Protein AF-0000000085050342 (afdb_homodimer)

Nearest PDB structures (foldseek):
  6kqt-assembly1_A  TM=5.085E-01  e=1.537E-10  Eubacterium ramulus ATCC 29099
  6kqs-assembly1_A  TM=4.515E-01  e=3.766E-11  Eubacterium ramulus ATCC 29099
  6kfn-assembly1_A  TM=6.107E-01  e=2.098E-07  Paenibacillus sp. FPU-7
  5zla-assembly2_F  TM=4.495E-01  e=7.626E-03  Pseudarthrobacter chlorophenolicus A6
  5jse-assembly1_C  TM=4.782E-01  e=7.903E-01  Bacteriophage sp.

Organism: Asticcacaulis excentricus (strain ATCC 15261 / DSM 4724 / KCTC 12464 / NCIMB 9791 / VKM B-1370 / CB 48) (NCBI:txid573065)

Sequence (818 aa):
MWKWIGVLWCLVGPAMAADYYVNGTTGNDAQSGSQAQPWRSLSRVNAQTLEPGDRVLLARGTAFVGHLKITQSGTEAKPIIISAYGEGPAPKLMNPRFGLEFGRVVSVYGSYVTVENLYLYDGATPPPDEPPLPWKESHQHKLVTEMAGIYTDATTHHLTLQNNEFKNMPVGVRVRGPNSLVKSNYFHDASRITEYWGAMAIVIVGPHNEVAHNRIENYGFYGGAYVNDGAAVELDGEDRFFDAHHTFVHHNLSRNTKGGFLEIAGNTHDVTIAHNISDDVDKFVGTNGIRNLKIDGNIIIRTRIPDITDKDFWSLRAIFWSICWNGCAGDRDAGVSITNNIFYLTAPHRIYLGPDNPHGFMSATHSGNLYWSPDGDAAAMLAQPLGAGEAITDPGFKNLLNGDYGRSRMWKWIGVLWCLVGPAMAADYYVNGTTGNDAQSGSQAQPWRSLSRVNAQTLEPGDRVLLARGTAFVGHLKITQSGTEAKPIIISAYGEGPAPKLMNPRFGLEFGRVVSVYGSYVTVENLYLYDGATPPPDEPPLPWKESHQHKLVTEMAGIYTDATTHHLTLQNNEFKNMPVGVRVRGPNSLVKSNYFHDASRITEYWGAMAIVIVGPHNEVAHNRIENYGFYGGAYVNDGAAVELDGEDRFFDAHHTFVHHNLSRNTKGGFLEIAGNTHDVTIAHNISDDVDKFVGTNGIRNLKIDGNIIIRTRIPDITDKDFWSLRAIFWSICWNGCAGDRDAGVSITNNIFYLTAPHRIYLGPDNPHGFMSATHSGNLYWSPDGDAAAMLAQPLGAGEAITDPGFKNLLNGDYGRSR

pLDDT: mean 88.72, std 14.43, range [29.7, 99.0]

Solvent-accessible surface area (backbone atoms only — not comparable to full-atom values): 38018 Å² total; per-residue (Å²): 136,85,80,79,76,79,75,78,75,76,75,74,63,78,78,72,58,48,70,36,23,32,22,49,77,82,30,37,69,88,43,87,16,37,84,93,34,16,18,31,50,48,64,56,55,49,72,52,86,65,50,47,35,18,32,41,29,31,30,28,69,27,53,45,78,44,54,34,56,42,67,52,43,29,34,93,91,26,38,24,34,39,36,53,38,85,66,76,53,54,22,35,35,25,11,52,42,26,88,51,70,47,10,21,26,34,37,34,54,24,26,19,35,35,44,32,42,37,28,39,35,52,34,24,27,61,44,66,47,83,74,51,52,57,69,94,73,23,61,34,57,57,50,58,67,62,39,11,37,39,31,37,36,62,84,16,37,46,34,39,43,30,48,28,36,33,36,31,28,35,32,28,34,27,38,30,19,34,46,25,39,42,32,46,28,39,35,35,58,14,39,61,53,53,64,85,36,30,5,30,40,33,34,36,19,16,26,43,27,36,39,34,44,30,38,33,34,41,24,14,34,33,14,27,71,66,46,36,25,23,18,40,31,29,38,40,43,83,32,93,68,46,49,40,26,52,30,42,41,31,46,28,39,35,33,50,13,36,35,6,41,33,37,30,45,41,78,37,38,42,36,39,42,31,44,27,39,36,46,20,36,27,19,50,39,35,30,33,29,41,29,38,35,39,39,34,42,27,40,41,34,31,79,66,64,69,91,65,59,77,85,69,51,73,64,59,31,24,34,28,33,30,47,53,85,88,67,39,63,94,59,53,27,36,62,25,37,42,31,43,27,38,39,42,35,33,66,80,39,28,48,34,49,29,72,91,25,77,50,13,40,46,55,53,46,55,29,40,28,35,32,29,27,91,76,40,57,43,62,66,24,45,60,59,82,79,38,65,76,35,46,80,49,80,79,44,60,67,36,66,89,77,69,33,76,53,58,61,127,134,84,79,79,77,78,76,79,77,76,73,73,63,80,79,73,59,47,70,34,24,32,22,48,76,82,31,37,68,86,44,87,16,36,84,93,35,17,18,30,51,48,65,55,53,50,72,51,86,66,48,45,37,18,32,42,29,32,28,28,68,26,52,47,78,43,56,35,56,42,68,55,43,29,35,93,90,28,36,23,35,39,35,52,38,85,64,75,54,53,22,33,36,25,11,53,42,27,87,51,70,47,9,21,26,34,40,35,54,25,25,20,35,34,44,33,43,37,29,39,36,52,34,24,29,62,43,66,48,84,75,52,52,56,69,96,72,24,63,35,57,58,50,59,65,60,39,13,37,40,33,37,34,61,84,17,37,46,34,39,42,30,48,29,37,31,36,30,28,34,32,29,35,28,37,30,19,34,45,27,38,42,32,46,28,39,35,34,58,14,39,60,52,53,65,84,36,30,5,32,40,35,35,36,18,17,27,44,27,35,41,34,46,29,41,35,34,40,24,14,35,33,14,27,70,67,47,36,25,24,17,41,30,31,39,41,42,83,32,94,67,46,50,38,25,51,31,40,40,29,44,28,38,34,32,51,13,35,33,5,42,34,37,32,46,41,78,35,38,42,36,38,42,31,43,28,38,36,46,20,37,28,20,50,39,35,30,33,28,40,28,38,34,38,38,35,44,27,40,41,35,31,78,65,63,69,90,64,60,78,83,72,52,75,66,57,33,25,34,28,34,31,47,53,85,86,67,39,63,95,58,53,28,37,61,25,37,42,32,44,27,38,40,41,36,33,67,80,39,29,47,34,49,29,71,91,24,79,50,14,39,44,55,53,46,55,29,40,28,36,32,28,26,90,76,43,56,43,62,68,23,46,61,58,83,78,37,65,76,35,48,79,48,79,77,43,60,68,36,66,90,79,71,33,77,53,57,61,128

Radius of gyration: 29.32 Å; Cα contacts (8 Å, |Δi|>4): 2564; chains: 2; bounding box: 109×113×61 Å

Foldseek 3Di:
DPPPPPPPPPPPPPPDAEEFEEEQPPEDLVFPRDPVHHHHALVSVQPDDGEFQYEYAYEAPEEYEAAHEAAEAHDPVGAYEYYYDDDHAAYEWWYQDCVRQRREHYEYNYERYEYARHEYENGYADDADVVHDPLVPTPSNLSVLRFENYEYDQNYEAYEYEHYEYYQGLHHYEDNHAHYEYEHYEYEHHEQRDLVAWREDYEYFYEHYEYEQYEYEQTWYADGPQRIHYEPYEQDPSRPSHAYELYEYEHYEYAAHGQEYYEYEDEYEHYEYEHYETHYFFANYEYQFYEQYHAYHYEHAHDPYDPDPPPRHPRRQENFFHHNPPDYPPCGLHNAEHEQYEAEHEPPHAPQEDCVRNGGRHDYHYEQYEFEYPHDDRCVRDVDDHDHNYDHDDQQQDPVPVPRRDHDD/DPPPPPPPPPPPPPPDAEEFEEEQPPEDLVFPRDPVHHHHALVSVQPDDHEFQYEYAYEAPGEYEAAHEAAEAHDPVGAYEYYYDDDHAAYEYWYQDCVRQNREHYEYNYERYEYARHEYENGYADDADVVHDDLVPTPSNLSVLRDENYEYDQNYEAYEYEHYEYYQGLHHYEDNHAHYEYEHYEYEHHEQRDLVAWREDYEYFYEHYEYEQYEYEHTWYADGPQRIHYEPYEQDPSRPSHDYELYEYEHYEYAAHGQEYYEYEDEYEHYEYEHYETHYFFANYEYQFYEQYHAYHYEHAHDPYDPDPPPRHPRRQENFFHHNPPDYPPCGLHNAEHEQYEAEHEPPHAPQEDCVRNGGRHDYHYEQYEFEYPHDDRCVRDVDDHDHNYDHDDQQADPVPVPRRDHDD

Structure (mmCIF, N/CA/C/O backbone):
data_AF-0000000085050342-model_v1
#
loop_
_entity.id
_entity.type
_entity.pdbx_description
1 polymer 'Right handed beta helix domain-containing protein'
#
loop_
_atom_site.group_PDB
_atom_site.id
_atom_site.type_symbol
_atom_site.label_atom_id
_atom_site.label_alt_id
_atom_site.label_comp_id
_atom_site.label_asym_id
_atom_site.label_entity_id
_atom_site.label_seq_id
_atom_site.pdbx_PDB_ins_code
_atom_site.Cartn_x
_atom_site.Cartn_y
_atom_site.Cartn_z
_atom_site.occupancy
_atom_site.B_iso_or_equiv
_atom_site.auth_seq_id
_atom_site.auth_comp_id
_atom_site.auth_asym_id
_atom_site.auth_atom_id
_atom_site.pdbx_PDB_model_num
ATOM 1 N N . MET A 1 1 ? 55 57.906 23.688 1 32.56 1 MET A N 1
ATOM 2 C CA . MET A 1 1 ? 54.719 57.281 22.391 1 32.56 1 MET A CA 1
ATOM 3 C C . MET A 1 1 ? 53.5 56.375 22.453 1 32.56 1 MET A C 1
ATOM 5 O O . MET A 1 1 ? 53.469 55.406 23.203 1 32.56 1 MET A O 1
ATOM 9 N N . TRP A 1 2 ? 52.312 56.906 22.188 1 30.45 2 TRP A N 1
ATOM 10 C CA . TRP A 1 2 ? 50.969 56.312 22.266 1 30.45 2 TRP A CA 1
ATOM 11 C C . TRP A 1 2 ? 50.844 55.219 21.219 1 30.45 2 TRP A C 1
ATOM 13 O O . TRP A 1 2 ? 51 55.438 20.016 1 30.45 2 TRP A O 1
ATOM 23 N N . LYS A 1 3 ? 51.125 53.938 21.547 1 44.03 3 LYS A N 1
ATOM 24 C CA . LYS A 1 3 ? 50.906 52.75 20.734 1 44.03 3 LYS A CA 1
ATOM 25 C C . LYS A 1 3 ? 49.469 52.656 20.234 1 44.03 3 LYS A C 1
ATOM 27 O O . LYS A 1 3 ? 48.531 52.594 21.047 1 44.03 3 LYS A O 1
ATOM 32 N N . TRP A 1 4 ? 49.219 53.25 19.047 1 40.03 4 TRP A N 1
ATOM 33 C CA . TRP A 1 4 ? 47.938 53.125 18.375 1 40.03 4 TRP A CA 1
ATOM 34 C C . TRP A 1 4 ? 47.562 51.656 18.172 1 40.03 4 TRP A C 1
ATOM 36 O O . TRP A 1 4 ? 48.312 50.906 17.547 1 40.03 4 TRP A O 1
ATOM 46 N N . ILE A 1 5 ? 46.781 51.094 19.031 1 48.34 5 ILE A N 1
ATOM 47 C CA . ILE A 1 5 ? 46.219 49.75 18.844 1 48.34 5 ILE A CA 1
ATOM 48 C C . ILE A 1 5 ? 45.156 49.781 17.734 1 48.34 5 ILE A C 1
ATOM 50 O O . ILE A 1 5 ? 44.125 50.438 17.891 1 48.34 5 ILE A O 1
ATOM 54 N N . GLY A 1 6 ? 45.5 49.688 16.469 1 45 6 GLY A N 1
ATOM 55 C CA . GLY A 1 6 ? 44.594 49.531 15.367 1 45 6 GLY A CA 1
ATOM 56 C C . GLY A 1 6 ? 43.656 48.312 15.555 1 45 6 GLY A C 1
ATOM 57 O O . GLY A 1 6 ? 44.125 47.188 15.68 1 45 6 GLY A O 1
ATOM 58 N N . VAL A 1 7 ? 42.469 48.531 16.047 1 46.75 7 VAL A N 1
ATOM 59 C CA . VAL A 1 7 ? 41.438 47.531 16.078 1 46.75 7 VAL A CA 1
ATOM 60 C C . VAL A 1 7 ? 41.031 47.156 14.648 1 46.75 7 VAL A C 1
ATOM 62 O O . VAL A 1 7 ? 40.594 48 13.867 1 46.75 7 VAL A O 1
ATOM 65 N N . LEU A 1 8 ? 41.656 46.219 14.07 1 46.59 8 LEU A N 1
ATOM 66 C CA . LEU A 1 8 ? 41.156 45.625 12.828 1 46.59 8 LEU A CA 1
ATOM 67 C C . LEU A 1 8 ? 39.719 45.156 12.977 1 46.59 8 LEU A C 1
ATOM 69 O O . LEU A 1 8 ? 39.438 44.219 13.727 1 46.59 8 LEU A O 1
ATOM 73 N N . TRP A 1 9 ? 38.75 46.062 12.664 1 44.94 9 TRP A N 1
ATOM 74 C CA . TRP A 1 9 ? 37.375 45.625 12.492 1 44.94 9 TRP A CA 1
ATOM 75 C C . TRP A 1 9 ? 37.281 44.562 11.398 1 44.94 9 TRP A C 1
ATOM 77 O O . TRP A 1 9 ? 37.531 44.844 10.227 1 44.94 9 TRP A O 1
ATOM 87 N N . CYS A 1 10 ? 37.406 43.344 11.664 1 43.81 10 CYS A N 1
ATOM 88 C CA . CYS A 1 10 ? 37 42.312 10.727 1 43.81 10 CYS A CA 1
ATOM 89 C C . CYS A 1 10 ? 35.562 42.531 10.281 1 43.81 10 CYS A C 1
ATOM 91 O O . CYS A 1 10 ? 34.625 42.312 11.07 1 43.81 10 CYS A O 1
ATOM 93 N N . LEU A 1 11 ? 35.312 43.406 9.359 1 43.88 11 LEU A N 1
ATOM 94 C CA . LEU A 1 11 ? 34 43.406 8.719 1 43.88 11 LEU A CA 1
ATOM 95 C C . LEU A 1 11 ? 33.562 42 8.305 1 43.88 11 LEU A C 1
ATOM 97 O O . LEU A 1 11 ? 34.125 41.438 7.367 1 43.88 11 LEU A O 1
ATOM 101 N N . VAL A 1 12 ? 33.188 41.188 9.172 1 47 12 VAL A N 1
ATOM 102 C CA . VAL A 1 12 ? 32.438 40 8.727 1 47 12 VAL A CA 1
ATOM 103 C C . VAL A 1 12 ? 31.359 40.406 7.742 1 47 12 VAL A C 1
ATOM 105 O O . VAL A 1 12 ? 30.375 41.062 8.125 1 47 12 VAL A O 1
ATOM 108 N N . GLY A 1 13 ? 31.672 40.719 6.5 1 45.91 13 GLY A N 1
ATOM 109 C CA . GLY A 1 13 ? 30.609 40.906 5.523 1 45.91 13 GLY A CA 1
ATOM 110 C C . GLY A 1 13 ? 29.469 39.906 5.668 1 45.91 13 GLY A C 1
ATOM 111 O O . GLY A 1 13 ? 29.656 38.812 6.211 1 45.91 13 GLY A O 1
ATOM 112 N N . PRO A 1 14 ? 28.25 40.344 5.656 1 50.56 14 PRO A N 1
ATOM 113 C CA . PRO A 1 14 ? 27.109 39.406 5.746 1 50.56 14 PRO A CA 1
ATOM 114 C C . PRO A 1 14 ? 27.312 38.156 4.922 1 50.56 14 PRO A C 1
ATOM 116 O O . PRO A 1 14 ? 27.719 38.219 3.762 1 50.56 14 PRO A O 1
ATOM 119 N N . ALA A 1 15 ? 27.781 37.156 5.449 1 57.38 15 ALA A N 1
ATOM 120 C CA . ALA A 1 15 ? 27.891 35.875 4.789 1 57.38 15 ALA A CA 1
ATOM 121 C C . ALA A 1 15 ? 26.734 35.625 3.822 1 57.38 15 ALA A C 1
ATOM 123 O O . ALA A 1 15 ? 25.578 35.625 4.227 1 57.38 15 ALA A O 1
ATOM 124 N N . MET A 1 16 ? 26.766 35.969 2.432 1 75.5 16 MET A N 1
ATOM 125 C CA . MET A 1 16 ? 25.812 35.844 1.338 1 75.5 16 MET A CA 1
ATOM 126 C C . MET A 1 16 ? 25.25 34.438 1.268 1 75.5 16 MET A C 1
ATOM 128 O O . MET A 1 16 ? 25.984 33.469 1.489 1 75.5 16 MET A O 1
ATOM 132 N N . ALA A 1 17 ? 23.953 34.344 1.284 1 88.19 17 ALA A N 1
ATOM 133 C CA . ALA A 1 17 ? 23.234 33.062 1.086 1 88.19 17 ALA A CA 1
ATOM 134 C C . ALA A 1 17 ? 23.859 32.25 -0.047 1 88.19 17 ALA A C 1
ATOM 136 O O . ALA A 1 17 ? 24.312 32.812 -1.05 1 88.19 17 ALA A O 1
ATOM 137 N N . ALA A 1 18 ? 24.141 30.938 0.216 1 95.56 18 ALA A N 1
ATOM 138 C CA . ALA A 1 18 ? 24.75 30.047 -0.762 1 95.56 18 ALA A CA 1
ATOM 139 C C . ALA A 1 18 ? 23.766 28.984 -1.237 1 95.56 18 ALA A C 1
ATOM 141 O O . ALA A 1 18 ? 22.828 28.641 -0.521 1 95.56 18 ALA A O 1
ATOM 142 N N . ASP A 1 19 ? 23.953 28.656 -2.523 1 98.31 19 ASP A N 1
ATOM 143 C CA . ASP A 1 19 ? 23.266 27.5 -3.072 1 98.31 19 ASP A CA 1
ATOM 144 C C . ASP A 1 19 ? 24.188 26.266 -3.074 1 98.31 19 ASP A C 1
ATOM 146 O O . ASP A 1 19 ? 25.297 26.328 -3.588 1 98.31 19 ASP A O 1
ATOM 150 N N . TYR A 1 20 ? 23.734 25.219 -2.49 1 98.75 20 TYR A N 1
ATOM 151 C CA . TYR A 1 20 ? 24.422 23.938 -2.539 1 98.75 20 TYR A CA 1
ATOM 152 C C . TYR A 1 20 ? 23.688 22.938 -3.418 1 98.75 20 TYR A C 1
ATOM 154 O O . TYR A 1 20 ? 22.5 22.672 -3.199 1 98.75 20 TYR A O 1
ATOM 162 N N . TYR A 1 21 ? 24.422 22.406 -4.383 1 98.81 21 TYR A N 1
ATOM 163 C CA . TYR A 1 21 ? 23.828 21.484 -5.34 1 98.81 21 TYR A CA 1
ATOM 164 C C . TYR A 1 21 ? 24.219 20.047 -5.027 1 98.81 21 TYR A C 1
ATOM 166 O O . TYR A 1 21 ? 25.375 19.781 -4.668 1 98.81 21 TYR A O 1
ATOM 174 N N . VAL A 1 22 ? 23.234 19.141 -5.129 1 98.5 22 VAL A N 1
ATOM 175 C CA . VAL A 1 22 ? 23.438 17.734 -4.848 1 98.5 22 VAL A CA 1
ATOM 176 C C . VAL A 1 22 ? 22.891 16.891 -6 1 98.5 22 VAL A C 1
ATOM 178 O O . VAL A 1 22 ? 21.734 17.062 -6.406 1 98.5 22 VAL A O 1
ATOM 181 N N . ASN A 1 23 ? 23.688 16.031 -6.543 1 96.12 23 ASN A N 1
ATOM 182 C CA . ASN A 1 23 ? 23.328 15.133 -7.629 1 96.12 23 ASN A CA 1
ATOM 183 C C . ASN A 1 23 ? 23.656 13.68 -7.285 1 96.12 23 ASN A C 1
ATOM 185 O O . ASN A 1 23 ? 24.812 13.305 -7.219 1 96.12 23 ASN A O 1
ATOM 189 N N . GLY A 1 24 ? 22.562 12.859 -7.203 1 91.5 24 GLY A N 1
ATOM 190 C CA . GLY A 1 24 ? 22.719 11.492 -6.746 1 91.5 24 GLY A CA 1
ATOM 191 C C . GLY A 1 24 ? 23.391 10.594 -7.77 1 91.5 24 GLY A C 1
ATOM 192 O O . GLY A 1 24 ? 23.797 9.469 -7.453 1 91.5 24 GLY A O 1
ATOM 193 N N . THR A 1 25 ? 23.594 11.086 -8.945 1 86.44 25 THR A N 1
ATOM 194 C CA . THR A 1 25 ? 24.141 10.25 -10.016 1 86.44 25 THR A CA 1
ATOM 195 C C . THR A 1 25 ? 25.547 10.688 -10.375 1 86.44 25 THR A C 1
ATOM 197 O O . THR A 1 25 ? 26.469 9.875 -10.375 1 86.44 25 THR A O 1
ATOM 200 N N . THR A 1 26 ? 25.781 11.969 -10.547 1 89.88 26 THR A N 1
ATOM 201 C CA . THR A 1 26 ? 27.047 12.445 -11.07 1 89.88 26 THR A CA 1
ATOM 202 C C . THR A 1 26 ? 27.844 13.18 -9.992 1 89.88 26 THR A C 1
ATOM 204 O O . THR A 1 26 ? 29 13.555 -10.203 1 89.88 26 THR A O 1
ATOM 207 N N . GLY A 1 27 ? 27.234 13.359 -8.875 1 95.25 27 GLY A N 1
ATOM 208 C CA . GLY A 1 27 ? 27.891 14.133 -7.832 1 95.25 27 GLY A CA 1
ATOM 209 C C . GLY A 1 27 ? 29.078 13.406 -7.207 1 95.25 27 GLY A C 1
ATOM 210 O O . GLY A 1 27 ? 29.266 12.211 -7.449 1 95.25 27 GLY A O 1
ATOM 211 N N . ASN A 1 28 ? 29.828 14.25 -6.492 1 95.38 28 ASN A N 1
ATOM 212 C CA . ASN A 1 28 ? 30.984 13.797 -5.707 1 95.38 28 ASN A CA 1
ATOM 213 C C . ASN A 1 28 ? 31.141 14.609 -4.426 1 95.38 28 ASN A C 1
ATOM 215 O O . ASN A 1 28 ? 31.297 15.828 -4.477 1 95.38 28 ASN A O 1
ATOM 219 N N . ASP A 1 29 ? 31.188 13.898 -3.338 1 97.19 29 ASP A N 1
ATOM 220 C CA . ASP A 1 29 ? 31.109 14.578 -2.049 1 97.19 29 ASP A CA 1
ATOM 221 C C . ASP A 1 29 ? 32.406 15.344 -1.75 1 97.19 29 ASP A C 1
ATOM 223 O O . ASP A 1 29 ? 32.438 16.156 -0.826 1 97.19 29 ASP A O 1
ATOM 227 N N . ALA A 1 30 ? 33.375 15.133 -2.482 1 97.56 30 ALA A N 1
ATOM 228 C CA . ALA A 1 30 ? 34.625 15.875 -2.332 1 97.56 30 ALA A CA 1
ATOM 229 C C . ALA A 1 30 ? 34.562 17.203 -3.074 1 97.56 30 ALA A C 1
ATOM 231 O O . ALA A 1 30 ? 35.438 18.062 -2.9 1 97.56 30 ALA A O 1
ATOM 232 N N . GLN A 1 31 ? 33.531 17.406 -3.791 1 97 31 GLN A N 1
ATOM 233 C CA . GLN A 1 31 ? 33.406 18.594 -4.617 1 97 31 GLN A CA 1
ATOM 234 C C . GLN A 1 31 ? 32.906 19.781 -3.799 1 97 31 GLN A C 1
ATOM 236 O O . GLN A 1 31 ? 32.594 19.641 -2.613 1 97 31 GLN A O 1
ATOM 241 N N . SER A 1 32 ? 32.75 20.984 -4.34 1 97.25 32 SER A N 1
ATOM 242 C CA . SER A 1 32 ? 32.5 22.234 -3.645 1 97.25 32 SER A CA 1
ATOM 243 C C . SER A 1 32 ? 31 22.375 -3.318 1 97.25 32 SER A C 1
ATOM 245 O O . SER A 1 32 ? 30.625 23.188 -2.473 1 97.25 32 SER A O 1
ATOM 247 N N . GLY A 1 33 ? 30.141 21.641 -4.07 1 98 33 GLY A N 1
ATOM 248 C CA . GLY A 1 33 ? 28.703 21.797 -3.916 1 98 33 GLY A CA 1
ATOM 249 C C . GLY A 1 33 ? 28.109 22.812 -4.863 1 98 33 GLY A C 1
ATOM 250 O O . GLY A 1 33 ? 26.922 23.125 -4.785 1 98 33 GLY A O 1
ATOM 251 N N . SER A 1 34 ? 28.969 23.359 -5.766 1 98.19 34 SER A N 1
ATOM 252 C CA . SER A 1 34 ? 28.453 24.234 -6.809 1 98.19 34 SER A CA 1
ATOM 253 C C . SER A 1 34 ? 27.625 23.469 -7.836 1 98.19 34 SER A C 1
ATOM 255 O O . SER A 1 34 ? 27.625 22.234 -7.824 1 98.19 34 SER A O 1
ATOM 257 N N . GLN A 1 35 ? 26.953 24.219 -8.68 1 97.5 35 GLN A N 1
ATOM 258 C CA . GLN A 1 35 ? 26.125 23.531 -9.664 1 97.5 35 GLN A CA 1
ATOM 259 C C . GLN A 1 35 ? 26.969 22.672 -10.602 1 97.5 35 GLN A C 1
ATOM 261 O O . GLN A 1 35 ? 26.547 21.594 -11 1 97.5 35 GLN A O 1
ATOM 266 N N . ALA A 1 36 ? 28.141 23.141 -10.93 1 97.5 36 ALA A N 1
ATOM 267 C CA . ALA A 1 36 ? 29.047 22.422 -11.82 1 97.5 36 ALA A CA 1
ATOM 268 C C . ALA A 1 36 ? 29.734 21.266 -11.094 1 97.5 36 ALA A C 1
ATOM 270 O O . ALA A 1 36 ? 30.188 20.312 -11.727 1 97.5 36 ALA A O 1
ATOM 271 N N . GLN A 1 37 ? 29.812 21.344 -9.773 1 98.12 37 GLN A N 1
ATOM 272 C CA . GLN A 1 37 ? 30.484 20.344 -8.938 1 98.12 37 GLN A CA 1
ATOM 273 C C . GLN A 1 37 ? 29.625 19.953 -7.746 1 98.12 37 GLN A C 1
ATOM 275 O O . GLN A 1 37 ? 30.016 20.156 -6.594 1 98.12 37 GLN A O 1
ATOM 280 N N . PRO A 1 38 ? 28.547 19.297 -8.078 1 98.5 38 PRO A N 1
ATOM 281 C CA . PRO A 1 38 ? 27.578 19.016 -7.02 1 98.5 38 PRO A CA 1
ATOM 282 C C . PRO A 1 38 ? 28.047 17.906 -6.074 1 98.5 38 PRO A C 1
ATOM 284 O O . PRO A 1 38 ? 28.891 17.094 -6.445 1 98.5 38 PRO A O 1
ATOM 287 N N . TRP A 1 39 ? 27.562 17.984 -4.824 1 98.44 39 TRP A N 1
ATOM 288 C CA . TRP A 1 39 ? 27.688 16.875 -3.9 1 98.44 39 TRP A CA 1
ATOM 289 C C . TRP A 1 39 ? 26.875 15.672 -4.375 1 98.44 39 TRP A C 1
ATOM 291 O O . TRP A 1 39 ? 26.094 15.781 -5.316 1 98.44 39 TRP A O 1
ATOM 301 N N . ARG A 1 40 ? 27.078 14.523 -3.727 1 95.25 40 ARG A N 1
ATOM 302 C CA . ARG A 1 40 ? 26.406 13.305 -4.156 1 95.25 40 ARG A CA 1
ATOM 303 C C . ARG A 1 40 ? 25.359 12.875 -3.137 1 95.25 40 ARG A C 1
ATOM 305 O O . ARG A 1 40 ? 24.281 12.406 -3.512 1 95.25 40 ARG A O 1
ATOM 312 N N . SER A 1 41 ? 25.641 13.039 -1.897 1 93.75 41 SER A N 1
ATOM 313 C CA . SER A 1 41 ? 24.891 12.289 -0.9 1 93.75 41 SER A CA 1
ATOM 314 C C . SER A 1 41 ? 24.188 13.227 0.077 1 93.75 41 SER A C 1
ATOM 316 O O . SER A 1 41 ? 24.594 14.383 0.243 1 93.75 41 SER A O 1
ATOM 318 N N . LEU A 1 42 ? 23.109 12.656 0.74 1 96.25 42 LEU A N 1
ATOM 319 C CA . LEU A 1 42 ? 22.438 13.375 1.818 1 96.25 42 LEU A CA 1
ATOM 320 C C . LEU A 1 42 ? 23.375 13.555 3.014 1 96.25 42 LEU A C 1
ATOM 322 O O . LEU A 1 42 ? 23.312 14.578 3.701 1 96.25 42 LEU A O 1
ATOM 326 N N . SER A 1 43 ? 24.234 12.586 3.211 1 95 43 SER A N 1
ATOM 327 C CA . SER A 1 43 ? 25.188 12.656 4.316 1 95 43 SER A CA 1
ATOM 328 C C . SER A 1 43 ? 26.094 13.875 4.184 1 95 43 SER A C 1
ATOM 330 O O . SER A 1 43 ? 26.469 14.484 5.188 1 95 43 SER A O 1
ATOM 332 N N . ARG A 1 44 ? 26.453 14.141 2.963 1 97 44 ARG A N 1
ATOM 333 C CA . ARG A 1 44 ? 27.297 15.312 2.756 1 97 44 ARG A CA 1
ATOM 334 C C . ARG A 1 44 ? 26.562 16.594 3.123 1 97 44 ARG A C 1
ATOM 336 O O . ARG A 1 44 ? 27.156 17.531 3.658 1 97 44 ARG A O 1
ATOM 343 N N . VAL A 1 45 ? 25.328 16.672 2.809 1 98.44 45 VAL A N 1
ATOM 344 C CA . VAL A 1 45 ? 24.5 17.812 3.191 1 98.44 45 VAL A CA 1
ATOM 345 C C . VAL A 1 45 ? 24.438 17.922 4.715 1 98.44 45 VAL A C 1
ATOM 347 O O . VAL A 1 45 ? 24.578 19.016 5.273 1 98.44 45 VAL A O 1
ATOM 350 N N . ASN A 1 46 ? 24.281 16.797 5.336 1 98.44 46 ASN A N 1
ATOM 351 C CA . ASN A 1 46 ? 24.172 16.766 6.793 1 98.44 46 ASN A CA 1
ATOM 352 C C . ASN A 1 46 ? 25.406 17.344 7.461 1 98.44 46 ASN A C 1
ATOM 354 O O . ASN A 1 46 ? 25.344 17.859 8.578 1 98.44 46 ASN A O 1
ATOM 358 N N . ALA A 1 47 ? 26.516 17.25 6.797 1 98 47 ALA A N 1
ATOM 359 C CA . ALA A 1 47 ? 27.781 17.719 7.355 1 98 47 ALA A CA 1
ATOM 360 C C . ALA A 1 47 ? 27.984 19.219 7.121 1 98 47 ALA A C 1
ATOM 362 O O . ALA A 1 47 ? 28.906 19.812 7.656 1 98 47 ALA A O 1
ATOM 363 N N . GLN A 1 48 ? 27.141 19.766 6.383 1 97.75 48 GLN A N 1
ATOM 364 C CA . GLN A 1 48 ? 27.25 21.188 6.051 1 97.75 48 GLN A CA 1
ATOM 365 C C . GLN A 1 48 ? 26.531 22.062 7.078 1 97.75 48 GLN A C 1
ATOM 367 O O . GLN A 1 48 ? 25.406 21.75 7.473 1 97.75 48 GLN A O 1
ATOM 372 N N . THR A 1 49 ? 27.188 23.078 7.52 1 97.88 49 THR A N 1
ATOM 373 C CA . THR A 1 49 ? 26.516 24.094 8.328 1 97.88 49 THR A CA 1
ATOM 374 C C . THR A 1 49 ? 25.828 25.125 7.434 1 97.88 49 THR A C 1
ATOM 376 O O . THR A 1 49 ? 26.5 25.875 6.723 1 97.88 49 THR A O 1
ATOM 379 N N . LEU A 1 50 ? 24.547 25.172 7.527 1 98.38 50 LEU A N 1
ATOM 380 C CA . LEU A 1 50 ? 23.766 26.094 6.688 1 98.38 50 LEU A CA 1
ATOM 381 C C . LEU A 1 50 ? 23.562 27.422 7.387 1 98.38 50 LEU A C 1
ATOM 383 O O . LEU A 1 50 ? 23.375 27.469 8.609 1 98.38 50 LEU A O 1
ATOM 387 N N . GLU A 1 51 ? 23.5 28.438 6.617 1 98.06 51 GLU A N 1
ATOM 388 C CA . GLU A 1 51 ? 23.188 29.781 7.094 1 98.06 51 GLU A CA 1
ATOM 389 C C . GLU A 1 51 ? 21.828 30.266 6.586 1 98.06 51 GLU A C 1
ATOM 391 O O . GLU A 1 51 ? 21.312 29.734 5.594 1 98.06 51 GLU A O 1
ATOM 396 N N . PRO A 1 52 ? 21.266 31.25 7.363 1 98.44 52 PRO A N 1
ATOM 397 C CA . PRO A 1 52 ? 20 31.797 6.859 1 98.44 52 PRO A CA 1
ATOM 398 C C . PRO A 1 52 ? 20.094 32.219 5.391 1 98.44 52 PRO A C 1
ATOM 400 O O . PRO A 1 52 ? 21.062 32.875 4.988 1 98.44 52 PRO A O 1
ATOM 403 N N . GLY A 1 53 ? 19.109 31.75 4.652 1 98.44 53 GLY A N 1
ATOM 404 C CA . GLY A 1 53 ? 19.062 32.094 3.24 1 98.44 53 GLY A CA 1
ATOM 405 C C . GLY A 1 53 ? 19.672 31.047 2.342 1 98.44 53 GLY A C 1
ATOM 406 O O . GLY A 1 53 ? 19.469 31.062 1.126 1 98.44 53 GLY A O 1
ATOM 407 N N . ASP A 1 54 ? 20.422 30.047 2.85 1 98.75 54 ASP A N 1
ATOM 408 C CA . ASP A 1 54 ? 21.047 28.984 2.059 1 98.75 54 ASP A CA 1
ATOM 409 C C . ASP A 1 54 ? 19.984 28.078 1.438 1 98.75 54 ASP A C 1
ATOM 411 O O . ASP A 1 54 ? 18.906 27.906 1.996 1 98.75 54 ASP A O 1
ATOM 415 N N . ARG A 1 55 ? 20.375 27.594 0.3 1 98.69 55 ARG A N 1
ATOM 416 C CA . ARG A 1 55 ? 19.516 26.609 -0.364 1 98.69 55 ARG A CA 1
ATOM 417 C C . ARG A 1 55 ? 20.266 25.312 -0.628 1 98.69 55 ARG A C 1
ATOM 419 O O . ARG A 1 55 ? 21.453 25.344 -0.998 1 98.69 55 ARG A O 1
ATOM 426 N N . VAL A 1 56 ? 19.641 24.234 -0.379 1 98.94 56 VAL A N 1
ATOM 427 C CA . VAL A 1 56 ? 20.078 22.922 -0.82 1 98.94 56 VAL A CA 1
ATOM 428 C C . VAL A 1 56 ? 19.219 22.438 -1.983 1 98.94 56 VAL A C 1
ATOM 430 O O . VAL A 1 56 ? 18 22.266 -1.829 1 98.94 56 VAL A O 1
ATOM 433 N N . LEU A 1 57 ? 19.828 22.266 -3.125 1 98.94 57 LEU A N 1
ATOM 434 C CA . LEU A 1 57 ? 19.109 21.953 -4.355 1 98.94 57 LEU A CA 1
ATOM 435 C C . LEU A 1 57 ? 19.453 20.562 -4.859 1 98.94 57 LEU A C 1
ATOM 437 O O . LEU A 1 57 ? 20.578 20.344 -5.336 1 98.94 57 LEU A O 1
ATOM 441 N N . LEU A 1 58 ? 18.484 19.641 -4.793 1 98.75 58 LEU A N 1
ATOM 442 C CA . LEU A 1 58 ? 18.656 18.266 -5.223 1 98.75 58 LEU A CA 1
ATOM 443 C C . LEU A 1 58 ? 18.312 18.094 -6.695 1 98.75 58 LEU A C 1
ATOM 445 O O . LEU A 1 58 ? 17.281 18.609 -7.152 1 98.75 58 LEU A O 1
ATOM 449 N N . ALA A 1 59 ? 19.031 17.328 -7.363 1 97.62 59 ALA A N 1
ATOM 450 C CA . ALA A 1 59 ? 18.875 17.25 -8.812 1 97.62 59 ALA A CA 1
ATOM 451 C C . ALA A 1 59 ? 17.672 16.406 -9.188 1 97.62 59 ALA A C 1
ATOM 453 O O . ALA A 1 59 ? 17.531 15.258 -8.758 1 97.62 59 ALA A O 1
ATOM 454 N N . ARG A 1 60 ? 16.844 16.984 -10.039 1 97.31 60 ARG A N 1
ATOM 455 C CA . ARG A 1 60 ? 15.75 16.234 -10.633 1 97.31 60 ARG A CA 1
ATOM 456 C C . ARG A 1 60 ? 16.266 15.062 -11.453 1 97.31 60 ARG A C 1
ATOM 458 O O . ARG A 1 60 ? 17.359 15.133 -12.031 1 97.31 60 ARG A O 1
ATOM 465 N N . GLY A 1 61 ? 15.469 14.031 -11.414 1 92.06 61 GLY A N 1
ATOM 466 C CA . GLY A 1 61 ? 15.836 12.859 -12.195 1 92.06 61 GLY A CA 1
ATOM 467 C C . GLY A 1 61 ? 16.828 11.953 -11.477 1 92.06 61 GLY A C 1
ATOM 468 O O . GLY A 1 61 ? 17.188 10.898 -12 1 92.06 61 GLY A O 1
ATOM 469 N N . THR A 1 62 ? 17.266 12.289 -10.25 1 91.06 62 THR A N 1
ATOM 470 C CA . THR A 1 62 ? 18.172 11.453 -9.492 1 91.06 62 THR A CA 1
ATOM 471 C C . THR A 1 62 ? 17.531 10.977 -8.195 1 91.06 62 THR A C 1
ATOM 473 O O . THR A 1 62 ? 16.422 11.383 -7.867 1 91.06 62 THR A O 1
ATOM 476 N N . ALA A 1 63 ? 18.25 10.055 -7.57 1 89.44 63 ALA A N 1
ATOM 477 C CA . ALA A 1 63 ? 17.688 9.438 -6.371 1 89.44 63 ALA A CA 1
ATOM 478 C C . ALA A 1 63 ? 18.656 9.539 -5.199 1 89.44 63 ALA A C 1
ATOM 480 O O . ALA A 1 63 ? 19.875 9.602 -5.395 1 89.44 63 ALA A O 1
ATOM 481 N N . PHE A 1 64 ? 18.047 9.586 -4.02 1 89.94 64 PHE A N 1
ATOM 482 C CA . PHE A 1 64 ? 18.781 9.648 -2.77 1 89.94 64 PHE A CA 1
ATOM 483 C C . PHE A 1 64 ? 18.219 8.672 -1.747 1 89.94 64 PHE A C 1
ATOM 485 O O . PHE A 1 64 ? 17 8.617 -1.535 1 89.94 64 PHE A O 1
ATOM 492 N N . VAL A 1 65 ? 19.094 7.906 -1.187 1 86.81 65 VAL A N 1
ATOM 493 C CA . VAL A 1 65 ? 18.703 6.969 -0.138 1 86.81 65 VAL A CA 1
ATOM 494 C C . VAL A 1 65 ? 19.344 7.383 1.188 1 86.81 65 VAL A C 1
ATOM 496 O O . VAL A 1 65 ? 20.547 7.648 1.249 1 86.81 65 VAL A O 1
ATOM 499 N N . GLY A 1 66 ? 18.531 7.441 2.193 1 89.88 66 GLY A N 1
ATOM 500 C CA . GLY A 1 66 ? 19.047 7.801 3.51 1 89.88 66 GLY A CA 1
ATOM 501 C C . GLY A 1 66 ? 18.203 8.859 4.203 1 89.88 66 GLY A C 1
ATOM 502 O O . GLY A 1 66 ? 16.984 8.906 4.023 1 89.88 66 GLY A O 1
ATOM 503 N N . HIS A 1 67 ? 18.922 9.555 5.082 1 95.38 67 HIS A N 1
ATOM 504 C CA . HIS A 1 67 ? 18.266 10.523 5.953 1 95.38 67 HIS A CA 1
ATOM 505 C C . HIS A 1 67 ? 18.891 11.914 5.797 1 95.38 67 HIS A C 1
ATOM 507 O O . HIS A 1 67 ? 20.109 12.062 5.875 1 95.38 67 HIS A O 1
ATOM 513 N N . LEU A 1 68 ? 18.062 12.875 5.473 1 98.31 68 LEU A N 1
ATOM 514 C CA . LEU A 1 68 ? 18.469 14.273 5.422 1 98.31 68 LEU A CA 1
ATOM 515 C C . LEU A 1 68 ? 18.078 15 6.707 1 98.31 68 LEU A C 1
ATOM 517 O O . LEU A 1 68 ? 16.922 14.969 7.117 1 98.31 68 LEU A O 1
ATOM 521 N N . LYS A 1 69 ? 19.016 15.688 7.273 1 98.56 69 LYS A N 1
ATOM 522 C CA . LYS A 1 69 ? 18.797 16.359 8.555 1 98.56 69 LYS A CA 1
ATOM 523 C C . LYS A 1 69 ? 19.141 17.844 8.453 1 98.56 69 LYS A C 1
ATOM 525 O O . LYS A 1 69 ? 20.266 18.203 8.117 1 98.56 69 LYS A O 1
ATOM 530 N N . ILE A 1 70 ? 18.203 18.703 8.742 1 98.81 70 ILE A N 1
ATOM 531 C CA . ILE A 1 70 ? 18.422 20.141 8.789 1 98.81 70 ILE A CA 1
ATOM 532 C C . ILE A 1 70 ? 18.375 20.625 10.234 1 98.81 70 ILE A C 1
ATOM 534 O O . ILE A 1 70 ? 17.312 20.641 10.859 1 98.81 70 ILE A O 1
ATOM 538 N N . THR A 1 71 ? 19.453 21.125 10.711 1 98.44 71 THR A N 1
ATOM 539 C CA . THR A 1 71 ? 19.531 21.484 12.125 1 98.44 71 THR A CA 1
ATOM 540 C C . THR A 1 71 ? 19.562 23 12.297 1 98.44 71 THR A C 1
ATOM 542 O O . THR A 1 71 ? 19.312 23.5 13.391 1 98.44 71 THR A O 1
ATOM 545 N N . GLN A 1 72 ? 19.875 23.688 11.227 1 98.44 72 GLN A N 1
ATOM 546 C CA . GLN A 1 72 ? 20.031 25.125 11.312 1 98.44 72 GLN A CA 1
ATOM 547 C C . GLN A 1 72 ? 18.734 25.844 11 1 98.44 72 GLN A C 1
ATOM 549 O O . GLN A 1 72 ? 17.844 25.297 10.344 1 98.44 72 GLN A O 1
ATOM 554 N N . SER A 1 73 ? 18.688 27.078 11.5 1 98.75 73 SER A N 1
ATOM 555 C CA . SER A 1 73 ? 17.516 27.906 11.273 1 98.75 73 SER A CA 1
ATOM 556 C C . SER A 1 73 ? 17.797 29 10.25 1 98.75 73 SER A C 1
ATOM 558 O O . SER A 1 73 ? 18.906 29.516 10.188 1 98.75 73 SER A O 1
ATOM 560 N N . GLY A 1 74 ? 16.75 29.266 9.508 1 98.69 74 GLY A N 1
ATOM 561 C CA . GLY A 1 74 ? 16.734 30.531 8.789 1 98.69 74 GLY A CA 1
ATOM 562 C C . GLY A 1 74 ? 16.125 31.672 9.594 1 98.69 74 GLY A C 1
ATOM 563 O O . GLY A 1 74 ? 16.219 31.672 10.82 1 98.69 74 GLY A O 1
ATOM 564 N N . THR A 1 75 ? 15.766 32.656 8.836 1 98.38 75 THR A N 1
ATOM 565 C CA . THR A 1 75 ? 14.953 33.75 9.352 1 98.38 75 THR A CA 1
ATOM 566 C C . THR A 1 75 ? 13.711 33.969 8.492 1 98.38 75 THR A C 1
ATOM 568 O O . THR A 1 75 ? 13.578 33.375 7.426 1 98.38 75 THR A O 1
ATOM 571 N N . GLU A 1 76 ? 12.836 34.75 9.07 1 98.06 76 GLU A N 1
ATOM 572 C CA . GLU A 1 76 ? 11.633 35.031 8.305 1 98.06 76 GLU A CA 1
ATOM 573 C C . GLU A 1 76 ? 11.984 35.625 6.934 1 98.06 76 GLU A C 1
ATOM 575 O O . GLU A 1 76 ? 11.367 35.25 5.926 1 98.06 76 GLU A O 1
ATOM 580 N N . ALA A 1 77 ? 13.008 36.469 6.863 1 97.69 77 ALA A N 1
ATOM 581 C CA . ALA A 1 77 ? 13.414 37.125 5.637 1 97.69 77 ALA A CA 1
ATOM 582 C C . ALA A 1 77 ? 14.289 36.219 4.777 1 97.69 77 ALA A C 1
ATOM 584 O O . ALA A 1 77 ? 14.328 36.375 3.551 1 97.69 77 ALA A O 1
ATOM 585 N N . LYS A 1 78 ? 14.953 35.312 5.457 1 98.31 78 LYS A N 1
ATOM 586 C CA . LYS A 1 78 ? 15.93 34.469 4.777 1 98.31 78 LYS A CA 1
ATOM 587 C C . LYS A 1 78 ? 15.789 33.031 5.211 1 98.31 78 LYS A C 1
ATOM 589 O O . LYS A 1 78 ? 16.703 32.438 5.809 1 98.31 78 LYS A O 1
ATOM 594 N N . PRO A 1 79 ? 14.758 32.438 4.754 1 98.75 79 PRO A N 1
ATOM 595 C CA . PRO A 1 79 ? 14.594 31.031 5.137 1 98.75 79 PRO A CA 1
ATOM 596 C C . PRO A 1 79 ? 15.625 30.125 4.48 1 98.75 79 PRO A C 1
ATOM 598 O O . PRO A 1 79 ? 16.156 30.453 3.416 1 98.75 79 PRO A O 1
ATOM 601 N N . ILE A 1 80 ? 15.961 29.016 5.141 1 98.88 80 ILE A N 1
ATOM 602 C CA . ILE A 1 80 ? 16.688 27.938 4.504 1 98.88 80 ILE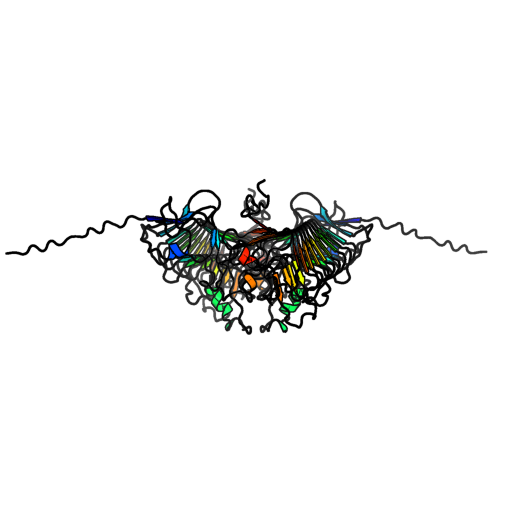 A CA 1
ATOM 603 C C . ILE A 1 80 ? 15.75 27.125 3.613 1 98.88 80 ILE A C 1
ATOM 605 O O . ILE A 1 80 ? 14.617 26.828 4.004 1 98.88 80 ILE A O 1
ATOM 609 N N . ILE A 1 81 ? 16.188 26.828 2.393 1 98.94 81 ILE A N 1
ATOM 610 C CA . ILE A 1 81 ? 15.305 26.156 1.445 1 98.94 81 ILE A CA 1
ATOM 611 C C . ILE A 1 81 ? 15.93 24.844 1 1 98.94 81 ILE A C 1
ATOM 613 O O . ILE A 1 81 ? 17.078 24.812 0.565 1 98.94 81 ILE A O 1
ATOM 617 N N . ILE A 1 82 ? 15.227 23.75 1.178 1 98.94 82 ILE A N 1
ATOM 618 C CA . ILE A 1 82 ? 15.516 22.453 0.558 1 98.94 82 ILE A CA 1
ATOM 619 C C . ILE A 1 82 ? 14.594 22.25 -0.644 1 98.94 82 ILE A C 1
ATOM 621 O O . ILE A 1 82 ? 13.375 22.188 -0.496 1 98.94 82 ILE A O 1
ATOM 625 N N . SER A 1 83 ? 15.172 22.172 -1.803 1 98.88 83 SER A N 1
ATOM 626 C CA . SER A 1 83 ? 14.375 22.125 -3.027 1 98.88 83 SER A CA 1
ATOM 627 C C . SER A 1 83 ? 15.094 21.344 -4.121 1 98.88 83 SER A C 1
ATOM 629 O O . SER A 1 83 ? 15.922 20.484 -3.832 1 98.88 83 SER A O 1
ATOM 631 N N . ALA A 1 84 ? 14.562 21.484 -5.316 1 98.88 84 ALA A N 1
ATOM 632 C CA . ALA A 1 84 ? 15.086 20.75 -6.469 1 98.88 84 ALA A CA 1
ATOM 633 C C . ALA A 1 84 ? 15.609 21.719 -7.535 1 98.88 84 ALA A C 1
ATOM 635 O O . ALA A 1 84 ? 15.305 22.906 -7.516 1 98.88 84 ALA A O 1
ATOM 636 N N . TYR A 1 85 ? 16.453 21.141 -8.352 1 98.69 85 TYR A N 1
ATOM 637 C CA . TYR A 1 85 ? 16.906 21.906 -9.516 1 98.69 85 TYR A CA 1
ATOM 638 C C . TYR A 1 85 ? 16.969 21.016 -10.758 1 98.69 85 TYR A C 1
ATOM 640 O O . TYR A 1 85 ? 16.984 19.781 -10.648 1 98.69 85 TYR A O 1
ATOM 648 N N . GLY A 1 86 ? 16.906 21.656 -11.867 1 98.19 86 GLY A N 1
ATOM 649 C CA . GLY A 1 86 ? 17.016 20.938 -13.133 1 98.19 86 GLY A CA 1
ATOM 650 C C . GLY A 1 86 ? 15.664 20.516 -13.695 1 98.19 86 GLY A C 1
ATOM 651 O O . GLY A 1 86 ? 14.625 21.031 -13.281 1 98.19 86 GLY A O 1
ATOM 652 N N . GLU A 1 87 ? 15.727 19.672 -14.734 1 96.88 87 GLU A N 1
ATOM 653 C CA . GLU A 1 87 ? 14.523 19.234 -15.438 1 96.88 87 GLU A CA 1
ATOM 654 C C . GLU A 1 87 ? 14.227 17.766 -15.156 1 96.88 87 GLU A C 1
ATOM 656 O O . GLU A 1 87 ? 15.109 17.016 -14.734 1 96.88 87 GLU A O 1
ATOM 661 N N . GLY A 1 88 ? 12.93 17.438 -15.383 1 96.19 88 GLY A N 1
ATOM 662 C CA . GLY A 1 88 ? 12.531 16.047 -15.188 1 96.19 88 GLY A CA 1
ATOM 663 C C . GLY A 1 88 ? 11.758 15.828 -13.906 1 96.19 88 GLY A C 1
ATOM 664 O O . GLY A 1 88 ? 11.289 16.781 -13.281 1 96.19 88 GLY A O 1
ATOM 665 N N . PRO A 1 89 ? 11.609 14.516 -13.633 1 95.25 89 PRO A N 1
ATOM 666 C CA . PRO A 1 89 ? 10.859 14.211 -12.414 1 95.25 89 PRO A CA 1
ATOM 667 C C . PRO A 1 89 ? 11.539 14.727 -11.156 1 95.25 89 PRO A C 1
ATOM 669 O O . PRO A 1 89 ? 12.766 14.867 -11.125 1 95.25 89 PRO A O 1
ATOM 672 N N . ALA A 1 90 ? 10.812 14.906 -10.117 1 98.12 90 ALA A N 1
ATOM 673 C CA . ALA A 1 90 ? 11.352 15.367 -8.844 1 98.12 90 ALA A CA 1
ATOM 674 C C . ALA A 1 90 ? 12.406 14.398 -8.312 1 98.12 90 ALA A C 1
ATOM 676 O O . ALA A 1 90 ? 12.344 13.195 -8.578 1 98.12 90 ALA A O 1
ATOM 677 N N . PRO A 1 91 ? 13.438 15 -7.609 1 97.19 91 PRO A N 1
ATOM 678 C CA . PRO A 1 91 ? 14.367 14.086 -6.945 1 97.19 91 PRO A CA 1
ATOM 679 C C . PRO A 1 91 ? 13.656 13.109 -6.008 1 97.19 91 PRO A C 1
ATOM 681 O O . PRO A 1 91 ? 12.781 13.508 -5.242 1 97.19 91 PRO A O 1
ATOM 684 N N . LYS A 1 92 ? 14.031 11.844 -6.121 1 95 92 LYS A N 1
ATOM 685 C CA . LYS A 1 92 ? 13.414 10.789 -5.316 1 95 92 LYS A CA 1
ATOM 686 C C . LYS A 1 92 ? 14.219 10.523 -4.051 1 95 92 LYS A C 1
ATOM 688 O O . LYS A 1 92 ? 15.43 10.312 -4.113 1 95 92 LYS A O 1
ATOM 693 N N . LEU A 1 93 ? 13.531 10.523 -2.926 1 95 93 LEU A N 1
ATOM 694 C CA . LEU A 1 93 ? 14.188 10.266 -1.646 1 95 93 LEU A CA 1
ATOM 695 C C . LEU A 1 93 ? 13.469 9.148 -0.89 1 95 93 LEU A C 1
ATOM 697 O O . LEU A 1 93 ? 12.242 9.094 -0.87 1 95 93 LEU A O 1
ATOM 701 N N . MET A 1 94 ? 14.234 8.25 -0.303 1 91.75 94 MET A N 1
ATOM 702 C CA . MET A 1 94 ? 13.641 7.234 0.56 1 91.75 94 MET A CA 1
ATOM 703 C C . MET A 1 94 ? 14.586 6.863 1.698 1 91.75 94 MET A C 1
ATOM 705 O O . MET A 1 94 ? 15.789 7.105 1.614 1 91.75 94 MET A O 1
ATOM 709 N N . ASN A 1 95 ? 14.016 6.348 2.766 1 91.12 95 ASN A N 1
ATOM 710 C CA . ASN A 1 95 ? 14.727 5.723 3.879 1 91.12 95 ASN A CA 1
ATOM 711 C C . ASN A 1 95 ? 14.078 4.398 4.277 1 91.12 95 ASN A C 1
ATOM 713 O O . ASN A 1 95 ? 13.211 4.359 5.152 1 91.12 95 ASN A O 1
ATOM 717 N N . PRO A 1 96 ? 14.539 3.352 3.648 1 83.94 96 PRO A N 1
ATOM 718 C CA . PRO A 1 96 ? 13.914 2.047 3.877 1 83.94 96 PRO A CA 1
ATOM 719 C C . PRO A 1 96 ? 14.32 1.421 5.207 1 83.94 96 PRO A C 1
ATOM 721 O O . PRO A 1 96 ? 13.836 0.344 5.562 1 83.94 96 PRO A O 1
ATOM 724 N N . ARG A 1 97 ? 15.211 2.1 5.961 1 82.88 97 ARG A N 1
ATOM 725 C CA . ARG A 1 97 ? 15.695 1.575 7.23 1 82.88 97 ARG A CA 1
ATOM 726 C C . ARG A 1 97 ? 15.023 2.271 8.406 1 82.88 97 ARG A C 1
ATOM 728 O O . ARG A 1 97 ? 15.375 3.402 8.75 1 82.88 97 ARG A O 1
ATOM 735 N N . PHE A 1 98 ? 14.242 1.481 9.047 1 90.44 98 PHE A N 1
ATOM 736 C CA . PHE A 1 98 ? 13.594 2.08 10.211 1 90.44 98 PHE A CA 1
ATOM 737 C C . PHE A 1 98 ? 14.625 2.477 11.258 1 90.44 98 PHE A C 1
ATOM 739 O O . PHE A 1 98 ? 14.461 3.484 11.953 1 90.44 98 PHE A O 1
ATOM 746 N N . GLY A 1 99 ? 15.695 1.689 11.367 1 86.94 99 GLY A N 1
ATOM 747 C CA . GLY A 1 99 ? 16.734 1.923 12.359 1 86.94 99 GLY A CA 1
ATOM 748 C C . GLY A 1 99 ? 17.5 3.217 12.133 1 86.94 99 GLY A C 1
ATOM 749 O O . GLY A 1 99 ? 18.188 3.701 13.031 1 86.94 99 GLY A O 1
ATOM 750 N N . LEU A 1 100 ? 17.422 3.662 10.938 1 89.69 100 LEU A N 1
ATOM 751 C CA . LEU A 1 100 ? 18.016 4.961 10.648 1 89.69 100 LEU A CA 1
ATOM 752 C C . LEU A 1 100 ? 17.016 6.086 10.875 1 89.69 100 LEU A C 1
ATOM 754 O O . LEU A 1 100 ? 16.219 6.398 9.984 1 89.69 100 LEU A O 1
ATOM 758 N N . GLU A 1 101 ? 17.047 6.66 11.984 1 94.69 101 GLU A N 1
ATOM 759 C CA . GLU A 1 101 ? 16.219 7.789 12.398 1 94.69 101 GLU A CA 1
ATOM 760 C C . GLU A 1 101 ? 14.742 7.477 12.219 1 94.69 101 GLU A C 1
ATOM 762 O O . GLU A 1 101 ? 13.992 8.281 11.656 1 94.69 101 GLU A O 1
ATOM 767 N N . PHE A 1 102 ? 14.359 6.297 12.578 1 94.94 102 PHE A N 1
ATOM 768 C CA . PHE A 1 102 ? 12.969 5.875 12.594 1 94.94 102 PHE A CA 1
ATOM 769 C C . PHE A 1 102 ? 12.383 5.883 11.188 1 94.94 102 PHE A C 1
ATOM 771 O O . PHE A 1 102 ? 11.188 6.129 11.008 1 94.94 102 PHE A O 1
ATOM 778 N N . GLY A 1 103 ? 13.227 5.73 10.148 1 92.88 103 GLY A N 1
ATOM 779 C CA . GLY A 1 103 ? 12.766 5.684 8.766 1 92.88 103 GLY A CA 1
ATOM 780 C C . GLY A 1 103 ? 12.438 7.051 8.203 1 92.88 103 GLY A C 1
ATOM 781 O O . GLY A 1 103 ? 11.93 7.16 7.082 1 92.88 103 GLY A O 1
ATOM 782 N N . ARG A 1 104 ? 12.766 8.094 8.93 1 97.88 104 ARG A N 1
ATOM 783 C CA . ARG A 1 104 ? 12.531 9.453 8.453 1 97.88 104 ARG A CA 1
ATOM 784 C C . ARG A 1 104 ? 13.391 9.766 7.23 1 97.88 104 ARG A C 1
ATOM 786 O O . ARG A 1 104 ? 14.562 9.391 7.176 1 97.88 104 ARG A O 1
ATOM 793 N N . VAL A 1 105 ? 12.773 10.469 6.266 1 97.44 105 VAL A N 1
ATOM 794 C CA . VAL A 1 105 ? 13.539 10.844 5.086 1 97.44 105 VAL A CA 1
ATOM 795 C C . VAL A 1 105 ? 14.172 12.219 5.301 1 97.44 105 VAL A C 1
ATOM 797 O O . VAL A 1 105 ? 15.383 12.383 5.113 1 97.44 105 VAL A O 1
ATOM 800 N N . VAL A 1 106 ? 13.375 13.195 5.676 1 98.88 106 VAL A N 1
ATOM 801 C CA . VAL A 1 106 ? 13.852 14.531 6.016 1 98.88 106 VAL A CA 1
ATOM 802 C C . VAL A 1 106 ? 13.438 14.883 7.445 1 98.88 106 VAL A C 1
ATOM 804 O O . VAL A 1 106 ? 12.266 14.758 7.805 1 98.88 106 VAL A O 1
ATOM 807 N N . SER A 1 107 ? 14.375 15.258 8.219 1 98.88 107 SER A N 1
ATOM 808 C CA . SER A 1 107 ? 14.102 15.773 9.555 1 98.88 107 SER A CA 1
ATOM 809 C C . SER A 1 107 ? 14.523 17.234 9.68 1 98.88 107 SER A C 1
ATOM 811 O O . SER A 1 107 ? 15.633 17.609 9.297 1 98.88 107 SER A O 1
ATOM 813 N N . VAL A 1 108 ? 13.641 18.016 10.227 1 98.94 108 VAL A N 1
ATOM 814 C CA . VAL A 1 108 ? 13.922 19.422 10.43 1 98.94 108 VAL A CA 1
ATOM 815 C C . VAL A 1 108 ? 13.953 19.734 11.922 1 98.94 108 VAL A C 1
ATOM 817 O O . VAL A 1 108 ? 12.977 19.484 12.633 1 98.94 108 VAL A O 1
ATOM 820 N N . TYR A 1 109 ? 15.039 20.344 12.312 1 98.81 109 TYR A N 1
ATOM 821 C CA . TYR A 1 109 ? 15.227 20.688 13.719 1 98.81 109 TYR A CA 1
ATOM 822 C C . TYR A 1 109 ? 15.406 22.203 13.883 1 98.81 109 TYR A C 1
ATOM 824 O O . TYR A 1 109 ? 15.438 22.703 15.008 1 98.81 109 TYR A O 1
ATOM 832 N N . GLY A 1 110 ? 15.547 22.922 12.773 1 98.75 110 GLY A N 1
ATOM 833 C CA . GLY A 1 110 ? 15.617 24.375 12.797 1 98.75 110 GLY A CA 1
ATOM 834 C C . GLY A 1 110 ? 14.328 25.031 12.344 1 98.75 110 GLY A C 1
ATOM 835 O O . GLY A 1 110 ? 13.438 24.375 11.805 1 98.75 110 GLY A O 1
ATOM 836 N N . SER A 1 111 ? 14.258 26.359 12.555 1 98.88 111 SER A N 1
ATOM 837 C CA . SER A 1 111 ? 13.07 27.141 12.211 1 98.88 111 SER A CA 1
ATOM 838 C C . SER A 1 111 ? 13.281 27.938 10.93 1 98.88 111 SER A C 1
ATOM 840 O O . SER A 1 111 ? 14.422 28.094 10.477 1 98.88 111 SER A O 1
ATOM 842 N N . TYR A 1 112 ? 12.188 28.391 10.391 1 98.88 112 TYR A N 1
ATOM 843 C CA . TYR A 1 112 ? 12.227 29.125 9.125 1 98.88 112 TYR A CA 1
ATOM 844 C C . TYR A 1 112 ? 12.945 28.312 8.055 1 98.88 112 TYR A C 1
ATOM 846 O O . TYR A 1 112 ? 13.906 28.797 7.449 1 98.88 112 TYR A O 1
ATOM 854 N N . VAL A 1 113 ? 12.422 27.125 7.789 1 98.94 113 VAL A N 1
ATOM 855 C CA . VAL A 1 113 ? 12.906 26.203 6.762 1 98.94 113 VAL A CA 1
ATOM 856 C C . VAL A 1 113 ? 11.766 25.844 5.809 1 98.94 113 VAL A C 1
ATOM 858 O O . VAL A 1 113 ? 10.633 25.641 6.238 1 98.94 113 VAL A O 1
ATOM 861 N N . THR A 1 114 ? 12.016 25.875 4.562 1 98.94 114 THR A N 1
ATOM 862 C CA . THR A 1 114 ? 11.094 25.406 3.529 1 98.94 114 THR A CA 1
ATOM 863 C C . THR A 1 114 ? 11.594 24.109 2.904 1 98.94 114 THR A C 1
ATOM 865 O O . THR A 1 114 ? 12.766 24 2.549 1 98.94 114 THR A O 1
ATOM 868 N N . VAL A 1 115 ? 10.758 23.094 2.83 1 99 115 VAL A N 1
ATOM 869 C CA . VAL A 1 115 ? 11.023 21.844 2.121 1 99 115 VAL A CA 1
ATOM 870 C C . VAL A 1 115 ? 10.016 21.672 0.99 1 99 115 VAL A C 1
ATOM 872 O O . VAL A 1 115 ? 8.805 21.562 1.233 1 99 115 VAL A O 1
ATOM 875 N N . GLU A 1 116 ? 10.586 21.594 -0.27 1 98.94 116 GLU A N 1
ATOM 876 C CA . GLU A 1 116 ? 9.633 21.641 -1.372 1 98.94 116 GLU A CA 1
ATOM 877 C C . GLU A 1 116 ? 10.164 20.875 -2.588 1 98.94 116 GLU A C 1
ATOM 879 O O . GLU A 1 116 ? 11.375 20.688 -2.721 1 98.94 116 GLU A O 1
ATOM 884 N N . ASN A 1 117 ? 9.266 20.406 -3.396 1 98.88 117 ASN A N 1
ATOM 885 C CA . ASN A 1 117 ? 9.523 19.875 -4.73 1 98.88 117 ASN A CA 1
ATOM 886 C C . ASN A 1 117 ? 10.289 18.547 -4.672 1 98.88 117 ASN A C 1
ATOM 888 O O . ASN A 1 117 ? 11.156 18.297 -5.504 1 98.88 117 ASN A O 1
ATOM 892 N N . LEU A 1 118 ? 9.961 17.75 -3.711 1 98.88 118 LEU A N 1
ATOM 893 C CA . LEU A 1 118 ? 10.594 16.453 -3.537 1 98.88 118 LEU A CA 1
ATOM 894 C C . LEU A 1 118 ? 9.586 15.32 -3.709 1 98.88 118 LEU A C 1
ATOM 896 O O . LEU A 1 118 ? 8.375 15.531 -3.559 1 98.88 118 LEU A O 1
ATOM 900 N N . TYR A 1 119 ? 10.094 14.195 -4.145 1 98.5 119 TYR A N 1
ATOM 901 C CA . TYR A 1 119 ? 9.328 12.961 -4.18 1 98.5 119 TYR A CA 1
ATOM 902 C C . TYR A 1 119 ? 9.836 11.969 -3.143 1 98.5 119 TYR A C 1
ATOM 904 O O . TYR A 1 119 ? 10.93 11.414 -3.291 1 98.5 119 TYR A O 1
ATOM 912 N N . LEU A 1 120 ? 9.094 11.75 -2.062 1 98 120 LEU A N 1
ATOM 913 C CA . LEU A 1 120 ? 9.438 10.805 -1.005 1 98 120 LEU A CA 1
ATOM 914 C C . LEU A 1 120 ? 8.609 9.531 -1.129 1 98 120 LEU A C 1
ATOM 916 O O . LEU A 1 120 ? 7.402 9.594 -1.376 1 98 120 LEU A O 1
ATOM 920 N N . TYR A 1 121 ? 9.305 8.406 -1.029 1 93.56 121 TYR A N 1
ATOM 921 C CA . TYR A 1 121 ? 8.539 7.195 -1.301 1 93.56 121 TYR A CA 1
ATOM 922 C C . TYR A 1 121 ? 9.062 6.02 -0.485 1 93.56 121 TYR A C 1
ATOM 924 O O . TYR A 1 121 ? 10.195 6.047 -0 1 93.56 121 TYR A O 1
ATOM 932 N N . ASP A 1 122 ? 8.281 4.996 -0.269 1 91.06 122 ASP A N 1
ATOM 933 C CA . ASP A 1 122 ? 8.609 3.693 0.305 1 91.06 122 ASP A CA 1
ATOM 934 C C . ASP A 1 122 ? 9.195 3.844 1.706 1 91.06 122 ASP A C 1
ATOM 936 O O . ASP A 1 122 ? 10.32 3.4 1.966 1 91.06 122 ASP A O 1
ATOM 940 N N . GLY A 1 123 ? 8.352 4.32 2.641 1 92.44 123 GLY A N 1
ATOM 941 C CA . GLY A 1 123 ? 8.758 4.465 4.031 1 92.44 123 GLY A CA 1
ATOM 942 C C . GLY A 1 123 ? 8.719 3.162 4.801 1 92.44 123 GLY A C 1
ATOM 943 O O . GLY A 1 123 ? 7.895 2.291 4.523 1 92.44 123 GLY A O 1
ATOM 944 N N . ALA A 1 124 ? 9.555 3.084 5.828 1 91.06 124 ALA A N 1
ATOM 945 C CA . ALA A 1 124 ? 9.656 1.871 6.641 1 91.06 124 ALA A CA 1
ATOM 946 C C . ALA A 1 124 ? 8.688 1.918 7.816 1 91.06 124 ALA A C 1
ATOM 948 O O . ALA A 1 124 ? 8.383 2.994 8.344 1 91.06 124 ALA A O 1
ATOM 949 N N . THR A 1 125 ? 8.234 0.782 8.227 1 93.12 125 THR A N 1
ATOM 950 C CA . THR A 1 125 ? 7.414 0.656 9.422 1 93.12 125 THR A CA 1
ATOM 951 C C . THR A 1 125 ? 8.242 0.124 10.594 1 93.12 125 THR A C 1
ATOM 953 O O . THR A 1 125 ? 9.289 -0.485 10.391 1 93.12 125 THR A O 1
ATOM 956 N N . PRO A 1 126 ? 7.773 0.308 11.828 1 93.31 126 PRO A N 1
ATOM 957 C CA . PRO A 1 126 ? 8.562 -0.132 12.977 1 93.31 126 PRO A CA 1
ATOM 958 C C . PRO A 1 126 ? 8.516 -1.645 13.18 1 93.31 126 PRO A C 1
ATOM 960 O O . PRO A 1 126 ? 7.527 -2.291 12.82 1 93.31 126 PRO A O 1
ATOM 963 N N . PRO A 1 127 ? 9.602 -2.184 13.797 1 90 127 PRO A N 1
ATOM 964 C CA . PRO A 1 127 ? 9.578 -3.611 14.117 1 90 127 PRO A CA 1
ATOM 965 C C . PRO A 1 127 ? 8.57 -3.957 15.211 1 90 127 PRO A C 1
ATOM 967 O O . PRO A 1 127 ? 8.297 -3.137 16.094 1 90 127 PRO A O 1
ATOM 970 N N . PRO A 1 128 ? 8.047 -5.184 15.172 1 90.62 128 PRO A N 1
ATOM 971 C CA . PRO A 1 128 ? 7.113 -5.605 16.219 1 90.62 128 PRO A CA 1
ATOM 972 C C . PRO A 1 128 ? 7.801 -5.852 17.562 1 90.62 128 PRO A C 1
ATOM 974 O O . PRO A 1 128 ? 9.023 -6.012 17.609 1 90.62 128 PRO A O 1
ATOM 977 N N . ASP A 1 129 ? 6.887 -5.812 18.609 1 92.06 129 ASP A N 1
ATOM 978 C CA . ASP A 1 129 ? 7.367 -6.27 19.906 1 92.06 129 ASP A CA 1
ATOM 979 C C . ASP A 1 129 ? 7.598 -7.781 19.906 1 92.06 129 ASP A C 1
ATOM 981 O O . ASP A 1 129 ? 6.785 -8.539 19.375 1 92.06 129 ASP A O 1
ATOM 985 N N . GLU A 1 130 ? 8.711 -8.219 20.406 1 87 130 GLU A N 1
ATOM 986 C CA . GLU A 1 130 ? 9 -9.641 20.578 1 87 130 GLU A CA 1
ATOM 987 C C . GLU A 1 130 ? 9.375 -9.953 22.031 1 87 130 GLU A C 1
ATOM 989 O O . GLU A 1 130 ? 10.438 -9.562 22.5 1 87 130 GLU A O 1
ATOM 994 N N . PRO A 1 131 ? 8.625 -10.711 22.75 1 88.12 131 PRO A N 1
ATOM 995 C CA . PRO A 1 131 ? 7.312 -11.203 22.344 1 88.12 131 PRO A CA 1
ATOM 996 C C . PRO A 1 131 ? 6.297 -10.078 22.141 1 88.12 131 PRO A C 1
ATOM 998 O O . PRO A 1 131 ? 6.52 -8.953 22.609 1 88.12 131 PRO A O 1
ATOM 1001 N N . PRO A 1 132 ? 5.199 -10.398 21.453 1 88.56 132 PRO A N 1
ATOM 1002 C CA . PRO A 1 132 ? 4.199 -9.352 21.234 1 88.56 132 PRO A CA 1
ATOM 1003 C C . PRO A 1 132 ? 3.572 -8.844 22.531 1 88.56 132 PRO A C 1
ATOM 1005 O O . PRO A 1 132 ? 3.361 -9.609 23.469 1 88.56 132 PRO A O 1
ATOM 1008 N N . LEU A 1 133 ? 3.262 -7.52 22.547 1 90.38 133 LEU A N 1
ATOM 1009 C CA . LEU A 1 133 ? 2.668 -6.852 23.703 1 90.38 133 LEU A CA 1
ATOM 1010 C C . LEU A 1 133 ? 1.354 -6.176 23.328 1 90.38 133 LEU A C 1
ATOM 1012 O O . LEU A 1 133 ? 1.164 -5.785 22.172 1 90.38 133 LEU A O 1
ATOM 1016 N N . PRO A 1 134 ? 0.463 -6.082 24.359 1 87.31 134 PRO A N 1
ATOM 1017 C CA . PRO A 1 134 ? -0.693 -5.215 24.109 1 87.31 134 PRO A CA 1
ATOM 1018 C C . PRO A 1 134 ? -0.294 -3.785 23.766 1 87.31 134 PRO A C 1
ATOM 1020 O O . PRO A 1 134 ? 0.742 -3.297 24.219 1 87.31 134 PRO A O 1
ATOM 1023 N N . TRP A 1 135 ? -1.148 -3.178 22.969 1 81.25 135 TRP A N 1
ATOM 1024 C CA . TRP A 1 135 ? -0.785 -1.906 22.344 1 81.25 135 TRP A CA 1
ATOM 1025 C C . TRP A 1 135 ? -0.411 -0.874 23.406 1 81.25 135 TRP A C 1
ATOM 1027 O O . TRP A 1 135 ? 0.472 -0.041 23.188 1 81.25 135 TRP A O 1
ATOM 1037 N N . LYS A 1 136 ? -1.01 -0.895 24.594 1 80.88 136 LYS A N 1
ATOM 1038 C CA . LYS A 1 136 ? -0.759 0.092 25.641 1 80.88 136 LYS A CA 1
ATOM 1039 C C . LYS A 1 136 ? 0.664 -0.027 26.188 1 80.88 136 LYS A C 1
ATOM 1041 O O . LYS A 1 136 ? 1.228 0.948 26.688 1 80.88 136 LYS A O 1
ATOM 1046 N N . GLU A 1 137 ? 1.206 -1.226 26 1 90.19 137 GLU A N 1
ATOM 1047 C CA . GLU A 1 137 ? 2.549 -1.485 26.516 1 90.19 137 GLU A CA 1
ATOM 1048 C C . GLU A 1 137 ? 3.557 -1.615 25.375 1 90.19 137 GLU A C 1
ATOM 1050 O O . GLU A 1 137 ? 4.754 -1.772 25.625 1 90.19 137 GLU A O 1
ATOM 1055 N N . SER A 1 138 ? 3.076 -1.432 24.266 1 90.69 138 SER A N 1
ATOM 1056 C CA . SER A 1 138 ? 3.848 -1.753 23.062 1 90.69 138 SER A CA 1
ATOM 1057 C C . SER A 1 138 ? 4.887 -0.674 22.766 1 90.69 138 SER A C 1
ATOM 1059 O O . SER A 1 138 ? 4.547 0.503 22.641 1 90.69 138 SER A O 1
ATOM 1061 N N . HIS A 1 139 ? 6.148 -1.161 22.625 1 93.19 139 HIS A N 1
ATOM 1062 C CA . HIS A 1 139 ? 7.191 -0.264 22.141 1 93.19 139 HIS A CA 1
ATOM 1063 C C . HIS A 1 139 ? 6.957 0.123 20.688 1 93.19 139 HIS A C 1
ATOM 1065 O O . HIS A 1 139 ? 7.172 1.274 20.297 1 93.19 139 HIS A O 1
ATOM 1071 N N . GLN A 1 140 ? 6.512 -0.813 19.922 1 92.81 140 GLN A N 1
ATOM 1072 C CA . GLN A 1 140 ? 6.188 -0.558 18.516 1 92.81 140 GLN A CA 1
ATOM 1073 C C . GLN A 1 140 ? 5.188 0.588 18.391 1 92.81 140 GLN A C 1
ATOM 1075 O O . GLN A 1 140 ? 5.352 1.467 17.531 1 92.81 140 GLN A O 1
ATOM 1080 N N . HIS A 1 141 ? 4.219 0.527 19.25 1 91.81 141 HIS A N 1
ATOM 1081 C CA . HIS A 1 141 ? 3.184 1.554 19.234 1 91.81 141 HIS A CA 1
ATOM 1082 C C . HIS A 1 141 ? 3.775 2.938 19.484 1 91.81 141 HIS A C 1
ATOM 1084 O O . HIS A 1 141 ? 3.404 3.904 18.812 1 91.81 141 HIS A O 1
ATOM 1090 N N . LYS A 1 142 ? 4.641 3.004 20.359 1 93.62 142 LYS A N 1
ATOM 1091 C CA . LYS A 1 142 ? 5.293 4.273 20.656 1 93.62 142 LYS A CA 1
ATOM 1092 C C . LYS A 1 142 ? 6.156 4.746 19.5 1 93.62 142 LYS A C 1
ATOM 1094 O O . LYS A 1 142 ? 6.254 5.949 19.234 1 93.62 142 LYS A O 1
ATOM 1099 N N . LEU A 1 143 ? 6.754 3.836 18.812 1 95.81 143 LEU A N 1
ATOM 1100 C CA . LEU A 1 143 ? 7.648 4.16 17.703 1 95.81 143 LEU A CA 1
ATOM 1101 C C . LEU A 1 143 ? 6.875 4.797 16.562 1 95.81 143 LEU A C 1
ATOM 1103 O O . LEU A 1 143 ? 7.441 5.559 15.766 1 95.81 143 LEU A O 1
ATOM 1107 N N . VAL A 1 144 ? 5.582 4.527 16.469 1 96.19 144 VAL A N 1
ATOM 1108 C CA . VAL A 1 144 ? 4.754 5.105 15.414 1 96.19 144 VAL A CA 1
ATOM 1109 C C . VAL A 1 144 ? 4.754 6.625 15.531 1 96.19 144 VAL A C 1
ATOM 1111 O O . VAL A 1 144 ? 4.73 7.336 14.523 1 96.19 144 VAL A O 1
ATOM 1114 N N . THR A 1 145 ? 4.898 7.172 16.719 1 96.81 145 THR A N 1
ATOM 1115 C CA . THR A 1 145 ? 4.828 8.609 16.953 1 96.81 145 THR A CA 1
ATOM 1116 C C . THR A 1 145 ? 6.121 9.289 16.516 1 96.81 145 THR A C 1
ATOM 1118 O O . THR A 1 145 ? 6.211 10.523 16.516 1 96.81 145 THR A O 1
ATOM 1121 N N . GLU A 1 146 ? 7.066 8.477 16.094 1 97.44 146 GLU A N 1
ATOM 1122 C CA . GLU A 1 146 ? 8.352 9.031 15.695 1 97.44 146 GLU A CA 1
ATOM 1123 C C . GLU A 1 146 ? 8.484 9.07 14.172 1 97.44 146 GLU A C 1
ATOM 1125 O O . GLU A 1 146 ? 9.414 9.68 13.641 1 97.44 146 GLU A O 1
ATOM 1130 N N . MET A 1 147 ? 7.59 8.555 13.523 1 96.31 147 MET A N 1
ATOM 1131 C CA . MET A 1 147 ? 7.723 8.305 12.094 1 96.31 147 MET A CA 1
ATOM 1132 C C . MET A 1 147 ? 7.234 9.5 11.281 1 96.31 147 MET A C 1
ATOM 1134 O O . MET A 1 147 ? 6.293 10.188 11.68 1 96.31 147 MET A O 1
ATOM 1138 N N . ALA A 1 148 ? 7.879 9.641 10.117 1 98.5 148 ALA A N 1
ATOM 1139 C CA . ALA A 1 148 ? 7.363 10.531 9.086 1 98.5 148 ALA A CA 1
ATOM 1140 C C . ALA A 1 148 ? 8.289 10.555 7.871 1 98.5 148 ALA A C 1
ATOM 1142 O O . ALA A 1 148 ? 9.484 10.273 7.988 1 98.5 148 ALA A O 1
ATOM 1143 N N . GLY A 1 149 ? 7.738 10.836 6.633 1 98.69 149 GLY A N 1
ATOM 1144 C CA . GLY A 1 149 ? 8.602 11.242 5.535 1 98.69 149 GLY A CA 1
ATOM 1145 C C . GLY A 1 149 ? 9.352 12.531 5.812 1 98.69 149 GLY A C 1
ATOM 1146 O O . GLY A 1 149 ? 10.586 12.547 5.828 1 98.69 149 GLY A O 1
ATOM 1147 N N . ILE A 1 150 ? 8.562 13.57 6.078 1 98.94 150 ILE A N 1
ATOM 1148 C CA . ILE A 1 150 ? 9.125 14.82 6.59 1 98.94 150 ILE A CA 1
ATOM 1149 C C . ILE A 1 150 ? 8.727 15.008 8.055 1 98.94 150 ILE A C 1
ATOM 1151 O O . ILE A 1 150 ? 7.539 15.156 8.359 1 98.94 150 ILE A O 1
ATOM 1155 N N . TYR A 1 151 ? 9.711 14.992 8.852 1 98.88 151 TYR A N 1
ATOM 1156 C CA . TYR A 1 151 ? 9.555 15.148 10.297 1 98.88 151 TYR A CA 1
ATOM 1157 C C . TYR A 1 151 ? 10.031 16.531 10.742 1 98.88 151 TYR A C 1
ATOM 1159 O O . TYR A 1 151 ? 11.086 17 10.32 1 98.88 151 TYR A O 1
ATOM 1167 N N . THR A 1 152 ? 9.227 17.188 11.633 1 98.88 152 THR A N 1
ATOM 1168 C CA . THR A 1 152 ? 9.688 18.422 12.242 1 98.88 152 THR A CA 1
ATOM 1169 C C . THR A 1 152 ? 9.633 18.344 13.766 1 98.88 152 THR A C 1
ATOM 1171 O O . THR A 1 152 ? 8.656 17.828 14.328 1 98.88 152 THR A O 1
ATOM 1174 N N . ASP A 1 153 ? 10.625 18.844 14.375 1 98.62 153 ASP A N 1
ATOM 1175 C CA . ASP A 1 153 ? 10.781 18.734 15.828 1 98.62 153 ASP A CA 1
ATOM 1176 C C . ASP A 1 153 ? 9.883 19.719 16.562 1 98.62 153 ASP A C 1
ATOM 1178 O O . ASP A 1 153 ? 9.422 20.703 15.977 1 98.62 153 ASP A O 1
ATOM 1182 N N . ALA A 1 154 ? 9.625 19.469 17.844 1 98.25 154 ALA A N 1
ATOM 1183 C CA . ALA A 1 154 ? 8.727 20.281 18.656 1 98.25 154 ALA A CA 1
ATOM 1184 C C . ALA A 1 154 ? 9.305 21.688 18.875 1 98.25 154 ALA A C 1
ATOM 1186 O O . ALA A 1 154 ? 8.57 22.625 19.172 1 98.25 154 ALA A O 1
ATOM 1187 N N . THR A 1 155 ? 10.57 21.766 18.719 1 97.94 155 THR A N 1
ATOM 1188 C CA . THR A 1 155 ? 11.227 23.031 19 1 97.94 155 THR A CA 1
ATOM 1189 C C . THR A 1 155 ? 11.203 23.938 17.766 1 97.94 155 THR A C 1
ATOM 1191 O O . THR A 1 155 ? 11.609 25.094 17.828 1 97.94 155 THR A O 1
ATOM 1194 N N . THR A 1 156 ? 10.75 23.453 16.703 1 98.62 156 THR A N 1
ATOM 1195 C CA . THR A 1 156 ? 10.75 24.203 15.461 1 98.62 156 THR A CA 1
ATOM 1196 C C . THR A 1 156 ? 9.5 25.078 15.344 1 98.62 156 THR A C 1
ATOM 1198 O O . THR A 1 156 ? 8.508 24.828 16.047 1 98.62 156 THR A O 1
ATOM 1201 N N . HIS A 1 157 ? 9.617 26.125 14.523 1 98.75 157 HIS A N 1
ATOM 1202 C CA . HIS A 1 157 ? 8.438 26.906 14.172 1 98.75 157 HIS A CA 1
ATOM 1203 C C . HIS A 1 157 ? 8.609 27.562 12.805 1 98.75 157 HIS A C 1
ATOM 1205 O O . HIS A 1 157 ? 9.727 27.719 12.312 1 98.75 157 HIS A O 1
ATOM 1211 N N . HIS A 1 158 ? 7.504 27.969 12.148 1 98.88 158 HIS A N 1
ATOM 1212 C CA . HIS A 1 158 ? 7.43 28.703 10.898 1 98.88 158 HIS A CA 1
ATOM 1213 C C . HIS A 1 158 ? 8.109 27.953 9.766 1 98.88 158 HIS A C 1
ATOM 1215 O O . HIS A 1 158 ? 8.938 28.516 9.047 1 98.88 158 HIS A O 1
ATOM 1221 N N . LEU A 1 159 ? 7.734 26.688 9.648 1 98.94 159 LEU A N 1
ATOM 1222 C CA . LEU A 1 159 ? 8.164 25.859 8.523 1 98.94 159 LEU A CA 1
ATOM 1223 C C . LEU A 1 159 ? 7.129 25.891 7.402 1 98.94 159 LEU A C 1
ATOM 1225 O O . LEU A 1 159 ? 5.941 26.109 7.652 1 98.94 159 LEU A O 1
ATOM 1229 N N . THR A 1 160 ? 7.586 25.797 6.203 1 98.94 160 THR A N 1
ATOM 1230 C CA . THR A 1 160 ? 6.746 25.625 5.027 1 98.94 160 THR A CA 1
ATOM 1231 C C . THR A 1 160 ? 7.082 24.312 4.316 1 98.94 160 THR A C 1
ATOM 1233 O O . THR A 1 160 ? 8.18 24.156 3.783 1 98.94 160 THR A O 1
ATOM 1236 N N . LEU A 1 161 ? 6.238 23.375 4.312 1 98.94 161 LEU A N 1
ATOM 1237 C CA . LEU A 1 161 ? 6.371 22.078 3.664 1 98.94 161 LEU A CA 1
ATOM 1238 C C . LEU A 1 161 ? 5.395 21.938 2.5 1 98.94 161 LEU A C 1
ATOM 1240 O O . LEU A 1 161 ? 4.207 21.688 2.703 1 98.94 161 LEU A O 1
ATOM 1244 N N . GLN A 1 162 ? 5.949 22.141 1.229 1 98.94 162 GLN A N 1
ATOM 1245 C CA . GLN A 1 162 ? 4.973 22.344 0.163 1 98.94 162 GLN A CA 1
ATOM 1246 C C . GLN A 1 162 ? 5.434 21.688 -1.136 1 98.94 162 GLN A C 1
ATOM 1248 O O . GLN A 1 162 ? 6.629 21.469 -1.339 1 98.94 162 GLN A O 1
ATOM 1253 N N . ASN A 1 163 ? 4.477 21.344 -1.954 1 98.88 163 ASN A N 1
ATOM 1254 C CA . ASN A 1 163 ? 4.695 20.891 -3.324 1 98.88 163 ASN A CA 1
ATOM 1255 C C . ASN A 1 163 ? 5.516 19.609 -3.365 1 98.88 163 ASN A C 1
ATOM 1257 O O . ASN A 1 163 ? 6.332 19.406 -4.27 1 98.88 163 ASN A O 1
ATOM 1261 N N . ASN A 1 164 ? 5.395 18.781 -2.393 1 98.94 164 ASN A N 1
ATOM 1262 C CA . ASN A 1 164 ? 6.027 17.469 -2.385 1 98.94 164 ASN A CA 1
ATOM 1263 C C . ASN A 1 164 ? 5.039 16.375 -2.752 1 98.94 164 ASN A C 1
ATOM 1265 O O . ASN A 1 164 ? 3.824 16.578 -2.691 1 98.94 164 ASN A O 1
ATOM 1269 N N . GLU A 1 165 ? 5.594 15.305 -3.209 1 98.88 165 GLU A N 1
ATOM 1270 C CA . GLU A 1 165 ? 4.812 14.094 -3.434 1 98.88 165 GLU A CA 1
ATOM 1271 C C . GLU A 1 165 ? 5.277 12.953 -2.525 1 98.88 165 GLU A C 1
ATOM 1273 O O . GLU A 1 165 ? 6.48 12.75 -2.344 1 98.88 165 GLU A O 1
ATOM 1278 N N . PHE A 1 166 ? 4.32 12.305 -1.924 1 98.75 166 PHE A N 1
ATOM 1279 C CA . PHE A 1 166 ? 4.562 11.164 -1.05 1 98.75 166 PHE A CA 1
ATOM 1280 C C . PHE A 1 166 ? 3.844 9.922 -1.568 1 98.75 166 PHE A C 1
ATOM 1282 O O . PHE A 1 166 ? 2.627 9.938 -1.763 1 98.75 166 PHE A O 1
ATOM 1289 N N . LYS A 1 167 ? 4.59 8.867 -1.853 1 96.75 167 LYS A N 1
ATOM 1290 C CA . LYS A 1 167 ? 3.994 7.59 -2.24 1 96.75 167 LYS A CA 1
ATOM 1291 C C . LYS A 1 167 ? 4.422 6.473 -1.29 1 96.75 167 LYS A C 1
ATOM 1293 O O . LYS A 1 167 ? 5.613 6.285 -1.042 1 96.75 167 LYS A O 1
ATOM 1298 N N . ASN A 1 168 ? 3.443 5.719 -0.807 1 95 168 ASN A N 1
ATOM 1299 C CA . ASN A 1 168 ? 3.729 4.609 0.095 1 95 168 ASN A CA 1
ATOM 1300 C C . ASN A 1 168 ? 4.574 5.055 1.285 1 95 168 ASN A C 1
ATOM 1302 O O . ASN A 1 168 ? 5.59 4.43 1.599 1 95 168 ASN A O 1
ATOM 1306 N N . MET A 1 169 ? 4.207 6.184 1.786 1 96.5 169 MET A N 1
ATOM 1307 C CA . MET A 1 169 ? 4.758 6.73 3.023 1 96.5 169 MET A CA 1
ATOM 1308 C C . MET A 1 169 ? 3.758 6.598 4.168 1 96.5 169 MET A C 1
ATOM 1310 O O . MET A 1 169 ? 2.764 7.324 4.219 1 96.5 169 MET A O 1
ATOM 1314 N N . PRO A 1 170 ? 4.051 5.68 5.141 1 96 170 PRO A N 1
ATOM 1315 C CA . PRO A 1 170 ? 3.045 5.398 6.168 1 96 170 PRO A CA 1
ATOM 1316 C C . PRO A 1 170 ? 2.633 6.645 6.949 1 96 170 PRO A C 1
ATOM 1318 O O . PRO A 1 170 ? 1.46 6.797 7.301 1 96 170 PRO A O 1
ATOM 1321 N N . VAL A 1 171 ? 3.562 7.43 7.266 1 98.31 171 VAL A N 1
ATOM 1322 C CA . VAL A 1 171 ? 3.326 8.781 7.758 1 98.31 171 VAL A CA 1
ATOM 1323 C C . VAL A 1 171 ? 4 9.797 6.84 1 98.31 171 VAL A C 1
ATOM 1325 O O . VAL A 1 171 ? 5.23 9.82 6.723 1 98.31 171 VAL A O 1
ATOM 1328 N N . GLY A 1 172 ? 3.205 10.633 6.168 1 98.75 172 GLY A N 1
ATOM 1329 C CA . GLY A 1 172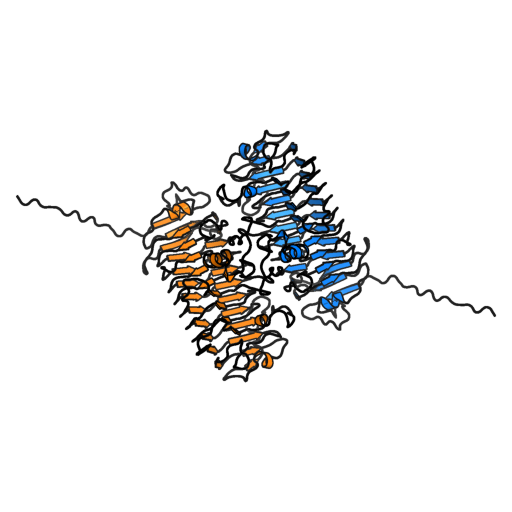 ? 3.777 11.57 5.215 1 98.75 172 GLY A CA 1
ATOM 1330 C C . GLY A 1 172 ? 4.547 12.695 5.875 1 98.75 172 GLY A C 1
ATOM 1331 O O . GLY A 1 172 ? 5.77 12.766 5.77 1 98.75 172 GLY A O 1
ATOM 1332 N N . VAL A 1 173 ? 3.779 13.523 6.586 1 98.94 173 VAL A N 1
ATOM 1333 C CA . VAL A 1 173 ? 4.348 14.68 7.273 1 98.94 173 VAL A CA 1
ATOM 1334 C C . VAL A 1 173 ? 3.932 14.664 8.742 1 98.94 173 VAL A C 1
ATOM 1336 O O . VAL A 1 173 ? 2.779 14.367 9.062 1 98.94 173 VAL A O 1
ATOM 1339 N N . ARG A 1 174 ? 4.836 14.969 9.578 1 98.81 174 ARG A N 1
ATOM 1340 C CA . ARG A 1 174 ? 4.562 15.164 10.992 1 98.81 174 ARG A CA 1
ATOM 1341 C C . ARG A 1 174 ? 5.109 16.5 11.477 1 98.81 174 ARG A C 1
ATOM 1343 O O . ARG A 1 174 ? 6.312 16.766 11.383 1 98.81 174 ARG A O 1
ATOM 1350 N N . VAL A 1 175 ? 4.234 17.328 12.016 1 98.88 175 VAL A N 1
ATOM 1351 C CA . VAL A 1 175 ? 4.602 18.656 12.5 1 98.88 175 VAL A CA 1
ATOM 1352 C C . VAL A 1 175 ? 4.402 18.734 14.008 1 98.88 175 VAL A C 1
ATOM 1354 O O . VAL A 1 175 ? 3.268 18.812 14.484 1 98.88 175 VAL A O 1
ATOM 1357 N N . ARG A 1 176 ? 5.52 18.844 14.703 1 98.69 176 ARG A N 1
ATOM 1358 C CA . ARG A 1 176 ? 5.426 18.844 16.156 1 98.69 176 ARG A CA 1
ATOM 1359 C C . ARG A 1 176 ? 5.449 20.281 16.703 1 98.69 176 ARG A C 1
ATOM 1361 O O . ARG A 1 176 ? 4.934 20.547 17.781 1 98.69 176 ARG A O 1
ATOM 1368 N N . GLY A 1 177 ? 6.039 21.203 15.953 1 98.5 177 GLY A N 1
ATOM 1369 C CA . GLY A 1 177 ? 6.137 22.578 16.391 1 98.5 177 GLY A CA 1
ATOM 1370 C C . GLY A 1 177 ? 4.988 23.453 15.906 1 98.5 177 GLY A C 1
ATOM 1371 O O . GLY A 1 177 ? 4.141 22.984 15.141 1 98.5 177 GLY A O 1
ATOM 1372 N N . PRO A 1 178 ? 4.957 24.719 16.359 1 98.69 178 PRO A N 1
ATOM 1373 C CA . PRO A 1 178 ? 3.846 25.609 16.016 1 98.69 178 PRO A CA 1
ATOM 1374 C C . PRO A 1 178 ? 4.09 26.391 14.734 1 98.69 178 PRO A C 1
ATOM 1376 O O . PRO A 1 178 ? 5.234 26.5 14.289 1 98.69 178 PRO A O 1
ATOM 1379 N N . ASN A 1 179 ? 3.037 26.922 14.156 1 98.88 179 ASN A N 1
ATOM 1380 C CA . ASN A 1 179 ? 3.047 27.984 13.148 1 98.88 179 ASN A CA 1
ATOM 1381 C C . ASN A 1 179 ? 3.691 27.516 11.852 1 98.88 179 ASN A C 1
ATOM 1383 O O . ASN A 1 179 ? 4.504 28.234 11.266 1 98.88 179 ASN A O 1
ATOM 1387 N N . SER A 1 180 ? 3.367 26.297 11.445 1 98.88 180 SER A N 1
ATOM 1388 C CA . SER A 1 180 ? 3.891 25.766 10.188 1 98.88 180 SER A CA 1
ATOM 1389 C C . SER A 1 180 ? 2.777 25.562 9.172 1 98.88 180 SER A C 1
ATOM 1391 O O . SER A 1 180 ? 1.595 25.594 9.523 1 98.88 180 SER A O 1
ATOM 1393 N N . LEU A 1 181 ? 3.189 25.516 7.969 1 98.94 181 LEU A N 1
ATOM 1394 C CA . LEU A 1 181 ? 2.283 25.375 6.836 1 98.94 181 LEU A CA 1
ATOM 1395 C C . LEU A 1 181 ? 2.605 24.125 6.035 1 98.94 181 LEU A C 1
ATOM 1397 O O . LEU A 1 181 ? 3.74 23.938 5.586 1 98.94 181 LEU A O 1
ATOM 1401 N N . VAL A 1 182 ? 1.644 23.172 5.922 1 98.94 182 VAL A N 1
ATOM 1402 C CA . VAL A 1 182 ? 1.693 22.016 5.016 1 98.94 182 VAL A CA 1
ATOM 1403 C C . VAL A 1 182 ? 0.762 22.266 3.828 1 98.94 182 VAL A C 1
ATOM 1405 O O . VAL A 1 182 ? -0.462 22.203 3.971 1 98.94 182 VAL A O 1
ATOM 1408 N N . LYS A 1 183 ? 1.368 22.469 2.625 1 98.88 183 LYS A N 1
ATOM 1409 C CA . LYS A 1 183 ? 0.534 23.031 1.566 1 98.88 183 LYS A CA 1
ATOM 1410 C C . LYS A 1 183 ? 0.851 22.391 0.219 1 98.88 183 LYS A C 1
ATOM 1412 O O . LYS A 1 183 ? 2.02 22.203 -0.13 1 98.88 183 LYS A O 1
ATOM 1417 N N . SER A 1 184 ? -0.197 22.031 -0.518 1 98.88 184 SER A N 1
ATOM 1418 C CA . SER A 1 184 ? -0.111 21.656 -1.929 1 98.88 184 SER A CA 1
ATOM 1419 C C . SER A 1 184 ? 0.759 20.422 -2.129 1 98.88 184 SER A C 1
ATOM 1421 O O . SER A 1 184 ? 1.521 20.344 -3.094 1 98.88 184 SER A O 1
ATOM 1423 N N . ASN A 1 185 ? 0.75 19.547 -1.214 1 98.94 185 ASN A N 1
ATOM 1424 C CA . ASN A 1 185 ? 1.406 18.25 -1.375 1 98.94 185 ASN A CA 1
ATOM 1425 C C . ASN A 1 185 ? 0.453 17.203 -1.945 1 98.94 185 ASN A C 1
ATOM 1427 O O . ASN A 1 185 ? -0.766 17.375 -1.908 1 98.94 185 ASN A O 1
ATOM 1431 N N . TYR A 1 186 ? 1.046 16.188 -2.537 1 98.88 186 TYR A N 1
ATOM 1432 C CA . TYR A 1 186 ? 0.294 15.031 -3.018 1 98.88 186 TYR A CA 1
ATOM 1433 C C . TYR A 1 186 ? 0.722 13.766 -2.291 1 98.88 186 TYR A C 1
ATOM 1435 O O . TYR A 1 186 ? 1.873 13.336 -2.402 1 98.88 186 TYR A O 1
ATOM 1443 N N . PHE A 1 187 ? -0.221 13.172 -1.485 1 98.81 187 PHE A N 1
ATOM 1444 C CA . PHE A 1 187 ? -0.018 11.938 -0.745 1 98.81 187 PHE A CA 1
ATOM 1445 C C . PHE A 1 187 ? -0.846 10.805 -1.346 1 98.81 187 PHE A C 1
ATOM 1447 O O . PHE A 1 187 ? -2.047 10.961 -1.572 1 98.81 187 PHE A O 1
ATOM 1454 N N . HIS A 1 188 ? -0.12 9.578 -1.601 1 97.25 188 HIS A N 1
ATOM 1455 C CA . HIS A 1 188 ? -1.01 8.562 -2.156 1 97.25 188 HIS A CA 1
ATOM 1456 C C . HIS A 1 188 ? -0.444 7.16 -1.953 1 97.25 188 HIS A C 1
ATOM 1458 O O . HIS A 1 188 ? 0.771 6.988 -1.829 1 97.25 188 HIS A O 1
ATOM 1464 N N . ASP A 1 189 ? -1.337 6.172 -1.823 1 94.56 189 ASP A N 1
ATOM 1465 C CA . ASP A 1 189 ? -1.087 4.734 -1.888 1 94.56 189 ASP A CA 1
ATOM 1466 C C . ASP A 1 189 ? -0.232 4.273 -0.709 1 94.56 189 ASP A C 1
ATOM 1468 O O . ASP A 1 189 ? 0.792 3.615 -0.9 1 94.56 189 ASP A O 1
ATOM 1472 N N . ALA A 1 190 ? -0.717 4.547 0.486 1 95.62 190 ALA A N 1
ATOM 1473 C CA . ALA A 1 190 ? -0.11 4.031 1.71 1 95.62 190 ALA A CA 1
ATOM 1474 C C . ALA A 1 190 ? -1.129 3.258 2.543 1 95.62 190 ALA A C 1
ATOM 1476 O O . ALA A 1 190 ? -2.268 3.703 2.713 1 95.62 190 ALA A O 1
ATOM 1477 N N . SER A 1 191 ? -0.763 2.139 3.018 1 90.62 191 SER A N 1
ATOM 1478 C CA . SER A 1 191 ? -1.742 1.217 3.582 1 90.62 191 SER A CA 1
ATOM 1479 C C . SER A 1 191 ? -1.713 1.243 5.105 1 90.62 191 SER A C 1
ATOM 1481 O O . SER A 1 191 ? -2.244 2.166 5.727 1 90.62 191 SER A O 1
ATOM 1483 N N . ARG A 1 192 ? -0.896 0.398 5.746 1 90.62 192 ARG A N 1
ATOM 1484 C CA . ARG A 1 192 ? -0.958 0.257 7.195 1 90.62 192 ARG A CA 1
ATOM 1485 C C . ARG A 1 192 ? 0.418 0.444 7.824 1 90.62 192 ARG A C 1
ATOM 1487 O O . ARG A 1 192 ? 1.439 0.225 7.172 1 90.62 192 ARG A O 1
ATOM 1494 N N . ILE A 1 193 ? 0.408 0.868 9.086 1 93.44 193 ILE A N 1
ATOM 1495 C CA . ILE A 1 193 ? 1.632 0.972 9.875 1 93.44 193 ILE A CA 1
ATOM 1496 C C . ILE A 1 193 ? 1.788 -0.268 10.75 1 93.44 193 ILE A C 1
ATOM 1498 O O . ILE A 1 193 ? 2.795 -0.976 10.656 1 93.44 193 ILE A O 1
ATOM 1502 N N . THR A 1 194 ? 0.833 -0.468 11.57 1 91.25 194 THR A N 1
ATOM 1503 C CA . THR A 1 194 ? 0.726 -1.637 12.438 1 91.25 194 THR A CA 1
ATOM 1504 C C . THR A 1 194 ? -0.671 -2.246 12.352 1 91.25 194 THR A C 1
ATOM 1506 O O . THR A 1 194 ? -1.496 -1.812 11.547 1 91.25 194 THR A O 1
ATOM 1509 N N . GLU A 1 195 ? -0.904 -3.184 13.219 1 85.38 195 GLU A N 1
ATOM 1510 C CA . GLU A 1 195 ? -2.227 -3.799 13.281 1 85.38 195 GLU A CA 1
ATOM 1511 C C . GLU A 1 195 ? -3.271 -2.812 13.797 1 85.38 195 GLU A C 1
ATOM 1513 O O . GLU A 1 195 ? -4.469 -2.988 13.562 1 85.38 195 GLU A O 1
ATOM 1518 N N . TYR A 1 196 ? -2.807 -1.773 14.391 1 87.44 196 TYR A N 1
ATOM 1519 C CA . TYR A 1 196 ? -3.709 -0.886 15.117 1 87.44 196 TYR A CA 1
ATOM 1520 C C . TYR A 1 196 ? -3.646 0.53 14.555 1 87.44 196 TYR A C 1
ATOM 1522 O O . TYR A 1 196 ? -4.312 1.436 15.062 1 87.44 196 TYR A O 1
ATOM 1530 N N . TRP A 1 197 ? -2.852 0.663 13.555 1 93 197 TRP A N 1
ATOM 1531 C CA . TRP A 1 197 ? -2.621 2.021 13.078 1 93 197 TRP A CA 1
ATOM 1532 C C . TRP A 1 197 ? -2.461 2.043 11.562 1 93 197 TRP A C 1
ATOM 1534 O O . TRP A 1 197 ? -1.494 1.497 11.023 1 93 197 TRP A O 1
ATOM 1544 N N . GLY A 1 198 ? -3.461 2.645 10.914 1 94.25 198 GLY A N 1
ATOM 1545 C CA . GLY A 1 198 ? -3.355 2.83 9.477 1 94.25 198 GLY A CA 1
ATOM 1546 C C . GLY A 1 198 ? -2.479 4.008 9.086 1 94.25 198 GLY A C 1
ATOM 1547 O O . GLY A 1 198 ? -2.1 4.812 9.938 1 94.25 198 GLY A O 1
ATOM 1548 N N . ALA A 1 199 ? -2.1 4.09 7.871 1 96.75 199 ALA A N 1
ATOM 1549 C CA . ALA A 1 199 ? -1.263 5.172 7.352 1 96.75 199 ALA A CA 1
ATOM 1550 C C . ALA A 1 199 ? -1.941 6.523 7.535 1 96.75 199 ALA A C 1
ATOM 1552 O O . ALA A 1 199 ? -3.168 6.629 7.453 1 96.75 199 ALA A O 1
ATOM 1553 N N . MET A 1 200 ? -1.18 7.516 7.793 1 98.06 200 MET A N 1
ATOM 1554 C CA . MET A 1 200 ? -1.622 8.891 7.977 1 98.06 200 MET A CA 1
ATOM 1555 C C . MET A 1 200 ? -0.828 9.844 7.086 1 98.06 200 MET A C 1
ATOM 1557 O O . MET A 1 200 ? 0.399 9.906 7.176 1 98.06 200 MET A O 1
ATOM 1561 N N . ALA A 1 201 ? -1.556 10.641 6.277 1 98.81 201 ALA A N 1
ATOM 1562 C CA . ALA A 1 201 ? -0.836 11.508 5.348 1 98.81 201 ALA A CA 1
ATOM 1563 C C . ALA A 1 201 ? -0.18 12.672 6.082 1 98.81 201 ALA A C 1
ATOM 1565 O O . ALA A 1 201 ? 1.018 12.922 5.922 1 98.81 201 ALA A O 1
ATOM 1566 N N . ILE A 1 202 ? -0.969 13.375 6.953 1 98.94 202 ILE A N 1
ATOM 1567 C CA . ILE A 1 202 ? -0.479 14.555 7.656 1 98.94 202 ILE A CA 1
ATOM 1568 C C . ILE A 1 202 ? -0.812 14.445 9.141 1 98.94 202 ILE A C 1
ATOM 1570 O O . ILE A 1 202 ? -1.977 14.281 9.516 1 98.94 202 ILE A O 1
ATOM 1574 N N . VAL A 1 203 ? 0.185 14.57 9.938 1 98.81 203 VAL A N 1
ATOM 1575 C CA . VAL A 1 203 ? 0.012 14.523 11.383 1 98.81 203 VAL A CA 1
ATOM 1576 C C . VAL A 1 203 ? 0.413 15.867 11.992 1 98.81 203 VAL A C 1
ATOM 1578 O O . VAL A 1 203 ? 1.532 16.344 11.781 1 98.81 203 VAL A O 1
ATOM 1581 N N . ILE A 1 204 ? -0.487 16.438 12.695 1 98.69 204 ILE A N 1
ATOM 1582 C CA . ILE A 1 204 ? -0.233 17.688 13.414 1 98.69 204 ILE A CA 1
ATOM 1583 C C . ILE A 1 204 ? -0.222 17.422 14.914 1 98.69 204 ILE A C 1
ATOM 1585 O O . ILE A 1 204 ? -1.174 16.859 15.461 1 98.69 204 ILE A O 1
ATOM 1589 N N . VAL A 1 205 ? 0.816 17.859 15.5 1 98.25 205 VAL A N 1
ATOM 1590 C CA . VAL A 1 205 ? 1.01 17.625 16.938 1 98.25 205 VAL A CA 1
ATOM 1591 C C . VAL A 1 205 ? 1.023 18.969 17.672 1 98.25 205 VAL A C 1
ATOM 1593 O O . VAL A 1 205 ? 0.439 19.094 18.75 1 98.25 205 VAL A O 1
ATOM 1596 N N . GLY A 1 206 ? 1.674 19.953 17.078 1 98.06 206 GLY A N 1
ATOM 1597 C CA . GLY A 1 206 ? 1.808 21.266 17.703 1 98.06 206 GLY A CA 1
ATOM 1598 C C . GLY A 1 206 ? 0.677 22.203 17.344 1 98.06 206 GLY A C 1
ATOM 1599 O O . GLY A 1 206 ? -0.161 21.891 16.5 1 98.06 206 GLY A O 1
ATOM 1600 N N . PRO A 1 207 ? 0.649 23.359 18.016 1 98.12 207 PRO A N 1
ATOM 1601 C CA . PRO A 1 207 ? -0.453 24.297 17.828 1 98.12 207 PRO A CA 1
ATOM 1602 C C . PRO A 1 207 ? -0.221 25.266 16.672 1 98.12 207 PRO A C 1
ATOM 1604 O O . PRO A 1 207 ? 0.91 25.406 16.203 1 98.12 207 PRO A O 1
ATOM 1607 N N . HIS A 1 208 ? -1.269 25.953 16.156 1 98.69 208 HIS A N 1
ATOM 1608 C CA . HIS A 1 208 ? -1.222 27.078 15.234 1 98.69 208 HIS A CA 1
ATOM 1609 C C . HIS A 1 208 ? -0.668 26.672 13.875 1 98.69 208 HIS A C 1
ATOM 1611 O O . HIS A 1 208 ? 0.098 27.406 13.258 1 98.69 208 HIS A O 1
ATOM 1617 N N . ASN A 1 209 ? -0.958 25.438 13.477 1 98.88 209 ASN A N 1
ATOM 1618 C CA . ASN A 1 209 ? -0.506 24.953 12.172 1 98.88 209 ASN A CA 1
ATOM 1619 C C . ASN A 1 209 ? -1.623 25.016 11.133 1 98.88 209 ASN A C 1
ATOM 1621 O O . ASN A 1 209 ? -2.801 25.109 11.484 1 98.88 209 ASN A O 1
ATOM 1625 N N . GLU A 1 210 ? -1.232 25.109 9.906 1 98.94 210 GLU A N 1
ATOM 1626 C CA . GLU A 1 210 ? -2.146 25.203 8.773 1 98.94 210 GLU A CA 1
ATOM 1627 C C . GLU A 1 210 ? -1.893 24.078 7.773 1 98.94 210 GLU A C 1
ATOM 1629 O O . GLU A 1 210 ? -0.744 23.797 7.43 1 98.94 210 GLU A O 1
ATOM 1634 N N . VAL A 1 211 ? -2.945 23.328 7.387 1 98.94 211 VAL A N 1
ATOM 1635 C CA . VAL A 1 211 ? -2.943 22.281 6.375 1 98.94 211 VAL A CA 1
ATOM 1636 C C . VAL A 1 211 ? -3.834 22.688 5.203 1 98.94 211 VAL A C 1
ATOM 1638 O O . VAL A 1 211 ? -5.059 22.719 5.332 1 98.94 211 VAL A O 1
ATOM 1641 N N . ALA A 1 212 ? -3.197 22.922 4.004 1 98.88 212 ALA A N 1
ATOM 1642 C CA . ALA A 1 212 ? -3.996 23.594 2.979 1 98.88 212 ALA A CA 1
ATOM 1643 C C . ALA A 1 212 ? -3.66 23.062 1.588 1 98.88 212 ALA A C 1
ATOM 1645 O O . ALA A 1 212 ? -2.492 22.828 1.273 1 98.88 212 ALA A O 1
ATOM 1646 N N . HIS A 1 213 ? -4.703 22.812 0.789 1 98.88 213 HIS A N 1
ATOM 1647 C CA . HIS A 1 213 ? -4.594 22.547 -0.642 1 98.88 213 HIS A CA 1
ATOM 1648 C C . HIS A 1 213 ? -3.799 21.266 -0.906 1 98.88 213 HIS A C 1
ATOM 1650 O O . HIS A 1 213 ? -3.064 21.188 -1.893 1 98.88 213 HIS A O 1
ATOM 1656 N N . ASN A 1 214 ? -3.824 20.312 -0.012 1 98.94 214 ASN A N 1
ATOM 1657 C CA . ASN A 1 214 ? -3.201 19.016 -0.253 1 98.94 214 ASN A CA 1
ATOM 1658 C C . ASN A 1 214 ? -4.172 18.047 -0.915 1 98.94 214 ASN A C 1
ATOM 1660 O O . ASN A 1 214 ? -5.387 18.203 -0.791 1 98.94 214 ASN A O 1
ATOM 1664 N N . ARG A 1 215 ? -3.619 17.156 -1.659 1 98.75 215 ARG A N 1
ATOM 1665 C CA . ARG A 1 215 ? -4.355 16.031 -2.223 1 98.75 215 ARG A CA 1
ATOM 1666 C C . ARG A 1 215 ? -3.922 14.711 -1.582 1 98.75 215 ARG A C 1
ATOM 1668 O O . ARG A 1 215 ? -2.732 14.391 -1.559 1 98.75 215 ARG A O 1
ATOM 1675 N N . ILE A 1 216 ? -4.863 13.969 -0.988 1 98.62 216 ILE A N 1
ATOM 1676 C CA . ILE A 1 216 ? -4.598 12.711 -0.295 1 98.62 216 ILE A CA 1
ATOM 1677 C C . ILE A 1 216 ? -5.473 11.609 -0.876 1 98.62 216 ILE A C 1
ATOM 1679 O O . ILE A 1 216 ? -6.699 11.703 -0.857 1 98.62 216 ILE A O 1
ATOM 1683 N N . GLU A 1 217 ? -4.828 10.531 -1.412 1 96.44 217 GLU A N 1
ATOM 1684 C CA . GLU A 1 217 ? -5.594 9.469 -2.059 1 96.44 217 GLU A CA 1
ATOM 1685 C C . GLU A 1 217 ? -5.133 8.094 -1.595 1 96.44 217 GLU A C 1
ATOM 1687 O O . GLU A 1 217 ? -3.93 7.836 -1.492 1 96.44 217 GLU A O 1
ATOM 1692 N N . ASN A 1 218 ? -6.082 7.211 -1.289 1 94.12 218 ASN A N 1
ATOM 1693 C CA . ASN A 1 218 ? -5.828 5.793 -1.048 1 94.12 218 ASN A CA 1
ATOM 1694 C C . ASN A 1 218 ? -4.938 5.586 0.173 1 94.12 218 ASN A C 1
ATOM 1696 O O . ASN A 1 218 ? -3.967 4.828 0.116 1 94.12 218 ASN A O 1
ATOM 1700 N N . TYR A 1 219 ? -5.262 6.277 1.254 1 96.06 219 TYR A N 1
ATOM 1701 C CA . TYR A 1 219 ? -4.59 6.074 2.533 1 96.06 219 TYR A CA 1
ATOM 1702 C C . TYR A 1 219 ? -5.402 5.16 3.438 1 96.06 219 TYR A C 1
ATOM 1704 O O . TYR A 1 219 ? -6.633 5.246 3.477 1 96.06 219 TYR A O 1
ATOM 1712 N N . GLY A 1 220 ? -4.645 4.316 4.113 1 94.12 220 GLY A N 1
ATOM 1713 C CA . GLY A 1 220 ? -5.27 3.414 5.066 1 94.12 220 GLY A CA 1
ATOM 1714 C C . GLY A 1 220 ? -5.488 2.02 4.512 1 94.12 220 GLY A C 1
ATOM 1715 O O . GLY A 1 220 ? -5 1.693 3.428 1 94.12 220 GLY A O 1
ATOM 1716 N N . PHE A 1 221 ? -6.152 1.221 5.328 1 91.12 221 PHE A N 1
ATOM 1717 C CA . PHE A 1 221 ? -6.336 -0.173 4.941 1 91.12 221 PHE A CA 1
ATOM 1718 C C . PHE A 1 221 ? -7.648 -0.72 5.484 1 91.12 221 PHE A C 1
ATOM 1720 O O . PHE A 1 221 ? -8.266 -0.111 6.363 1 91.12 221 PHE A O 1
ATOM 1727 N N . TYR A 1 222 ? -8.102 -1.774 4.883 1 88.62 222 TYR A N 1
ATOM 1728 C CA . TYR A 1 222 ? -9.234 -2.537 5.383 1 88.62 222 TYR A CA 1
ATOM 1729 C C . TYR A 1 222 ? -8.773 -3.723 6.223 1 88.62 222 TYR A C 1
ATOM 1731 O O . TYR A 1 222 ? -7.75 -4.344 5.918 1 88.62 222 TYR A O 1
ATOM 1739 N N . GLY A 1 223 ? -9.539 -3.994 7.246 1 83.75 223 GLY A N 1
ATOM 1740 C CA . GLY A 1 223 ? -9.227 -5.078 8.164 1 83.75 223 GLY A CA 1
ATOM 1741 C C . GLY A 1 223 ? -8.523 -4.605 9.422 1 83.75 223 GLY A C 1
ATOM 1742 O O . GLY A 1 223 ? -8.781 -3.508 9.914 1 83.75 223 GLY A O 1
ATOM 1743 N N . GLY A 1 224 ? -7.699 -5.508 10 1 79.69 224 GLY A N 1
ATOM 1744 C CA . GLY A 1 224 ? -7.023 -5.164 11.242 1 79.69 224 GLY A CA 1
ATOM 1745 C C . GLY A 1 224 ? -7.957 -5.129 12.438 1 79.69 224 GLY A C 1
ATOM 1746 O O . GLY A 1 224 ? -9 -5.781 12.438 1 79.69 224 GLY A O 1
ATOM 1747 N N . ALA A 1 225 ? -7.555 -4.379 13.453 1 78 225 ALA A N 1
ATOM 1748 C CA . ALA A 1 225 ? -8.25 -4.367 14.734 1 78 225 ALA A CA 1
ATOM 1749 C C . ALA A 1 225 ? -9.562 -3.588 14.641 1 78 225 ALA A C 1
ATOM 1751 O O . ALA A 1 225 ? -10.516 -3.885 15.359 1 78 225 ALA A O 1
ATOM 1752 N N . TYR A 1 226 ? -9.617 -2.639 13.68 1 78.94 226 TYR A N 1
ATOM 1753 C CA . TYR A 1 226 ? -10.742 -1.715 13.656 1 78.94 226 TYR A CA 1
ATOM 1754 C C . TYR A 1 226 ? -11.531 -1.844 12.359 1 78.94 226 TYR A C 1
ATOM 1756 O O . TYR A 1 226 ? -12.273 -0.934 11.984 1 78.94 226 TYR A O 1
ATOM 1764 N N . VAL A 1 227 ? -11.344 -2.877 11.609 1 77.81 227 VAL A N 1
ATOM 1765 C CA . VAL A 1 227 ? -11.992 -3.18 10.344 1 77.81 227 VAL A CA 1
ATOM 1766 C C . VAL A 1 227 ? -11.414 -2.299 9.234 1 77.81 227 VAL A C 1
ATOM 1768 O O . VAL A 1 227 ? -11.258 -2.744 8.094 1 77.81 227 VAL A O 1
ATOM 1771 N N . ASN A 1 228 ? -11.18 -1.086 9.562 1 85.62 228 ASN A N 1
ATOM 1772 C CA . ASN A 1 228 ? -10.414 -0.161 8.734 1 85.62 228 ASN A CA 1
ATOM 1773 C C . ASN A 1 228 ? -9.742 0.917 9.578 1 85.62 228 ASN A C 1
ATOM 1775 O O . ASN A 1 228 ? -10.156 1.181 10.703 1 85.62 228 ASN A O 1
ATOM 1779 N N . ASP A 1 229 ? -8.695 1.398 9.008 1 89.56 229 ASP A N 1
ATOM 1780 C CA . ASP A 1 229 ? -7.984 2.441 9.75 1 89.56 229 ASP A CA 1
ATOM 1781 C C . ASP A 1 229 ? -7.129 3.289 8.812 1 89.56 229 ASP A C 1
ATOM 1783 O O . ASP A 1 229 ? -6.879 2.902 7.664 1 89.56 229 ASP A O 1
ATOM 1787 N N . GLY A 1 230 ? -6.656 4.504 9.406 1 92.88 230 GLY A N 1
ATOM 1788 C CA . GLY A 1 230 ? -5.902 5.508 8.672 1 92.88 230 GLY A CA 1
ATOM 1789 C C . GLY A 1 230 ? -6.633 6.832 8.555 1 92.88 230 GLY A C 1
ATOM 1790 O O . GLY A 1 230 ? -7.801 6.938 8.93 1 92.88 230 GLY A O 1
ATOM 1791 N N . ALA A 1 231 ? -5.93 7.844 8.031 1 96.19 231 ALA A N 1
ATOM 1792 C CA . ALA A 1 231 ? -6.555 9.156 7.938 1 96.19 231 ALA A CA 1
ATOM 1793 C C . ALA A 1 231 ? -5.793 10.062 6.973 1 96.19 231 ALA A C 1
ATOM 1795 O O . ALA A 1 231 ? -4.586 9.891 6.777 1 96.19 231 ALA A O 1
ATOM 1796 N N . ALA A 1 232 ? -6.574 11.039 6.395 1 98.5 232 ALA A N 1
ATOM 1797 C CA . ALA A 1 232 ? -5.898 12.102 5.652 1 98.5 232 ALA A CA 1
ATOM 1798 C C . ALA A 1 232 ? -5.105 13.008 6.594 1 98.5 232 ALA A C 1
ATOM 1800 O O . ALA A 1 232 ? -3.908 13.219 6.395 1 98.5 232 ALA A O 1
ATOM 1801 N N . VAL A 1 233 ? -5.797 13.453 7.645 1 98.75 233 VAL A N 1
ATOM 1802 C CA . VAL A 1 233 ? -5.16 14.297 8.648 1 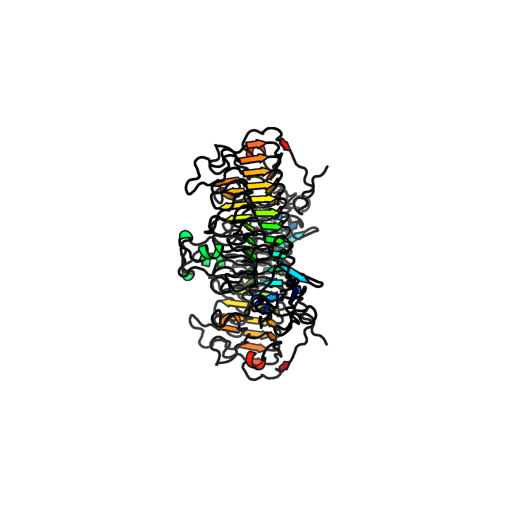98.75 233 VAL A CA 1
ATOM 1803 C C . VAL A 1 233 ? -5.426 13.742 10.039 1 98.75 233 VAL A C 1
ATOM 1805 O O . VAL A 1 233 ? -6.547 13.328 10.352 1 98.75 233 VAL A O 1
ATOM 1808 N N . GLU A 1 234 ? -4.422 13.75 10.859 1 97.38 234 GLU A N 1
ATOM 1809 C CA . GLU A 1 234 ? -4.59 13.375 12.266 1 97.38 234 GLU A CA 1
ATOM 1810 C C . GLU A 1 234 ? -3.984 14.422 13.195 1 97.38 234 GLU A C 1
ATOM 1812 O O . GLU A 1 234 ? -2.865 14.891 12.969 1 97.38 234 GLU A O 1
ATOM 1817 N N . LEU A 1 235 ? -4.789 14.898 14.102 1 96.75 235 LEU A N 1
ATOM 1818 C CA . LEU A 1 235 ? -4.227 15.555 15.281 1 96.75 235 LEU A CA 1
ATOM 1819 C C . LEU A 1 235 ? -3.912 14.531 16.375 1 96.75 235 LEU A C 1
ATOM 1821 O O . LEU A 1 235 ? -4.816 14.062 17.062 1 96.75 235 LEU A O 1
ATOM 1825 N N . ASP A 1 236 ? -2.693 14.203 16.516 1 88.94 236 ASP A N 1
ATOM 1826 C CA . ASP A 1 236 ? -2.26 12.961 17.156 1 88.94 236 ASP A CA 1
ATOM 1827 C C . ASP A 1 236 ? -1.958 13.18 18.641 1 88.94 236 ASP A C 1
ATOM 1829 O O . ASP A 1 236 ? -0.828 13.508 19 1 88.94 236 ASP A O 1
ATOM 1833 N N . GLY A 1 237 ? -2.836 12.719 19.469 1 87.62 237 GLY A N 1
ATOM 1834 C CA . GLY A 1 237 ? -2.686 12.875 20.906 1 87.62 237 GLY A CA 1
ATOM 1835 C C . GLY A 1 237 ? -1.857 11.773 21.547 1 87.62 237 GLY A C 1
ATOM 1836 O O . GLY A 1 237 ? -1.529 11.852 22.719 1 87.62 237 GLY A O 1
ATOM 1837 N N . GLU A 1 238 ? -1.434 10.828 20.75 1 89.69 238 GLU A N 1
ATOM 1838 C CA . GLU A 1 238 ? -0.542 9.789 21.266 1 89.69 238 GLU A CA 1
ATOM 1839 C C . GLU A 1 238 ? 0.897 10.297 21.344 1 89.69 238 GLU A C 1
ATOM 1841 O O . GLU A 1 238 ? 1.735 9.688 22.016 1 89.69 238 GLU A O 1
ATOM 1846 N N . ASP A 1 239 ? 1.14 11.359 20.547 1 94.12 239 ASP A N 1
ATOM 1847 C CA . ASP A 1 239 ? 2.465 11.969 20.609 1 94.12 239 ASP A CA 1
ATOM 1848 C C . ASP A 1 239 ? 2.678 12.695 21.938 1 94.12 239 ASP A C 1
ATOM 1850 O O . ASP A 1 239 ? 1.83 13.484 22.359 1 94.12 239 ASP A O 1
ATOM 1854 N N . ARG A 1 240 ? 3.799 12.492 22.562 1 92.31 240 ARG A N 1
ATOM 1855 C CA . ARG A 1 240 ? 4.059 13.023 23.906 1 92.31 240 ARG A CA 1
ATOM 1856 C C . ARG A 1 240 ? 4.109 14.547 23.875 1 92.31 240 ARG A C 1
ATOM 1858 O O . ARG A 1 240 ? 4.035 15.195 24.922 1 92.31 240 ARG A O 1
ATOM 1865 N N . PHE A 1 241 ? 4.184 15.148 22.734 1 93.5 241 PHE A N 1
ATOM 1866 C CA . PHE A 1 241 ? 4.27 16.594 22.625 1 93.5 241 PHE A CA 1
ATOM 1867 C C . PHE A 1 241 ? 2.93 17.188 22.203 1 93.5 241 PHE A C 1
ATOM 1869 O O . PHE A 1 241 ? 2.852 18.359 21.828 1 93.5 241 PHE A O 1
ATOM 1876 N N . PHE A 1 242 ? 1.94 16.438 22.344 1 93.88 242 PHE A N 1
ATOM 1877 C CA . PHE A 1 242 ? 0.651 16.812 21.781 1 93.88 242 PHE A CA 1
ATOM 1878 C C . PHE A 1 242 ? 0.17 18.125 22.391 1 93.88 242 PHE A C 1
ATOM 1880 O O . PHE A 1 242 ? 0.047 18.25 23.609 1 93.88 242 PHE A O 1
ATOM 1887 N N . ASP A 1 243 ? -0.116 19.016 21.484 1 94.69 243 ASP A N 1
ATOM 1888 C CA . ASP A 1 243 ? -0.683 20.312 21.828 1 94.69 243 ASP A CA 1
ATOM 1889 C C . ASP A 1 243 ? -1.396 20.938 20.625 1 94.69 243 ASP A C 1
ATOM 1891 O O . ASP A 1 243 ? -1.319 22.141 20.422 1 94.69 243 ASP A O 1
ATOM 1895 N N . ALA A 1 244 ? -1.96 20.156 19.859 1 96.19 244 ALA A N 1
ATOM 1896 C CA . ALA A 1 244 ? -2.592 20.656 18.656 1 96.19 244 ALA A CA 1
ATOM 1897 C C . ALA A 1 244 ? -3.848 21.453 18.984 1 96.19 244 ALA A C 1
ATOM 1899 O O . ALA A 1 244 ? -4.805 20.922 19.547 1 96.19 244 ALA A O 1
ATOM 1900 N N . HIS A 1 245 ? -3.832 22.672 18.75 1 96.25 245 HIS A N 1
ATOM 1901 C CA . HIS A 1 245 ? -4.961 23.594 18.797 1 96.25 245 HIS A CA 1
ATOM 1902 C C . HIS A 1 245 ? -4.734 24.797 17.891 1 96.25 245 HIS A C 1
ATOM 1904 O O . HIS A 1 245 ? -3.639 24.984 17.359 1 96.25 245 HIS A O 1
ATOM 1910 N N . HIS A 1 246 ? -5.762 25.625 17.625 1 98.12 246 HIS A N 1
ATOM 1911 C CA . HIS A 1 246 ? -5.711 26.719 16.656 1 98.12 246 HIS A CA 1
ATOM 1912 C C . HIS A 1 246 ? -5.176 26.25 15.312 1 98.12 246 HIS A C 1
ATOM 1914 O O . HIS A 1 246 ? -4.309 26.891 14.719 1 98.12 246 HIS A O 1
ATOM 1920 N N . THR A 1 247 ? -5.66 25.031 14.938 1 98.25 247 THR A N 1
ATOM 1921 C CA . THR A 1 247 ? -5.281 24.422 13.672 1 98.25 247 THR A CA 1
ATOM 1922 C C . THR A 1 247 ? -6.301 24.75 12.586 1 98.25 247 THR A C 1
ATOM 1924 O O . THR A 1 247 ? -7.508 24.734 12.828 1 98.25 247 THR A O 1
ATOM 1927 N N . PHE A 1 248 ? -5.816 25.109 11.414 1 98.88 248 PHE A N 1
ATOM 1928 C CA . PHE A 1 248 ? -6.672 25.422 10.266 1 98.88 248 PHE A CA 1
ATOM 1929 C C . PHE A 1 248 ? -6.449 24.422 9.148 1 98.88 248 PHE A C 1
ATOM 1931 O O . PHE A 1 248 ? -5.367 24.375 8.555 1 98.88 248 PHE A O 1
ATOM 1938 N N . VAL A 1 249 ? -7.422 23.547 8.852 1 98.94 249 VAL A N 1
ATOM 1939 C CA . VAL A 1 249 ? -7.383 22.547 7.805 1 98.94 249 VAL A CA 1
ATOM 1940 C C . VAL A 1 249 ? -8.359 22.922 6.691 1 98.94 249 VAL A C 1
ATOM 1942 O O . VAL A 1 249 ? -9.578 22.828 6.867 1 98.94 249 VAL A O 1
ATOM 1945 N N . HIS A 1 250 ? -7.766 23.328 5.488 1 98.88 250 HIS A N 1
ATOM 1946 C CA . HIS A 1 250 ? -8.711 23.891 4.535 1 98.88 250 HIS A CA 1
ATOM 1947 C C . HIS A 1 250 ? -8.273 23.625 3.098 1 98.88 250 HIS A C 1
ATOM 1949 O O . HIS A 1 250 ? -7.074 23.5 2.828 1 98.88 250 HIS A O 1
ATOM 1955 N N . HIS A 1 251 ? -9.234 23.5 2.236 1 98.81 251 HIS A N 1
ATOM 1956 C CA . HIS A 1 251 ? -9.07 23.375 0.793 1 98.81 251 HIS A CA 1
ATOM 1957 C C . HIS A 1 251 ? -8.25 22.141 0.437 1 98.81 251 HIS A C 1
ATOM 1959 O O . HIS A 1 251 ? -7.438 22.172 -0.492 1 98.81 251 HIS A O 1
ATOM 1965 N N . ASN A 1 252 ? -8.359 21.094 1.207 1 98.81 252 ASN A N 1
ATOM 1966 C CA . ASN A 1 252 ? -7.762 19.812 0.854 1 98.81 252 ASN A CA 1
ATOM 1967 C C . ASN A 1 252 ? -8.758 18.906 0.126 1 98.81 252 ASN A C 1
ATOM 1969 O O . ASN A 1 252 ? -9.969 19.094 0.239 1 98.81 252 ASN A O 1
ATOM 1973 N N . LEU A 1 253 ? -8.211 18.016 -0.64 1 98.19 253 LEU A N 1
ATOM 1974 C CA . LEU A 1 253 ? -8.977 16.938 -1.258 1 98.19 253 LEU A CA 1
ATOM 1975 C C . LEU A 1 253 ? -8.5 15.578 -0.754 1 98.19 253 LEU A C 1
ATOM 1977 O O . LEU A 1 253 ? -7.316 15.25 -0.873 1 98.19 253 LEU A O 1
ATOM 1981 N N . SER A 1 254 ? -9.367 14.836 -0.133 1 97.81 254 SER A N 1
ATOM 1982 C CA . SER A 1 254 ? -9.094 13.445 0.207 1 97.81 254 SER A CA 1
ATOM 1983 C C . SER A 1 254 ? -10.039 12.5 -0.519 1 97.81 254 SER A C 1
ATOM 1985 O O . SER A 1 254 ? -11.227 12.805 -0.667 1 97.81 254 SER A O 1
ATOM 1987 N N . ARG A 1 255 ? -9.461 11.469 -1.023 1 94.88 255 ARG A N 1
ATOM 1988 C CA . ARG A 1 255 ? -10.242 10.477 -1.749 1 94.88 255 ARG A CA 1
ATOM 1989 C C . ARG A 1 255 ? -9.82 9.062 -1.373 1 94.88 255 ARG A C 1
ATOM 1991 O O . ARG A 1 255 ? -8.633 8.734 -1.403 1 94.88 255 ARG A O 1
ATOM 1998 N N . ASN A 1 256 ? -10.797 8.242 -0.992 1 92.12 256 ASN A N 1
ATOM 1999 C CA . ASN A 1 256 ? -10.609 6.828 -0.687 1 92.12 256 ASN A CA 1
ATOM 2000 C C . ASN A 1 256 ? -9.648 6.625 0.481 1 92.12 256 ASN A C 1
ATOM 2002 O O . ASN A 1 256 ? -8.812 5.719 0.455 1 92.12 256 ASN A O 1
ATOM 2006 N N . THR A 1 257 ? -9.695 7.543 1.404 1 94.44 257 THR A N 1
ATOM 2007 C CA . THR A 1 257 ? -9.055 7.312 2.695 1 94.44 257 THR A CA 1
ATOM 2008 C C . THR A 1 257 ? -9.914 6.398 3.568 1 94.44 257 THR A C 1
ATOM 2010 O O . THR A 1 257 ? -11.078 6.707 3.84 1 94.44 257 THR A O 1
ATOM 2013 N N . LYS A 1 258 ? -9.289 5.297 3.998 1 92.12 258 LYS A N 1
ATOM 2014 C CA . LYS A 1 258 ? -10.094 4.227 4.586 1 92.12 258 LYS A CA 1
ATOM 2015 C C . LYS A 1 258 ? -10.609 4.617 5.969 1 92.12 258 LYS A C 1
ATOM 2017 O O . LYS A 1 258 ? -11.758 4.336 6.312 1 92.12 258 LYS A O 1
ATOM 2022 N N . GLY A 1 259 ? -9.742 5.273 6.801 1 91.12 259 GLY A N 1
ATOM 2023 C CA . GLY A 1 259 ? -10.156 5.68 8.133 1 91.12 259 GLY A CA 1
ATOM 2024 C C . GLY A 1 259 ? -10.844 7.031 8.156 1 91.12 259 GLY A C 1
ATOM 2025 O O . GLY A 1 259 ? -11.289 7.488 9.211 1 91.12 259 GLY A O 1
ATOM 2026 N N . GLY A 1 260 ? -10.898 7.727 7.023 1 94.12 260 GLY A N 1
ATOM 2027 C CA . GLY A 1 260 ? -11.617 8.984 6.918 1 94.12 260 GLY A CA 1
ATOM 2028 C C . GLY A 1 260 ? -10.703 10.188 6.805 1 94.12 260 GLY A C 1
ATOM 2029 O O . GLY A 1 260 ? -9.539 10.055 6.43 1 94.12 260 GLY A O 1
ATOM 2030 N N . PHE A 1 261 ? -11.375 11.438 7.008 1 97.56 261 PHE A N 1
ATOM 2031 C CA . PHE A 1 261 ? -10.672 12.672 6.676 1 97.56 261 PHE A CA 1
ATOM 2032 C C . PHE A 1 261 ? -9.812 13.141 7.84 1 97.56 261 PHE A C 1
ATOM 2034 O O . PHE A 1 261 ? -8.594 13.273 7.703 1 97.56 261 PHE A O 1
ATOM 2041 N N . LEU A 1 262 ? -10.398 13.305 9 1 97.5 262 LEU A N 1
ATOM 2042 C CA . LEU A 1 262 ? -9.656 13.906 10.109 1 97.5 262 LEU A CA 1
ATOM 2043 C C . LEU A 1 262 ? -9.984 13.211 11.422 1 97.5 262 LEU A C 1
ATOM 2045 O O . LEU A 1 262 ? -11.148 13.117 11.812 1 97.5 262 LEU A O 1
ATOM 2049 N N . GLU A 1 263 ? -8.984 12.734 12.086 1 93.88 263 GLU A N 1
ATOM 2050 C CA . GLU A 1 263 ? -9.117 12.148 13.414 1 93.88 263 GLU A CA 1
ATOM 2051 C C . GLU A 1 263 ? -8.359 12.969 14.453 1 93.88 263 GLU A C 1
ATOM 2053 O O . GLU A 1 263 ? -7.238 13.422 14.195 1 93.88 263 GLU A O 1
ATOM 2058 N N . ILE A 1 264 ? -8.969 13.25 15.492 1 89.56 264 ILE A N 1
ATOM 2059 C CA . ILE A 1 264 ? -8.359 13.93 16.625 1 89.56 264 ILE A CA 1
ATOM 2060 C C . ILE A 1 264 ? -8.242 12.961 17.812 1 89.56 264 ILE A C 1
ATOM 2062 O O . ILE A 1 264 ? -9.242 12.648 18.453 1 89.56 264 ILE A O 1
ATOM 2066 N N . ALA A 1 265 ? -7.031 12.492 18.047 1 82.88 265 ALA A N 1
ATOM 2067 C CA . ALA A 1 265 ? -6.758 11.602 19.172 1 82.88 265 ALA A CA 1
ATOM 2068 C C . ALA A 1 265 ? -6.242 12.383 20.375 1 82.88 265 ALA A C 1
ATOM 2070 O O . ALA A 1 265 ? -5.043 12.383 20.672 1 82.88 265 ALA A O 1
ATOM 2071 N N . GLY A 1 266 ? -7.023 12.93 21.125 1 81.5 266 GLY A N 1
ATOM 2072 C CA . GLY A 1 266 ? -6.703 13.766 22.266 1 81.5 266 GLY A CA 1
ATOM 2073 C C . GLY A 1 266 ? -7.625 14.969 22.406 1 81.5 266 GLY A C 1
ATOM 2074 O O . GLY A 1 266 ? -8.383 15.281 21.484 1 81.5 266 GLY A O 1
ATOM 2075 N N . ASN A 1 267 ? -7.555 15.539 23.547 1 80.25 267 ASN A N 1
ATOM 2076 C CA . ASN A 1 267 ? -8.344 16.734 23.781 1 80.25 267 ASN A CA 1
ATOM 2077 C C . ASN A 1 267 ? -7.715 17.953 23.109 1 80.25 267 ASN A C 1
ATOM 2079 O O . ASN A 1 267 ? -6.5 18.156 23.172 1 80.25 267 ASN A O 1
ATOM 2083 N N . THR A 1 268 ? -8.539 18.609 22.328 1 89.44 268 THR A N 1
ATOM 2084 C CA . THR A 1 268 ? -8.055 19.797 21.641 1 89.44 268 THR A CA 1
ATOM 2085 C C . THR A 1 268 ? -9.148 20.859 21.547 1 89.44 268 THR A C 1
ATOM 2087 O O . THR A 1 268 ? -10.211 20.703 22.156 1 89.44 268 THR A O 1
ATOM 2090 N N . HIS A 1 269 ? -8.766 22.047 21.094 1 92.44 269 HIS A N 1
ATOM 2091 C CA . HIS A 1 269 ? -9.711 23.141 20.938 1 92.44 269 HIS A CA 1
ATOM 2092 C C . HIS A 1 269 ? -9.32 24.062 19.797 1 92.44 269 HIS A C 1
ATOM 2094 O O . HIS A 1 269 ? -8.172 24.047 19.344 1 92.44 269 HIS A O 1
ATOM 2100 N N . ASP A 1 270 ? -10.258 24.828 19.312 1 96.56 270 ASP A N 1
ATOM 2101 C CA . ASP A 1 270 ? -10.062 25.875 18.312 1 96.56 270 ASP A CA 1
ATOM 2102 C C . ASP A 1 270 ? -9.492 25.297 17.016 1 96.56 270 ASP A C 1
ATOM 2104 O O . ASP A 1 270 ? -8.43 25.719 16.547 1 96.56 270 ASP A O 1
ATOM 2108 N N . VAL A 1 271 ? -10.227 24.406 16.438 1 97.44 271 VAL A N 1
ATOM 2109 C CA . VAL A 1 271 ? -9.906 23.812 15.141 1 97.44 271 VAL A CA 1
ATOM 2110 C C . VAL A 1 271 ? -10.945 24.234 14.102 1 97.44 271 VAL A C 1
ATOM 2112 O O . VAL A 1 271 ? -12.141 24.281 14.398 1 97.44 271 VAL A O 1
ATOM 2115 N N . THR A 1 272 ? -10.492 24.656 12.961 1 98.69 272 THR A N 1
ATOM 2116 C CA . THR A 1 272 ? -11.359 24.984 11.836 1 98.69 272 THR A CA 1
ATOM 2117 C C . THR A 1 272 ? -11.102 24.047 10.656 1 98.69 272 THR A C 1
ATOM 2119 O O . THR A 1 272 ? -9.961 23.922 10.203 1 98.69 272 THR A O 1
ATOM 2122 N N . ILE A 1 273 ? -12.117 23.375 10.188 1 98.75 273 ILE A N 1
ATOM 2123 C CA . ILE A 1 273 ? -12.117 22.5 9.016 1 98.75 273 ILE A CA 1
ATOM 2124 C C . ILE A 1 273 ? -13.023 23.078 7.941 1 98.75 273 ILE A C 1
ATOM 2126 O O . ILE A 1 273 ? -14.25 23.047 8.062 1 98.75 273 ILE A O 1
ATOM 2130 N N . ALA A 1 274 ? -12.383 23.656 6.844 1 98.81 274 ALA A N 1
ATOM 2131 C CA . ALA A 1 274 ? -13.227 24.453 5.953 1 98.81 274 ALA A CA 1
ATOM 2132 C C . ALA A 1 274 ? -12.859 24.219 4.492 1 98.81 274 ALA A C 1
ATOM 2134 O O . ALA A 1 274 ? -11.68 24.062 4.16 1 98.81 274 ALA A O 1
ATOM 2135 N N . HIS A 1 275 ? -13.844 24.078 3.666 1 98.5 275 HIS A N 1
ATOM 2136 C CA . HIS A 1 275 ? -13.711 24.078 2.213 1 98.5 275 HIS A CA 1
ATOM 2137 C C . HIS A 1 275 ? -12.883 22.891 1.742 1 98.5 275 HIS A C 1
ATOM 2139 O O . HIS A 1 275 ? -12.094 23 0.8 1 98.5 275 HIS A O 1
ATOM 2145 N N . ASN A 1 276 ? -12.953 21.797 2.43 1 98.62 276 ASN A N 1
ATOM 2146 C CA . ASN A 1 276 ? -12.352 20.547 1.971 1 98.62 276 ASN A CA 1
ATOM 2147 C C . ASN A 1 276 ? -13.344 19.719 1.159 1 98.62 276 ASN A C 1
ATOM 2149 O O . ASN A 1 276 ? -14.555 19.906 1.268 1 98.62 276 ASN A O 1
ATOM 2153 N N . ILE A 1 277 ? -12.82 18.938 0.282 1 97.38 277 ILE A N 1
ATOM 2154 C CA . ILE A 1 277 ? -13.578 17.859 -0.351 1 97.38 277 ILE A CA 1
ATOM 2155 C C . ILE A 1 277 ? -13.109 16.5 0.19 1 97.38 277 ILE A C 1
ATOM 2157 O O . ILE A 1 277 ? -11.938 16.156 0.053 1 97.38 277 ILE A O 1
ATOM 2161 N N . SER A 1 278 ? -13.969 15.844 0.829 1 97.12 278 SER A N 1
ATOM 2162 C CA . SER A 1 278 ? -13.695 14.523 1.386 1 97.12 278 SER A CA 1
ATOM 2163 C C . SER A 1 278 ? -14.586 13.461 0.745 1 97.12 278 SER A C 1
ATOM 2165 O O . SER A 1 278 ? -15.734 13.273 1.151 1 97.12 278 SER A O 1
ATOM 2167 N N . ASP A 1 279 ? -14.07 12.781 -0.244 1 94.12 279 ASP A N 1
ATOM 2168 C CA . ASP A 1 279 ? -14.68 11.625 -0.894 1 94.12 279 ASP A CA 1
ATOM 2169 C C . ASP A 1 279 ? -14.039 10.32 -0.413 1 94.12 279 ASP A C 1
ATOM 2171 O O . ASP A 1 279 ? -13.25 9.711 -1.135 1 94.12 279 ASP A O 1
ATOM 2175 N N . ASP A 1 280 ? -14.414 10.008 0.864 1 92.81 280 ASP A N 1
ATOM 2176 C CA . ASP A 1 280 ? -13.688 8.969 1.588 1 92.81 280 ASP A CA 1
ATOM 2177 C C . ASP A 1 280 ? -14.633 7.863 2.062 1 92.81 280 ASP A C 1
ATOM 2179 O O . ASP A 1 280 ? -15.766 7.766 1.588 1 92.81 280 ASP A O 1
ATOM 2183 N N . VAL A 1 281 ? -14.047 6.969 2.92 1 88.75 281 VAL A N 1
ATOM 2184 C CA . VAL A 1 281 ? -14.805 5.785 3.322 1 88.75 281 VAL A CA 1
ATOM 2185 C C . VAL A 1 281 ? -15.461 6.031 4.676 1 88.75 281 VAL A C 1
ATOM 2187 O O . VAL A 1 281 ? -16.688 6.047 4.785 1 88.75 281 VAL A O 1
ATOM 2190 N N . ASP A 1 282 ? -14.625 6.301 5.68 1 88.81 282 ASP A N 1
ATOM 2191 C CA . ASP A 1 282 ? -15.055 6.395 7.07 1 88.81 282 ASP A CA 1
ATOM 2192 C C . ASP A 1 282 ? -15.352 7.84 7.457 1 88.81 282 ASP A C 1
ATOM 2194 O O . ASP A 1 282 ? -15.812 8.625 6.629 1 88.81 282 ASP A O 1
ATOM 2198 N N . LYS A 1 283 ? -15.273 8.188 8.68 1 90.62 283 LYS A N 1
ATOM 2199 C CA . LYS A 1 283 ? -15.688 9.445 9.289 1 90.62 283 LYS A CA 1
ATOM 2200 C C . LYS A 1 283 ? -15.086 10.633 8.547 1 90.62 283 LYS A C 1
ATOM 2202 O O . LYS A 1 283 ? -14.047 10.508 7.895 1 90.62 283 LYS A O 1
ATOM 2207 N N . PHE A 1 284 ? -15.906 11.727 8.641 1 95.88 284 PHE A N 1
ATOM 2208 C CA . PHE A 1 284 ? -15.297 12.992 8.242 1 95.88 284 PHE A CA 1
ATOM 2209 C C . PHE A 1 284 ? -14.438 13.555 9.367 1 95.88 284 PHE A C 1
ATOM 2211 O O . PHE A 1 284 ? -13.273 13.891 9.156 1 95.88 284 PHE A O 1
ATOM 2218 N N . VAL A 1 285 ? -15.031 13.531 10.539 1 95 285 VAL A N 1
ATOM 2219 C CA . VAL A 1 285 ? -14.281 13.961 11.711 1 95 285 VAL A CA 1
ATOM 2220 C C . VAL A 1 285 ? -14.578 13.039 12.891 1 95 285 VAL A C 1
ATOM 2222 O O . VAL A 1 285 ? -15.742 12.812 13.234 1 95 285 VAL A O 1
ATOM 2225 N N . GLY A 1 286 ? -13.578 12.477 13.461 1 90.38 286 GLY A N 1
ATOM 2226 C CA . GLY A 1 286 ? -13.648 11.742 14.719 1 90.38 286 GLY A CA 1
ATOM 2227 C C . GLY A 1 286 ? -12.789 12.344 15.812 1 90.38 286 GLY A C 1
ATOM 2228 O O . GLY A 1 286 ? -11.672 12.789 15.555 1 90.38 286 GLY A O 1
ATOM 2229 N N . THR A 1 287 ? -13.336 12.398 17.078 1 88.81 287 THR A N 1
ATOM 2230 C CA . THR A 1 287 ? -12.562 13.023 18.141 1 88.81 287 THR A CA 1
ATOM 2231 C C . THR A 1 287 ? -12.828 12.344 19.484 1 88.81 287 THR A C 1
ATOM 2233 O O . THR A 1 287 ? -13.867 11.703 19.672 1 88.81 287 THR A O 1
ATOM 2236 N N . ASN A 1 288 ? -11.805 12.539 20.344 1 82.19 288 ASN A N 1
ATOM 2237 C CA . ASN A 1 288 ? -11.969 12.117 21.734 1 82.19 288 ASN A CA 1
ATOM 2238 C C . ASN A 1 288 ? -12.391 13.289 22.625 1 82.19 288 ASN A C 1
ATOM 2240 O O . ASN A 1 288 ? -12.391 13.164 23.859 1 82.19 288 ASN A O 1
ATOM 2244 N N . GLY A 1 289 ? -12.758 14.375 22.094 1 78.06 289 GLY A N 1
ATOM 2245 C CA . GLY A 1 289 ? -13.148 15.578 22.812 1 78.06 289 GLY A CA 1
ATOM 2246 C C . GLY A 1 289 ? -12.609 16.844 22.188 1 78.06 289 GLY A C 1
ATOM 2247 O O . GLY A 1 289 ? -11.414 16.969 21.938 1 78.06 289 GLY A O 1
ATOM 2248 N N . ILE A 1 290 ? -13.508 17.719 21.906 1 86.94 290 ILE A N 1
ATOM 2249 C CA . ILE A 1 290 ? -13.078 18.938 21.234 1 86.94 290 ILE A CA 1
ATOM 2250 C C . ILE A 1 290 ? -13.984 20.109 21.641 1 86.94 290 ILE A C 1
ATOM 2252 O O . ILE A 1 290 ? -15.188 19.906 21.859 1 86.94 290 ILE A O 1
ATOM 2256 N N . ARG A 1 291 ? -13.391 21.234 21.828 1 90.12 291 ARG A N 1
ATOM 2257 C CA . ARG A 1 291 ? -14.117 22.5 22 1 90.12 291 ARG A CA 1
ATOM 2258 C C . ARG A 1 291 ? -13.797 23.469 20.875 1 90.12 291 ARG A C 1
ATOM 2260 O O . ARG A 1 291 ? -12.664 23.516 20.375 1 90.12 291 ARG A O 1
ATOM 2267 N N . ASN A 1 292 ? -14.812 24.234 20.484 1 94.19 292 ASN A N 1
ATOM 2268 C CA . ASN A 1 292 ? -14.664 25.281 19.484 1 94.19 292 ASN A CA 1
ATOM 2269 C C . ASN A 1 292 ? -14.172 24.703 18.156 1 94.19 292 ASN A C 1
ATOM 2271 O O . ASN A 1 292 ? -13.156 25.141 17.625 1 94.19 292 ASN A O 1
ATOM 2275 N N . LEU A 1 293 ? -14.945 23.797 17.672 1 95.44 293 LEU A N 1
ATOM 2276 C CA . LEU A 1 293 ? -14.727 23.188 16.359 1 95.44 293 LEU A CA 1
ATOM 2277 C C . LEU A 1 293 ? -15.648 23.812 15.312 1 95.44 293 LEU A C 1
ATOM 2279 O O . LEU A 1 293 ? -16.875 23.828 15.484 1 95.44 293 LEU A O 1
ATOM 2283 N N . LYS A 1 294 ? -15.055 24.359 14.289 1 97.69 294 LYS A N 1
ATOM 2284 C CA . LYS A 1 294 ? -15.828 24.891 13.164 1 97.69 294 LYS A CA 1
ATOM 2285 C C . LYS A 1 294 ? -15.688 24 11.938 1 97.69 294 LYS A C 1
ATOM 2287 O O . LYS A 1 294 ? -14.578 23.781 11.445 1 97.69 294 LYS A O 1
ATOM 2292 N N . ILE A 1 295 ? -16.766 23.438 11.438 1 97.88 295 ILE A N 1
ATOM 2293 C CA . ILE A 1 295 ? -16.844 22.672 10.203 1 97.88 295 ILE A CA 1
ATOM 2294 C C . ILE A 1 295 ? -17.672 23.438 9.172 1 97.88 295 ILE A C 1
ATOM 2296 O O . ILE A 1 295 ? -18.906 23.5 9.273 1 97.88 295 ILE A O 1
ATOM 2300 N N . ASP A 1 296 ? -16.984 24.016 8.258 1 98.62 296 ASP A N 1
ATOM 2301 C CA . ASP A 1 296 ? -17.672 25.016 7.449 1 98.62 296 ASP A CA 1
ATOM 2302 C C . ASP A 1 296 ? -17.328 24.859 5.969 1 98.62 296 ASP A C 1
ATOM 2304 O O . ASP A 1 296 ? -16.156 24.875 5.586 1 98.62 296 ASP A O 1
ATOM 2308 N N . GLY A 1 297 ? -18.344 24.688 5.18 1 98.31 297 GLY A N 1
ATOM 2309 C CA . GLY A 1 297 ? -18.156 24.781 3.738 1 98.31 297 GLY A CA 1
ATOM 2310 C C . GLY A 1 297 ? -17.469 23.562 3.146 1 98.31 297 GLY A C 1
ATOM 2311 O O . GLY A 1 297 ? -16.734 23.672 2.162 1 98.31 297 GLY A O 1
ATOM 2312 N N . ASN A 1 298 ? -17.578 22.438 3.67 1 98.31 298 ASN A N 1
ATOM 2313 C CA . ASN A 1 298 ? -16.953 21.219 3.139 1 98.31 298 ASN A CA 1
ATOM 2314 C C . ASN A 1 298 ? -17.938 20.438 2.26 1 98.31 298 ASN A C 1
ATOM 2316 O O . ASN A 1 298 ? -19.156 20.578 2.395 1 98.31 298 ASN A O 1
ATOM 2320 N N . ILE A 1 299 ? -17.406 19.719 1.305 1 96.94 299 ILE A N 1
ATOM 2321 C CA . ILE A 1 299 ? -18.141 18.703 0.575 1 96.94 299 ILE A CA 1
ATOM 2322 C C . ILE A 1 299 ? -17.766 17.312 1.104 1 96.94 299 ILE A C 1
ATOM 2324 O O . ILE A 1 299 ? -16.609 16.891 1.012 1 96.94 299 ILE A O 1
ATOM 2328 N N . ILE A 1 300 ? -18.734 16.641 1.688 1 96.06 300 ILE A N 1
ATOM 2329 C CA . ILE A 1 300 ? -18.531 15.344 2.338 1 96.06 300 ILE A CA 1
ATOM 2330 C C . ILE A 1 300 ? -19.297 14.258 1.587 1 96.06 300 ILE A C 1
ATOM 2332 O O . ILE A 1 300 ? -20.531 14.242 1.584 1 96.06 300 ILE A O 1
ATOM 2336 N N . ILE A 1 301 ? -18.516 13.391 0.969 1 92.75 301 ILE A N 1
ATOM 2337 C CA . ILE A 1 301 ? -19.094 12.344 0.139 1 92.75 301 ILE A CA 1
ATOM 2338 C C . ILE A 1 301 ? -18.75 10.977 0.721 1 92.75 301 ILE A C 1
ATOM 2340 O O . ILE A 1 301 ? -17.578 10.695 1.006 1 92.75 301 ILE A O 1
ATOM 2344 N N . ARG A 1 302 ? -19.75 10.117 0.964 1 89.62 302 ARG A N 1
ATOM 2345 C CA . ARG A 1 302 ? -19.578 8.719 1.358 1 89.62 302 ARG A CA 1
ATOM 2346 C C . ARG A 1 302 ? -20.406 7.797 0.481 1 89.62 302 ARG A C 1
ATOM 2348 O O . ARG A 1 302 ? -21.625 7.652 0.698 1 89.62 302 ARG A O 1
ATOM 2355 N N . THR A 1 303 ? -19.703 7.25 -0.494 1 79.5 303 THR A N 1
ATOM 2356 C CA . THR A 1 303 ? -20.375 6.359 -1.427 1 79.5 303 THR A CA 1
ATOM 2357 C C . THR A 1 303 ? -19.625 5.039 -1.561 1 79.5 303 THR A C 1
ATOM 2359 O O . THR A 1 303 ? -19.984 4.191 -2.379 1 79.5 303 THR A O 1
ATOM 2362 N N . ARG A 1 304 ? -18.562 4.879 -0.847 1 69.19 304 ARG A N 1
ATOM 2363 C CA . ARG A 1 304 ? -17.641 3.756 -1.028 1 69.19 304 ARG A CA 1
ATOM 2364 C C . ARG A 1 304 ? -17.891 2.676 0.022 1 69.19 304 ARG A C 1
ATOM 2366 O O . ARG A 1 304 ? -17.25 1.617 -0.012 1 69.19 304 ARG A O 1
ATOM 2373 N N . ILE A 1 305 ? -18.766 2.861 1.015 1 60.97 305 ILE A N 1
ATOM 2374 C CA . ILE A 1 305 ? -18.859 1.94 2.143 1 60.97 305 ILE A CA 1
ATOM 2375 C C . ILE A 1 305 ? -19.453 0.614 1.677 1 60.97 305 ILE A C 1
ATOM 2377 O O . ILE A 1 305 ? -20.469 0.595 0.975 1 60.97 305 ILE A O 1
ATOM 2381 N N . PRO A 1 306 ? -18.594 -0.449 2.137 1 51.47 306 PRO A N 1
ATOM 2382 C CA . PRO A 1 306 ? -19.125 -1.789 1.889 1 51.47 306 PRO A CA 1
ATOM 2383 C C . PRO A 1 306 ? -20.375 -2.09 2.721 1 51.47 306 PRO A C 1
ATOM 2385 O O . PRO A 1 306 ? -20.594 -1.463 3.762 1 51.47 306 PRO A O 1
ATOM 2388 N N . ASP A 1 307 ? -21.344 -2.648 2.105 1 49.38 307 ASP A N 1
ATOM 2389 C CA . ASP A 1 307 ? -22.453 -3.168 2.895 1 49.38 307 ASP A CA 1
ATOM 2390 C C . ASP A 1 307 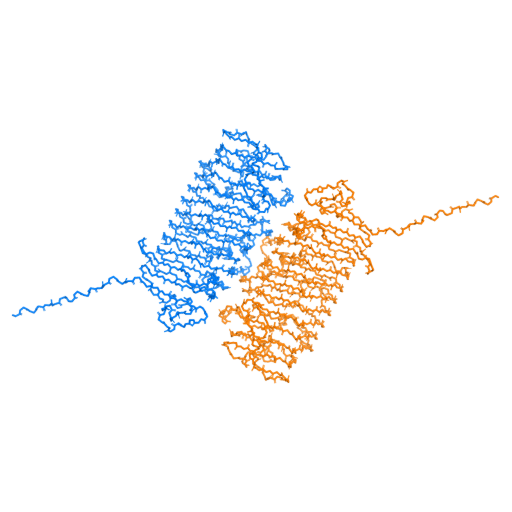? -21.953 -3.9 4.137 1 49.38 307 ASP A C 1
ATOM 2392 O O . ASP A 1 307 ? -21.344 -4.969 4.031 1 49.38 307 ASP A O 1
ATOM 2396 N N . ILE A 1 308 ? -21.5 -3.252 5.141 1 51.16 308 ILE A N 1
ATOM 2397 C CA . ILE A 1 308 ? -21.016 -3.902 6.352 1 51.16 308 ILE A CA 1
ATOM 2398 C C . ILE A 1 308 ? -22.203 -4.285 7.238 1 51.16 308 ILE A C 1
ATOM 2400 O O . ILE A 1 308 ? -23.234 -3.619 7.219 1 51.16 308 ILE A O 1
ATOM 2404 N N . THR A 1 309 ? -22.172 -5.562 7.609 1 51.56 309 THR A N 1
ATOM 2405 C CA . THR A 1 309 ? -23.219 -5.938 8.539 1 51.56 309 THR A CA 1
ATOM 2406 C C . THR A 1 309 ? -23.141 -5.098 9.812 1 51.56 309 THR A C 1
ATOM 2408 O O . THR A 1 309 ? -22.094 -4.551 10.141 1 51.56 309 THR A O 1
ATOM 2411 N N . ASP A 1 310 ? -24.312 -4.812 10.383 1 51.97 310 ASP A N 1
ATOM 2412 C CA . ASP A 1 310 ? -24.531 -4.016 11.586 1 51.97 310 ASP A CA 1
ATOM 2413 C C . ASP A 1 310 ? -23.5 -4.336 12.656 1 51.97 310 ASP A C 1
ATOM 2415 O O . ASP A 1 310 ? -23.078 -3.455 13.414 1 51.97 310 ASP A O 1
ATOM 2419 N N . LYS A 1 311 ? -23.297 -5.652 12.82 1 48.31 311 LYS A N 1
ATOM 2420 C CA . LYS A 1 311 ? -22.438 -6.027 13.938 1 48.31 311 LYS A CA 1
ATOM 2421 C C . LYS A 1 311 ? -21.031 -5.48 13.75 1 48.31 311 LYS A C 1
ATOM 2423 O O . LYS A 1 311 ? -20.281 -5.344 14.719 1 48.31 311 LYS A O 1
ATOM 2428 N N . ASP A 1 312 ? -20.688 -5.512 12.672 1 49.91 312 ASP A N 1
ATOM 2429 C CA . ASP A 1 312 ? -19.266 -5.262 12.5 1 49.91 312 ASP A CA 1
ATOM 2430 C C . ASP A 1 312 ? -18.906 -3.842 12.922 1 49.91 312 ASP A C 1
ATOM 2432 O O . ASP A 1 312 ? -17.812 -3.605 13.445 1 49.91 312 ASP A O 1
ATOM 2436 N N . PHE A 1 313 ? -19.109 -2.643 12.297 1 51.25 313 PHE A N 1
ATOM 2437 C CA . PHE A 1 313 ? -18.453 -1.454 12.836 1 51.25 313 PHE A CA 1
ATOM 2438 C C . PHE A 1 313 ? -19.438 -0.294 12.93 1 51.25 313 PHE A C 1
ATOM 2440 O O . PHE A 1 313 ? -19.922 0.2 11.914 1 51.25 313 PHE A O 1
ATOM 2447 N N . TRP A 1 314 ? -20.047 -0.179 14.117 1 49.44 314 TRP A N 1
ATOM 2448 C CA . TRP A 1 314 ? -20.797 1.036 14.43 1 49.44 314 TRP A CA 1
ATOM 2449 C C . TRP A 1 314 ? -20.094 2.268 13.867 1 49.44 314 TRP A C 1
ATOM 2451 O O . TRP A 1 314 ? -20.75 3.174 13.344 1 49.44 314 TRP A O 1
ATOM 2461 N N . SER A 1 315 ? -18.719 2.293 13.953 1 55.78 315 SER A N 1
ATOM 2462 C CA . SER A 1 315 ? -18 3.533 13.656 1 55.78 315 SER A CA 1
ATOM 2463 C C . SER A 1 315 ? -17.906 3.766 12.156 1 55.78 315 SER A C 1
ATOM 2465 O O . SER A 1 315 ? -17.719 4.898 11.711 1 55.78 315 SER A O 1
ATOM 2467 N N . LEU A 1 316 ? -18.25 2.746 11.336 1 61.44 316 LEU A N 1
ATOM 2468 C CA . LEU A 1 316 ? -18.016 2.9 9.906 1 61.44 316 LEU A CA 1
ATOM 2469 C C . LEU A 1 316 ? -19.172 3.631 9.234 1 61.44 316 LEU A C 1
ATOM 2471 O O . LEU A 1 316 ? -19.047 4.086 8.094 1 61.44 316 LEU A O 1
ATOM 2475 N N . ARG A 1 317 ? -20.109 4.023 10.039 1 73 317 ARG A N 1
ATOM 2476 C CA . ARG A 1 317 ? -21.25 4.684 9.414 1 73 317 ARG A CA 1
ATOM 2477 C C . ARG A 1 317 ? -21.438 6.094 9.953 1 73 317 ARG A C 1
ATOM 2479 O O . ARG A 1 317 ? -22.328 6.816 9.523 1 73 317 ARG A O 1
ATOM 2486 N N . ALA A 1 318 ? -20.516 6.414 10.797 1 82.62 318 ALA A N 1
ATOM 2487 C CA . ALA A 1 318 ? -20.672 7.719 11.438 1 82.62 318 ALA A CA 1
ATOM 2488 C C . ALA A 1 318 ? -19.781 8.766 10.766 1 82.62 318 ALA A C 1
ATOM 2490 O O . ALA A 1 318 ? -18.562 8.609 10.703 1 82.62 318 ALA A O 1
ATOM 2491 N N . ILE A 1 319 ? -20.469 9.828 10.312 1 91.12 319 ILE A N 1
ATOM 2492 C CA . ILE A 1 319 ? -19.719 10.922 9.703 1 91.12 319 ILE A CA 1
ATOM 2493 C C . ILE A 1 319 ? -18.953 11.695 10.773 1 91.12 319 ILE A C 1
ATOM 2495 O O . ILE A 1 319 ? -17.844 12.188 10.531 1 91.12 319 ILE A O 1
ATOM 2499 N N . PHE A 1 320 ? -19.672 11.844 11.961 1 90.81 320 PHE A N 1
ATOM 2500 C CA . PHE A 1 320 ? -19.031 12.438 13.133 1 90.81 320 PHE A CA 1
ATOM 2501 C C . PHE A 1 320 ? -19.094 11.484 14.32 1 90.81 320 PHE A C 1
ATOM 2503 O O . PHE A 1 320 ? -20.141 10.883 14.586 1 90.81 320 PHE A O 1
ATOM 2510 N N . TRP A 1 321 ? -17.953 11.328 14.938 1 84.88 321 TRP A N 1
ATOM 2511 C CA . TRP A 1 321 ? -18.031 10.672 16.234 1 84.88 321 TRP A CA 1
ATOM 2512 C C . TRP A 1 321 ? -17.172 11.391 17.266 1 84.88 321 TRP A C 1
ATOM 2514 O O . TRP A 1 321 ? -16.172 12.031 16.906 1 84.88 321 TRP A O 1
ATOM 2524 N N . SER A 1 322 ? -17.609 11.438 18.484 1 83.44 322 SER A N 1
ATOM 2525 C CA . SER A 1 322 ? -16.922 11.984 19.641 1 83.44 322 SER A CA 1
ATOM 2526 C C . SER A 1 322 ? -16.984 11.023 20.828 1 83.44 322 SER A C 1
ATOM 2528 O O . SER A 1 322 ? -18 10.938 21.516 1 83.44 322 SER A O 1
ATOM 2530 N N . ILE A 1 323 ? -15.875 10.281 20.969 1 75.06 323 ILE A N 1
ATOM 2531 C CA . ILE A 1 323 ? -15.859 9.266 22.016 1 75.06 323 ILE A CA 1
ATOM 2532 C C . ILE A 1 323 ? -15 9.75 23.188 1 75.06 323 ILE A C 1
ATOM 2534 O O . ILE A 1 323 ? -13.883 10.234 22.984 1 75.06 323 ILE A O 1
ATOM 2538 N N . CYS A 1 324 ? -15.609 9.805 24.344 1 68.56 324 CYS A N 1
ATOM 2539 C CA . CYS A 1 324 ? -14.93 10.266 25.547 1 68.56 324 CYS A CA 1
ATOM 2540 C C . CYS A 1 324 ? -14.453 9.086 26.391 1 68.56 324 CYS A C 1
ATOM 2542 O O . CYS A 1 324 ? -15.125 8.68 27.328 1 68.56 324 CYS A O 1
ATOM 2544 N N . TRP A 1 325 ? -13.461 8.391 26 1 55.38 325 TRP A N 1
ATOM 2545 C CA . TRP A 1 325 ? -13.031 7.215 26.75 1 55.38 325 TRP A CA 1
ATOM 2546 C C . TRP A 1 325 ? -12.484 7.609 28.125 1 55.38 325 TRP A C 1
ATOM 2548 O O . TRP A 1 325 ? -12.719 6.914 29.109 1 55.38 325 TRP A O 1
ATOM 2558 N N . ASN A 1 326 ? -11.5 8.617 28.188 1 53.84 326 ASN A N 1
ATOM 2559 C CA . ASN A 1 326 ? -10.836 8.922 29.453 1 53.84 326 ASN A CA 1
ATOM 2560 C C . ASN A 1 326 ? -11.398 10.18 30.094 1 53.84 326 ASN A C 1
ATOM 2562 O O . ASN A 1 326 ? -10.672 10.922 30.766 1 53.84 326 ASN A O 1
ATOM 2566 N N . GLY A 1 327 ? -12.727 10.445 29.953 1 53.41 327 GLY A N 1
ATOM 2567 C CA . GLY A 1 327 ? -13.297 11.625 30.594 1 53.41 327 GLY A CA 1
ATOM 2568 C C . GLY A 1 327 ? -13.18 12.875 29.75 1 53.41 327 GLY A C 1
ATOM 2569 O O . GLY A 1 327 ? -12.078 13.281 29.375 1 53.41 327 GLY A O 1
ATOM 2570 N N . CYS A 1 328 ? -14.07 13.008 28.906 1 58.41 328 CYS A N 1
ATOM 2571 C CA . CYS A 1 328 ? -14.133 14.273 28.172 1 58.41 328 CYS A CA 1
ATOM 2572 C C . CYS A 1 328 ? -14.547 15.414 29.094 1 58.41 328 CYS A C 1
ATOM 2574 O O . CYS A 1 328 ? -15.133 15.188 30.156 1 58.41 328 CYS A O 1
ATOM 2576 N N . ALA A 1 329 ? -13.797 16.516 28.938 1 56.09 329 ALA A N 1
ATOM 2577 C CA . ALA A 1 329 ? -14.164 17.672 29.734 1 56.09 329 ALA A CA 1
ATOM 2578 C C . ALA A 1 329 ? -15.68 17.875 29.75 1 56.09 329 ALA A C 1
ATOM 2580 O O . ALA A 1 329 ? -16.375 17.453 28.828 1 56.09 329 ALA A O 1
ATOM 2581 N N . GLY A 1 330 ? -16.188 18.109 30.938 1 58.03 330 GLY A N 1
ATOM 2582 C CA . GLY A 1 330 ? -17.594 18.391 31.125 1 58.03 330 GLY A CA 1
ATOM 2583 C C . GLY A 1 330 ? -18.188 19.25 30.016 1 58.03 330 GLY A C 1
ATOM 2584 O O . GLY A 1 330 ? -19.406 19.234 29.812 1 58.03 330 GLY A O 1
ATOM 2585 N N . ASP A 1 331 ? -17.469 19.953 29.234 1 67.38 331 ASP A N 1
ATOM 2586 C CA . ASP A 1 331 ? -17.953 20.797 28.141 1 67.38 331 ASP A CA 1
ATOM 2587 C C . ASP A 1 331 ? -17.625 20.172 26.781 1 67.38 331 ASP A C 1
ATOM 2589 O O . ASP A 1 331 ? -17.312 20.891 25.828 1 67.38 331 ASP A O 1
ATOM 2593 N N . ARG A 1 332 ? -17.828 18.953 26.781 1 73.69 332 ARG A N 1
ATOM 2594 C CA . ARG A 1 332 ? -17.594 18.203 25.547 1 73.69 332 ARG A CA 1
ATOM 2595 C C . ARG A 1 332 ? -18.406 18.781 24.391 1 73.69 332 ARG A C 1
ATOM 2597 O O . ARG A 1 332 ? -19.594 19.062 24.547 1 73.69 332 ARG A O 1
ATOM 2604 N N . ASP A 1 333 ? -17.641 19.047 23.312 1 79.62 333 ASP A N 1
ATOM 2605 C CA . ASP A 1 333 ? -18.234 19.484 22.047 1 79.62 333 ASP A CA 1
ATOM 2606 C C . ASP A 1 333 ? -18.828 20.891 22.172 1 79.62 333 ASP A C 1
ATOM 2608 O O . ASP A 1 333 ? -19.719 21.266 21.422 1 79.62 333 ASP A O 1
ATOM 2612 N N . ALA A 1 334 ? -18.375 21.531 23.266 1 85.38 334 ALA A N 1
ATOM 2613 C CA . ALA A 1 334 ? -18.812 22.922 23.359 1 85.38 334 ALA A CA 1
ATOM 2614 C C . ALA A 1 334 ? -18.266 23.75 22.203 1 85.38 334 ALA A C 1
ATOM 2616 O O . ALA A 1 334 ? -17.094 23.641 21.859 1 85.38 334 ALA A O 1
ATOM 2617 N N . GLY A 1 335 ? -19.188 24.469 21.594 1 91.25 335 GLY A N 1
ATOM 2618 C CA . GLY A 1 335 ? -18.766 25.391 20.547 1 91.25 335 GLY A CA 1
ATOM 2619 C C . GLY A 1 335 ? -18.547 24.703 19.219 1 91.25 335 GLY A C 1
ATOM 2620 O O . GLY A 1 335 ? -17.797 25.203 18.375 1 91.25 335 GLY A O 1
ATOM 2621 N N . VAL A 1 336 ? -19.172 23.578 18.984 1 93.06 336 VAL A N 1
ATOM 2622 C CA . VAL A 1 336 ? -19.094 22.906 17.703 1 93.06 336 VAL A CA 1
ATOM 2623 C C . VAL A 1 336 ? -20.141 23.469 16.75 1 93.06 336 VAL A C 1
ATOM 2625 O O . VAL A 1 336 ? -21.328 23.5 17.078 1 93.06 336 VAL A O 1
ATOM 2628 N N . SER A 1 337 ? -19.734 23.984 15.625 1 95.88 337 SER A N 1
ATOM 2629 C CA . SER A 1 337 ? -20.625 24.516 14.602 1 95.88 337 SER A CA 1
ATOM 2630 C C . SER A 1 337 ? -20.406 23.828 13.266 1 95.88 337 SER A C 1
ATOM 2632 O O . SER A 1 337 ? -19.266 23.672 12.82 1 95.88 337 SER A O 1
ATOM 2634 N N . ILE A 1 338 ? -21.438 23.344 12.625 1 96.62 338 ILE A N 1
ATOM 2635 C CA . ILE A 1 338 ? -21.453 22.672 11.336 1 96.62 338 ILE A CA 1
ATOM 2636 C C . ILE A 1 338 ? -22.281 23.469 10.336 1 96.62 338 ILE A C 1
ATOM 2638 O O . ILE A 1 338 ? -23.516 23.422 10.359 1 96.62 338 ILE A O 1
ATOM 2642 N N . THR A 1 339 ? -21.594 24.25 9.508 1 97.94 339 THR A N 1
ATOM 2643 C CA . THR A 1 339 ? -22.344 25.234 8.727 1 97.94 339 THR A CA 1
ATOM 2644 C C . THR A 1 339 ? -21.953 25.156 7.254 1 97.94 339 THR A C 1
ATOM 2646 O O . THR A 1 339 ? -20.781 24.938 6.93 1 97.94 339 THR A O 1
ATOM 2649 N N . ASN A 1 340 ? -22.875 25.203 6.324 1 98.19 340 ASN A N 1
ATOM 2650 C CA . ASN A 1 340 ? -22.688 25.406 4.895 1 98.19 340 ASN A CA 1
ATOM 2651 C C . ASN A 1 340 ? -21.969 24.219 4.25 1 98.19 340 ASN A C 1
ATOM 2653 O O . ASN A 1 340 ? -21.156 24.391 3.344 1 98.19 340 ASN A O 1
ATOM 2657 N N . ASN A 1 341 ? -22.156 23.047 4.793 1 97.69 341 ASN A N 1
ATOM 2658 C CA . ASN A 1 341 ? -21.578 21.859 4.195 1 97.69 341 ASN A CA 1
ATOM 2659 C C . ASN A 1 341 ? -22.562 21.156 3.26 1 97.69 341 ASN A C 1
ATOM 2661 O O . ASN A 1 341 ? -23.766 21.391 3.346 1 97.69 341 ASN A O 1
ATOM 2665 N N . ILE A 1 342 ? -22.031 20.438 2.332 1 96.25 342 ILE A N 1
ATOM 2666 C CA . ILE A 1 342 ? -22.812 19.5 1.524 1 96.25 342 ILE A CA 1
ATOM 2667 C C . ILE A 1 342 ? -22.516 18.062 1.958 1 96.25 342 ILE A C 1
ATOM 2669 O O . ILE A 1 342 ? -21.375 17.625 1.924 1 96.25 342 ILE A O 1
ATOM 2673 N N . PHE A 1 343 ? -23.562 17.359 2.383 1 95.19 343 PHE A N 1
ATOM 2674 C CA . PHE A 1 343 ? -23.484 15.945 2.713 1 95.19 343 PHE A CA 1
ATOM 2675 C C . PHE A 1 343 ? -24.109 15.094 1.618 1 95.19 343 PHE A C 1
ATOM 2677 O O . PHE A 1 343 ? -25.312 15.227 1.338 1 95.19 343 PHE A O 1
ATOM 2684 N N . TYR A 1 344 ? -23.312 14.352 1 1 92.81 344 TYR A N 1
ATOM 2685 C CA . TYR A 1 344 ? -23.766 13.367 0.022 1 92.81 344 TYR A CA 1
ATOM 2686 C C . TYR A 1 344 ? -23.422 11.953 0.481 1 92.81 344 TYR A C 1
ATOM 2688 O O . TYR A 1 344 ? -22.312 11.461 0.249 1 92.81 344 TYR A O 1
ATOM 2696 N N . LEU A 1 345 ? -24.406 11.258 1.099 1 90 345 LEU A N 1
ATOM 2697 C CA . LEU A 1 345 ? -24.125 10.016 1.813 1 90 345 LEU A CA 1
ATOM 2698 C C . LEU A 1 345 ? -25.078 8.906 1.357 1 90 345 LEU A C 1
ATOM 2700 O O . LEU A 1 345 ? -26.281 9.102 1.312 1 90 345 LEU A O 1
ATOM 2704 N N . THR A 1 346 ? -24.453 7.766 1.081 1 83.88 346 THR A N 1
ATOM 2705 C CA . THR A 1 346 ? -25.281 6.594 0.826 1 83.88 346 THR A CA 1
ATOM 2706 C C . THR A 1 346 ? -25.766 5.98 2.135 1 83.88 346 THR A C 1
ATOM 2708 O O . THR A 1 346 ? -25.172 6.195 3.189 1 83.88 346 THR A O 1
ATOM 2711 N N . ALA A 1 347 ? -26.875 5.18 1.972 1 77.06 347 ALA A N 1
ATOM 2712 C CA . ALA A 1 347 ? -27.312 4.387 3.121 1 77.06 347 ALA A CA 1
ATOM 2713 C C . ALA A 1 347 ? -26.25 3.34 3.484 1 77.06 347 ALA A C 1
ATOM 2715 O O . ALA A 1 347 ? -25.594 2.789 2.604 1 77.06 347 ALA A O 1
ATOM 2716 N N . PRO A 1 348 ? -25.906 3.121 4.742 1 73.62 348 PRO A N 1
ATOM 2717 C CA . PRO A 1 348 ? -26.641 3.594 5.91 1 73.62 348 PRO A CA 1
ATOM 2718 C C . PRO A 1 348 ? -25.906 4.676 6.688 1 73.62 348 PRO A C 1
ATOM 2720 O O . PRO A 1 348 ? -26.062 4.785 7.906 1 73.62 348 PRO A O 1
ATOM 2723 N N . HIS A 1 349 ? -25.156 5.488 6.113 1 82.94 349 HIS A N 1
ATOM 2724 C CA . HIS A 1 349 ? -24.375 6.496 6.836 1 82.94 349 HIS A CA 1
ATOM 2725 C C . HIS A 1 349 ? -25.297 7.414 7.641 1 82.94 349 HIS A C 1
ATOM 2727 O O . HIS A 1 349 ? -26.406 7.727 7.207 1 82.94 349 HIS A O 1
ATOM 2733 N N . ARG A 1 350 ? -24.703 7.785 8.844 1 82.69 350 ARG A N 1
ATOM 2734 C CA . ARG A 1 350 ? -25.406 8.711 9.727 1 82.69 350 ARG A CA 1
ATOM 2735 C C . ARG A 1 350 ? -24.516 9.867 10.133 1 82.69 350 ARG A C 1
ATOM 2737 O O . ARG A 1 350 ? -23.312 9.672 10.367 1 82.69 350 ARG A O 1
ATOM 2744 N N . ILE A 1 351 ? -24.953 11.109 10.195 1 85.19 351 ILE A N 1
ATOM 2745 C CA . ILE A 1 351 ? -24.188 12.305 10.57 1 85.19 351 ILE A CA 1
ATOM 2746 C C . ILE A 1 351 ? -24.109 12.398 12.086 1 85.19 351 ILE A C 1
ATOM 2748 O O . ILE A 1 351 ? -23.125 12.922 12.633 1 85.19 351 ILE A O 1
ATOM 2752 N N . TYR A 1 352 ? -24.859 11.602 12.891 1 67.69 352 TYR A N 1
ATOM 2753 C CA . TYR A 1 352 ? -24.953 11.453 14.344 1 67.69 352 TYR A CA 1
ATOM 2754 C C . TYR A 1 352 ? -24.781 12.797 15.039 1 67.69 352 TYR A C 1
ATOM 2756 O O . TYR A 1 352 ? -23.688 13.141 15.477 1 67.69 352 TYR A O 1
ATOM 2764 N N . LEU A 1 353 ? -25.766 13.547 15.102 1 68.75 353 LEU A N 1
ATOM 2765 C CA . LEU A 1 353 ? -25.844 14.82 15.812 1 68.75 353 LEU A CA 1
ATOM 2766 C C . LEU A 1 353 ? -26.922 14.781 16.891 1 68.75 353 LEU A C 1
ATOM 2768 O O . LEU A 1 353 ? -27.875 14.016 16.797 1 68.75 353 LEU A O 1
ATOM 2772 N N . GLY A 1 354 ? -26.547 15.344 17.984 1 64.69 354 GLY A N 1
ATOM 2773 C CA . GLY A 1 354 ? -27.578 15.586 19 1 64.69 354 GLY A CA 1
ATOM 2774 C C . GLY A 1 354 ? -27.453 14.672 20.203 1 64.69 354 GLY A C 1
ATOM 2775 O O . GLY A 1 354 ? -26.656 13.727 20.203 1 64.69 354 GLY A O 1
ATOM 2776 N N . PRO A 1 355 ? -28.141 14.93 21.203 1 66.88 355 PRO A N 1
ATOM 2777 C CA . PRO A 1 355 ? -28.016 14.266 22.5 1 66.88 355 PRO A CA 1
ATOM 2778 C C . PRO A 1 355 ? -28.406 12.789 22.453 1 66.88 355 PRO A C 1
ATOM 2780 O O . PRO A 1 355 ? -28 12 23.312 1 66.88 355 PRO A O 1
ATOM 2783 N N . ASP A 1 356 ? -29.141 12.375 21.453 1 67.88 356 ASP A N 1
ATOM 2784 C CA . ASP A 1 356 ? -29.609 11 21.375 1 67.88 356 ASP A CA 1
ATOM 2785 C C . ASP A 1 356 ? -28.531 10.086 20.797 1 67.88 356 ASP A C 1
ATOM 2787 O O . ASP A 1 356 ? -28.703 8.867 20.766 1 67.88 356 ASP A O 1
ATOM 2791 N N . ASN A 1 357 ? -27.5 10.758 20.422 1 69.5 357 ASN A N 1
ATOM 2792 C CA . ASN A 1 357 ? -26.375 9.992 19.891 1 69.5 357 ASN A CA 1
ATOM 2793 C C . ASN A 1 357 ? -25.109 10.195 20.703 1 69.5 357 ASN A C 1
ATOM 2795 O O . ASN A 1 357 ? -24.234 10.977 20.328 1 69.5 357 ASN A O 1
ATOM 2799 N N . PRO A 1 358 ? -24.953 9.398 21.734 1 70.44 358 PRO A N 1
ATOM 2800 C CA . PRO A 1 358 ? -23.875 9.68 22.688 1 70.44 358 PRO A CA 1
ATOM 2801 C C . PRO A 1 358 ? -22.484 9.516 22.078 1 70.44 358 PRO A C 1
ATOM 2803 O O . PRO A 1 358 ? -21.5 10 22.656 1 70.44 358 PRO A O 1
ATOM 2806 N N . HIS A 1 359 ? -22.484 8.953 20.953 1 74.81 359 HIS A N 1
ATOM 2807 C CA . HIS A 1 359 ? -21.156 8.766 20.344 1 74.81 359 HIS A CA 1
ATOM 2808 C C . HIS A 1 359 ? -20.906 9.805 19.266 1 74.81 359 HIS A C 1
ATOM 2810 O O . HIS A 1 359 ? -19.797 9.883 18.719 1 74.81 359 HIS A O 1
ATOM 2816 N N . GLY A 1 360 ? -21.938 10.656 19 1 78.88 360 GLY A N 1
ATOM 2817 C CA . GLY A 1 360 ? -21.781 11.75 18.062 1 78.88 360 GLY A CA 1
ATOM 2818 C C . GLY A 1 360 ? -21.531 13.086 18.734 1 78.88 360 GLY A C 1
ATOM 2819 O O . GLY A 1 360 ? -21.078 13.141 19.875 1 78.88 360 GLY A O 1
ATOM 2820 N N . PHE A 1 361 ? -21.656 14.203 17.938 1 83.5 361 PHE A N 1
ATOM 2821 C CA . PHE A 1 361 ? -21.594 15.539 18.5 1 83.5 361 PHE A CA 1
ATOM 2822 C C . PHE A 1 361 ? -22.906 15.906 19.172 1 83.5 361 PHE A C 1
ATOM 2824 O O . PHE A 1 361 ? -23.906 16.203 18.5 1 83.5 361 PHE A O 1
ATOM 2831 N N . MET A 1 362 ? -22.844 15.938 20.484 1 77.75 362 MET A N 1
ATOM 2832 C CA . MET A 1 362 ? -24.062 16.062 21.266 1 77.75 362 MET A CA 1
ATOM 2833 C C . MET A 1 362 ? -24.562 17.5 21.281 1 77.75 362 MET A C 1
ATOM 2835 O O . MET A 1 362 ? -25.766 17.734 21.375 1 77.75 362 MET A O 1
ATOM 2839 N N . SER A 1 363 ? -23.734 18.469 21.219 1 80.62 363 SER A N 1
ATOM 2840 C CA . SER A 1 363 ? -24.125 19.859 21.375 1 80.62 363 SER A CA 1
ATOM 2841 C C . SER A 1 363 ? -23.703 20.703 20.172 1 80.62 363 SER A C 1
ATOM 2843 O O . SER A 1 363 ? -23.391 21.891 20.312 1 80.62 363 SER A O 1
ATOM 2845 N N . ALA A 1 364 ? -23.844 20.172 19.031 1 88.19 364 ALA A N 1
ATOM 2846 C CA . ALA A 1 364 ? -23.422 20.922 17.859 1 88.19 364 ALA A CA 1
ATOM 2847 C C . ALA A 1 364 ? -24.562 21.766 17.297 1 88.19 364 ALA A C 1
ATOM 2849 O O . ALA A 1 364 ? -25.734 21.344 17.344 1 88.19 364 ALA A O 1
ATOM 2850 N N . THR A 1 365 ? -24.219 22.984 16.875 1 92.12 365 THR A N 1
ATOM 2851 C CA . THR A 1 365 ? -25.156 23.75 16.062 1 92.12 365 THR A CA 1
ATOM 2852 C C . THR A 1 365 ? -24.938 23.484 14.57 1 92.12 365 THR A C 1
ATOM 2854 O O . THR A 1 365 ? -23.828 23.172 14.148 1 92.12 365 THR A O 1
ATOM 2857 N N . HIS A 1 366 ? -26.031 23.484 13.812 1 94.38 366 HIS A N 1
ATOM 2858 C CA . HIS A 1 366 ? -25.906 23.266 12.375 1 94.38 366 HIS A CA 1
ATOM 2859 C C . HIS A 1 366 ? -26.844 24.188 11.602 1 94.38 366 HIS A C 1
ATOM 2861 O O . HIS A 1 366 ? -27.953 24.469 12.047 1 94.38 366 HIS A O 1
ATOM 2867 N N . SER A 1 367 ? -26.406 24.75 10.609 1 96.81 367 SER A N 1
ATOM 2868 C CA . SER A 1 367 ? -27.172 25.641 9.742 1 96.81 367 SER A CA 1
ATOM 2869 C C . SER A 1 367 ? -26.562 25.688 8.336 1 96.81 367 SER A C 1
ATOM 2871 O O . SER A 1 367 ? -25.391 25.406 8.156 1 96.81 367 SER A O 1
ATOM 2873 N N . GLY A 1 368 ? -27.375 25.906 7.355 1 97.31 368 GLY A N 1
ATOM 2874 C CA . GLY A 1 368 ? -26.938 26.172 6 1 97.31 368 GLY A CA 1
ATOM 2875 C C . GLY A 1 368 ? -26.406 24.938 5.285 1 97.31 368 GLY A C 1
ATOM 2876 O O . GLY A 1 368 ? -25.844 25.047 4.199 1 97.31 368 GLY A O 1
ATOM 2877 N N . ASN A 1 369 ? -26.594 23.797 5.812 1 96.88 369 ASN A N 1
ATOM 2878 C CA . ASN A 1 369 ? -26.109 22.562 5.207 1 96.88 369 ASN A CA 1
ATOM 2879 C C . ASN A 1 369 ? -27.094 22 4.184 1 96.88 369 ASN A C 1
ATOM 2881 O O . ASN A 1 369 ? -28.297 22.219 4.293 1 96.88 369 ASN A O 1
ATOM 2885 N N . LEU A 1 370 ? -26.531 21.344 3.182 1 96.19 370 LEU A N 1
ATOM 2886 C CA . LEU A 1 370 ? -27.312 20.547 2.244 1 96.19 370 LEU A CA 1
ATOM 2887 C C . LEU A 1 370 ? -27.109 19.062 2.5 1 96.19 370 LEU A C 1
ATOM 2889 O O . LEU A 1 370 ? -25.984 18.594 2.643 1 96.19 370 LEU A O 1
ATOM 2893 N N . TYR A 1 371 ? -28.203 18.359 2.596 1 95.5 371 TYR A N 1
ATOM 2894 C CA . TYR A 1 371 ? -28.172 16.922 2.84 1 95.5 371 TYR A CA 1
ATOM 2895 C C . TYR A 1 371 ? -28.766 16.156 1.662 1 95.5 371 TYR A C 1
ATOM 2897 O O . TYR A 1 371 ? -29.812 16.531 1.133 1 95.5 371 TYR A O 1
ATOM 2905 N N . TRP A 1 372 ? -28.062 15.109 1.249 1 93.31 372 TRP A N 1
ATOM 2906 C CA . TRP A 1 372 ? -28.594 14.258 0.192 1 93.31 372 TRP A CA 1
ATOM 2907 C C . TRP A 1 372 ? -28.156 12.812 0.378 1 93.31 372 TRP A C 1
ATOM 2909 O O . TRP A 1 372 ? -27 12.547 0.73 1 93.31 372 TRP A O 1
ATOM 2919 N N . SER A 1 373 ? -29.062 11.867 0.19 1 91.12 373 SER A N 1
ATOM 2920 C CA . SER A 1 373 ? -28.797 10.438 0.132 1 91.12 373 SER A CA 1
ATOM 2921 C C . SER A 1 373 ? -29.344 9.828 -1.152 1 91.12 373 SER A C 1
ATOM 2923 O O . SER A 1 373 ? -30.562 9.703 -1.317 1 91.12 373 SER A O 1
ATOM 2925 N N . PRO A 1 374 ? -28.469 9.406 -2.006 1 83 374 PRO A N 1
ATOM 2926 C CA . PRO A 1 374 ? -28.938 8.938 -3.309 1 83 374 PRO A CA 1
ATOM 2927 C C . PRO A 1 374 ? -29.734 7.637 -3.215 1 83 374 PRO A C 1
ATOM 2929 O O . PRO A 1 374 ? -30.531 7.32 -4.109 1 83 374 PRO A O 1
ATOM 2932 N N . ASP A 1 375 ? -29.547 6.883 -2.23 1 78.44 375 ASP A N 1
ATOM 2933 C CA . ASP A 1 375 ? -30.219 5.586 -2.127 1 78.44 375 ASP A CA 1
ATOM 2934 C C . ASP A 1 375 ? -30.922 5.441 -0.786 1 78.44 375 ASP A C 1
ATOM 2936 O O . ASP A 1 375 ? -31.266 4.332 -0.374 1 78.44 375 ASP A O 1
ATOM 2940 N N . GLY A 1 376 ? -30.844 6.461 -0.09 1 78.12 376 GLY A N 1
ATOM 2941 C CA . GLY A 1 376 ? -31.438 6.328 1.234 1 78.12 376 GLY A CA 1
ATOM 2942 C C . GLY A 1 376 ? -32.344 7.492 1.606 1 78.12 376 GLY A C 1
ATOM 2943 O O . GLY A 1 376 ? -32.906 8.148 0.732 1 78.12 376 GLY A O 1
ATOM 2944 N N . ASP A 1 377 ? -32.625 7.551 3.031 1 82.56 377 ASP A N 1
ATOM 2945 C CA . ASP A 1 377 ? -33.438 8.586 3.646 1 82.56 377 ASP A CA 1
ATOM 2946 C C . ASP A 1 377 ? -32.562 9.648 4.32 1 82.56 377 ASP A C 1
ATOM 2948 O O . ASP A 1 377 ? -32.094 9.445 5.434 1 82.56 377 ASP A O 1
ATOM 2952 N N . ALA A 1 378 ? -32.531 10.805 3.58 1 86.25 378 ALA A N 1
ATOM 2953 C CA . ALA A 1 378 ? -31.688 11.883 4.078 1 86.25 378 ALA A CA 1
ATOM 2954 C C . ALA A 1 378 ? -32.188 12.383 5.434 1 86.25 378 ALA A C 1
ATOM 2956 O O . ALA A 1 378 ? -31.375 12.82 6.27 1 86.25 378 ALA A O 1
ATOM 2957 N N . ALA A 1 379 ? -33.438 12.281 5.641 1 84.56 379 ALA A N 1
ATOM 2958 C CA . ALA A 1 379 ? -33.969 12.688 6.938 1 84.56 379 ALA A CA 1
ATOM 2959 C C . ALA A 1 379 ? -33.5 11.742 8.039 1 84.56 379 ALA A C 1
ATOM 2961 O O . ALA A 1 379 ? -33.094 12.195 9.125 1 84.56 379 ALA A O 1
ATOM 2962 N N . ALA A 1 380 ? -33.469 10.516 7.707 1 81.94 380 ALA A N 1
ATOM 2963 C CA . ALA A 1 380 ? -32.969 9.523 8.656 1 81.94 380 ALA A CA 1
ATOM 2964 C C . ALA A 1 380 ? -31.469 9.664 8.867 1 81.94 380 ALA A C 1
ATOM 2966 O O . ALA A 1 380 ? -30.969 9.453 9.969 1 81.94 380 ALA A O 1
ATOM 2967 N N . MET A 1 381 ? -30.844 10.039 7.832 1 85.88 381 MET A N 1
ATOM 2968 C CA . MET A 1 381 ? -29.391 10.273 7.867 1 85.88 381 MET A CA 1
ATOM 2969 C C . MET A 1 381 ? -29.047 11.398 8.836 1 85.88 381 MET A C 1
ATOM 2971 O O . MET A 1 381 ? -28.141 11.266 9.648 1 85.88 381 MET A O 1
ATOM 2975 N N . LEU A 1 382 ? -29.719 12.469 8.781 1 85.44 382 LEU A N 1
ATOM 2976 C CA . LEU A 1 382 ? -29.516 13.594 9.688 1 85.44 382 LEU A CA 1
ATOM 2977 C C . LEU A 1 382 ? -30.047 13.273 11.078 1 85.44 382 LEU A C 1
ATOM 2979 O O . LEU A 1 382 ? -29.406 13.617 12.078 1 85.44 382 LEU A O 1
ATOM 2983 N N . ALA A 1 383 ? -31.188 12.711 11.156 1 81.81 383 ALA A N 1
ATOM 2984 C CA . ALA A 1 383 ? -31.875 12.242 12.352 1 81.81 383 ALA A CA 1
ATOM 2985 C C . ALA A 1 383 ? -32.188 13.398 13.297 1 81.81 383 ALA A C 1
ATOM 2987 O O . ALA A 1 383 ? -32.125 13.25 14.516 1 81.81 383 ALA A O 1
ATOM 2988 N N . GLN A 1 384 ? -32.281 14.617 12.781 1 85.06 384 GLN A N 1
ATOM 2989 C CA . GLN A 1 384 ? -32.688 15.82 13.492 1 85.06 384 GLN A CA 1
ATOM 2990 C C . GLN A 1 384 ? -33.406 16.797 12.562 1 85.06 384 GLN A C 1
ATOM 2992 O O . GLN A 1 384 ? -33.312 16.672 11.336 1 85.06 384 GLN A O 1
ATOM 2997 N N . PRO A 1 385 ? -34.219 17.672 13.266 1 89.31 385 PRO A N 1
ATOM 2998 C CA . PRO A 1 385 ? -34.844 18.672 12.406 1 89.31 385 PRO A CA 1
ATOM 2999 C C . PRO A 1 385 ? -33.844 19.516 11.641 1 89.31 385 PRO A C 1
ATOM 3001 O O . PRO A 1 385 ? -32.75 19.797 12.148 1 89.31 385 PRO A O 1
ATOM 3004 N N . LEU A 1 386 ? -34.25 20 10.445 1 94 386 LEU A N 1
ATOM 3005 C CA . LEU A 1 386 ? -33.438 20.906 9.664 1 94 386 LEU A CA 1
ATOM 3006 C C . LEU A 1 386 ? -33.219 22.234 10.406 1 94 386 LEU A C 1
ATOM 3008 O O . LEU A 1 386 ? -34.156 22.75 11.016 1 94 386 LEU A O 1
ATOM 3012 N N . GLY A 1 387 ? -31.984 22.703 10.398 1 94.12 387 GLY A N 1
ATOM 3013 C CA . GLY A 1 387 ? -31.703 24.031 10.914 1 94.12 387 GLY A CA 1
ATOM 3014 C C . GLY A 1 387 ? -31.969 25.141 9.914 1 94.12 387 GLY A C 1
ATOM 3015 O O . GLY A 1 387 ? -32.438 24.875 8.805 1 94.12 387 GLY A O 1
ATOM 3016 N N . ALA A 1 388 ? -31.641 26.281 10.398 1 97.31 388 ALA A N 1
ATOM 3017 C CA . ALA A 1 388 ? -31.875 27.453 9.555 1 97.31 388 ALA A CA 1
ATOM 3018 C C . ALA A 1 388 ? -31.109 27.344 8.242 1 97.31 388 ALA A C 1
ATOM 3020 O O . ALA A 1 388 ? -29.906 27.094 8.242 1 97.31 388 ALA A O 1
ATOM 3021 N N . GLY A 1 389 ? -31.812 27.453 7.082 1 97.56 389 GLY A N 1
ATOM 3022 C CA . GLY A 1 389 ? -31.188 27.484 5.773 1 97.56 389 GLY A CA 1
ATOM 3023 C C . GLY A 1 389 ? -30.766 26.109 5.277 1 97.56 389 GLY A C 1
ATOM 3024 O O . GLY A 1 389 ? -30.125 25.984 4.23 1 97.56 389 GLY A O 1
ATOM 3025 N N . GLU A 1 390 ? -31.078 25.141 5.988 1 96.75 390 GLU A N 1
ATOM 3026 C CA . GLU A 1 390 ? -30.719 23.781 5.578 1 96.75 390 GLU A CA 1
ATOM 3027 C C . GLU A 1 390 ? -31.797 23.188 4.676 1 96.75 390 GLU A C 1
ATOM 3029 O O . GLU A 1 390 ? -32.938 23.625 4.68 1 96.75 390 GLU A O 1
ATOM 3034 N N . ALA A 1 391 ? -31.391 22.188 3.855 1 96.56 391 ALA A N 1
ATOM 3035 C CA . ALA A 1 391 ? -32.344 21.547 2.945 1 96.56 391 ALA A CA 1
ATOM 3036 C C . ALA A 1 391 ? -31.906 20.125 2.607 1 96.56 391 ALA A C 1
ATOM 3038 O O . ALA A 1 391 ? -30.719 19.781 2.732 1 96.56 391 ALA A O 1
ATOM 3039 N N . ILE A 1 392 ? -32.844 19.344 2.279 1 95.62 392 ILE A N 1
ATOM 3040 C CA . ILE A 1 392 ? -32.625 18.031 1.664 1 95.62 392 ILE A CA 1
ATOM 3041 C C . ILE A 1 392 ? -32.844 18.125 0.157 1 95.62 392 ILE A C 1
ATOM 3043 O O . ILE A 1 392 ? -34 18.234 -0.303 1 95.62 392 ILE A O 1
ATOM 3047 N N . THR A 1 393 ? -31.797 18.219 -0.541 1 93.69 393 THR A N 1
ATOM 3048 C CA . THR A 1 393 ? -31.891 18.344 -1.99 1 93.69 393 THR A CA 1
ATOM 3049 C C . THR A 1 393 ? -30.641 17.781 -2.662 1 93.69 393 THR A C 1
ATOM 3051 O O . THR A 1 393 ? -29.547 17.812 -2.08 1 93.69 393 THR A O 1
ATOM 3054 N N . ASP A 1 394 ? -30.797 17.25 -3.832 1 92.44 394 ASP A N 1
ATOM 3055 C CA . ASP A 1 394 ? -29.672 16.766 -4.629 1 92.44 394 ASP A CA 1
ATOM 3056 C C . ASP A 1 394 ? -28.75 17.922 -5.047 1 92.44 394 ASP A C 1
ATOM 3058 O O . ASP A 1 394 ? -29.188 18.859 -5.723 1 92.44 394 ASP A O 1
ATOM 3062 N N . PRO A 1 395 ? -27.516 17.828 -4.605 1 91.06 395 PRO A N 1
ATOM 3063 C CA . PRO A 1 395 ? -26.594 18.906 -4.984 1 91.06 395 PRO A CA 1
ATOM 3064 C C . PRO A 1 395 ? -26.297 18.922 -6.48 1 91.06 395 PRO A C 1
ATOM 3066 O O . PRO A 1 395 ? -25.75 19.906 -6.992 1 91.06 395 PRO A O 1
ATOM 3069 N N . GLY A 1 396 ? -26.562 17.797 -7.246 1 87.69 396 GLY A N 1
ATOM 3070 C CA . GLY A 1 396 ? -26.422 17.781 -8.695 1 87.69 396 GLY A CA 1
ATOM 3071 C C . GLY A 1 396 ? -24.984 17.609 -9.148 1 87.69 396 GLY A C 1
ATOM 3072 O O . GLY A 1 396 ? -24.562 18.234 -10.117 1 87.69 396 GLY A O 1
ATOM 3073 N N . PHE A 1 397 ? -24.25 16.828 -8.453 1 84.81 397 PHE A N 1
ATOM 3074 C CA . PHE A 1 397 ? -22.875 16.562 -8.852 1 84.81 397 PHE A CA 1
ATOM 3075 C C . PHE A 1 397 ? -22.828 15.922 -10.227 1 84.81 397 PHE A C 1
ATOM 3077 O O . PHE A 1 397 ? -23.656 15.078 -10.555 1 84.81 397 PHE A O 1
ATOM 3084 N N . LYS A 1 398 ? -21.875 16.344 -11.102 1 71 398 LYS A N 1
ATOM 3085 C CA . LYS A 1 398 ? -21.766 15.859 -12.477 1 71 398 LYS A CA 1
ATOM 3086 C C . LYS A 1 398 ? -21.297 14.414 -12.523 1 71 398 LYS A C 1
ATOM 3088 O O . LYS A 1 398 ? -21.891 13.578 -13.219 1 71 398 LYS A O 1
ATOM 3093 N N . ASN A 1 399 ? -19.969 14.18 -11.914 1 69 399 ASN A N 1
ATOM 3094 C CA . ASN A 1 399 ? -19.422 12.82 -11.969 1 69 399 ASN A CA 1
ATOM 3095 C C . ASN A 1 399 ? -18.594 12.508 -10.727 1 69 399 ASN A C 1
ATOM 3097 O O . ASN A 1 399 ? -17.359 12.578 -10.766 1 69 399 ASN A O 1
ATOM 3101 N N . LEU A 1 400 ? -19.25 12.055 -9.711 1 71.5 400 LEU A N 1
ATOM 3102 C CA . LEU A 1 400 ? -18.594 11.797 -8.438 1 71.5 400 LEU A CA 1
ATOM 3103 C C . LEU A 1 400 ? -17.609 10.633 -8.562 1 71.5 400 LEU A C 1
ATOM 3105 O O . LEU A 1 400 ? -16.531 10.656 -7.969 1 71.5 400 LEU A O 1
ATOM 3109 N N . LEU A 1 401 ? -17.938 9.758 -9.398 1 62.78 401 LEU A N 1
ATOM 3110 C CA . LEU A 1 401 ? -17.156 8.539 -9.492 1 62.78 401 LEU A CA 1
ATOM 3111 C C . LEU A 1 401 ? -15.758 8.836 -10.047 1 62.78 401 LEU A C 1
ATOM 3113 O O . LEU A 1 401 ? -14.789 8.18 -9.672 1 62.78 401 LEU A O 1
ATOM 3117 N N . ASN A 1 402 ? -15.758 9.836 -10.844 1 60.66 402 ASN A N 1
ATOM 3118 C CA . ASN A 1 402 ? -14.484 10.156 -11.469 1 60.66 402 ASN A CA 1
ATOM 3119 C C . ASN A 1 402 ? -13.812 11.352 -10.805 1 60.66 402 ASN A C 1
ATOM 3121 O O . ASN A 1 402 ? -12.922 11.977 -11.383 1 60.66 402 ASN A O 1
ATOM 3125 N N . GLY A 1 403 ? -14.344 11.672 -9.711 1 69.81 403 GLY A N 1
ATOM 3126 C CA . GLY A 1 403 ? -13.727 12.75 -8.953 1 69.81 403 GLY A CA 1
ATOM 3127 C C . GLY A 1 403 ? -14.109 14.125 -9.461 1 69.81 403 GLY A C 1
ATOM 3128 O O . GLY A 1 403 ? -13.398 15.102 -9.203 1 69.81 403 GLY A O 1
ATOM 3129 N N . ASP A 1 404 ? -15.062 14.125 -10.312 1 68.25 404 ASP A N 1
ATOM 3130 C CA . ASP A 1 404 ? -15.586 15.414 -10.75 1 68.25 404 ASP A CA 1
ATOM 3131 C C . ASP A 1 404 ? -16.656 15.922 -9.797 1 68.25 404 ASP A C 1
ATOM 3133 O O . ASP A 1 404 ? -17.812 15.516 -9.883 1 68.25 404 ASP A O 1
ATOM 3137 N N . TYR A 1 405 ? -16.422 16.891 -9.008 1 76.19 405 TYR A N 1
ATOM 3138 C CA . TYR A 1 405 ? -17.297 17.375 -7.949 1 76.19 405 TYR A CA 1
ATOM 3139 C C . TYR A 1 405 ? -17.984 18.672 -8.352 1 76.19 405 TYR A C 1
ATOM 3141 O O . TYR A 1 405 ? -18.594 19.344 -7.516 1 76.19 405 TYR A O 1
ATOM 3149 N N . GLY A 1 406 ? -17.766 18.906 -9.609 1 72.31 406 GLY A N 1
ATOM 3150 C CA . GLY A 1 406 ? -18.484 20.062 -10.125 1 72.31 406 GLY A CA 1
ATOM 3151 C C . GLY A 1 406 ? -20 19.844 -10.18 1 72.31 406 GLY A C 1
ATOM 3152 O O . GLY A 1 406 ? -20.469 18.703 -10.297 1 72.31 406 GLY A O 1
ATOM 3153 N N . ARG A 1 407 ? -20.891 20.938 -9.898 1 72.62 407 ARG A N 1
ATOM 3154 C CA . ARG A 1 407 ? -22.344 20.828 -9.875 1 72.62 407 ARG A CA 1
ATOM 3155 C C . ARG A 1 407 ? -22.953 21.312 -11.188 1 72.62 407 ARG A C 1
ATOM 3157 O O . ARG A 1 407 ? -22.438 22.25 -11.812 1 72.62 407 ARG A O 1
ATOM 3164 N N . SER A 1 408 ? -23.859 20.344 -11.781 1 55.34 408 SER A N 1
ATOM 3165 C CA . SER A 1 408 ? -24.578 20.734 -13 1 55.34 408 SER A CA 1
ATOM 3166 C C . SER A 1 408 ? -25.469 21.953 -12.758 1 55.34 408 SER A C 1
ATOM 3168 O O . SER A 1 408 ? -26.047 22.094 -11.68 1 55.34 408 SER A O 1
ATOM 3170 N N . ARG A 1 409 ? -25.266 23.078 -13.273 1 48 409 ARG A N 1
ATOM 3171 C CA . ARG A 1 409 ? -26.109 24.25 -13.211 1 48 409 ARG A CA 1
ATOM 3172 C C . ARG A 1 409 ? -27.531 23.938 -13.664 1 48 409 ARG A C 1
ATOM 3174 O O . ARG A 1 409 ? -27.734 23.141 -14.586 1 48 409 ARG A O 1
ATOM 3181 N N . MET B 1 1 ? -54.594 -57.438 -24.219 1 32.62 1 MET B N 1
ATOM 3182 C CA . MET B 1 1 ? -54.5 -56.031 -24.609 1 32.62 1 MET B CA 1
ATOM 3183 C C . MET B 1 1 ? -53.188 -55.438 -24.094 1 32.62 1 MET B C 1
ATOM 3185 O O . MET B 1 1 ? -52.906 -55.438 -22.891 1 32.62 1 MET B O 1
ATOM 3189 N N . TRP B 1 2 ? -52.156 -55.438 -24.938 1 29.7 2 TRP B N 1
ATOM 3190 C CA . TRP B 1 2 ? -50.781 -55.031 -24.672 1 29.7 2 TRP B CA 1
ATOM 3191 C C . TRP B 1 2 ? -50.688 -53.531 -24.422 1 29.7 2 TRP B C 1
ATOM 3193 O O . TRP B 1 2 ? -51.094 -52.719 -25.266 1 29.7 2 TRP B O 1
ATOM 3203 N N . LYS B 1 3 ? -50.844 -53.094 -23.172 1 43.09 3 LYS B N 1
ATOM 3204 C CA . LYS B 1 3 ? -50.688 -51.719 -22.734 1 43.09 3 LYS B CA 1
ATOM 3205 C C . LYS B 1 3 ? -49.312 -51.188 -23.156 1 43.09 3 LYS B C 1
ATOM 3207 O O . LYS B 1 3 ? -48.281 -51.719 -22.75 1 43.09 3 LYS B O 1
ATOM 3212 N N . TRP B 1 4 ? -49.25 -50.594 -24.422 1 40.72 4 TRP B N 1
ATOM 3213 C CA . TRP B 1 4 ? -48.062 -49.906 -24.906 1 40.72 4 TRP B CA 1
ATOM 3214 C C . TRP B 1 4 ? -47.625 -48.812 -23.938 1 40.72 4 TRP B C 1
ATOM 3216 O O . TRP B 1 4 ? -48.406 -47.906 -23.641 1 40.72 4 TRP B O 1
ATOM 3226 N N . ILE B 1 5 ? -46.688 -49.031 -23.062 1 48.91 5 ILE B N 1
ATOM 3227 C CA . ILE B 1 5 ? -46.062 -48.031 -22.219 1 48.91 5 ILE B CA 1
ATOM 3228 C C . ILE B 1 5 ? -45.156 -47.125 -23.062 1 48.91 5 ILE B C 1
ATOM 3230 O O . ILE B 1 5 ? -44.156 -47.594 -23.609 1 48.91 5 ILE B O 1
ATOM 3234 N N . GLY B 1 6 ? -45.656 -46.094 -23.719 1 45.34 6 GLY B N 1
ATOM 3235 C CA . GLY B 1 6 ? -44.875 -45.062 -24.375 1 45.34 6 GLY B CA 1
ATOM 3236 C C . GLY B 1 6 ? -43.844 -44.438 -23.453 1 45.34 6 GLY B C 1
ATOM 3237 O O . GLY B 1 6 ? -44.188 -43.875 -22.422 1 45.34 6 GLY B O 1
ATOM 3238 N N . VAL B 1 7 ? -42.625 -44.906 -23.5 1 47.06 7 VAL B N 1
ATOM 3239 C CA . VAL B 1 7 ? -41.5 -44.25 -22.844 1 47.06 7 VAL B CA 1
ATOM 3240 C C . VAL B 1 7 ? -41.281 -42.844 -23.469 1 47.06 7 VAL B C 1
ATOM 3242 O O . VAL B 1 7 ? -41 -42.75 -24.656 1 47.06 7 VAL B O 1
ATOM 3245 N N . LEU B 1 8 ? -41.844 -41.844 -23 1 47.16 8 LEU B N 1
ATOM 3246 C CA . LEU B 1 8 ? -41.469 -40.469 -23.359 1 47.16 8 LEU B CA 1
ATOM 3247 C C . LEU B 1 8 ? -40 -40.25 -23.109 1 47.16 8 LEU B C 1
ATOM 3249 O O . LEU B 1 8 ? -39.531 -40.25 -21.969 1 47.16 8 LEU B O 1
ATOM 3253 N N . TRP B 1 9 ? -39.156 -40.469 -24.141 1 45.09 9 TRP B N 1
ATOM 3254 C CA . TRP B 1 9 ? -37.781 -40 -24.109 1 45.09 9 TRP B CA 1
ATOM 3255 C C . TRP B 1 9 ? -37.719 -38.469 -23.953 1 45.09 9 TRP B C 1
ATOM 3257 O O . TRP B 1 9 ? -38.156 -37.75 -24.828 1 45.09 9 TRP B O 1
ATOM 3267 N N . CYS B 1 10 ? -37.75 -37.969 -22.812 1 43.91 10 CYS B N 1
ATOM 3268 C CA . CYS B 1 10 ? -37.375 -36.562 -22.609 1 43.91 10 CYS B CA 1
ATOM 3269 C C . CYS B 1 10 ? -36 -36.281 -23.219 1 43.91 10 CYS B C 1
ATOM 3271 O O . CYS B 1 10 ? -34.969 -36.719 -22.719 1 43.91 10 CYS B O 1
ATOM 3273 N N . LEU B 1 11 ? -35.938 -36.062 -24.5 1 44.16 11 LEU B N 1
ATOM 3274 C CA . LEU B 1 11 ? -34.719 -35.5 -25.062 1 44.16 11 LEU B CA 1
ATOM 3275 C C . LEU B 1 11 ? -34.25 -34.281 -24.266 1 44.16 11 LEU B C 1
ATOM 3277 O O . LEU B 1 11 ? -34.875 -33.219 -24.328 1 44.16 11 LEU B O 1
ATOM 3281 N N . VAL B 1 12 ? -33.688 -34.438 -23.156 1 47.16 12 VAL B N 1
ATOM 3282 C CA . VAL B 1 12 ? -32.938 -33.344 -22.578 1 47.16 12 VAL B CA 1
ATOM 3283 C C . VAL B 1 12 ? -31.984 -32.781 -23.641 1 47.16 12 VAL B C 1
ATOM 3285 O O . VAL B 1 12 ? -31.031 -33.438 -24.031 1 47.16 12 VAL B O 1
ATOM 3288 N N . GLY B 1 13 ? -32.438 -31.984 -24.578 1 46.22 13 GLY B N 1
ATOM 3289 C CA . GLY B 1 13 ? -31.5 -31.281 -25.453 1 46.22 13 GLY B CA 1
ATOM 3290 C C . GLY B 1 13 ? -30.312 -30.719 -24.703 1 46.22 13 GLY B C 1
ATOM 3291 O O . GLY B 1 13 ? -30.375 -30.484 -23.484 1 46.22 13 GLY B O 1
ATOM 3292 N N . PRO B 1 14 ? -29.125 -30.938 -25.188 1 50.84 14 PRO B N 1
ATOM 3293 C CA . PRO B 1 14 ? -27.938 -30.375 -24.531 1 50.84 14 PRO B CA 1
ATOM 3294 C C . PRO B 1 14 ? -28.156 -28.953 -24.016 1 50.84 14 PRO B C 1
ATOM 3296 O O . PRO B 1 14 ? -28.688 -28.109 -24.75 1 50.84 14 PRO B O 1
ATOM 3299 N N . ALA B 1 15 ? -28.516 -28.766 -22.875 1 57.34 15 ALA B N 1
ATOM 3300 C CA . ALA B 1 15 ? -28.625 -27.453 -22.25 1 57.34 15 ALA B CA 1
ATOM 3301 C C . ALA B 1 15 ? -27.562 -26.5 -22.781 1 57.34 15 ALA B C 1
ATOM 3303 O O . ALA B 1 15 ? -26.375 -26.766 -22.656 1 57.34 15 ALA B O 1
ATOM 3304 N N . MET B 1 16 ? -27.75 -25.641 -23.922 1 75.38 16 MET B N 1
ATOM 3305 C CA . MET B 1 16 ? -26.906 -24.656 -24.594 1 75.38 16 MET B CA 1
ATOM 3306 C C . MET B 1 16 ? -26.281 -23.688 -23.594 1 75.38 16 MET B C 1
ATOM 3308 O O . MET B 1 16 ? -26.938 -23.297 -22.625 1 75.38 16 MET B O 1
ATOM 3312 N N . ALA B 1 17 ? -25 -23.578 -23.641 1 88.19 17 ALA B N 1
ATOM 3313 C CA . ALA B 1 17 ? -24.234 -22.609 -22.859 1 88.19 17 ALA B CA 1
ATOM 3314 C C . ALA B 1 17 ? -24.922 -21.25 -22.859 1 88.19 17 ALA B C 1
ATOM 3316 O O . ALA B 1 17 ? -25.484 -20.828 -23.859 1 88.19 17 ALA B O 1
ATOM 3317 N N . ALA B 1 18 ? -25.109 -20.641 -21.625 1 95.5 18 ALA B N 1
ATOM 3318 C CA . ALA B 1 18 ? -25.781 -19.359 -21.469 1 95.5 18 ALA B CA 1
ATOM 3319 C C . ALA B 1 18 ? -24.797 -18.281 -21.031 1 95.5 18 ALA B C 1
ATOM 3321 O O . ALA B 1 18 ? -23.781 -18.578 -20.422 1 95.5 18 ALA B O 1
ATOM 3322 N N . ASP B 1 19 ? -25.094 -17.078 -21.547 1 98.31 19 ASP B N 1
ATOM 3323 C CA . ASP B 1 19 ? -24.422 -15.891 -21.047 1 98.31 19 ASP B CA 1
ATOM 3324 C C . ASP B 1 19 ? -25.281 -15.164 -20.016 1 98.31 19 ASP B C 1
ATOM 3326 O O . ASP B 1 19 ? -26.438 -14.859 -20.266 1 98.31 19 ASP B O 1
ATOM 3330 N N . TYR B 1 20 ? -24.719 -14.945 -18.875 1 98.75 20 TYR B N 1
ATOM 3331 C CA . TYR B 1 20 ? -25.359 -14.133 -17.844 1 98.75 20 TYR B CA 1
ATOM 3332 C C . TYR B 1 20 ? -24.656 -12.789 -17.688 1 98.75 20 TYR B C 1
ATOM 3334 O O . TYR B 1 20 ? -23.453 -12.742 -17.453 1 98.75 20 TYR B O 1
ATOM 3342 N N . TYR B 1 21 ? -25.469 -11.742 -17.797 1 98.81 21 TYR B N 1
ATOM 3343 C CA . TYR B 1 21 ? -24.938 -10.391 -17.734 1 98.81 21 TYR B CA 1
ATOM 3344 C C . TYR B 1 21 ? -25.234 -9.75 -16.375 1 98.81 21 TYR B C 1
ATOM 3346 O O . TYR B 1 21 ? -26.328 -9.914 -15.836 1 98.81 21 TYR B O 1
ATOM 3354 N N . VAL B 1 22 ? -24.219 -9.062 -15.836 1 98.5 22 VAL B N 1
ATOM 3355 C CA . VAL B 1 22 ? -24.328 -8.398 -14.539 1 98.5 22 VAL B CA 1
ATOM 3356 C C . VAL B 1 22 ? -23.859 -6.957 -14.648 1 98.5 22 VAL B C 1
ATOM 3358 O O . VAL B 1 22 ? -22.766 -6.691 -15.148 1 98.5 22 VAL B O 1
ATOM 3361 N N . ASN B 1 23 ? -24.672 -6.035 -14.258 1 96 23 ASN B N 1
ATOM 3362 C CA . ASN B 1 23 ? -24.359 -4.609 -14.258 1 96 23 ASN B CA 1
ATOM 3363 C C . ASN B 1 23 ? -24.594 -3.982 -12.883 1 96 23 ASN B C 1
ATOM 3365 O O . ASN B 1 23 ? -25.734 -3.861 -12.438 1 96 23 ASN B O 1
ATOM 3369 N N . GLY B 1 24 ? -23.469 -3.482 -12.297 1 91.44 24 GLY B N 1
ATOM 3370 C CA . GLY B 1 24 ? -23.531 -2.99 -10.938 1 91.44 24 GLY B CA 1
ATOM 3371 C C . GLY B 1 24 ? -24.25 -1.667 -10.805 1 91.44 24 GLY B C 1
ATOM 3372 O O . GLY B 1 24 ? -24.562 -1.226 -9.695 1 91.44 24 GLY B O 1
ATOM 3373 N N . THR B 1 25 ? -24.594 -1.074 -11.906 1 86.38 25 THR B N 1
ATOM 3374 C CA . THR B 1 25 ? -25.203 0.249 -11.867 1 86.38 25 THR B CA 1
ATOM 3375 C C . THR B 1 25 ? -26.672 0.179 -12.289 1 86.38 25 THR B C 1
ATOM 3377 O O . THR B 1 25 ? -27.547 0.641 -11.562 1 86.38 25 THR B O 1
ATOM 3380 N N . THR B 1 26 ? -26.953 -0.488 -13.367 1 89.81 26 THR B N 1
ATOM 3381 C CA . THR B 1 26 ? -28.297 -0.443 -13.938 1 89.81 26 THR B CA 1
ATOM 3382 C C . THR B 1 26 ? -29 -1.784 -13.766 1 89.81 26 THR B C 1
ATOM 3384 O O . THR B 1 26 ? -30.188 -1.912 -14.086 1 89.81 26 THR B O 1
ATOM 3387 N N . GLY B 1 27 ? -28.297 -2.734 -13.273 1 95.38 27 GLY B N 1
ATOM 3388 C CA . GLY B 1 27 ? -28.891 -4.059 -13.164 1 95.38 27 GLY B CA 1
ATOM 3389 C C . GLY B 1 27 ? -29.969 -4.152 -12.094 1 95.38 27 GLY B C 1
ATOM 3390 O O . GLY B 1 27 ? -30.141 -3.229 -11.305 1 95.38 27 GLY B O 1
ATOM 3391 N N . ASN B 1 28 ? -30.688 -5.281 -12.25 1 95.31 28 ASN B N 1
ATOM 3392 C CA . ASN B 1 28 ? -31.734 -5.664 -11.297 1 95.31 28 ASN B CA 1
ATOM 3393 C C . ASN B 1 28 ? -31.797 -7.176 -11.117 1 95.31 28 ASN B C 1
ATOM 3395 O O . ASN B 1 28 ? -32 -7.91 -12.086 1 95.31 28 ASN B O 1
ATOM 3399 N N . ASP B 1 29 ? -31.719 -7.57 -9.883 1 97.19 29 ASP B N 1
ATOM 3400 C CA . ASP B 1 29 ? -31.531 -9 -9.617 1 97.19 29 ASP B CA 1
ATOM 3401 C C . ASP B 1 29 ? -32.812 -9.773 -9.914 1 97.19 29 ASP B C 1
ATOM 3403 O O . ASP B 1 29 ? -32.812 -11 -9.969 1 97.19 29 ASP B O 1
ATOM 3407 N N . ALA B 1 30 ? -33.844 -9.109 -10.094 1 97.56 30 ALA B N 1
ATOM 3408 C CA . ALA B 1 30 ? -35.125 -9.75 -10.461 1 97.56 30 ALA B CA 1
ATOM 3409 C C . ALA B 1 30 ? -35.188 -10.008 -11.961 1 97.56 30 ALA B C 1
ATOM 3411 O O . ALA B 1 30 ? -36.062 -10.719 -12.438 1 97.56 30 ALA B O 1
ATOM 3412 N N . GLN B 1 31 ? -34.25 -9.516 -12.664 1 96.94 31 GLN B N 1
ATOM 3413 C CA . GLN B 1 31 ? -34.25 -9.617 -14.117 1 96.94 31 GLN B CA 1
ATOM 3414 C C . GLN B 1 31 ? -33.719 -10.977 -14.578 1 96.94 31 GLN B C 1
ATOM 3416 O O . GLN B 1 31 ? -33.281 -11.781 -13.758 1 96.94 31 GLN B O 1
ATOM 3421 N N . SER B 1 32 ? -33.688 -11.297 -15.867 1 97.31 32 SER B N 1
ATOM 3422 C CA . SER B 1 32 ? -33.406 -12.617 -16.438 1 97.31 32 SER B CA 1
ATOM 3423 C C . SER B 1 32 ? -31.891 -12.883 -16.484 1 97.31 32 SER B C 1
ATOM 3425 O O . SER B 1 32 ? -31.469 -14.023 -16.641 1 97.31 32 SER B O 1
ATOM 3427 N N . GLY B 1 33 ? -31.078 -11.781 -16.453 1 98 33 GLY B N 1
ATOM 3428 C CA . GLY B 1 33 ? -29.641 -11.93 -16.625 1 98 33 GLY B CA 1
ATOM 3429 C C . GLY B 1 33 ? -29.188 -11.805 -18.062 1 98 33 GLY B C 1
ATOM 3430 O O . GLY B 1 33 ? -28.016 -12 -18.375 1 98 33 GLY B O 1
ATOM 3431 N N . SER B 1 34 ? -30.156 -11.484 -18.953 1 98.19 34 SER B N 1
ATOM 3432 C CA . SER B 1 34 ? -29.797 -11.195 -20.344 1 98.19 34 SER B CA 1
ATOM 3433 C C . SER B 1 34 ? -29.047 -9.875 -20.453 1 98.19 34 SER B C 1
ATOM 3435 O O . SER B 1 34 ? -28.969 -9.109 -19.484 1 98.19 34 SER B O 1
ATOM 3437 N N . GLN B 1 35 ? -28.484 -9.656 -21.625 1 97.5 35 GLN B N 1
ATOM 3438 C CA . GLN B 1 35 ? -27.734 -8.422 -21.781 1 97.5 35 GLN B CA 1
ATOM 3439 C C . GLN B 1 35 ? -28.625 -7.199 -21.609 1 97.5 35 GLN B C 1
ATOM 3441 O O . GLN B 1 35 ? -28.203 -6.184 -21.062 1 97.5 35 GLN B O 1
ATOM 3446 N N . ALA B 1 36 ? -29.828 -7.293 -22.062 1 97.5 36 ALA B N 1
ATOM 3447 C CA . ALA B 1 36 ? -30.797 -6.191 -21.969 1 97.5 36 ALA B CA 1
ATOM 3448 C C . ALA B 1 36 ? -31.359 -6.07 -20.547 1 97.5 36 ALA B C 1
ATOM 3450 O O . ALA B 1 36 ? -31.812 -5 -20.156 1 97.5 36 ALA B O 1
ATOM 3451 N N . GLN B 1 37 ? -31.312 -7.148 -19.781 1 98.12 37 GLN B N 1
ATOM 3452 C CA . GLN B 1 37 ? -31.859 -7.211 -18.438 1 98.12 37 GLN B CA 1
ATOM 3453 C C . GLN B 1 37 ? -30.859 -7.844 -17.469 1 98.12 37 GLN B C 1
ATOM 3455 O O . GLN B 1 37 ? -31.141 -8.891 -16.875 1 98.12 37 GLN B O 1
ATOM 3460 N N . PRO B 1 38 ? -29.797 -7.129 -17.281 1 98.5 38 PRO B N 1
ATOM 3461 C CA . PRO B 1 38 ? -28.719 -7.719 -16.484 1 98.5 38 PRO B CA 1
ATOM 3462 C C . PRO B 1 38 ? -29.047 -7.793 -15 1 98.5 38 PRO B C 1
ATOM 3464 O O . PRO B 1 38 ? -29.875 -7.027 -14.508 1 98.5 38 PRO B O 1
ATOM 3467 N N . TRP B 1 39 ? -28.422 -8.781 -14.344 1 98.44 39 TRP B N 1
ATOM 3468 C CA . TRP B 1 39 ? -28.422 -8.805 -12.883 1 98.44 39 TRP B CA 1
ATOM 3469 C C . TRP B 1 39 ? -27.609 -7.645 -12.32 1 98.44 39 TRP B C 1
ATOM 3471 O O . TRP B 1 39 ? -26.922 -6.945 -13.062 1 98.44 39 TRP B O 1
ATOM 3481 N N . ARG B 1 40 ? -27.688 -7.453 -11.008 1 95.25 40 ARG B N 1
ATOM 3482 C CA . ARG B 1 40 ? -27.016 -6.324 -10.383 1 95.25 40 ARG B CA 1
ATOM 3483 C C . ARG B 1 40 ? -25.844 -6.793 -9.523 1 95.25 40 ARG B C 1
ATOM 3485 O O . ARG B 1 40 ? -24.797 -6.152 -9.492 1 95.25 40 ARG B O 1
ATOM 3492 N N . SER B 1 41 ? -26.016 -7.871 -8.859 1 93.69 41 SER B N 1
ATOM 3493 C CA . SER B 1 41 ? -25.141 -8.141 -7.73 1 93.69 41 SER B CA 1
ATOM 3494 C C . SER B 1 41 ? -24.375 -9.453 -7.918 1 93.69 41 SER B C 1
ATOM 3496 O O . SER B 1 41 ? -24.812 -10.328 -8.672 1 93.69 41 SER B O 1
ATOM 3498 N N . LEU B 1 42 ? -23.234 -9.57 -7.164 1 96.12 42 LEU B N 1
ATOM 3499 C CA . LEU B 1 42 ? -22.484 -10.828 -7.117 1 96.12 42 LEU B CA 1
ATOM 3500 C C . LEU B 1 42 ? -23.297 -11.914 -6.426 1 96.12 42 LEU B C 1
ATOM 3502 O O . LEU B 1 42 ? -23.219 -13.086 -6.797 1 96.12 42 LEU B O 1
ATOM 3506 N N . SER B 1 43 ? -24.094 -11.5 -5.465 1 94.94 43 SER B N 1
ATOM 3507 C CA . SER B 1 43 ? -24.938 -12.453 -4.742 1 94.94 43 SER B CA 1
ATOM 3508 C C . SER B 1 43 ? -25.906 -13.156 -5.684 1 94.94 43 SER B C 1
ATOM 3510 O O . SER B 1 43 ? -26.219 -14.336 -5.508 1 94.94 43 SER B O 1
ATOM 3512 N N . ARG B 1 44 ? -26.406 -12.383 -6.609 1 97 44 ARG B N 1
ATOM 3513 C CA . ARG B 1 44 ? -27.312 -13 -7.57 1 97 44 ARG B CA 1
ATOM 3514 C C . ARG B 1 44 ? -26.594 -14.047 -8.414 1 97 44 ARG B C 1
ATOM 3516 O O . ARG B 1 44 ? -27.172 -15.086 -8.75 1 97 44 ARG B O 1
ATOM 3523 N N . VAL B 1 45 ? -25.406 -13.789 -8.781 1 98.38 45 VAL B N 1
ATOM 3524 C CA . VAL B 1 45 ? -24.609 -14.766 -9.516 1 98.38 45 VAL B CA 1
ATOM 3525 C C . VAL B 1 45 ? -24.406 -16.016 -8.656 1 98.38 45 VAL B C 1
ATOM 3527 O O . VAL B 1 45 ? -24.531 -17.141 -9.148 1 98.38 45 VAL B O 1
ATOM 3530 N N . ASN B 1 46 ? -24.125 -15.797 -7.422 1 98.44 46 ASN B N 1
ATOM 3531 C CA . ASN B 1 46 ? -23.875 -16.891 -6.5 1 98.44 46 ASN B CA 1
ATOM 3532 C C . ASN B 1 46 ? -25.062 -17.844 -6.414 1 98.44 46 ASN B C 1
ATOM 3534 O O . ASN B 1 46 ? -24.906 -19.031 -6.133 1 98.44 46 ASN B O 1
ATOM 3538 N N . ALA B 1 47 ? -26.219 -17.312 -6.648 1 98 47 ALA B N 1
ATOM 3539 C CA . ALA B 1 47 ? -27.453 -18.094 -6.535 1 98 47 ALA B CA 1
ATOM 3540 C C . ALA B 1 47 ? -27.734 -18.859 -7.828 1 98 47 ALA B C 1
ATOM 3542 O O . ALA B 1 47 ? -28.625 -19.703 -7.875 1 98 47 ALA B O 1
ATOM 3543 N N . GLN B 1 48 ? -27 -18.594 -8.812 1 97.81 48 GLN B N 1
ATOM 3544 C CA . GLN B 1 48 ? -27.203 -19.234 -10.109 1 97.81 48 GLN B CA 1
ATOM 3545 C C . GLN B 1 48 ? -26.438 -20.547 -10.211 1 97.81 48 GLN B C 1
ATOM 3547 O O . GLN B 1 48 ? -25.266 -20.609 -9.844 1 97.81 48 GLN B O 1
ATOM 3552 N N . THR B 1 49 ? -27.094 -21.562 -10.664 1 97.88 49 THR B N 1
ATOM 3553 C CA . THR B 1 49 ? -26.391 -22.781 -11.023 1 97.88 49 THR B CA 1
ATOM 3554 C C . THR B 1 49 ? -25.844 -22.703 -12.445 1 97.88 49 THR B C 1
ATOM 3556 O O . THR B 1 49 ? -26.609 -22.656 -13.406 1 97.88 49 THR B O 1
ATOM 3559 N N . LEU B 1 50 ? -24.562 -22.75 -12.547 1 98.38 50 LEU B N 1
ATOM 3560 C CA . LEU B 1 50 ? -23.922 -22.625 -13.844 1 98.38 50 LEU B CA 1
ATOM 3561 C C . LEU B 1 50 ? -23.703 -24 -14.477 1 98.38 50 LEU B C 1
ATOM 3563 O O . LEU B 1 50 ? -23.406 -24.969 -13.766 1 98.38 50 LEU B O 1
ATOM 3567 N N . GLU B 1 51 ? -23.75 -24.031 -15.75 1 98.06 51 GLU B N 1
ATOM 3568 C CA . GLU B 1 51 ? -23.469 -25.234 -16.531 1 98.06 51 GLU B CA 1
ATOM 3569 C C . GLU B 1 51 ? -22.188 -25.062 -17.359 1 98.06 51 GLU B C 1
ATOM 3571 O O . GLU B 1 51 ? -21.75 -23.938 -17.625 1 98.06 51 GLU B O 1
ATOM 3576 N N . PRO B 1 52 ? -21.594 -26.266 -17.703 1 98.5 52 PRO B N 1
ATOM 3577 C CA . PRO B 1 52 ? -20.422 -26.156 -18.562 1 98.5 52 PRO B CA 1
ATOM 3578 C C . PRO B 1 52 ? -20.656 -25.281 -19.797 1 98.5 52 PRO B C 1
ATOM 3580 O O . PRO B 1 52 ? -21.688 -25.422 -20.453 1 98.5 52 PRO B O 1
ATOM 3583 N N . GLY B 1 53 ? -19.734 -24.359 -19.984 1 98.44 53 GLY B N 1
ATOM 3584 C CA . GLY B 1 53 ? -19.828 -23.484 -21.141 1 98.44 53 GLY B CA 1
ATOM 3585 C C . GLY B 1 53 ? -20.484 -22.156 -20.812 1 98.44 53 GLY B C 1
ATOM 3586 O O . GLY B 1 53 ? -20.406 -21.203 -21.594 1 98.44 53 GLY B O 1
ATOM 3587 N N . ASP B 1 54 ? -21.125 -21.969 -19.641 1 98.75 54 ASP B N 1
ATOM 3588 C CA . ASP B 1 54 ? -21.781 -20.719 -19.25 1 98.75 54 ASP B CA 1
ATOM 3589 C C . ASP B 1 54 ? -20.75 -19.609 -19.031 1 98.75 54 ASP B C 1
ATOM 3591 O O . ASP B 1 54 ? -19.609 -19.891 -18.656 1 98.75 54 ASP B O 1
ATOM 3595 N N . ARG B 1 55 ? -21.219 -18.438 -19.328 1 98.69 55 ARG B N 1
ATOM 3596 C CA . ARG B 1 55 ? -20.375 -17.281 -19.062 1 98.69 55 ARG B CA 1
ATOM 3597 C C . ARG B 1 55 ? -21.094 -16.297 -18.141 1 98.69 55 ARG B C 1
ATOM 3599 O O . ARG B 1 55 ? -22.297 -16.062 -18.281 1 98.69 55 ARG B O 1
ATOM 3606 N N . VAL B 1 56 ? -20.406 -15.773 -17.203 1 98.94 56 VAL B N 1
ATOM 3607 C CA . VAL B 1 56 ? -20.828 -14.625 -16.406 1 98.94 56 VAL B CA 1
ATOM 3608 C C . VAL B 1 56 ? -20.062 -13.383 -16.844 1 98.94 56 VAL B C 1
ATOM 3610 O O . VAL B 1 56 ? -18.828 -13.328 -16.734 1 98.94 56 VAL B O 1
ATOM 3613 N N . LEU B 1 57 ? -20.766 -12.414 -17.344 1 98.94 57 LEU B N 1
ATOM 3614 C CA . LEU B 1 57 ? -20.156 -11.227 -17.938 1 98.94 57 LEU B CA 1
ATOM 3615 C C . LEU B 1 57 ? -20.5 -9.977 -17.141 1 98.94 57 LEU B C 1
ATOM 3617 O O . LEU B 1 57 ? -21.641 -9.523 -17.141 1 98.94 57 LEU B O 1
ATOM 3621 N N . LEU B 1 58 ? -19.484 -9.406 -16.469 1 98.75 58 LEU B N 1
ATOM 3622 C CA . LEU B 1 58 ? -19.641 -8.211 -15.641 1 98.75 58 LEU B CA 1
ATOM 3623 C C . LEU B 1 58 ? -19.422 -6.949 -16.469 1 98.75 58 LEU B C 1
ATOM 3625 O O . LEU B 1 58 ? -18.469 -6.863 -17.234 1 98.75 58 LEU B O 1
ATOM 3629 N N . ALA B 1 59 ? -20.172 -5.992 -16.219 1 97.5 59 ALA B N 1
ATOM 3630 C CA . ALA B 1 59 ? -20.156 -4.801 -17.062 1 97.5 59 ALA B CA 1
ATOM 3631 C C . ALA B 1 59 ? -18.953 -3.922 -16.75 1 97.5 59 ALA B C 1
ATOM 3633 O O . ALA B 1 59 ? -18.734 -3.529 -15.609 1 97.5 59 ALA B O 1
ATOM 3634 N N . ARG B 1 60 ? -18.234 -3.59 -17.812 1 97.25 60 ARG B N 1
ATOM 3635 C CA . ARG B 1 60 ? -17.172 -2.596 -17.703 1 97.25 60 ARG B CA 1
ATOM 3636 C C . ARG B 1 60 ? -17.734 -1.251 -17.25 1 97.25 60 ARG B C 1
ATOM 3638 O O . ARG B 1 60 ? -18.875 -0.906 -17.562 1 97.25 60 ARG B O 1
ATOM 3645 N N . GLY B 1 61 ? -16.891 -0.586 -16.5 1 92 61 GLY B N 1
ATOM 3646 C CA . GLY B 1 61 ? -17.281 0.734 -16.031 1 92 61 GLY B CA 1
ATOM 3647 C C . GLY B 1 61 ? -18.141 0.694 -14.789 1 92 61 GLY B C 1
ATOM 3648 O O . GLY B 1 61 ? -18.531 1.739 -14.266 1 92 61 GLY B O 1
ATOM 3649 N N . THR B 1 62 ? -18.469 -0.501 -14.258 1 91 62 THR B N 1
ATOM 3650 C CA . THR B 1 62 ? -19.266 -0.61 -13.047 1 91 62 THR B CA 1
ATOM 3651 C C . THR B 1 62 ? -18.484 -1.293 -11.93 1 91 62 THR B C 1
ATOM 3653 O O . THR B 1 62 ? -17.359 -1.758 -12.156 1 91 62 THR B O 1
ATOM 3656 N N . ALA B 1 63 ? -19.078 -1.244 -10.758 1 89.38 63 ALA B N 1
ATOM 3657 C CA . ALA B 1 63 ? -18.375 -1.765 -9.586 1 89.38 63 ALA B CA 1
ATOM 3658 C C . ALA B 1 63 ? -19.234 -2.791 -8.844 1 89.38 63 ALA B C 1
ATOM 3660 O O . ALA B 1 63 ? -20.469 -2.74 -8.898 1 89.38 63 ALA B O 1
ATOM 3661 N N . PHE B 1 64 ? -18.5 -3.691 -8.203 1 90 64 PHE B N 1
ATOM 3662 C CA . PHE B 1 64 ? -19.125 -4.742 -7.406 1 90 64 PHE B CA 1
ATOM 3663 C C . PHE B 1 64 ? -18.406 -4.898 -6.066 1 90 64 PHE B C 1
ATOM 3665 O O . PHE B 1 64 ? -17.188 -4.965 -6.012 1 90 64 PHE B O 1
ATOM 3672 N N . VAL B 1 65 ? -19.203 -4.898 -5.039 1 87 65 VAL B N 1
ATOM 3673 C CA . VAL B 1 65 ? -18.656 -5.109 -3.699 1 87 65 VAL B CA 1
ATOM 3674 C C . VAL B 1 65 ? -19.188 -6.426 -3.133 1 87 65 VAL B C 1
ATOM 3676 O O . VAL B 1 65 ? -20.375 -6.695 -3.182 1 87 65 VAL B O 1
ATOM 3679 N N . GLY B 1 66 ? -18.281 -7.211 -2.637 1 89.94 66 GLY B N 1
ATOM 3680 C CA . GLY B 1 66 ? -18.672 -8.484 -2.045 1 89.94 66 GLY B CA 1
ATOM 3681 C C . GLY B 1 66 ? -17.828 -9.648 -2.527 1 89.94 66 GLY B C 1
ATOM 3682 O O . GLY B 1 66 ? -16.625 -9.484 -2.795 1 89.94 66 GLY B O 1
ATOM 3683 N N . HIS B 1 67 ? -18.484 -10.805 -2.455 1 95.44 67 HIS B N 1
ATOM 3684 C CA . HIS B 1 67 ? -17.797 -12.055 -2.736 1 95.44 67 HIS B CA 1
ATOM 3685 C C . HIS B 1 67 ? -18.5 -12.828 -3.852 1 95.44 67 HIS B C 1
ATOM 3687 O O . HIS B 1 67 ? -19.703 -13.039 -3.803 1 95.44 67 HIS B O 1
ATOM 3693 N N . LEU B 1 68 ? -17.75 -13.141 -4.883 1 98.31 68 LEU B N 1
ATOM 3694 C CA . LEU B 1 68 ? -18.219 -13.992 -5.965 1 98.31 68 LEU B CA 1
ATOM 3695 C C . LEU B 1 68 ? -17.75 -15.43 -5.77 1 98.31 68 LEU B C 1
ATOM 3697 O O . LEU B 1 68 ? -16.547 -15.68 -5.602 1 98.31 68 LEU B O 1
ATOM 3701 N N . LYS B 1 69 ? -18.656 -16.359 -5.879 1 98.62 69 LYS B N 1
ATOM 3702 C CA . LYS B 1 69 ? -18.344 -17.766 -5.629 1 98.62 69 LYS B CA 1
ATOM 3703 C C . LYS B 1 69 ? -18.766 -18.625 -6.809 1 98.62 69 LYS B C 1
ATOM 3705 O O . LYS B 1 69 ? -19.938 -18.641 -7.199 1 98.62 69 LYS B O 1
ATOM 3710 N N . ILE B 1 70 ? -17.828 -19.344 -7.379 1 98.81 70 ILE B N 1
ATOM 3711 C CA . ILE B 1 70 ? -18.109 -20.297 -8.453 1 98.81 70 ILE B CA 1
ATOM 3712 C C . ILE B 1 70 ? -17.953 -21.719 -7.938 1 98.81 70 ILE B C 1
ATOM 3714 O O . ILE B 1 70 ? -16.828 -22.156 -7.66 1 98.81 70 ILE B O 1
ATOM 3718 N N . THR B 1 71 ? -19 -22.438 -7.926 1 98.44 71 THR B N 1
ATOM 3719 C CA . THR B 1 71 ? -18.953 -23.766 -7.32 1 98.44 71 THR B CA 1
ATOM 3720 C C . THR B 1 71 ? -19.047 -24.859 -8.391 1 98.44 71 THR B C 1
ATOM 3722 O O . THR B 1 71 ? -18.703 -26.016 -8.133 1 98.44 71 THR B O 1
ATOM 3725 N N . GLN B 1 72 ? -19.484 -24.469 -9.555 1 98.44 72 GLN B N 1
ATOM 3726 C CA . GLN B 1 72 ? -19.703 -25.453 -10.609 1 98.44 72 GLN B CA 1
ATOM 3727 C C . GLN B 1 72 ? -18.453 -25.594 -11.492 1 98.44 72 GLN B C 1
ATOM 3729 O O . GLN B 1 72 ? -17.625 -24.703 -11.547 1 98.44 72 GLN B O 1
ATOM 3734 N N . SER B 1 73 ? -18.422 -26.75 -12.141 1 98.75 73 SER B N 1
ATOM 3735 C CA . SER B 1 73 ? -17.312 -27.047 -13.039 1 98.75 73 SER B CA 1
ATOM 3736 C C . SER B 1 73 ? -17.75 -26.938 -14.5 1 98.75 73 SER B C 1
ATOM 3738 O O . SER B 1 73 ? -18.891 -27.281 -14.836 1 98.75 73 SER B O 1
ATOM 3740 N N . GLY B 1 74 ? -16.797 -26.484 -15.273 1 98.69 74 GLY B N 1
ATOM 3741 C CA . GLY B 1 74 ? -16.906 -26.719 -16.703 1 98.69 74 GLY B CA 1
ATOM 3742 C C . GLY B 1 74 ? -16.281 -28.016 -17.156 1 98.69 74 GLY B C 1
ATOM 3743 O O . GLY B 1 74 ? -16.25 -28.984 -16.375 1 98.69 74 GLY B O 1
ATOM 3744 N N . THR B 1 75 ? -16.047 -28.047 -18.438 1 98.38 75 THR B N 1
ATOM 3745 C CA . THR B 1 75 ? -15.227 -29.094 -19.047 1 98.38 75 THR B CA 1
ATOM 3746 C C . THR B 1 75 ? -14.086 -28.5 -19.859 1 98.38 75 THR B C 1
ATOM 3748 O O . THR B 1 75 ? -14.039 -27.281 -20.062 1 98.38 75 THR B O 1
ATOM 3751 N N . GLU B 1 76 ? -13.203 -29.391 -20.188 1 98.12 76 GLU B N 1
ATOM 3752 C CA . GLU B 1 76 ? -12.102 -28.922 -21.016 1 98.12 76 GLU B CA 1
ATOM 3753 C C . GLU B 1 76 ? -12.609 -28.234 -22.266 1 98.12 76 GLU B C 1
ATOM 3755 O O . GLU B 1 76 ? -12.078 -27.188 -22.672 1 98.12 76 GLU B O 1
ATOM 3760 N N . ALA B 1 77 ? -13.664 -28.75 -22.859 1 97.75 77 ALA B N 1
ATOM 3761 C CA . ALA B 1 77 ? -14.227 -28.234 -24.109 1 97.75 77 ALA B CA 1
ATOM 3762 C C . ALA B 1 77 ? -15.133 -27.031 -23.859 1 97.75 77 ALA B C 1
ATOM 3764 O O . ALA B 1 77 ? -15.305 -26.172 -24.719 1 97.75 77 ALA B O 1
ATOM 3765 N N . LYS B 1 78 ? -15.688 -27.047 -22.672 1 98.31 78 LYS B N 1
ATOM 3766 C CA . LYS B 1 78 ? -16.688 -26.031 -22.344 1 98.31 78 LYS B CA 1
ATOM 3767 C C . LYS B 1 78 ? -16.438 -25.438 -20.953 1 98.31 78 LYS B C 1
ATOM 3769 O O . LYS B 1 78 ? -17.25 -25.609 -20.047 1 98.31 78 LYS B O 1
ATOM 3774 N N . PRO B 1 79 ? -15.43 -24.672 -20.875 1 98.81 79 PRO B N 1
ATOM 3775 C CA . PRO B 1 79 ? -15.164 -24.078 -19.562 1 98.81 79 PRO B CA 1
ATOM 3776 C C . PRO B 1 79 ? -16.219 -23.047 -19.156 1 98.81 79 PRO B C 1
ATOM 3778 O O . PRO B 1 79 ? -16.859 -22.453 -20.031 1 98.81 79 PRO B O 1
ATOM 3781 N N . ILE B 1 80 ? -16.438 -22.891 -17.859 1 98.88 80 ILE B N 1
ATOM 3782 C CA . ILE B 1 80 ? -17.172 -21.75 -17.328 1 98.88 80 ILE B CA 1
ATOM 3783 C C . ILE B 1 80 ? -16.281 -20.5 -17.359 1 98.88 80 ILE B C 1
ATOM 3785 O O . ILE B 1 80 ? -15.109 -20.578 -16.984 1 98.88 80 ILE B O 1
ATOM 3789 N N . ILE B 1 81 ? -16.828 -19.391 -17.828 1 98.94 81 ILE B N 1
ATOM 3790 C CA . ILE B 1 81 ? -16.016 -18.203 -17.984 1 98.94 81 ILE B CA 1
ATOM 3791 C C . ILE B 1 81 ? -16.609 -17.062 -17.172 1 98.94 81 ILE B C 1
ATOM 3793 O O . ILE B 1 81 ? -17.797 -16.75 -17.297 1 98.94 81 ILE B O 1
ATOM 3797 N N . ILE B 1 82 ? -15.852 -16.469 -16.281 1 98.94 82 ILE B N 1
ATOM 3798 C CA . ILE B 1 82 ? -16.141 -15.203 -15.641 1 98.94 82 ILE B CA 1
ATOM 3799 C C . ILE B 1 82 ? -15.328 -14.094 -16.312 1 98.94 82 ILE B C 1
ATOM 3801 O O . ILE B 1 82 ? -14.094 -14.117 -16.297 1 98.94 82 ILE B O 1
ATOM 3805 N N . SER B 1 83 ? -16 -13.164 -16.906 1 98.88 83 SER B N 1
ATOM 3806 C CA . SER B 1 83 ? -15.336 -12.141 -17.719 1 98.88 83 SER B CA 1
ATOM 3807 C C . SER B 1 83 ? -16.125 -10.836 -17.719 1 98.88 83 SER B C 1
ATOM 3809 O O . SER B 1 83 ? -16.891 -10.562 -16.781 1 98.88 83 SER B O 1
ATOM 3811 N N . ALA B 1 84 ? -15.727 -9.969 -18.625 1 98.88 84 ALA B N 1
ATOM 3812 C CA . ALA B 1 84 ? -16.328 -8.641 -18.719 1 98.88 84 ALA B CA 1
ATOM 3813 C C . ALA B 1 84 ? -17 -8.43 -20.062 1 98.88 84 ALA B C 1
ATOM 3815 O O . ALA B 1 84 ? -16.734 -9.18 -21.016 1 98.88 84 ALA B O 1
ATOM 3816 N N . TYR B 1 85 ? -17.891 -7.465 -20.047 1 98.69 85 TYR B N 1
ATOM 3817 C CA . TYR B 1 85 ? -18.484 -7.062 -21.312 1 98.69 85 TYR B CA 1
ATOM 3818 C C . TYR B 1 85 ? -18.625 -5.547 -21.391 1 98.69 85 TYR B C 1
ATOM 3820 O O . TYR B 1 85 ? -18.594 -4.859 -20.359 1 98.69 85 TYR B O 1
ATOM 3828 N N . GLY B 1 86 ? -18.703 -5.074 -22.578 1 98.12 86 GLY B N 1
ATOM 3829 C CA . GLY B 1 86 ? -18.906 -3.648 -22.797 1 98.12 86 GLY B CA 1
ATOM 3830 C C . GLY B 1 86 ? -17.609 -2.883 -22.953 1 98.12 86 GLY B C 1
ATOM 3831 O O . GLY B 1 86 ? -16.562 -3.477 -23.203 1 98.12 86 GLY B O 1
ATOM 3832 N N . GLU B 1 87 ? -17.734 -1.546 -22.922 1 96.81 87 GLU B N 1
ATOM 3833 C CA . GLU B 1 87 ? -16.578 -0.667 -23.125 1 96.81 87 GLU B CA 1
ATOM 3834 C C . GLU B 1 87 ? -16.203 0.05 -21.844 1 96.81 87 GLU B C 1
ATOM 3836 O O . GLU B 1 87 ? -17 0.141 -20.906 1 96.81 87 GLU B O 1
ATOM 3841 N N . GLY B 1 88 ? -14.906 0.493 -21.859 1 96.12 88 GLY B N 1
ATOM 3842 C CA . GLY B 1 88 ? -14.43 1.227 -20.688 1 96.12 88 GLY B CA 1
ATOM 3843 C C . GLY B 1 88 ? -13.523 0.402 -19.797 1 96.12 88 GLY B C 1
ATOM 3844 O O . GLY B 1 88 ? -13.047 -0.661 -20.203 1 96.12 88 GLY B O 1
ATOM 3845 N N . PRO B 1 89 ? -13.297 1.019 -18.625 1 95.12 89 PRO B N 1
ATOM 3846 C CA . PRO B 1 89 ? -12.414 0.298 -17.703 1 95.12 89 PRO B CA 1
ATOM 3847 C C . PRO B 1 89 ? -12.992 -1.043 -17.266 1 95.12 89 PRO B C 1
ATOM 3849 O O . PRO B 1 89 ? -14.211 -1.212 -17.234 1 95.12 89 PRO B O 1
ATOM 3852 N N . ALA B 1 90 ? -12.172 -1.928 -16.828 1 98.06 90 ALA B N 1
ATOM 3853 C CA . ALA B 1 90 ? -12.609 -3.236 -16.344 1 98.06 90 ALA B CA 1
ATOM 3854 C C . ALA B 1 90 ? -13.562 -3.094 -15.164 1 98.06 90 ALA B C 1
ATOM 3856 O O . ALA B 1 90 ? -13.469 -2.135 -14.398 1 98.06 90 ALA B O 1
ATOM 3857 N N . PRO B 1 91 ? -14.539 -4.066 -15.102 1 97.12 91 PRO B N 1
ATOM 3858 C CA . PRO B 1 91 ? -15.352 -4.059 -13.883 1 97.12 91 PRO B CA 1
ATOM 3859 C C . PRO B 1 91 ? -14.516 -4.141 -12.609 1 97.12 91 PRO B C 1
ATOM 3861 O O . PRO B 1 91 ? -13.578 -4.941 -12.531 1 97.12 91 PRO B O 1
ATOM 3864 N N . LYS B 1 92 ? -14.82 -3.287 -11.664 1 95 92 LYS B N 1
ATOM 3865 C CA . LYS B 1 92 ? -14.07 -3.229 -10.414 1 95 92 LYS B CA 1
ATOM 3866 C C . LYS B 1 92 ? -14.734 -4.078 -9.336 1 95 92 LYS B C 1
ATOM 3868 O O . LYS B 1 92 ? -15.938 -3.955 -9.094 1 95 92 LYS B O 1
ATOM 3873 N N . LEU B 1 93 ? -13.961 -4.91 -8.688 1 95 93 LEU B N 1
ATOM 3874 C CA . LEU B 1 93 ? -14.469 -5.777 -7.633 1 95 93 LEU B CA 1
ATOM 3875 C C . LEU B 1 93 ? -13.641 -5.629 -6.363 1 95 93 LEU B C 1
ATOM 3877 O O . LEU B 1 93 ? -12.414 -5.547 -6.426 1 95 93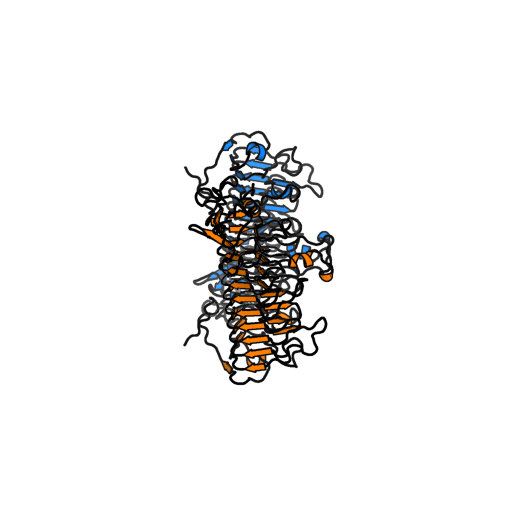 LEU B O 1
ATOM 3881 N N . MET B 1 94 ? -14.289 -5.57 -5.23 1 91.81 94 MET B N 1
ATOM 3882 C CA . MET B 1 94 ? -13.57 -5.574 -3.963 1 91.81 94 MET B CA 1
ATOM 3883 C C . MET B 1 94 ? -14.383 -6.273 -2.877 1 91.81 94 MET B C 1
ATOM 3885 O O . MET B 1 94 ? -15.602 -6.414 -3 1 91.81 94 MET B O 1
ATOM 3889 N N . ASN B 1 95 ? -13.695 -6.746 -1.864 1 91.25 95 ASN B N 1
ATOM 3890 C CA . ASN B 1 95 ? -14.258 -7.254 -0.62 1 91.25 95 ASN B CA 1
ATOM 3891 C C . ASN B 1 95 ? -13.523 -6.699 0.598 1 91.25 95 ASN B C 1
ATOM 3893 O O . ASN B 1 95 ? -12.57 -7.312 1.083 1 91.25 95 ASN B O 1
ATOM 3897 N N . PRO B 1 96 ? -14 -5.586 1.062 1 83.88 96 PRO B N 1
ATOM 3898 C CA . PRO B 1 96 ? -13.297 -4.914 2.158 1 83.88 96 PRO B CA 1
ATOM 3899 C C . PRO B 1 96 ? -13.539 -5.578 3.51 1 83.88 96 PRO B C 1
ATOM 3901 O O . PRO B 1 96 ? -12.977 -5.148 4.523 1 83.88 96 PRO B O 1
ATOM 3904 N N . ARG B 1 97 ? -14.367 -6.648 3.535 1 83.38 97 ARG B N 1
ATOM 3905 C CA . ARG B 1 97 ? -14.703 -7.336 4.777 1 83.38 97 ARG B CA 1
ATOM 3906 C C . ARG B 1 97 ? -13.945 -8.656 4.898 1 83.38 97 ARG B C 1
ATOM 3908 O O . ARG B 1 97 ? -14.32 -9.648 4.266 1 83.38 97 ARG B O 1
ATOM 3915 N N . PHE B 1 98 ? -13.062 -8.617 5.832 1 90.44 98 PHE B N 1
ATOM 3916 C CA . PHE B 1 98 ? -12.336 -9.867 6.023 1 90.44 98 PHE B CA 1
ATOM 3917 C C . PHE B 1 98 ? -13.281 -10.984 6.465 1 90.44 98 PHE B C 1
ATOM 3919 O O . PHE B 1 98 ? -13.094 -12.141 6.094 1 90.44 98 PHE B O 1
ATOM 3926 N N . GLY B 1 99 ? -14.297 -10.617 7.25 1 87.19 99 GLY B N 1
ATOM 3927 C CA . GLY B 1 99 ? -15.242 -11.586 7.785 1 87.19 99 GLY B CA 1
ATOM 3928 C C . GLY B 1 99 ? -16.078 -12.258 6.711 1 87.19 99 GLY B C 1
ATOM 3929 O O . GLY B 1 99 ? -16.703 -13.289 6.961 1 87.19 99 GLY B O 1
ATOM 3930 N N . LEU B 1 100 ? -16.156 -11.602 5.613 1 89.75 100 LEU B N 1
ATOM 3931 C CA . LEU B 1 100 ? -16.828 -12.219 4.48 1 89.75 100 LEU B CA 1
ATOM 3932 C C . LEU B 1 100 ? -15.867 -13.047 3.648 1 89.75 100 LEU B C 1
ATOM 3934 O O . LEU B 1 100 ? -15.18 -12.523 2.775 1 89.75 100 LEU B O 1
ATOM 3938 N N . GLU B 1 101 ? -15.812 -14.273 3.902 1 94.69 101 GLU B N 1
ATOM 3939 C CA . GLU B 1 101 ? -14.992 -15.266 3.203 1 94.69 101 GLU B CA 1
ATOM 3940 C C . GLU B 1 101 ? -13.523 -14.859 3.191 1 94.69 101 GLU B C 1
ATOM 3942 O O . GLU B 1 101 ? -12.875 -14.891 2.143 1 94.69 101 GLU B O 1
ATOM 3947 N N . PHE B 1 102 ? -13.055 -14.383 4.289 1 94.94 102 PHE B N 1
ATOM 3948 C CA . PHE B 1 102 ? -11.648 -14.062 4.488 1 94.94 102 PHE B CA 1
ATOM 3949 C C . PHE B 1 102 ? -11.211 -12.945 3.553 1 94.94 102 PHE B C 1
ATOM 3951 O O . PHE B 1 102 ? -10.055 -12.898 3.131 1 94.94 102 PHE B O 1
ATOM 3958 N N . GLY B 1 103 ? -12.148 -12.078 3.109 1 92.88 103 GLY B N 1
ATOM 3959 C CA . GLY B 1 103 ? -11.836 -10.953 2.248 1 92.88 103 GLY B CA 1
ATOM 3960 C C . GLY B 1 103 ? -11.625 -11.352 0.799 1 92.88 103 GLY B C 1
ATOM 3961 O O . GLY B 1 103 ? -11.242 -10.523 -0.029 1 92.88 103 GLY B O 1
ATOM 3962 N N . ARG B 1 104 ? -11.93 -12.594 0.468 1 97.88 104 ARG B N 1
ATOM 3963 C CA . ARG B 1 104 ? -11.805 -13.055 -0.909 1 97.88 104 ARG B CA 1
ATOM 3964 C C . ARG B 1 104 ? -12.789 -12.336 -1.823 1 97.88 104 ARG B C 1
ATOM 3966 O O . ARG B 1 104 ? -13.945 -12.117 -1.452 1 97.88 104 ARG B O 1
ATOM 3973 N N . VAL B 1 105 ? -12.305 -12 -3.029 1 97.44 105 VAL B N 1
ATOM 3974 C CA . VAL B 1 105 ? -13.203 -11.352 -3.98 1 97.44 105 VAL B CA 1
ATOM 3975 C C . VAL B 1 105 ? -13.875 -12.414 -4.855 1 97.44 105 VAL B C 1
ATOM 3977 O O . VAL B 1 105 ? -15.102 -12.43 -4.984 1 97.44 105 VAL B O 1
ATOM 3980 N N . VAL B 1 106 ? -13.086 -13.281 -5.449 1 98.88 106 VAL B N 1
ATOM 3981 C CA . VAL B 1 106 ? -13.586 -14.398 -6.234 1 98.88 106 VAL B CA 1
ATOM 3982 C C . VAL B 1 106 ? -13.055 -15.711 -5.656 1 98.88 106 VAL B C 1
ATOM 3984 O O . VAL B 1 106 ? -11.852 -15.859 -5.449 1 98.88 106 VAL B O 1
ATOM 3987 N N . SER B 1 107 ? -13.922 -16.594 -5.383 1 98.88 107 SER B N 1
ATOM 3988 C CA . SER B 1 107 ? -13.547 -17.953 -4.988 1 98.88 107 SER B CA 1
ATOM 3989 C C . SER B 1 107 ? -14.023 -18.984 -6.008 1 98.88 107 SER B C 1
ATOM 3991 O O . SER B 1 107 ? -15.188 -18.969 -6.418 1 98.88 107 SER B O 1
ATOM 3993 N N . VAL B 1 108 ? -13.125 -19.844 -6.363 1 98.94 108 VAL B N 1
ATOM 3994 C CA . VAL B 1 108 ? -13.453 -20.906 -7.309 1 98.94 108 VAL B CA 1
ATOM 3995 C C . VAL B 1 108 ? -13.359 -22.266 -6.621 1 98.94 108 VAL B C 1
ATOM 3997 O O . VAL B 1 108 ? -12.312 -22.625 -6.074 1 98.94 108 VAL B O 1
ATOM 4000 N N . TYR B 1 109 ? -14.414 -23.016 -6.75 1 98.81 109 TYR B N 1
ATOM 4001 C CA . TYR B 1 109 ? -14.484 -24.328 -6.137 1 98.81 109 TYR B CA 1
ATOM 4002 C C . TYR B 1 109 ? -14.711 -25.406 -7.191 1 98.81 109 TYR B C 1
ATOM 4004 O O . TYR B 1 109 ? -14.656 -26.609 -6.891 1 98.81 109 TYR B O 1
ATOM 4012 N N . GLY B 1 110 ? -15 -25 -8.414 1 98.75 110 GLY B N 1
ATOM 4013 C CA . GLY B 1 110 ? -15.133 -25.922 -9.531 1 98.75 110 GLY B CA 1
ATOM 4014 C C . GLY B 1 110 ? -13.93 -25.922 -10.453 1 98.75 110 GLY B C 1
ATOM 4015 O O . GLY B 1 110 ? -13.07 -25.031 -10.359 1 98.75 110 GLY B O 1
ATOM 4016 N N . SER B 1 111 ? -13.891 -26.922 -11.367 1 98.88 111 SER B N 1
ATOM 4017 C CA . SER B 1 111 ? -12.781 -27.078 -12.297 1 98.88 111 SER B CA 1
ATOM 4018 C C . SER B 1 111 ? -13.156 -26.594 -13.695 1 98.88 111 SER B C 1
ATOM 4020 O O . SER B 1 111 ? -14.336 -26.391 -13.992 1 98.88 111 SER B O 1
ATOM 4022 N N . TYR B 1 112 ? -12.141 -26.406 -14.492 1 98.88 112 TYR B N 1
ATOM 4023 C CA . TYR B 1 112 ? -12.336 -25.891 -15.836 1 98.88 112 TYR B CA 1
ATOM 4024 C C . TYR B 1 112 ? -13.117 -24.578 -15.805 1 98.88 112 TYR B C 1
ATOM 4026 O O . TYR B 1 112 ? -14.156 -24.453 -16.453 1 98.88 112 TYR B O 1
ATOM 4034 N N . VAL B 1 113 ? -12.57 -23.594 -15.094 1 98.94 113 VAL B N 1
ATOM 4035 C CA . VAL B 1 113 ? -13.102 -22.25 -14.961 1 98.94 113 VAL B CA 1
ATOM 4036 C C . VAL B 1 113 ? -12.047 -21.234 -15.391 1 98.94 113 VAL B C 1
ATOM 4038 O O . VAL B 1 113 ? -10.867 -21.391 -15.078 1 98.94 113 VAL B O 1
ATOM 4041 N N . THR B 1 114 ? -12.422 -20.297 -16.156 1 98.94 114 THR B N 1
ATOM 4042 C CA . THR B 1 114 ? -11.586 -19.156 -16.516 1 98.94 114 THR B CA 1
ATOM 4043 C C . THR B 1 114 ? -12.078 -17.875 -15.844 1 98.94 114 THR B C 1
ATOM 4045 O O . THR B 1 114 ? -13.281 -17.578 -15.867 1 98.94 114 THR B O 1
ATOM 4048 N N . VAL B 1 115 ? -11.219 -17.141 -15.18 1 99 115 VAL B N 1
ATOM 4049 C CA . VAL B 1 115 ? -11.492 -15.82 -14.625 1 99 115 VAL B CA 1
ATOM 4050 C C . VAL B 1 115 ? -10.594 -14.781 -15.289 1 99 115 VAL B C 1
ATOM 4052 O O . VAL B 1 115 ? -9.367 -14.852 -15.172 1 99 115 VAL B O 1
ATOM 4055 N N . GLU B 1 116 ? -11.281 -13.789 -15.953 1 98.94 116 GLU B N 1
ATOM 4056 C CA . GLU B 1 116 ? -10.438 -12.906 -16.766 1 98.94 116 GLU B CA 1
ATOM 4057 C C . GLU B 1 116 ? -11.047 -11.516 -16.875 1 98.94 116 GLU B C 1
ATOM 4059 O O . GLU B 1 116 ? -12.25 -11.344 -16.688 1 98.94 116 GLU B O 1
ATOM 4064 N N . ASN B 1 117 ? -10.211 -10.539 -17.094 1 98.88 117 ASN B N 1
ATOM 4065 C CA . ASN B 1 117 ? -10.57 -9.18 -17.484 1 98.88 117 ASN B CA 1
ATOM 4066 C C . ASN B 1 117 ? -11.266 -8.438 -16.344 1 98.88 117 ASN B C 1
ATOM 4068 O O . ASN B 1 117 ? -12.203 -7.672 -16.578 1 98.88 117 ASN B O 1
ATOM 4072 N N . LEU B 1 118 ? -10.812 -8.656 -15.156 1 98.88 118 LEU B N 1
ATOM 4073 C CA . LEU B 1 118 ? -11.367 -8.008 -13.969 1 98.88 118 LEU B CA 1
ATOM 4074 C C . LEU B 1 118 ? -10.328 -7.121 -13.297 1 98.88 118 LEU B C 1
ATOM 4076 O O . LEU B 1 118 ? -9.125 -7.309 -13.492 1 98.88 118 LEU B O 1
ATOM 4080 N N . TYR B 1 119 ? -10.828 -6.113 -12.641 1 98.44 119 TYR B N 1
ATOM 4081 C CA . TYR B 1 119 ? -10.008 -5.27 -11.773 1 98.44 119 TYR B CA 1
ATOM 4082 C C . TYR B 1 119 ? -10.375 -5.48 -10.312 1 98.44 119 TYR B C 1
ATOM 4084 O O . TYR B 1 119 ? -11.445 -5.066 -9.867 1 98.44 119 TYR B O 1
ATOM 4092 N N . LEU B 1 120 ? -9.516 -6.148 -9.547 1 98 120 LEU B N 1
ATOM 4093 C CA . LEU B 1 120 ? -9.711 -6.391 -8.125 1 98 120 LEU B CA 1
ATOM 4094 C C . LEU B 1 120 ? -8.844 -5.457 -7.289 1 98 120 LEU B C 1
ATOM 4096 O O . LEU B 1 120 ? -7.672 -5.238 -7.609 1 98 120 LEU B O 1
ATOM 4100 N N . TYR B 1 121 ? -9.477 -4.859 -6.273 1 93.44 121 TYR B N 1
ATOM 4101 C CA . TYR B 1 121 ? -8.68 -3.854 -5.574 1 93.44 121 TYR B CA 1
ATOM 4102 C C . TYR B 1 121 ? -9.07 -3.779 -4.102 1 93.44 121 TYR B C 1
ATOM 4104 O O . TYR B 1 121 ? -10.148 -4.234 -3.713 1 93.44 121 TYR B O 1
ATOM 4112 N N . ASP B 1 122 ? -8.227 -3.268 -3.246 1 90.94 122 ASP B N 1
ATOM 4113 C CA . ASP B 1 122 ? -8.438 -2.914 -1.845 1 90.94 122 ASP B CA 1
ATOM 4114 C C . ASP B 1 122 ? -8.891 -4.129 -1.035 1 90.94 122 ASP B C 1
ATOM 4116 O O . ASP B 1 122 ? -9.961 -4.105 -0.42 1 90.94 122 ASP B O 1
ATOM 4120 N N . GLY B 1 123 ? -7.977 -5.105 -0.903 1 92.5 123 GLY B N 1
ATOM 4121 C CA . GLY B 1 123 ? -8.25 -6.301 -0.121 1 92.5 123 GLY B CA 1
ATOM 4122 C C . GLY B 1 123 ? -8.086 -6.086 1.372 1 92.5 123 GLY B C 1
ATOM 4123 O O . GLY B 1 123 ? -7.238 -5.297 1.801 1 92.5 123 GLY B O 1
ATOM 4124 N N . ALA B 1 124 ? -8.82 -6.875 2.141 1 91.06 124 ALA B N 1
ATOM 4125 C CA . ALA B 1 124 ? -8.781 -6.754 3.596 1 91.06 124 ALA B CA 1
ATOM 4126 C C . ALA B 1 124 ? -7.711 -7.656 4.195 1 91.06 124 ALA B C 1
ATOM 4128 O O . ALA B 1 124 ? -7.426 -8.734 3.662 1 91.06 124 ALA B O 1
ATOM 4129 N N . THR B 1 125 ? -7.164 -7.246 5.285 1 93.06 125 THR B N 1
ATOM 4130 C CA . THR B 1 125 ? -6.223 -8.062 6.047 1 93.06 125 THR B CA 1
ATOM 4131 C C . THR B 1 125 ? -6.906 -8.68 7.266 1 93.06 125 THR B C 1
ATOM 4133 O O . THR B 1 125 ? -7.945 -8.195 7.715 1 93.06 125 THR B O 1
ATOM 4136 N N . PRO B 1 126 ? -6.328 -9.727 7.836 1 93.31 126 PRO B N 1
ATOM 4137 C CA . PRO B 1 126 ? -6.977 -10.391 8.969 1 93.31 126 PRO B CA 1
ATOM 4138 C C . PRO B 1 126 ? -6.844 -9.594 10.273 1 93.31 126 PRO B C 1
ATOM 4140 O O . PRO B 1 126 ? -5.871 -8.859 10.453 1 93.31 126 PRO B O 1
ATOM 4143 N N . PRO B 1 127 ? -7.832 -9.797 11.18 1 89.94 127 PRO B N 1
ATOM 4144 C CA . PRO B 1 127 ? -7.719 -9.156 12.492 1 89.94 127 PRO B CA 1
ATOM 4145 C C . PRO B 1 127 ? -6.586 -9.734 13.336 1 89.94 127 PRO B C 1
ATOM 4147 O O . PRO B 1 127 ? -6.27 -10.922 13.219 1 89.94 127 PRO B O 1
ATOM 4150 N N . PRO B 1 128 ? -6.016 -8.906 14.219 1 90.69 128 PRO B N 1
ATOM 4151 C CA . PRO B 1 128 ? -4.965 -9.414 15.109 1 90.69 128 PRO B CA 1
ATOM 4152 C C . PRO B 1 128 ? -5.508 -10.344 16.188 1 90.69 128 PRO B C 1
ATOM 4154 O O . PRO B 1 128 ? -6.711 -10.336 16.469 1 90.69 128 PRO B O 1
ATOM 4157 N N . ASP B 1 129 ? -4.5 -11.133 16.734 1 92.12 129 ASP B N 1
ATOM 4158 C CA . ASP B 1 129 ? -4.832 -11.883 17.938 1 92.12 129 ASP B CA 1
ATOM 4159 C C . ASP B 1 129 ? -4.992 -10.953 19.141 1 92.12 129 ASP B C 1
ATOM 4161 O O . ASP B 1 129 ? -4.203 -10.023 19.328 1 92.12 129 ASP B O 1
ATOM 4165 N N . GLU B 1 130 ? -6.035 -11.133 19.906 1 87.06 130 GLU B N 1
ATOM 4166 C CA . GLU B 1 130 ? -6.238 -10.398 21.156 1 87.06 130 GLU B CA 1
ATOM 4167 C C . GLU B 1 130 ? -6.453 -11.344 22.328 1 87.06 130 GLU B C 1
ATOM 4169 O O . GLU B 1 130 ? -7.484 -12.016 22.422 1 87.06 130 GLU B O 1
ATOM 4174 N N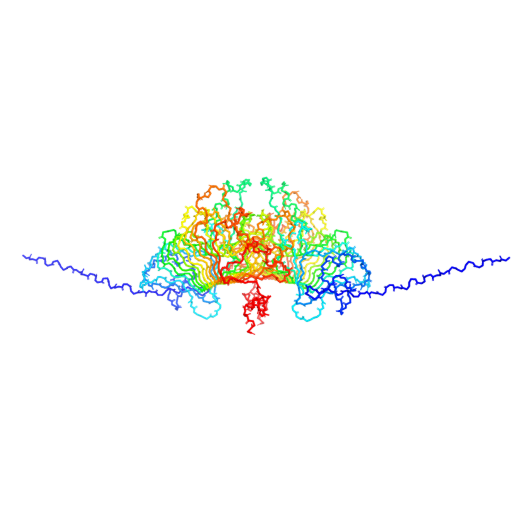 . PRO B 1 131 ? -5.594 -11.383 23.297 1 88.12 131 PRO B N 1
ATOM 4175 C CA . PRO B 1 131 ? -4.305 -10.688 23.297 1 88.12 131 PRO B CA 1
ATOM 4176 C C . PRO B 1 131 ? -3.367 -11.195 22.203 1 88.12 131 PRO B C 1
ATOM 4178 O O . PRO B 1 131 ? -3.594 -12.273 21.641 1 88.12 131 PRO B O 1
ATOM 4181 N N . PRO B 1 132 ? -2.32 -10.414 21.906 1 88.62 132 PRO B N 1
ATOM 4182 C CA . PRO B 1 132 ? -1.397 -10.844 20.859 1 88.62 132 PRO B CA 1
ATOM 4183 C C . PRO B 1 132 ? -0.675 -12.141 21.203 1 88.62 132 PRO B C 1
ATOM 4185 O O . PRO B 1 132 ? -0.336 -12.375 22.359 1 88.62 132 PRO B O 1
ATOM 4188 N N . LEU B 1 133 ? -0.429 -12.969 20.141 1 90.5 133 LEU B N 1
ATOM 4189 C CA . LEU B 1 133 ? 0.243 -14.258 20.281 1 90.5 133 LEU B CA 1
ATOM 4190 C C . LEU B 1 133 ? 1.479 -14.32 19.391 1 90.5 133 LEU B C 1
ATOM 4192 O O . LEU B 1 133 ? 1.537 -13.656 18.359 1 90.5 133 LEU B O 1
ATOM 4196 N N . PRO B 1 134 ? 2.463 -15.141 19.891 1 87.38 134 PRO B N 1
ATOM 4197 C CA . PRO B 1 134 ? 3.551 -15.438 18.953 1 87.38 134 PRO B CA 1
ATOM 4198 C C . PRO B 1 134 ? 3.055 -16.078 17.656 1 87.38 134 PRO B C 1
ATOM 4200 O O . PRO B 1 134 ? 2.047 -16.797 17.656 1 87.38 134 PRO B O 1
ATOM 4203 N N . TRP B 1 135 ? 3.795 -15.797 16.594 1 81.44 135 TRP B N 1
ATOM 4204 C CA . TRP B 1 135 ? 3.314 -16.141 15.266 1 81.44 135 TRP B CA 1
ATOM 4205 C C . TRP B 1 135 ? 3.006 -17.625 15.156 1 81.44 135 TRP B C 1
ATOM 4207 O O . TRP B 1 135 ? 2.064 -18.016 14.469 1 81.44 135 TRP B O 1
ATOM 4217 N N . LYS B 1 136 ? 3.729 -18.5 15.859 1 81.12 136 LYS B N 1
ATOM 4218 C CA . LYS B 1 136 ? 3.545 -19.953 15.773 1 81.12 136 LYS B CA 1
ATOM 4219 C C . LYS B 1 136 ? 2.189 -20.359 16.328 1 81.12 136 LYS B C 1
ATOM 4221 O O . LYS B 1 136 ? 1.635 -21.391 15.938 1 81.12 136 LYS B O 1
ATOM 4226 N N . GLU B 1 137 ? 1.683 -19.5 17.203 1 90.38 137 GLU B N 1
ATOM 4227 C CA . GLU B 1 137 ? 0.41 -19.797 17.844 1 90.38 137 GLU B CA 1
ATOM 4228 C C . GLU B 1 137 ? -0.699 -18.891 17.344 1 90.38 137 GLU B C 1
ATOM 4230 O O . GLU B 1 137 ? -1.859 -19.031 17.734 1 90.38 137 GLU B O 1
ATOM 4235 N N . SER B 1 138 ? -0.344 -18.109 16.469 1 90.75 138 SER B N 1
ATOM 4236 C CA . SER B 1 138 ? -1.213 -17.016 16.047 1 90.75 138 SER B CA 1
ATOM 4237 C C . SER B 1 138 ? -2.324 -17.5 15.125 1 90.75 138 SER B C 1
ATOM 4239 O O . SER B 1 138 ? -2.053 -18.125 14.094 1 90.75 138 SER B O 1
ATOM 4241 N N . HIS B 1 139 ? -3.572 -17.156 15.531 1 93.31 139 HIS B N 1
ATOM 4242 C CA . HIS B 1 139 ? -4.699 -17.391 14.633 1 93.31 139 HIS B CA 1
ATOM 4243 C C . HIS B 1 139 ? -4.625 -16.484 13.406 1 93.31 139 HIS B C 1
ATOM 4245 O O . HIS B 1 139 ? -4.93 -16.922 12.297 1 93.31 139 HIS B O 1
ATOM 4251 N N . GLN B 1 140 ? -4.23 -15.273 13.617 1 92.88 140 GLN B N 1
ATOM 4252 C CA . GLN B 1 140 ? -4.055 -14.328 12.523 1 92.88 140 GLN B CA 1
ATOM 4253 C C . GLN B 1 140 ? -3.125 -14.891 11.453 1 92.88 140 GLN B C 1
ATOM 4255 O O . GLN B 1 140 ? -3.408 -14.789 10.258 1 92.88 140 GLN B O 1
ATOM 4260 N N . HIS B 1 141 ? -2.064 -15.484 11.938 1 91.94 141 HIS B N 1
ATOM 4261 C CA . HIS B 1 141 ? -1.084 -16.062 11.023 1 91.94 141 HIS B CA 1
ATOM 4262 C C . HIS B 1 141 ? -1.711 -17.141 10.156 1 91.94 141 HIS B C 1
ATOM 4264 O O . HIS B 1 141 ? -1.455 -17.203 8.953 1 91.94 141 HIS B O 1
ATOM 4270 N N . LYS B 1 142 ? -2.492 -17.906 10.727 1 93.75 142 LYS B N 1
ATOM 4271 C CA . LYS B 1 142 ? -3.166 -18.969 9.992 1 93.75 142 LYS B CA 1
ATOM 4272 C C . LYS B 1 142 ? -4.164 -18.406 8.992 1 93.75 142 LYS B C 1
ATOM 4274 O O . LYS B 1 142 ? -4.34 -18.953 7.902 1 93.75 142 LYS B O 1
ATOM 4279 N N . LEU B 1 143 ? -4.789 -17.344 9.344 1 95.75 143 LEU B N 1
ATOM 4280 C CA . LEU B 1 143 ? -5.797 -16.719 8.484 1 95.75 143 LEU B CA 1
ATOM 4281 C C . LEU B 1 143 ? -5.172 -16.188 7.203 1 95.75 143 LEU B C 1
ATOM 4283 O O . LEU B 1 143 ? -5.844 -16.094 6.176 1 95.75 143 LEU B O 1
ATOM 4287 N N . VAL B 1 144 ? -3.879 -15.891 7.234 1 96.19 144 VAL B N 1
ATOM 4288 C CA . VAL B 1 144 ? -3.186 -15.391 6.051 1 96.19 144 VAL B CA 1
ATOM 4289 C C . VAL B 1 144 ? -3.24 -16.438 4.941 1 96.19 144 VAL B C 1
ATOM 4291 O O . VAL B 1 144 ? -3.346 -16.094 3.762 1 96.19 144 VAL B O 1
ATOM 4294 N N . THR B 1 145 ? -3.295 -17.703 5.273 1 96.88 145 THR B N 1
ATOM 4295 C CA . THR B 1 145 ? -3.262 -18.781 4.289 1 96.88 145 THR B CA 1
ATOM 4296 C C . THR B 1 145 ? -4.621 -18.938 3.607 1 96.88 145 THR B C 1
ATOM 4298 O O . THR B 1 145 ? -4.762 -19.719 2.662 1 96.88 145 THR B O 1
ATOM 4301 N N . GLU B 1 146 ? -5.566 -18.141 4.062 1 97.44 146 GLU B N 1
ATOM 4302 C CA . GLU B 1 146 ? -6.91 -18.25 3.5 1 97.44 146 GLU B CA 1
ATOM 4303 C C . GLU B 1 146 ? -7.195 -17.094 2.539 1 97.44 146 GLU B C 1
ATOM 4305 O O . GLU B 1 146 ? -8.195 -17.109 1.816 1 97.44 146 GLU B O 1
ATOM 4310 N N . MET B 1 147 ? -6.352 -16.219 2.459 1 96.25 147 MET B N 1
ATOM 4311 C CA . MET B 1 147 ? -6.617 -14.953 1.781 1 96.25 147 MET B CA 1
ATOM 4312 C C . MET B 1 147 ? -6.262 -15.047 0.301 1 96.25 147 MET B C 1
ATOM 4314 O O . MET B 1 147 ? -5.316 -15.742 -0.074 1 96.25 147 MET B O 1
ATOM 4318 N N . ALA B 1 148 ? -7.035 -14.25 -0.469 1 98.5 148 ALA B N 1
ATOM 4319 C CA . ALA B 1 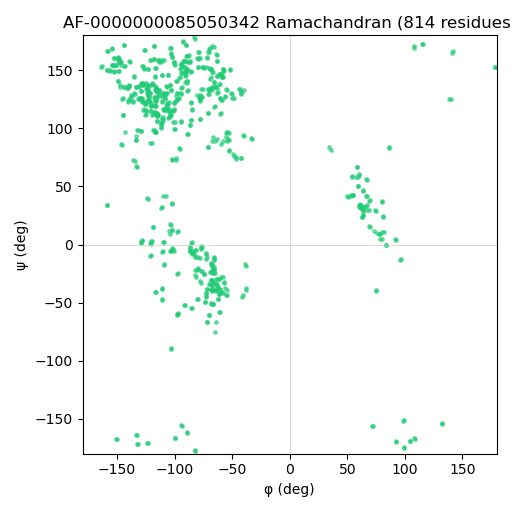148 ? -6.656 -13.977 -1.853 1 98.5 148 ALA B CA 1
ATOM 4320 C C . ALA B 1 148 ? -7.695 -13.086 -2.535 1 98.5 148 ALA B C 1
ATOM 4322 O O . ALA B 1 148 ? -8.859 -13.062 -2.133 1 98.5 148 ALA B O 1
ATOM 4323 N N . GLY B 1 149 ? -7.285 -12.273 -3.566 1 98.69 149 GLY B N 1
ATOM 4324 C CA . GLY B 1 149 ? -8.266 -11.719 -4.484 1 98.69 149 GLY B CA 1
ATOM 4325 C C . GLY B 1 149 ? -9.047 -12.773 -5.242 1 98.69 149 GLY B C 1
ATOM 4326 O O . GLY B 1 149 ? -10.266 -12.859 -5.121 1 98.69 149 GLY B O 1
ATOM 4327 N N . ILE B 1 150 ? -8.281 -13.594 -5.965 1 98.94 150 ILE B N 1
ATOM 4328 C CA . ILE B 1 150 ? -8.852 -14.797 -6.562 1 98.94 150 ILE B CA 1
ATOM 4329 C C . ILE B 1 150 ? -8.312 -16.031 -5.84 1 98.94 150 ILE B C 1
ATOM 4331 O O . ILE B 1 150 ? -7.113 -16.312 -5.883 1 98.94 150 ILE B O 1
ATOM 4335 N N . TYR B 1 151 ? -9.219 -16.703 -5.242 1 98.88 151 TYR B N 1
ATOM 4336 C CA . TYR B 1 151 ? -8.93 -17.922 -4.488 1 98.88 151 TYR B CA 1
ATOM 4337 C C . TYR B 1 151 ? -9.422 -19.156 -5.238 1 98.88 151 TYR B C 1
ATOM 4339 O O . TYR B 1 151 ? -10.531 -19.156 -5.766 1 98.88 151 TYR B O 1
ATOM 4347 N N . THR B 1 152 ? -8.57 -20.219 -5.27 1 98.88 152 THR B N 1
ATOM 4348 C CA . THR B 1 152 ? -9.023 -21.5 -5.816 1 98.88 152 THR B CA 1
ATOM 4349 C C . THR B 1 152 ? -8.82 -22.625 -4.809 1 98.88 152 THR B C 1
ATOM 4351 O O . THR B 1 152 ? -7.77 -22.688 -4.16 1 98.88 152 THR B O 1
ATOM 4354 N N . ASP B 1 153 ? -9.758 -23.469 -4.734 1 98.69 153 ASP B N 1
ATOM 4355 C CA . ASP B 1 153 ? -9.766 -24.531 -3.727 1 98.69 153 ASP B CA 1
ATOM 4356 C C . ASP B 1 153 ? -8.852 -25.672 -4.129 1 98.69 153 ASP B C 1
ATOM 4358 O O . ASP B 1 153 ? -8.508 -25.828 -5.301 1 98.69 153 ASP B O 1
ATOM 4362 N N . ALA B 1 154 ? -8.453 -26.5 -3.168 1 98.31 154 ALA B N 1
ATOM 4363 C CA . ALA B 1 154 ? -7.52 -27.609 -3.385 1 98.31 154 ALA B CA 1
ATOM 4364 C C . ALA B 1 154 ? -8.133 -28.672 -4.277 1 98.31 154 ALA B C 1
ATOM 4366 O O . ALA B 1 154 ? -7.418 -29.469 -4.883 1 98.31 154 ALA B O 1
ATOM 4367 N N . THR B 1 155 ? -9.414 -28.672 -4.316 1 97.94 155 THR B N 1
ATOM 4368 C CA . THR B 1 155 ? -10.094 -29.703 -5.074 1 97.94 155 THR B CA 1
ATOM 4369 C C . THR B 1 155 ? -10.234 -29.312 -6.543 1 97.94 155 THR B C 1
ATOM 4371 O O . THR B 1 155 ? -10.688 -30.109 -7.367 1 97.94 155 THR B O 1
ATOM 4374 N N . THR B 1 156 ? -9.859 -28.172 -6.863 1 98.62 156 THR B N 1
ATOM 4375 C CA . THR B 1 156 ? -10.023 -27.672 -8.227 1 98.62 156 THR B CA 1
ATOM 4376 C C . THR B 1 156 ? -8.828 -28.078 -9.086 1 98.62 156 THR B C 1
ATOM 4378 O O . THR B 1 156 ? -7.766 -28.422 -8.562 1 98.62 156 THR B O 1
ATOM 4381 N N . HIS B 1 157 ? -9.078 -28.094 -10.398 1 98.75 157 HIS B N 1
ATOM 4382 C CA . HIS B 1 157 ? -7.98 -28.25 -11.344 1 98.75 157 HIS B CA 1
ATOM 4383 C C . HIS B 1 157 ? -8.305 -27.594 -12.688 1 98.75 157 HIS B C 1
ATOM 4385 O O . HIS B 1 157 ? -9.477 -27.359 -13 1 98.75 157 HIS B O 1
ATOM 4391 N N . HIS B 1 158 ? -7.293 -27.297 -13.508 1 98.88 158 HIS B N 1
ATOM 4392 C CA . HIS B 1 158 ? -7.375 -26.781 -14.875 1 98.88 158 HIS B CA 1
ATOM 4393 C C . HIS B 1 158 ? -8.125 -25.453 -14.914 1 98.88 158 HIS B C 1
ATOM 4395 O O . HIS B 1 158 ? -9.047 -25.281 -15.711 1 98.88 158 HIS B O 1
ATOM 4401 N N . LEU B 1 159 ? -7.707 -24.547 -14.055 1 98.94 159 LEU B N 1
ATOM 4402 C CA . LEU B 1 159 ? -8.203 -23.188 -14.062 1 98.94 159 LEU B CA 1
ATOM 4403 C C . LEU B 1 159 ? -7.289 -22.281 -14.883 1 98.94 159 LEU B C 1
ATOM 4405 O O . LEU B 1 159 ? -6.094 -22.547 -15.016 1 98.94 159 LEU B O 1
ATOM 4409 N N . THR B 1 160 ? -7.859 -21.312 -15.5 1 98.94 160 THR B N 1
ATOM 4410 C CA . THR B 1 160 ? -7.129 -20.234 -16.172 1 98.94 160 THR B CA 1
ATOM 4411 C C . THR B 1 160 ? -7.473 -18.875 -15.562 1 98.94 160 THR B C 1
ATOM 4413 O O . THR B 1 160 ? -8.609 -18.422 -15.664 1 98.94 160 THR B O 1
ATOM 4416 N N . LEU B 1 161 ? -6.594 -18.25 -14.914 1 98.94 161 LEU B N 1
ATOM 4417 C CA . LEU B 1 161 ? -6.727 -16.938 -14.289 1 98.94 161 LEU B CA 1
ATOM 4418 C C . LEU B 1 161 ? -5.863 -15.906 -15.008 1 98.94 161 LEU B C 1
ATOM 4420 O O . LEU B 1 161 ? -4.652 -15.844 -14.797 1 98.94 161 LEU B O 1
ATOM 4424 N N . GLN B 1 162 ? -6.551 -15.062 -15.891 1 98.94 162 GLN B N 1
ATOM 4425 C CA . GLN B 1 162 ? -5.695 -14.312 -16.812 1 98.94 162 GLN B CA 1
ATOM 4426 C C . GLN B 1 162 ? -6.246 -12.914 -17.062 1 98.94 162 GLN B C 1
ATOM 4428 O O . GLN B 1 162 ? -7.441 -12.672 -16.891 1 98.94 162 GLN B O 1
ATOM 4433 N N . ASN B 1 163 ? -5.363 -12.016 -17.391 1 98.88 163 ASN B N 1
ATOM 4434 C CA . ASN B 1 163 ? -5.688 -10.68 -17.859 1 98.88 163 ASN B CA 1
ATOM 4435 C C . ASN B 1 163 ? -6.445 -9.875 -16.812 1 98.88 163 ASN B C 1
ATOM 4437 O O . ASN B 1 163 ? -7.332 -9.086 -17.141 1 98.88 163 ASN B O 1
ATOM 4441 N N . ASN B 1 164 ? -6.195 -10.109 -15.586 1 98.94 164 ASN B N 1
ATOM 4442 C CA . ASN B 1 164 ? -6.766 -9.328 -14.5 1 98.94 164 ASN B CA 1
ATOM 4443 C C . ASN B 1 164 ? -5.77 -8.305 -13.961 1 98.94 164 ASN B C 1
ATOM 4445 O O . ASN B 1 164 ? -4.566 -8.422 -14.203 1 98.94 164 ASN B O 1
ATOM 4449 N N . GLU B 1 165 ? -6.32 -7.309 -13.367 1 98.88 165 GLU B N 1
ATOM 4450 C CA . GLU B 1 165 ? -5.508 -6.34 -12.641 1 98.88 165 GLU B CA 1
ATOM 4451 C C . GLU B 1 165 ? -5.832 -6.355 -11.148 1 98.88 165 GLU B C 1
ATOM 4453 O O . GLU B 1 165 ? -7 -6.422 -10.758 1 98.88 165 GLU B O 1
ATOM 4458 N N . PHE B 1 166 ? -4.797 -6.371 -10.359 1 98.75 166 PHE B N 1
ATOM 4459 C CA . PHE B 1 166 ? -4.898 -6.348 -8.906 1 98.75 166 PHE B CA 1
ATOM 4460 C C . PHE B 1 166 ? -4.176 -5.137 -8.328 1 98.75 166 PHE B C 1
ATOM 4462 O O . PHE B 1 166 ? -2.986 -4.941 -8.578 1 98.75 166 PHE B O 1
ATOM 4469 N N . LYS B 1 167 ? -4.895 -4.285 -7.605 1 96.69 167 LYS B N 1
ATOM 4470 C CA . LYS B 1 167 ? -4.281 -3.156 -6.914 1 96.69 167 LYS B CA 1
ATOM 4471 C C . LYS B 1 167 ? -4.555 -3.217 -5.414 1 96.69 167 LYS B C 1
ATOM 4473 O O . LYS B 1 167 ? -5.707 -3.346 -4.992 1 96.69 167 LYS B O 1
ATOM 4478 N N . ASN B 1 168 ? -3.5 -3.076 -4.621 1 94.88 168 ASN B N 1
ATOM 4479 C CA . ASN B 1 168 ? -3.641 -3.092 -3.168 1 94.88 168 ASN B CA 1
ATOM 4480 C C . ASN B 1 168 ? -4.383 -4.336 -2.689 1 94.88 168 ASN B C 1
ATOM 4482 O O . ASN B 1 168 ? -5.324 -4.238 -1.902 1 94.88 168 ASN B O 1
ATOM 4486 N N . MET B 1 169 ? -4.031 -5.422 -3.293 1 96.5 169 MET B N 1
ATOM 4487 C CA . MET B 1 169 ? -4.48 -6.75 -2.891 1 96.5 169 MET B CA 1
ATOM 4488 C C . MET B 1 169 ? -3.367 -7.508 -2.174 1 96.5 169 MET B C 1
ATOM 4490 O O . MET B 1 169 ? -2.402 -7.945 -2.803 1 96.5 169 MET B O 1
ATOM 4494 N N . PRO B 1 170 ? -3.525 -7.711 -0.832 1 96 170 PRO B N 1
ATOM 4495 C CA . PRO B 1 170 ? -2.41 -8.281 -0.073 1 96 170 PRO B CA 1
ATOM 4496 C C . PRO B 1 170 ? -1.979 -9.648 -0.602 1 96 170 PRO B C 1
ATOM 4498 O O . PRO B 1 170 ? -0.786 -9.961 -0.612 1 96 170 PRO B O 1
ATOM 4501 N N . VAL B 1 171 ? -2.91 -10.438 -0.935 1 98.38 171 VAL B N 1
ATOM 4502 C CA . VAL B 1 171 ? -2.686 -11.656 -1.704 1 98.38 171 VAL B CA 1
ATOM 4503 C C . VAL B 1 171 ? -3.494 -11.602 -3 1 98.38 171 VAL B C 1
ATOM 4505 O O . VAL B 1 171 ? -4.727 -11.586 -2.969 1 98.38 171 VAL B O 1
ATOM 4508 N N . GLY B 1 172 ? -2.809 -11.57 -4.141 1 98.75 172 GLY B N 1
ATOM 4509 C CA . GLY B 1 172 ? -3.512 -11.445 -5.406 1 98.75 172 GLY B CA 1
ATOM 4510 C C . GLY B 1 172 ? -4.266 -12.703 -5.797 1 98.75 172 GLY B C 1
ATOM 4511 O O . GLY B 1 172 ? -5.496 -12.719 -5.801 1 98.75 172 GLY B O 1
ATOM 4512 N N . VAL B 1 173 ? -3.477 -13.734 -6.07 1 98.94 173 VAL B N 1
ATOM 4513 C CA . VAL B 1 173 ? -4.031 -15.023 -6.484 1 98.94 173 VAL B CA 1
ATOM 4514 C C . VAL B 1 173 ? -3.473 -16.141 -5.605 1 98.94 173 VAL B C 1
ATOM 4516 O O . VAL B 1 173 ? -2.281 -16.141 -5.285 1 98.94 173 VAL B O 1
ATOM 4519 N N . ARG B 1 174 ? -4.293 -17.016 -5.246 1 98.88 174 ARG B N 1
ATOM 4520 C CA . ARG B 1 174 ? -3.893 -18.234 -4.547 1 98.88 174 ARG B CA 1
ATOM 4521 C C . ARG B 1 174 ? -4.453 -19.469 -5.234 1 98.88 174 ARG B C 1
ATOM 4523 O O . ARG B 1 174 ? -5.668 -19.625 -5.375 1 98.88 174 ARG B O 1
ATOM 4530 N N . VAL B 1 175 ? -3.572 -20.375 -5.621 1 98.88 175 VAL B N 1
ATOM 4531 C CA . VAL B 1 175 ? -3.953 -21.594 -6.324 1 98.88 175 VAL B CA 1
ATOM 4532 C C . VAL B 1 175 ? -3.611 -22.812 -5.469 1 98.88 175 VAL B C 1
ATOM 4534 O O . VAL B 1 175 ? -2.443 -23.172 -5.348 1 98.88 175 VAL B O 1
ATOM 4537 N N . ARG B 1 176 ? -4.656 -23.469 -5.016 1 98.69 176 ARG B N 1
ATOM 4538 C CA . ARG B 1 176 ? -4.422 -24.609 -4.129 1 98.69 176 ARG B CA 1
ATOM 4539 C C . ARG B 1 176 ? -4.461 -25.922 -4.902 1 98.69 176 ARG B C 1
ATOM 4541 O O . ARG B 1 176 ? -3.867 -26.906 -4.484 1 98.69 176 ARG B O 1
ATOM 4548 N N . GLY B 1 177 ? -5.156 -25.953 -6.035 1 98.5 177 GLY B N 1
ATOM 4549 C CA . GLY B 1 177 ? -5.273 -27.156 -6.828 1 98.5 177 GLY B CA 1
ATOM 4550 C C . GLY B 1 177 ? -4.219 -27.266 -7.91 1 98.5 177 GLY B C 1
ATOM 4551 O O . GLY B 1 177 ? -3.432 -26.344 -8.109 1 98.5 177 GLY B O 1
ATOM 4552 N N . PRO B 1 178 ? -4.199 -28.422 -8.617 1 98.69 178 PRO B N 1
ATOM 4553 C CA . PRO B 1 178 ? -3.17 -28.656 -9.633 1 98.69 178 PRO B CA 1
ATOM 4554 C C . PRO B 1 178 ? -3.574 -28.156 -11.016 1 98.69 178 PRO B C 1
ATOM 4556 O O . PRO B 1 178 ? -4.762 -27.922 -11.273 1 98.69 178 PRO B O 1
ATOM 4559 N N . ASN B 1 179 ? -2.607 -27.984 -11.891 1 98.88 179 ASN B N 1
ATOM 4560 C CA . ASN B 1 179 ? -2.764 -27.875 -13.336 1 98.88 179 ASN B CA 1
ATOM 4561 C C . ASN B 1 179 ? -3.512 -26.594 -13.719 1 98.88 179 ASN B C 1
ATOM 4563 O O . ASN B 1 179 ? -4.41 -26.625 -14.562 1 98.88 179 ASN B O 1
ATOM 4567 N N . SER B 1 180 ? -3.17 -25.5 -13.055 1 98.88 180 SER B N 1
ATOM 4568 C CA . SER B 1 180 ? -3.793 -24.219 -13.367 1 98.88 180 SER B CA 1
ATOM 4569 C C . SER B 1 180 ? -2.775 -23.234 -13.945 1 98.88 180 SER B C 1
ATOM 4571 O O . SER B 1 180 ? -1.568 -23.484 -13.875 1 98.88 180 SER B O 1
ATOM 4573 N N . LEU B 1 181 ? -3.303 -22.297 -14.609 1 98.94 181 LEU B N 1
ATOM 4574 C CA . LEU B 1 181 ? -2.506 -21.281 -15.297 1 98.94 181 LEU B CA 1
ATOM 4575 C C . LEU B 1 181 ? -2.844 -19.891 -14.781 1 98.94 181 LEU B C 1
ATOM 4577 O O . LEU B 1 181 ? -4.008 -19.484 -14.805 1 98.94 181 LEU B O 1
ATOM 4581 N N . VAL B 1 182 ? -1.859 -19.156 -14.203 1 98.94 182 VAL B N 1
ATOM 4582 C CA . VAL B 1 182 ? -1.943 -17.734 -13.867 1 98.94 182 VAL B CA 1
ATOM 4583 C C . VAL B 1 182 ? -1.146 -16.922 -14.883 1 98.94 182 VAL B C 1
ATOM 4585 O O . VAL B 1 182 ? 0.088 -16.938 -14.867 1 98.94 182 VAL B O 1
ATOM 4588 N N . LYS B 1 183 ? -1.875 -16.141 -15.734 1 98.88 183 LYS B N 1
ATOM 4589 C CA . LYS B 1 183 ? -1.175 -15.625 -16.906 1 98.88 183 LYS B CA 1
ATOM 4590 C C . LYS B 1 183 ? -1.591 -14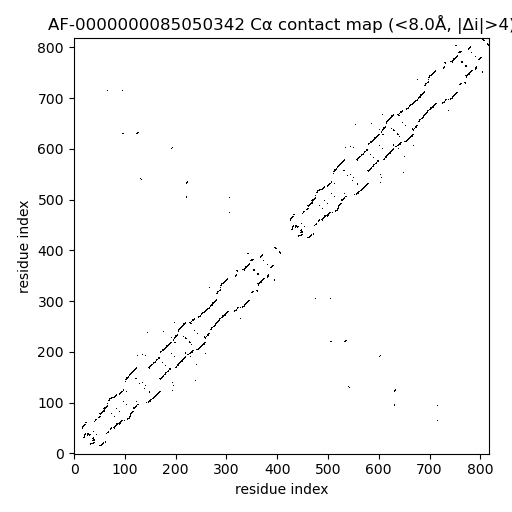.188 -17.203 1 98.88 183 LYS B C 1
ATOM 4592 O O . LYS B 1 183 ? -2.779 -13.859 -17.172 1 98.88 183 LYS B O 1
ATOM 4597 N N . SER B 1 184 ? -0.604 -13.344 -17.484 1 98.88 184 SER B N 1
ATOM 4598 C CA . SER B 1 184 ? -0.808 -12.016 -18.078 1 98.88 184 SER B CA 1
ATOM 4599 C C . SER B 1 184 ? -1.637 -11.133 -17.156 1 98.88 184 SER B C 1
ATOM 4601 O O . SER B 1 184 ? -2.482 -10.367 -17.609 1 98.88 184 SER B O 1
ATOM 4603 N N . ASN B 1 185 ? -1.502 -11.289 -15.891 1 98.94 185 ASN B N 1
ATOM 4604 C CA . ASN B 1 185 ? -2.111 -10.383 -14.922 1 98.94 185 ASN B CA 1
ATOM 4605 C C . ASN B 1 185 ? -1.172 -9.234 -14.562 1 98.94 185 ASN B C 1
ATOM 4607 O O . ASN B 1 185 ? 0.034 -9.32 -14.797 1 98.94 185 ASN B O 1
ATOM 4611 N N . TYR B 1 186 ? -1.768 -8.172 -14.078 1 98.88 186 TYR B N 1
ATOM 4612 C CA . TYR B 1 186 ? -1.016 -7.039 -13.547 1 98.88 186 TYR B CA 1
ATOM 4613 C C . TYR B 1 186 ? -1.313 -6.828 -12.07 1 98.88 186 TYR B C 1
ATOM 4615 O O . TYR B 1 186 ? -2.449 -6.531 -11.695 1 98.88 186 TYR B O 1
ATOM 4623 N N . PHE B 1 187 ? -0.272 -7.039 -11.203 1 98.81 187 PHE B N 1
ATOM 4624 C CA . PHE B 1 187 ? -0.346 -6.852 -9.758 1 98.81 187 PHE B CA 1
ATOM 4625 C C . PHE B 1 187 ? 0.469 -5.637 -9.328 1 98.81 187 PHE B C 1
ATOM 4627 O O . PHE B 1 187 ? 1.632 -5.496 -9.711 1 98.81 187 PHE B O 1
ATOM 4634 N N . HIS B 1 188 ? -0.213 -4.699 -8.453 1 97.25 188 HIS B N 1
ATOM 4635 C CA . HIS B 1 188 ? 0.663 -3.592 -8.094 1 97.25 188 HIS B CA 1
ATOM 4636 C C . HIS B 1 188 ? 0.186 -2.898 -6.824 1 97.25 188 HIS B C 1
ATOM 4638 O O . HIS B 1 188 ? -1.003 -2.938 -6.5 1 97.25 188 HIS B O 1
ATOM 4644 N N . ASP B 1 189 ? 1.134 -2.34 -6.059 1 94.56 189 ASP B N 1
ATOM 4645 C CA . ASP B 1 189 ? 0.945 -1.402 -4.957 1 94.56 189 ASP B CA 1
ATOM 4646 C C . ASP B 1 189 ? 0.232 -2.07 -3.783 1 94.56 189 ASP B C 1
ATOM 4648 O O . ASP B 1 189 ? -0.773 -1.557 -3.287 1 94.56 189 ASP B O 1
ATOM 4652 N N . ALA B 1 190 ? 0.808 -3.16 -3.312 1 95.69 190 ALA B N 1
ATOM 4653 C CA . ALA B 1 190 ? 0.348 -3.818 -2.092 1 95.69 190 ALA B CA 1
ATOM 4654 C C . ALA B 1 190 ? 1.478 -3.936 -1.073 1 95.69 190 ALA B C 1
ATOM 4656 O O . ALA B 1 190 ? 2.602 -4.301 -1.423 1 95.69 190 ALA B O 1
ATOM 4657 N N . SER B 1 191 ? 1.215 -3.617 0.133 1 90.69 191 SER B N 1
ATOM 4658 C CA . SER B 1 191 ? 2.287 -3.43 1.105 1 90.69 191 SER B CA 1
ATOM 4659 C C . SER B 1 191 ? 2.408 -4.633 2.033 1 90.69 191 SER B C 1
ATOM 4661 O O . SER B 1 191 ? 2.959 -5.668 1.648 1 90.69 191 SER B O 1
ATOM 4663 N N . ARG B 1 192 ? 1.691 -4.648 3.152 1 90.75 192 ARG B N 1
ATOM 4664 C CA . ARG B 1 192 ? 1.905 -5.684 4.16 1 90.75 192 ARG B CA 1
ATOM 4665 C C . ARG B 1 192 ? 0.591 -6.355 4.543 1 90.75 192 ARG B C 1
ATOM 4667 O O . ARG B 1 192 ? -0.479 -5.758 4.41 1 90.75 192 ARG B O 1
ATOM 4674 N N . ILE B 1 193 ? 0.702 -7.598 4.992 1 93.56 193 ILE B N 1
ATOM 4675 C CA . ILE B 1 193 ? -0.44 -8.336 5.523 1 93.56 193 ILE B CA 1
ATOM 4676 C C . ILE B 1 193 ? -0.449 -8.242 7.047 1 93.56 193 ILE B C 1
ATOM 4678 O O . ILE B 1 193 ? -1.429 -7.789 7.645 1 93.56 193 ILE B O 1
ATOM 4682 N N . THR B 1 194 ? 0.606 -8.695 7.625 1 91.38 194 THR B N 1
ATOM 4683 C CA . THR B 1 194 ? 0.853 -8.625 9.062 1 91.38 194 THR B CA 1
ATOM 4684 C C . THR B 1 194 ? 2.262 -8.117 9.344 1 91.38 194 THR B C 1
ATOM 4686 O O . THR B 1 194 ? 2.982 -7.723 8.422 1 91.38 194 THR B O 1
ATOM 4689 N N . GLU B 1 195 ? 2.625 -8.18 10.578 1 85.56 195 GLU B N 1
ATOM 4690 C CA . GLU B 1 195 ? 3.975 -7.777 10.961 1 85.56 195 GLU B CA 1
ATOM 4691 C C . GLU B 1 195 ? 5.016 -8.758 10.422 1 85.56 195 GLU B C 1
ATOM 4693 O O . GLU B 1 195 ? 6.195 -8.414 10.305 1 85.56 195 GLU B O 1
ATOM 4698 N N . TYR B 1 196 ? 4.562 -9.898 10.031 1 87.69 196 TYR B N 1
ATOM 4699 C CA . TYR B 1 196 ? 5.484 -10.984 9.711 1 87.69 196 TYR B CA 1
ATOM 4700 C C . TYR B 1 196 ? 5.309 -11.438 8.273 1 87.69 196 TYR B C 1
ATOM 4702 O O . TYR B 1 196 ? 5.984 -12.367 7.816 1 87.69 196 TYR B O 1
ATOM 4710 N N . TRP B 1 197 ? 4.406 -10.781 7.621 1 93.12 197 TRP B N 1
ATOM 4711 C CA . TRP B 1 197 ? 4.07 -11.273 6.289 1 93.12 197 TRP B CA 1
ATOM 4712 C C . TRP B 1 197 ? 3.76 -10.117 5.344 1 93.12 197 TRP B C 1
ATOM 4714 O O . TRP B 1 197 ? 2.77 -9.406 5.527 1 93.12 197 TRP B O 1
ATOM 4724 N N . GLY B 1 198 ? 4.656 -9.945 4.383 1 94.38 198 GLY B N 1
ATOM 4725 C CA . GLY B 1 198 ? 4.402 -8.945 3.355 1 94.38 198 GLY B CA 1
ATOM 4726 C C . GLY B 1 198 ? 3.434 -9.422 2.289 1 94.38 198 GLY B C 1
ATOM 4727 O O . GLY B 1 198 ? 3.096 -10.609 2.236 1 94.38 198 GLY B O 1
ATOM 4728 N N . ALA B 1 199 ? 2.932 -8.547 1.506 1 96.81 199 ALA B N 1
ATOM 4729 C CA . ALA B 1 199 ? 2.002 -8.867 0.426 1 96.81 199 ALA B CA 1
ATOM 4730 C C . ALA B 1 199 ? 2.633 -9.828 -0.579 1 96.81 199 ALA B C 1
ATOM 4732 O O . ALA B 1 199 ? 3.84 -9.773 -0.825 1 96.81 199 ALA B O 1
ATOM 4733 N N . MET B 1 200 ? 1.854 -10.672 -1.122 1 98.12 200 MET B N 1
ATOM 4734 C CA . MET B 1 200 ? 2.248 -11.664 -2.127 1 98.12 200 MET B CA 1
ATOM 4735 C C . MET B 1 200 ? 1.329 -11.594 -3.342 1 98.12 200 MET B C 1
ATOM 4737 O O . MET B 1 200 ? 0.113 -11.758 -3.213 1 98.12 200 MET B O 1
ATOM 4741 N N . ALA B 1 201 ? 1.929 -11.43 -4.527 1 98.81 201 ALA B N 1
ATOM 4742 C CA . ALA B 1 201 ? 1.082 -11.281 -5.707 1 98.81 201 ALA B CA 1
ATOM 4743 C C . ALA B 1 201 ? 0.449 -12.617 -6.098 1 98.81 201 ALA B C 1
ATOM 4745 O O . ALA B 1 201 ? -0.769 -12.703 -6.266 1 98.81 201 ALA B O 1
ATOM 4746 N N . ILE B 1 202 ? 1.287 -13.695 -6.184 1 98.94 202 ILE B N 1
ATOM 4747 C CA . ILE B 1 202 ? 0.814 -15 -6.617 1 98.94 202 ILE B CA 1
ATOM 4748 C C . ILE B 1 202 ? 1.294 -16.078 -5.645 1 98.94 202 ILE B C 1
ATOM 4750 O O . ILE B 1 202 ? 2.494 -16.203 -5.395 1 98.94 202 ILE B O 1
ATOM 4754 N N . VAL B 1 203 ? 0.382 -16.828 -5.168 1 98.81 203 VAL B N 1
ATOM 4755 C CA . VAL B 1 203 ? 0.697 -17.922 -4.25 1 98.81 203 VAL B CA 1
ATOM 4756 C C . VAL B 1 203 ? 0.3 -19.25 -4.879 1 98.81 203 VAL B C 1
ATOM 4758 O O . VAL B 1 203 ? -0.853 -19.438 -5.273 1 98.81 203 VAL B O 1
ATOM 4761 N N . ILE B 1 204 ? 1.229 -20.109 -4.969 1 98.75 204 ILE B N 1
ATOM 4762 C CA . ILE B 1 204 ? 0.993 -21.469 -5.469 1 98.75 204 ILE B CA 1
ATOM 4763 C C . ILE B 1 204 ? 1.141 -22.469 -4.328 1 98.75 204 ILE B C 1
ATOM 4765 O O . ILE B 1 204 ? 2.164 -22.5 -3.643 1 98.75 204 ILE B O 1
ATOM 4769 N N . VAL B 1 205 ? 0.151 -23.25 -4.211 1 98.31 205 VAL B N 1
ATOM 4770 C CA . VAL B 1 205 ? 0.109 -24.234 -3.131 1 98.31 205 VAL B CA 1
ATOM 4771 C C . VAL B 1 205 ? 0.104 -25.641 -3.711 1 98.31 205 VAL B C 1
ATOM 4773 O O . VAL B 1 205 ? 0.783 -26.531 -3.195 1 98.31 205 VAL B O 1
ATOM 4776 N N . GLY B 1 206 ? -0.646 -25.828 -4.789 1 98.12 206 GLY B N 1
ATOM 4777 C CA . GLY B 1 206 ? -0.78 -27.125 -5.402 1 98.12 206 GLY B CA 1
ATOM 4778 C C . GLY B 1 206 ? 0.265 -27.406 -6.473 1 98.12 206 GLY B C 1
ATOM 4779 O O . GLY B 1 206 ? 1.03 -26.5 -6.836 1 98.12 206 GLY B O 1
ATOM 4780 N N . PRO B 1 207 ? 0.302 -28.641 -6.965 1 98.19 207 PRO B N 1
ATOM 4781 C CA . PRO B 1 207 ? 1.338 -29.031 -7.918 1 98.19 207 PRO B CA 1
ATOM 4782 C C . PRO B 1 207 ? 0.953 -28.75 -9.367 1 98.19 207 PRO B C 1
ATOM 4784 O O . PRO B 1 207 ? -0.222 -28.516 -9.664 1 98.19 207 PRO B O 1
ATOM 4787 N N . HIS B 1 208 ? 1.91 -28.719 -10.312 1 98.69 208 HIS B N 1
ATOM 4788 C CA . HIS B 1 208 ? 1.725 -28.719 -11.758 1 98.69 208 HIS B CA 1
ATOM 4789 C C . HIS B 1 208 ? 1.06 -27.422 -12.219 1 98.69 208 HIS B C 1
ATOM 4791 O O . HIS B 1 208 ? 0.199 -27.453 -13.102 1 98.69 208 HIS B O 1
ATOM 4797 N N . ASN B 1 209 ? 1.369 -26.328 -11.555 1 98.88 209 ASN B N 1
ATOM 4798 C CA . ASN B 1 209 ? 0.815 -25.047 -11.945 1 98.88 209 ASN B CA 1
ATOM 4799 C C . ASN B 1 209 ? 1.821 -24.219 -12.75 1 98.88 209 ASN B C 1
ATOM 4801 O O . ASN B 1 209 ? 3.021 -24.5 -12.719 1 98.88 209 ASN B O 1
ATOM 4805 N N . GLU B 1 210 ? 1.308 -23.344 -13.531 1 98.94 210 GLU B N 1
ATOM 4806 C CA . GLU B 1 210 ? 2.102 -22.469 -14.391 1 98.94 210 GLU B CA 1
ATOM 4807 C C . GLU B 1 210 ? 1.803 -21 -14.109 1 98.94 210 GLU B C 1
ATOM 4809 O O . GLU B 1 210 ? 0.64 -20.609 -14 1 98.94 210 GLU B O 1
ATOM 4814 N N . VAL B 1 211 ? 2.84 -20.172 -13.867 1 98.94 211 VAL B N 1
ATOM 4815 C CA . VAL B 1 211 ? 2.787 -18.734 -13.68 1 98.94 211 VAL B CA 1
ATOM 4816 C C . VAL B 1 211 ? 3.541 -18.031 -14.805 1 98.94 211 VAL B C 1
ATOM 4818 O O . VAL B 1 211 ? 4.77 -18.109 -14.875 1 98.94 211 VAL B O 1
ATOM 4821 N N . ALA B 1 212 ? 2.785 -17.281 -15.68 1 98.88 212 ALA B N 1
ATOM 4822 C CA . ALA B 1 212 ? 3.451 -16.859 -16.906 1 98.88 212 ALA B CA 1
ATOM 4823 C C . ALA B 1 212 ? 3.008 -15.461 -17.328 1 98.88 212 ALA B C 1
ATOM 4825 O O . ALA B 1 212 ? 1.826 -15.125 -17.219 1 98.88 212 ALA B O 1
ATOM 4826 N N . HIS B 1 213 ? 3.975 -14.633 -17.719 1 98.88 213 HIS B N 1
ATOM 4827 C CA . HIS B 1 213 ? 3.742 -13.352 -18.391 1 98.88 213 HIS B CA 1
ATOM 4828 C C . HIS B 1 213 ? 2.984 -12.391 -17.484 1 98.88 213 HIS B C 1
ATOM 4830 O O . HIS B 1 213 ? 2.162 -11.602 -17.953 1 98.88 213 HIS B O 1
ATOM 4836 N N . ASN B 1 214 ? 3.137 -12.492 -16.188 1 98.94 214 ASN B N 1
ATOM 4837 C CA . ASN B 1 214 ? 2.553 -11.523 -15.273 1 98.94 214 ASN B CA 1
ATOM 4838 C C . ASN B 1 214 ? 3.498 -10.352 -15.016 1 98.94 214 ASN B C 1
ATOM 4840 O O . ASN B 1 214 ? 4.715 -10.484 -15.164 1 98.94 214 ASN B O 1
ATOM 4844 N N . ARG B 1 215 ? 2.91 -9.234 -14.734 1 98.75 215 ARG B N 1
ATOM 4845 C CA . ARG B 1 215 ? 3.639 -8.055 -14.273 1 98.75 215 ARG B CA 1
ATOM 4846 C C . ARG B 1 215 ? 3.33 -7.754 -12.812 1 98.75 215 ARG B C 1
ATOM 4848 O O . ARG B 1 215 ? 2.164 -7.633 -12.43 1 98.75 215 ARG B O 1
ATOM 4855 N N . ILE B 1 216 ? 4.355 -7.699 -11.961 1 98.62 216 ILE B N 1
ATOM 4856 C CA . ILE B 1 216 ? 4.211 -7.469 -10.523 1 98.62 216 ILE B CA 1
ATOM 4857 C C . ILE B 1 216 ? 5.074 -6.281 -10.102 1 98.62 216 ILE B C 1
ATOM 4859 O O . ILE B 1 216 ? 6.297 -6.301 -10.281 1 98.62 216 ILE B O 1
ATOM 4863 N N . GLU B 1 217 ? 4.441 -5.227 -9.531 1 96.38 217 GLU B N 1
ATOM 4864 C CA . GLU B 1 217 ? 5.188 -4.023 -9.18 1 96.38 217 GLU B CA 1
ATOM 4865 C C . GLU B 1 217 ? 4.836 -3.543 -7.777 1 96.38 217 GLU B C 1
ATOM 4867 O O . GLU B 1 217 ? 3.662 -3.52 -7.398 1 96.38 217 GLU B O 1
ATOM 4872 N N . ASN B 1 218 ? 5.844 -3.18 -6.992 1 94.12 218 ASN B N 1
ATOM 4873 C CA . ASN B 1 218 ? 5.68 -2.494 -5.715 1 94.12 218 ASN B CA 1
ATOM 4874 C C . ASN B 1 218 ? 4.926 -3.357 -4.711 1 94.12 218 ASN B C 1
ATOM 4876 O O . ASN B 1 218 ? 3.984 -2.889 -4.066 1 94.12 218 ASN B O 1
ATOM 4880 N N . TYR B 1 219 ? 5.324 -4.621 -4.605 1 96.06 219 TYR B N 1
ATOM 4881 C CA . TYR B 1 219 ? 4.789 -5.527 -3.592 1 96.06 219 TYR B CA 1
ATOM 4882 C C . TYR B 1 219 ? 5.73 -5.621 -2.396 1 96.06 219 TYR B C 1
ATOM 4884 O O . TYR B 1 219 ? 6.953 -5.645 -2.559 1 96.06 219 TYR B O 1
ATOM 4892 N N . GLY B 1 220 ? 5.082 -5.656 -1.252 1 94.31 220 GLY B N 1
ATOM 4893 C CA . GLY B 1 220 ? 5.844 -5.805 -0.02 1 94.31 220 GLY B CA 1
ATOM 4894 C C . GLY B 1 220 ? 6.066 -4.488 0.701 1 94.31 220 GLY B C 1
ATOM 4895 O O . GLY B 1 220 ? 5.48 -3.467 0.338 1 94.31 220 GLY B O 1
ATOM 4896 N N . PHE B 1 221 ? 6.855 -4.59 1.76 1 91.25 221 PHE B N 1
ATOM 4897 C CA . PHE B 1 221 ? 7.062 -3.404 2.586 1 91.25 221 PHE B CA 1
ATOM 4898 C C . PHE B 1 221 ? 8.445 -3.422 3.221 1 91.25 221 PHE B C 1
ATOM 4900 O O . PHE B 1 221 ? 9.117 -4.453 3.229 1 91.25 221 PHE B O 1
ATOM 4907 N N . TYR B 1 222 ? 8.883 -2.275 3.629 1 88.88 222 TYR B N 1
ATOM 4908 C CA . TYR B 1 222 ? 10.094 -2.135 4.426 1 88.88 222 TYR B CA 1
ATOM 4909 C C . TYR B 1 222 ? 9.766 -2.064 5.914 1 88.88 222 TYR B C 1
ATOM 4911 O O . TYR B 1 222 ? 8.75 -1.476 6.301 1 88.88 222 TYR B O 1
ATOM 4919 N N . GLY B 1 223 ? 10.625 -2.658 6.688 1 84.25 223 GLY B N 1
ATOM 4920 C CA . GLY B 1 223 ? 10.445 -2.711 8.133 1 84.25 223 GLY B CA 1
ATOM 4921 C C . GLY B 1 223 ? 9.859 -4.023 8.609 1 84.25 223 GLY B C 1
ATOM 4922 O O . GLY B 1 223 ? 10.133 -5.078 8.039 1 84.25 223 GLY B O 1
ATOM 4923 N N . GLY B 1 224 ? 9.125 -3.951 9.742 1 80.06 224 GLY B N 1
ATOM 4924 C CA . GLY B 1 224 ? 8.562 -5.168 10.312 1 80.06 224 GLY B CA 1
ATOM 4925 C C . GLY B 1 224 ? 9.609 -6.07 10.938 1 80.06 224 GLY B C 1
ATOM 4926 O O . GLY B 1 224 ? 10.672 -5.605 11.352 1 80.06 224 GLY B O 1
ATOM 4927 N N . ALA B 1 225 ? 9.281 -7.348 11.023 1 78.12 225 ALA B N 1
ATOM 4928 C CA . ALA B 1 225 ? 10.102 -8.312 11.742 1 78.12 225 ALA B CA 1
ATOM 4929 C C . ALA B 1 225 ? 11.359 -8.664 10.953 1 78.12 225 ALA B C 1
ATOM 4931 O O . ALA B 1 225 ? 12.398 -8.992 11.539 1 78.12 225 ALA B O 1
ATOM 4932 N N . TYR B 1 226 ? 11.273 -8.5 9.602 1 79 226 TYR B N 1
ATOM 4933 C CA . TYR B 1 226 ? 12.352 -9.008 8.766 1 79 226 TYR B CA 1
ATOM 4934 C C . TYR B 1 226 ? 13.016 -7.879 7.988 1 79 226 TYR B C 1
ATOM 4936 O O . TYR B 1 226 ? 13.68 -8.125 6.98 1 79 226 TYR B O 1
ATOM 4944 N N . VAL B 1 227 ? 12.805 -6.664 8.344 1 78.19 227 VAL B N 1
ATOM 4945 C CA . VAL B 1 227 ? 13.344 -5.453 7.734 1 78.19 227 VAL B CA 1
ATOM 4946 C C . VAL B 1 227 ? 12.625 -5.172 6.418 1 78.19 227 VAL B C 1
ATOM 4948 O O . VAL B 1 227 ? 12.391 -4.012 6.066 1 78.19 227 VAL B O 1
ATOM 4951 N N . ASN B 1 228 ? 12.359 -6.199 5.699 1 85.88 228 ASN B N 1
ATOM 4952 C CA . ASN B 1 228 ? 11.477 -6.168 4.535 1 85.88 228 ASN B CA 1
ATOM 4953 C C . ASN B 1 228 ? 10.836 -7.527 4.285 1 85.88 228 ASN B C 1
ATOM 4955 O O . ASN B 1 228 ? 11.336 -8.555 4.746 1 85.88 228 ASN B O 1
ATOM 4959 N N . ASP B 1 229 ? 9.727 -7.438 3.656 1 89.75 229 ASP B N 1
ATOM 4960 C CA . ASP B 1 229 ? 9.039 -8.695 3.369 1 89.75 229 ASP B CA 1
ATOM 4961 C C . ASP B 1 229 ? 8.062 -8.539 2.207 1 89.75 229 ASP B C 1
ATOM 4963 O O . ASP B 1 229 ? 7.73 -7.414 1.817 1 89.75 229 ASP B O 1
ATOM 4967 N N . GLY B 1 230 ? 7.582 -9.789 1.688 1 93 230 GLY B N 1
ATOM 4968 C CA . GLY B 1 230 ? 6.719 -9.883 0.523 1 93 230 GLY B CA 1
ATOM 4969 C C . GLY B 1 230 ? 7.371 -10.586 -0.652 1 93 230 GLY B C 1
ATOM 4970 O O . GLY B 1 230 ? 8.562 -10.891 -0.613 1 93 230 GLY B O 1
ATOM 4971 N N . ALA B 1 231 ? 6.574 -10.836 -1.695 1 96.31 231 ALA B N 1
ATOM 4972 C CA . ALA B 1 231 ? 7.129 -11.562 -2.836 1 96.31 231 ALA B CA 1
ATOM 4973 C C . ALA B 1 231 ? 6.234 -11.414 -4.066 1 96.31 231 ALA B C 1
ATOM 4975 O O . ALA B 1 231 ? 5.023 -11.227 -3.939 1 96.31 231 ALA B O 1
ATOM 4976 N N . ALA B 1 232 ? 6.91 -11.531 -5.254 1 98.56 232 ALA B N 1
ATOM 4977 C CA . ALA B 1 232 ? 6.121 -11.656 -6.477 1 98.56 232 ALA B CA 1
ATOM 4978 C C . ALA B 1 232 ? 5.383 -12.992 -6.52 1 98.56 232 ALA B C 1
ATOM 4980 O O . ALA B 1 232 ? 4.164 -13.031 -6.691 1 98.56 232 ALA B O 1
ATOM 4981 N N . VAL B 1 233 ? 6.148 -14.055 -6.293 1 98.75 233 VAL B N 1
ATOM 4982 C CA . VAL B 1 233 ? 5.574 -15.398 -6.27 1 98.75 233 VAL B CA 1
ATOM 4983 C C . VAL B 1 233 ? 6.004 -16.125 -4.996 1 98.75 233 VAL B C 1
ATOM 4985 O O . VAL B 1 233 ? 7.168 -16.047 -4.594 1 98.75 233 VAL B O 1
ATOM 4988 N N . GLU B 1 234 ? 5.098 -16.812 -4.398 1 97.44 234 GLU B N 1
ATOM 4989 C CA . GLU B 1 234 ? 5.426 -17.672 -3.258 1 97.44 234 GLU B CA 1
ATOM 4990 C C . GLU B 1 234 ? 4.855 -19.078 -3.432 1 97.44 234 GLU B C 1
ATOM 4992 O O . GLU B 1 234 ? 3.693 -19.234 -3.814 1 97.44 234 GLU B O 1
ATOM 4997 N N . LEU B 1 235 ? 5.715 -20.047 -3.314 1 96.88 235 LEU B N 1
ATOM 4998 C CA . LEU B 1 235 ? 5.234 -21.406 -3.037 1 96.88 235 LEU B CA 1
ATOM 4999 C C . LEU B 1 235 ? 5.074 -21.625 -1.538 1 96.88 235 LEU B C 1
ATOM 5001 O O . LEU B 1 235 ? 6.059 -21.812 -0.825 1 96.88 235 LEU B O 1
ATOM 5005 N N . ASP B 1 236 ? 3.893 -21.594 -1.072 1 89.62 236 ASP B N 1
ATOM 5006 C CA . ASP B 1 236 ? 3.582 -21.344 0.33 1 89.62 236 ASP B CA 1
ATOM 5007 C C . ASP B 1 236 ? 3.418 -22.641 1.108 1 89.62 236 ASP B C 1
ATOM 5009 O O . ASP B 1 236 ? 2.316 -23.188 1.189 1 89.62 236 ASP B O 1
ATOM 5013 N N . GLY B 1 237 ? 4.391 -22.938 1.895 1 88 237 GLY B N 1
ATOM 5014 C CA . GLY B 1 237 ? 4.383 -24.172 2.678 1 88 237 GLY B CA 1
ATOM 5015 C C . GLY B 1 237 ? 3.67 -24.016 4.008 1 88 237 GLY B C 1
ATOM 5016 O O . GLY B 1 237 ? 3.459 -25 4.723 1 88 237 GLY B O 1
ATOM 5017 N N . GLU B 1 238 ? 3.221 -22.828 4.301 1 89.94 238 GLU B N 1
ATOM 5018 C CA . GLU B 1 238 ? 2.432 -22.641 5.516 1 89.94 238 GLU B CA 1
ATOM 5019 C C . GLU B 1 238 ? 0.986 -23.078 5.312 1 89.94 238 GLU B C 1
ATOM 5021 O O . GLU B 1 238 ? 0.246 -23.266 6.281 1 89.94 238 GLU B O 1
ATOM 5026 N N . ASP B 1 239 ? 0.618 -23.125 4.016 1 94.25 239 ASP B N 1
ATOM 5027 C CA . ASP B 1 239 ? -0.722 -23.609 3.703 1 94.25 239 ASP B CA 1
ATOM 5028 C C . ASP B 1 239 ? -0.837 -25.109 3.979 1 94.25 239 ASP B C 1
ATOM 5030 O O . ASP B 1 239 ? 0.011 -25.891 3.545 1 94.25 239 ASP B O 1
ATOM 5034 N N . ARG B 1 240 ? -1.879 -25.547 4.641 1 92.38 240 ARG B N 1
ATOM 5035 C CA . ARG B 1 240 ? -2.029 -26.922 5.078 1 92.38 240 ARG B CA 1
ATOM 5036 C C . ARG B 1 240 ? -2.154 -27.859 3.885 1 92.38 240 ARG B C 1
ATOM 5038 O O . ARG B 1 240 ? -2.004 -29.078 4.027 1 92.38 240 ARG B O 1
ATOM 5045 N N . PHE B 1 241 ? -2.367 -27.359 2.713 1 93.62 241 PHE B N 1
ATOM 5046 C CA . PHE B 1 241 ? -2.529 -28.188 1.525 1 93.62 241 PHE B CA 1
ATOM 5047 C C . PHE B 1 241 ? -1.265 -28.156 0.674 1 93.62 241 PHE B C 1
ATOM 5049 O O . PHE B 1 241 ? -1.275 -28.609 -0.475 1 93.62 241 PHE B O 1
ATOM 5056 N N . PHE B 1 242 ? -0.232 -27.75 1.254 1 94.12 242 PHE B N 1
ATOM 5057 C CA . PHE B 1 242 ? 0.978 -27.5 0.48 1 94.12 242 PHE B CA 1
ATOM 5058 C C . PHE B 1 242 ? 1.453 -28.766 -0.214 1 94.12 242 PHE B C 1
ATOM 5060 O O . PHE B 1 242 ? 1.688 -29.781 0.438 1 94.12 242 PHE B O 1
ATOM 5067 N N . ASP B 1 243 ? 1.601 -28.594 -1.495 1 94.94 243 ASP B N 1
ATOM 5068 C CA . ASP B 1 243 ? 2.133 -29.656 -2.346 1 94.94 243 ASP B CA 1
ATOM 5069 C C . ASP B 1 243 ? 2.699 -29.078 -3.645 1 94.94 243 ASP B C 1
ATOM 5071 O O . ASP B 1 243 ? 2.541 -29.672 -4.711 1 94.94 243 ASP B O 1
ATOM 5075 N N . ALA B 1 244 ? 3.23 -27.969 -3.562 1 96.25 244 ALA B N 1
ATOM 5076 C CA . ALA B 1 244 ? 3.715 -27.312 -4.773 1 96.25 244 ALA B CA 1
ATOM 5077 C C . ALA B 1 244 ? 4.961 -28.016 -5.316 1 96.25 244 ALA B C 1
ATOM 5079 O O . ALA B 1 244 ? 5.988 -28.078 -4.637 1 96.25 244 ALA B O 1
ATOM 5080 N N . HIS B 1 245 ? 4.863 -28.594 -6.41 1 96.38 245 HIS B N 1
ATOM 5081 C CA . HIS B 1 245 ? 5.953 -29.141 -7.207 1 96.38 245 HIS B CA 1
ATOM 5082 C C . HIS B 1 245 ? 5.586 -29.188 -8.688 1 96.38 245 HIS B C 1
ATOM 5084 O O . HIS B 1 245 ? 4.438 -28.938 -9.055 1 96.38 245 HIS B O 1
ATOM 5090 N N . HIS B 1 246 ? 6.539 -29.453 -9.594 1 98.12 246 HIS B N 1
ATOM 5091 C CA . HIS B 1 246 ? 6.348 -29.391 -11.039 1 98.12 246 HIS B CA 1
ATOM 5092 C C . HIS B 1 246 ? 5.707 -28.078 -11.453 1 98.12 246 HIS B C 1
ATOM 5094 O O . HIS B 1 246 ? 4.754 -28.062 -12.234 1 98.12 246 HIS B O 1
ATOM 5100 N N . THR B 1 247 ? 6.207 -27.016 -10.797 1 98.25 247 THR B N 1
ATOM 5101 C CA . THR B 1 247 ? 5.734 -25.656 -11.062 1 98.25 247 THR B CA 1
ATOM 5102 C C . THR B 1 247 ? 6.629 -24.953 -12.086 1 98.25 247 THR B C 1
ATOM 5104 O O . THR B 1 247 ? 7.855 -25.094 -12.031 1 98.25 247 THR B O 1
ATOM 5107 N N . PHE B 1 248 ? 6.023 -24.297 -13.039 1 98.88 248 PHE B N 1
ATOM 5108 C CA . PHE B 1 248 ? 6.746 -23.547 -14.07 1 98.88 248 PHE B CA 1
ATOM 5109 C C . PHE B 1 248 ? 6.461 -22.062 -13.961 1 98.88 248 PHE B C 1
ATOM 5111 O O . PHE B 1 248 ? 5.332 -21.625 -14.195 1 98.88 248 PHE B O 1
ATOM 5118 N N . VAL B 1 249 ? 7.434 -21.25 -13.57 1 98.94 249 VAL B N 1
ATOM 5119 C CA . VAL B 1 249 ? 7.344 -19.797 -13.43 1 98.94 249 VAL B CA 1
ATOM 5120 C C . VAL B 1 249 ? 8.188 -19.109 -14.5 1 98.94 249 VAL B C 1
ATOM 5122 O O . VAL B 1 249 ? 9.422 -19.141 -14.438 1 98.94 249 VAL B O 1
ATOM 5125 N N . HIS B 1 250 ? 7.465 -18.469 -15.508 1 98.88 250 HIS B N 1
ATOM 5126 C CA . HIS B 1 250 ? 8.289 -18.031 -16.625 1 98.88 250 HIS B CA 1
ATOM 5127 C C . HIS B 1 250 ? 7.723 -16.766 -17.266 1 98.88 250 HIS B C 1
ATOM 5129 O O . HIS B 1 250 ? 6.512 -16.531 -17.234 1 98.88 250 HIS B O 1
ATOM 5135 N N . HIS B 1 251 ? 8.594 -15.969 -17.797 1 98.75 251 HIS B N 1
ATOM 5136 C CA . HIS B 1 251 ? 8.305 -14.773 -18.578 1 98.75 251 HIS B CA 1
ATOM 5137 C C . HIS B 1 251 ? 7.5 -13.766 -17.75 1 98.75 251 HIS B C 1
ATOM 5139 O O . HIS B 1 251 ? 6.602 -13.109 -18.281 1 98.75 251 HIS B O 1
ATOM 5145 N N . ASN B 1 252 ? 7.734 -13.703 -16.469 1 98.81 252 ASN B N 1
ATOM 5146 C CA . ASN B 1 252 ? 7.164 -12.656 -15.633 1 98.81 252 ASN B CA 1
ATOM 5147 C C . ASN B 1 252 ? 8.117 -11.484 -15.477 1 98.81 252 ASN B C 1
ATOM 5149 O O . ASN B 1 252 ? 9.328 -11.625 -15.672 1 98.81 252 ASN B O 1
ATOM 5153 N N . LEU B 1 253 ? 7.547 -10.352 -15.211 1 98.19 253 LEU B N 1
ATOM 5154 C CA . LEU B 1 253 ? 8.289 -9.156 -14.836 1 98.19 253 LEU B CA 1
ATOM 5155 C C . LEU B 1 253 ? 7.93 -8.719 -13.414 1 98.19 253 LEU B C 1
ATOM 5157 O O . LEU B 1 253 ? 6.758 -8.477 -13.117 1 98.19 253 LEU B O 1
ATOM 5161 N N . SER B 1 254 ? 8.883 -8.695 -12.539 1 97.81 254 SER B N 1
ATOM 5162 C CA . SER B 1 254 ? 8.703 -8.102 -11.219 1 97.81 254 SER B CA 1
ATOM 5163 C C . SER B 1 254 ? 9.625 -6.902 -11.023 1 97.81 254 SER B C 1
ATOM 5165 O O . SER B 1 254 ? 10.773 -6.918 -11.461 1 97.81 254 SER B O 1
ATOM 5167 N N . ARG B 1 255 ? 9.039 -5.895 -10.469 1 94.81 255 ARG B N 1
ATOM 5168 C CA . ARG B 1 255 ? 9.797 -4.672 -10.219 1 94.81 255 ARG B CA 1
ATOM 5169 C C . ARG B 1 255 ? 9.469 -4.102 -8.836 1 94.81 255 ARG B C 1
ATOM 5171 O O . ARG B 1 255 ? 8.305 -3.932 -8.484 1 94.81 255 ARG B O 1
ATOM 5178 N N . ASN B 1 256 ? 10.523 -3.834 -8.062 1 92.06 256 ASN B N 1
ATOM 5179 C CA . ASN B 1 256 ? 10.438 -3.195 -6.75 1 92.06 256 ASN B CA 1
ATOM 5180 C C . ASN B 1 256 ? 9.602 -4.027 -5.777 1 92.06 256 ASN B C 1
ATOM 5182 O O . ASN B 1 256 ? 8.812 -3.477 -5 1 92.06 256 ASN B O 1
ATOM 5186 N N . THR B 1 257 ? 9.703 -5.324 -5.922 1 94.44 257 THR B N 1
ATOM 5187 C CA . THR B 1 257 ? 9.203 -6.215 -4.883 1 94.44 257 THR B CA 1
ATOM 5188 C C . THR B 1 257 ? 10.18 -6.281 -3.713 1 94.44 257 THR B C 1
ATOM 5190 O O . THR B 1 257 ? 11.352 -6.621 -3.895 1 94.44 257 THR B O 1
ATOM 5193 N N . LYS B 1 258 ? 9.656 -5.969 -2.521 1 92.19 258 LYS B N 1
ATOM 5194 C CA . LYS B 1 258 ? 10.555 -5.715 -1.4 1 92.19 258 LYS B CA 1
ATOM 5195 C C . LYS B 1 258 ? 11.18 -7.016 -0.897 1 92.19 258 LYS B C 1
ATOM 5197 O O . LYS B 1 258 ? 12.367 -7.051 -0.568 1 92.19 258 LYS B O 1
ATOM 5202 N N . GLY B 1 259 ? 10.375 -8.109 -0.814 1 91.12 259 GLY B N 1
ATOM 5203 C CA . GLY B 1 259 ? 10.898 -9.383 -0.345 1 91.12 259 GLY B CA 1
ATOM 5204 C C . GLY B 1 259 ? 11.523 -10.211 -1.45 1 91.12 259 GLY B C 1
ATOM 5205 O O . GLY B 1 259 ? 12.047 -11.297 -1.196 1 91.12 259 GLY B O 1
ATOM 5206 N N . GLY B 1 260 ? 11.43 -9.766 -2.697 1 94.12 260 GLY B N 1
ATOM 5207 C CA . GLY B 1 260 ? 12.078 -10.438 -3.809 1 94.12 260 GLY B CA 1
ATOM 5208 C C . GLY B 1 260 ? 11.102 -11.148 -4.73 1 94.12 260 GLY B C 1
ATOM 5209 O O . GLY B 1 260 ? 9.914 -10.836 -4.742 1 94.12 260 GLY B O 1
ATOM 5210 N N . PHE B 1 261 ? 11.734 -12.039 -5.641 1 97.56 261 PHE B N 1
ATOM 5211 C CA . PHE B 1 261 ? 10.953 -12.586 -6.746 1 97.56 261 PHE B CA 1
ATOM 5212 C C . PHE B 1 261 ? 10.188 -13.828 -6.309 1 97.56 261 PHE B C 1
ATOM 5214 O O . PHE B 1 261 ? 8.961 -13.859 -6.371 1 97.56 261 PHE B O 1
ATOM 5221 N N . LEU B 1 262 ? 10.867 -14.812 -5.773 1 97.56 262 LEU B N 1
ATOM 5222 C CA . LEU B 1 262 ? 10.219 -16.094 -5.488 1 97.56 262 LEU B CA 1
ATOM 5223 C C . LEU B 1 262 ? 10.695 -16.672 -4.16 1 97.56 262 LEU B C 1
ATOM 5225 O O . LEU B 1 262 ? 11.898 -16.859 -3.963 1 97.56 262 LEU B O 1
ATOM 5229 N N . GLU B 1 263 ? 9.797 -16.922 -3.287 1 94 263 GLU B N 1
ATOM 5230 C CA . GLU B 1 263 ? 10.086 -17.594 -2.021 1 94 263 GLU B CA 1
ATOM 5231 C C . GLU B 1 263 ? 9.391 -18.953 -1.94 1 94 263 GLU B C 1
ATOM 5233 O O . GLU B 1 263 ? 8.234 -19.078 -2.342 1 94 263 GLU B O 1
ATOM 5238 N N . ILE B 1 264 ? 10.086 -19.906 -1.562 1 89.81 264 ILE B N 1
ATOM 5239 C CA . ILE B 1 264 ? 9.555 -21.234 -1.32 1 89.81 264 ILE B CA 1
ATOM 5240 C C . ILE B 1 264 ? 9.602 -21.547 0.174 1 89.81 264 ILE B C 1
ATOM 5242 O O . ILE B 1 264 ? 10.672 -21.812 0.728 1 89.81 264 ILE B O 1
ATOM 5246 N N . ALA B 1 265 ? 8.438 -21.484 0.801 1 83.19 265 ALA B N 1
ATOM 5247 C CA . ALA B 1 265 ? 8.32 -21.828 2.219 1 83.19 265 ALA B CA 1
ATOM 5248 C C . ALA B 1 265 ? 7.891 -23.266 2.408 1 83.19 265 ALA B C 1
ATOM 5250 O O . ALA B 1 265 ? 6.727 -23.547 2.707 1 83.19 265 ALA B O 1
ATOM 5251 N N . GLY B 1 266 ? 8.711 -24.156 2.357 1 81.94 266 GLY B N 1
ATOM 5252 C CA . GLY B 1 266 ? 8.469 -25.594 2.443 1 81.94 266 GLY B CA 1
ATOM 5253 C C . GLY B 1 266 ? 9.344 -26.406 1.51 1 81.94 266 GLY B C 1
ATOM 5254 O O . GLY B 1 266 ? 10.008 -25.844 0.636 1 81.94 266 GLY B O 1
ATOM 5255 N N . ASN B 1 267 ? 9.352 -27.656 1.764 1 80.88 267 ASN B N 1
ATOM 5256 C CA . ASN B 1 267 ? 10.102 -28.547 0.889 1 80.88 267 ASN B CA 1
ATOM 5257 C C . ASN B 1 267 ? 9.359 -28.812 -0.419 1 80.88 267 ASN B C 1
ATOM 5259 O O . ASN B 1 267 ? 8.148 -29.031 -0.417 1 80.88 267 ASN B O 1
ATOM 5263 N N . THR B 1 268 ? 10.078 -28.578 -1.481 1 89.75 268 THR B N 1
ATOM 5264 C CA . THR B 1 268 ? 9.477 -28.812 -2.791 1 89.75 268 THR B CA 1
ATOM 5265 C C . THR B 1 268 ? 10.508 -29.359 -3.773 1 89.75 268 THR B C 1
ATOM 5267 O O . THR B 1 268 ? 11.633 -29.672 -3.387 1 89.75 268 THR B O 1
ATOM 5270 N N . HIS B 1 269 ? 10.031 -29.766 -4.949 1 92.75 269 HIS B N 1
ATOM 5271 C CA . HIS B 1 269 ? 10.914 -30.281 -5.984 1 92.75 269 HIS B CA 1
ATOM 5272 C C . HIS B 1 269 ? 10.367 -29.984 -7.379 1 92.75 269 HIS B C 1
ATOM 5274 O O . HIS B 1 269 ? 9.188 -29.688 -7.535 1 92.75 269 HIS B O 1
ATOM 5280 N N . ASP B 1 270 ? 11.219 -30.047 -8.359 1 96.69 270 ASP B N 1
ATOM 5281 C CA . ASP B 1 270 ? 10.875 -29.938 -9.773 1 96.69 270 ASP B CA 1
ATOM 5282 C C . ASP B 1 270 ? 10.219 -28.594 -10.07 1 96.69 270 ASP B C 1
ATOM 5284 O O . ASP B 1 270 ? 9.094 -28.547 -10.586 1 96.69 270 ASP B O 1
ATOM 5288 N N . VAL B 1 271 ? 10.93 -27.547 -9.805 1 97.5 271 VAL B N 1
ATOM 5289 C CA . VAL B 1 271 ? 10.508 -26.188 -10.109 1 97.5 271 VAL B CA 1
ATOM 5290 C C . VAL B 1 271 ? 11.422 -25.594 -11.18 1 97.5 271 VAL B C 1
ATOM 5292 O O . VAL B 1 271 ? 12.641 -25.781 -11.148 1 97.5 271 VAL B O 1
ATOM 5295 N N . THR B 1 272 ? 10.844 -24.984 -12.18 1 98.69 272 THR B N 1
ATOM 5296 C CA . THR B 1 272 ? 11.586 -24.281 -13.219 1 98.69 272 THR B CA 1
ATOM 5297 C C . THR B 1 272 ? 11.25 -22.781 -13.188 1 98.69 272 THR B C 1
ATOM 5299 O O . THR B 1 272 ? 10.078 -22.406 -13.266 1 98.69 272 THR B O 1
ATOM 5302 N N . ILE B 1 273 ? 12.25 -21.953 -13.062 1 98.75 273 ILE B N 1
ATOM 5303 C CA . ILE B 1 273 ? 12.172 -20.484 -13.102 1 98.75 273 ILE B CA 1
ATOM 5304 C C . ILE B 1 273 ? 12.945 -19.969 -14.312 1 98.75 273 ILE B C 1
ATOM 5306 O O . ILE B 1 273 ? 14.18 -19.984 -14.32 1 98.75 273 ILE B O 1
ATOM 5310 N N . ALA B 1 274 ? 12.172 -19.516 -15.367 1 98.81 274 ALA B N 1
ATOM 5311 C CA . ALA B 1 274 ? 12.891 -19.266 -16.625 1 98.81 274 ALA B CA 1
ATOM 5312 C C . ALA B 1 274 ? 12.391 -18 -17.297 1 98.81 274 ALA B C 1
ATOM 5314 O O . ALA B 1 274 ? 11.195 -17.703 -17.281 1 98.81 274 ALA B O 1
ATOM 5315 N N . HIS B 1 275 ? 13.297 -17.234 -17.797 1 98.5 275 HIS B N 1
ATOM 5316 C CA . HIS B 1 275 ? 13.023 -16.109 -18.688 1 98.5 275 HIS B CA 1
ATOM 5317 C C . HIS B 1 275 ? 12.211 -15.031 -17.969 1 98.5 275 HIS B C 1
ATOM 5319 O O . HIS B 1 275 ? 11.328 -14.406 -18.562 1 98.5 275 HIS B O 1
ATOM 5325 N N . ASN B 1 276 ? 12.398 -14.867 -16.703 1 98.62 276 ASN B N 1
ATOM 5326 C CA . ASN B 1 276 ? 11.812 -13.758 -15.961 1 98.62 276 ASN B CA 1
ATOM 5327 C C . ASN B 1 276 ? 12.75 -12.562 -15.906 1 98.62 276 ASN B C 1
ATOM 5329 O O . ASN B 1 276 ? 13.961 -12.703 -16.094 1 98.62 276 ASN B O 1
ATOM 5333 N N . ILE B 1 277 ? 12.18 -11.414 -15.789 1 97.31 277 ILE B N 1
ATOM 5334 C CA . ILE B 1 277 ? 12.922 -10.219 -15.414 1 97.31 277 ILE B CA 1
ATOM 5335 C C . ILE B 1 277 ? 12.562 -9.812 -13.984 1 97.31 277 ILE B C 1
ATOM 5337 O O . ILE B 1 277 ? 11.398 -9.547 -13.68 1 97.31 277 ILE B O 1
ATOM 5341 N N . SER B 1 278 ? 13.516 -9.852 -13.164 1 97.06 278 SER B N 1
ATOM 5342 C CA . SER B 1 278 ? 13.359 -9.477 -11.766 1 97.06 278 SER B CA 1
ATOM 5343 C C . SER B 1 278 ? 14.227 -8.273 -11.414 1 97.06 278 SER B C 1
ATOM 5345 O O . SER B 1 278 ? 15.414 -8.414 -11.133 1 97.06 278 SER B O 1
ATOM 5347 N N . ASP B 1 279 ? 13.633 -7.102 -11.445 1 94 279 ASP B N 1
ATOM 5348 C CA . ASP B 1 279 ? 14.234 -5.848 -11 1 94 279 ASP B CA 1
ATOM 5349 C C . ASP B 1 279 ? 13.703 -5.441 -9.625 1 94 279 ASP B C 1
ATOM 5351 O O . ASP B 1 279 ? 12.875 -4.535 -9.516 1 94 279 ASP B O 1
ATOM 5355 N N . ASP B 1 280 ? 14.219 -6.219 -8.625 1 92.75 280 ASP B N 1
ATOM 5356 C CA . ASP B 1 280 ? 13.609 -6.172 -7.297 1 92.75 280 ASP B CA 1
ATOM 5357 C C . ASP B 1 280 ? 14.648 -5.812 -6.238 1 92.75 280 ASP B C 1
ATOM 5359 O O . ASP B 1 280 ? 15.734 -5.328 -6.562 1 92.75 280 ASP B O 1
ATOM 5363 N N . VAL B 1 281 ? 14.195 -5.949 -4.941 1 88.56 281 VAL B N 1
ATOM 5364 C CA . VAL B 1 281 ? 15.047 -5.496 -3.848 1 88.56 281 VAL B CA 1
ATOM 5365 C C . VAL B 1 281 ? 15.812 -6.68 -3.266 1 88.56 281 VAL B C 1
ATOM 5367 O O . VAL B 1 281 ? 17.047 -6.723 -3.338 1 88.56 281 VAL B O 1
ATOM 5370 N N . ASP B 1 282 ? 15.07 -7.652 -2.766 1 88.62 282 ASP B N 1
ATOM 5371 C CA . ASP B 1 282 ? 15.617 -8.781 -2.021 1 88.62 282 ASP B CA 1
ATOM 5372 C C . ASP B 1 282 ? 15.883 -9.969 -2.941 1 88.62 282 ASP B C 1
ATOM 5374 O O . ASP B 1 282 ? 16.203 -9.789 -4.121 1 88.62 282 ASP B O 1
ATOM 5378 N N . LYS B 1 283 ? 15.922 -11.141 -2.439 1 90.44 283 LYS B N 1
ATOM 5379 C CA . LYS B 1 283 ? 16.344 -12.375 -3.09 1 90.44 283 LYS B CA 1
ATOM 5380 C C . LYS B 1 283 ? 15.617 -12.57 -4.418 1 90.44 283 LYS B C 1
ATOM 5382 O O . LYS B 1 283 ? 14.531 -12.031 -4.625 1 90.44 283 LYS B O 1
ATOM 5387 N N . PHE B 1 284 ? 16.391 -13.273 -5.293 1 95.88 284 PHE B N 1
ATOM 5388 C CA . PHE B 1 284 ? 15.695 -13.781 -6.469 1 95.88 284 PHE B CA 1
ATOM 5389 C C . PHE B 1 284 ? 14.93 -15.055 -6.125 1 95.88 284 PHE B C 1
ATOM 5391 O O . PHE B 1 284 ? 13.727 -15.148 -6.395 1 95.88 284 PHE B O 1
ATOM 5398 N N . VAL B 1 285 ? 15.633 -15.93 -5.445 1 95 285 VAL B N 1
ATOM 5399 C CA . VAL B 1 285 ? 14.969 -17.141 -4.98 1 95 285 VAL B CA 1
ATOM 5400 C C . VAL B 1 285 ? 15.43 -17.469 -3.561 1 95 285 VAL B C 1
ATOM 5402 O O . VAL B 1 285 ? 16.625 -17.547 -3.291 1 95 285 VAL B O 1
ATOM 5405 N N . GLY B 1 286 ? 14.516 -17.625 -2.676 1 90.44 286 GLY B N 1
ATOM 5406 C CA . GLY B 1 286 ? 14.742 -18.141 -1.336 1 90.44 286 GLY B CA 1
ATOM 5407 C C . GLY B 1 286 ? 13.969 -19.406 -1.039 1 90.44 286 GLY B C 1
ATOM 5408 O O . GLY B 1 286 ? 12.805 -19.531 -1.437 1 90.44 286 GLY B O 1
ATOM 5409 N N . THR B 1 287 ? 14.625 -20.406 -0.338 1 88.94 287 THR B N 1
ATOM 5410 C CA . THR B 1 287 ? 13.938 -21.656 -0.097 1 88.94 287 THR B CA 1
ATOM 5411 C C . THR B 1 287 ? 14.359 -22.266 1.239 1 88.94 287 THR B C 1
ATOM 5413 O O . THR B 1 287 ? 15.438 -21.969 1.746 1 88.94 287 THR B O 1
ATOM 5416 N N . ASN B 1 288 ? 13.414 -23.125 1.72 1 82.44 288 ASN B N 1
ATOM 5417 C CA . ASN B 1 288 ? 13.734 -23.922 2.891 1 82.44 288 ASN B CA 1
ATOM 5418 C C . ASN B 1 288 ? 14.18 -25.328 2.494 1 82.44 288 ASN B C 1
ATOM 5420 O O . ASN B 1 288 ? 14.328 -26.203 3.352 1 82.44 288 ASN B O 1
ATOM 5424 N N . GLY B 1 289 ? 14.43 -25.578 1.271 1 78.38 289 GLY B N 1
ATOM 5425 C CA . GLY B 1 289 ? 14.836 -26.875 0.741 1 78.38 289 GLY B CA 1
ATOM 5426 C C . GLY B 1 289 ? 14.188 -27.203 -0.592 1 78.38 289 GLY B C 1
ATOM 5427 O O . GLY B 1 289 ? 12.961 -27.156 -0.719 1 78.38 289 GLY B O 1
ATOM 5428 N N . ILE B 1 290 ? 15.008 -27.484 -1.524 1 87.25 290 ILE B N 1
ATOM 5429 C CA . ILE B 1 290 ? 14.469 -27.75 -2.854 1 87.25 290 ILE B CA 1
ATOM 5430 C C . ILE B 1 290 ? 15.359 -28.734 -3.588 1 87.25 290 ILE B C 1
ATOM 5432 O O . ILE B 1 290 ? 16.578 -28.734 -3.416 1 87.25 290 ILE B O 1
ATOM 5436 N N . ARG B 1 291 ? 14.734 -29.625 -4.309 1 90.38 291 ARG B N 1
ATOM 5437 C CA . ARG B 1 291 ? 15.422 -30.5 -5.254 1 90.38 291 ARG B CA 1
ATOM 5438 C C . ARG B 1 291 ? 14.953 -30.25 -6.68 1 90.38 291 ARG B C 1
ATOM 5440 O O . ARG B 1 291 ? 13.781 -29.953 -6.91 1 90.38 291 ARG B O 1
ATOM 5447 N N . ASN B 1 292 ? 15.898 -30.391 -7.609 1 94.31 292 ASN B N 1
ATOM 5448 C CA . ASN B 1 292 ? 15.602 -30.25 -9.031 1 94.31 292 ASN B CA 1
ATOM 5449 C C . ASN B 1 292 ? 15.008 -28.891 -9.359 1 94.31 292 ASN B C 1
ATOM 5451 O O . ASN B 1 292 ? 13.93 -28.797 -9.938 1 94.31 292 ASN B O 1
ATOM 5455 N N . LEU B 1 293 ? 15.781 -27.906 -9.023 1 95.56 293 LEU B N 1
ATOM 5456 C CA . LEU B 1 293 ? 15.453 -26.516 -9.336 1 95.56 293 LEU B CA 1
ATOM 5457 C C . LEU B 1 293 ? 16.234 -26.031 -10.555 1 95.56 293 LEU B C 1
ATOM 5459 O O . LEU B 1 293 ? 17.469 -26.125 -10.578 1 95.56 293 LEU B O 1
ATOM 5463 N N . LYS B 1 294 ? 15.531 -25.609 -11.57 1 97.75 294 LYS B N 1
ATOM 5464 C CA . LYS B 1 294 ? 16.156 -25.031 -12.75 1 97.75 294 LYS B CA 1
ATOM 5465 C C . LYS B 1 294 ? 15.945 -23.516 -12.805 1 97.75 294 LYS B C 1
ATOM 5467 O O . LYS B 1 294 ? 14.805 -23.062 -12.836 1 97.75 294 LYS B O 1
ATOM 5472 N N . ILE B 1 295 ? 16.984 -22.734 -12.773 1 97.94 295 ILE B N 1
ATOM 5473 C CA . ILE B 1 295 ? 16.984 -21.281 -12.953 1 97.94 295 ILE B CA 1
ATOM 5474 C C . ILE B 1 295 ? 17.672 -20.922 -14.266 1 97.94 295 ILE B C 1
ATOM 5476 O O . ILE B 1 295 ? 18.891 -20.984 -14.375 1 97.94 295 ILE B O 1
ATOM 5480 N N . ASP B 1 296 ? 16.875 -20.594 -15.227 1 98.62 296 ASP B N 1
ATOM 5481 C CA . ASP B 1 296 ? 17.422 -20.562 -16.578 1 98.62 296 ASP B CA 1
ATOM 5482 C C . ASP B 1 296 ? 16.953 -19.328 -17.328 1 98.62 296 ASP B C 1
ATOM 5484 O O . ASP B 1 296 ? 15.75 -19.078 -17.453 1 98.62 296 ASP B O 1
ATOM 5488 N N . GLY B 1 297 ? 17.875 -18.562 -17.781 1 98.31 297 GLY B N 1
ATOM 5489 C CA . GLY B 1 297 ? 17.562 -17.484 -18.719 1 98.31 297 GLY B CA 1
ATOM 5490 C C . GLY B 1 297 ? 16.875 -16.312 -18.062 1 98.31 297 GLY B C 1
ATOM 5491 O O . GLY B 1 297 ? 16.047 -15.641 -18.703 1 98.31 297 GLY B O 1
ATOM 5492 N N . ASN B 1 298 ? 17.078 -16.016 -16.875 1 98.25 298 ASN B N 1
ATOM 5493 C CA . ASN B 1 298 ? 16.469 -14.867 -16.203 1 98.25 298 ASN B CA 1
ATOM 5494 C C . ASN B 1 298 ? 17.391 -13.648 -16.234 1 98.25 298 ASN B C 1
ATOM 5496 O O . ASN B 1 298 ? 18.609 -13.781 -16.375 1 98.25 298 ASN B O 1
ATOM 5500 N N . ILE B 1 299 ? 16.797 -12.484 -16.203 1 96.88 299 ILE B N 1
ATOM 5501 C CA . ILE B 1 299 ? 17.5 -11.242 -15.93 1 96.88 299 ILE B CA 1
ATOM 5502 C C . ILE B 1 299 ? 17.25 -10.805 -14.492 1 96.88 299 ILE B C 1
ATOM 5504 O O . ILE B 1 299 ? 16.109 -10.531 -14.109 1 96.88 299 ILE B O 1
ATOM 5508 N N . ILE B 1 300 ? 18.312 -10.789 -13.695 1 96 300 ILE B N 1
ATOM 5509 C CA . ILE B 1 300 ? 18.219 -10.5 -12.273 1 96 300 ILE B CA 1
ATOM 5510 C C . ILE B 1 300 ? 18.953 -9.195 -11.961 1 96 300 ILE B C 1
ATOM 5512 O O . ILE B 1 300 ? 20.188 -9.125 -12.07 1 96 300 ILE B O 1
ATOM 5516 N N . ILE B 1 301 ? 18.156 -8.219 -11.594 1 92.62 301 ILE B N 1
ATOM 5517 C CA . ILE B 1 301 ? 18.703 -6.887 -11.336 1 92.62 301 ILE B CA 1
ATOM 5518 C C . ILE B 1 301 ? 18.469 -6.504 -9.875 1 92.62 301 ILE B C 1
ATOM 5520 O O . ILE B 1 301 ? 17.344 -6.605 -9.375 1 92.62 301 ILE B O 1
ATOM 5524 N N . ARG B 1 302 ? 19.516 -6.121 -9.156 1 89.5 302 ARG B N 1
ATOM 5525 C CA . ARG B 1 302 ? 19.453 -5.57 -7.809 1 89.5 302 ARG B CA 1
ATOM 5526 C C . ARG B 1 302 ? 20.234 -4.273 -7.707 1 89.5 302 ARG B C 1
ATOM 5528 O O . ARG B 1 302 ? 21.469 -4.297 -7.562 1 89.5 302 ARG B O 1
ATOM 5535 N N . THR B 1 303 ? 19.469 -3.201 -7.812 1 79.12 303 THR B N 1
ATOM 5536 C CA . THR B 1 303 ? 20.094 -1.888 -7.754 1 79.12 303 THR B CA 1
ATOM 5537 C C . THR B 1 303 ? 19.391 -1.001 -6.727 1 79.12 303 THR B C 1
ATOM 5539 O O . THR B 1 303 ? 19.719 0.182 -6.598 1 79.12 303 THR B O 1
ATOM 5542 N N . ARG B 1 304 ? 18.422 -1.515 -6.062 1 68.75 304 ARG B N 1
ATOM 5543 C CA . ARG B 1 304 ? 17.547 -0.718 -5.211 1 68.75 304 ARG B CA 1
ATOM 5544 C C . ARG B 1 304 ? 17.922 -0.86 -3.742 1 68.75 304 ARG B C 1
ATOM 5546 O O . ARG B 1 304 ? 17.344 -0.211 -2.875 1 68.75 304 ARG B O 1
ATOM 5553 N N . ILE B 1 305 ? 18.906 -1.711 -3.363 1 61.38 305 ILE B N 1
ATOM 5554 C CA . ILE B 1 305 ? 19.141 -2.043 -1.964 1 61.38 305 ILE B CA 1
ATOM 5555 C C . ILE B 1 305 ? 19.734 -0.837 -1.238 1 61.38 305 ILE B C 1
ATOM 5557 O O . ILE B 1 305 ? 20.656 -0.203 -1.733 1 61.38 305 ILE B O 1
ATOM 5561 N N . PRO B 1 306 ? 18.953 -0.604 -0.037 1 51.75 306 PRO B N 1
ATOM 5562 C CA . PRO B 1 306 ? 19.516 0.426 0.836 1 51.75 306 PRO B CA 1
ATOM 5563 C C . PRO B 1 306 ? 20.844 -0.003 1.469 1 51.75 306 PRO B C 1
ATOM 5565 O O . PRO B 1 306 ? 21.109 -1.2 1.584 1 51.75 306 PRO B O 1
ATOM 5568 N N . ASP B 1 307 ? 21.812 0.838 1.439 1 49.75 307 ASP B N 1
ATOM 5569 C CA . ASP B 1 307 ? 23 0.576 2.23 1 49.75 307 ASP B CA 1
ATOM 5570 C C . ASP B 1 307 ? 22.641 0.045 3.617 1 49.75 307 ASP B C 1
ATOM 5572 O O . ASP B 1 307 ? 22.078 0.773 4.438 1 49.75 307 ASP B O 1
ATOM 5576 N N . ILE B 1 308 ? 22.234 -1.164 3.754 1 51.28 308 ILE B N 1
ATOM 5577 C CA . ILE B 1 308 ? 21.875 -1.72 5.055 1 51.28 308 ILE B CA 1
ATOM 5578 C C . ILE B 1 308 ? 23.156 -2.1 5.812 1 51.28 308 ILE B C 1
ATOM 5580 O O . ILE B 1 308 ? 24.156 -2.461 5.203 1 51.28 308 ILE B O 1
ATOM 5584 N N . THR B 1 309 ? 23.219 -1.559 7.02 1 51.28 309 THR B N 1
ATOM 5585 C CA . THR B 1 309 ? 24.375 -1.97 7.809 1 51.28 309 THR B CA 1
ATOM 5586 C C . THR B 1 309 ? 24.406 -3.486 7.973 1 51.28 309 THR B C 1
ATOM 5588 O O . THR B 1 309 ? 23.375 -4.152 7.855 1 51.28 309 THR B O 1
ATOM 5591 N N . ASP B 1 310 ? 25.609 -4.047 7.98 1 51.5 310 ASP B N 1
ATOM 5592 C CA . ASP B 1 310 ? 25.922 -5.465 8.102 1 51.5 310 ASP B CA 1
ATOM 5593 C C . ASP B 1 310 ? 25.016 -6.145 9.125 1 51.5 310 ASP B C 1
ATOM 5595 O O . ASP B 1 310 ? 24.672 -7.32 8.977 1 51.5 310 ASP B O 1
ATOM 5599 N N . LYS B 1 311 ? 24.844 -5.434 10.234 1 47.84 311 LYS B N 1
ATOM 5600 C CA . LYS B 1 311 ? 24.109 -6.102 11.312 1 47.84 311 LYS B CA 1
ATOM 5601 C C . LYS B 1 311 ? 22.672 -6.406 10.891 1 47.84 311 LYS B C 1
ATOM 5603 O O . LYS B 1 311 ? 22.016 -7.277 11.469 1 47.84 311 LYS B O 1
ATOM 5608 N N . ASP B 1 312 ? 22.172 -5.598 10.297 1 50 312 ASP B N 1
ATOM 5609 C CA . ASP B 1 312 ? 20.719 -5.691 10.148 1 50 312 ASP B CA 1
ATOM 5610 C C . ASP B 1 312 ? 20.328 -6.941 9.367 1 50 312 ASP B C 1
ATOM 5612 O O . ASP B 1 312 ? 19.266 -7.52 9.594 1 50 312 ASP B O 1
ATOM 5616 N N . PHE B 1 313 ? 20.562 -7.254 8.039 1 51.41 313 PHE B N 1
ATOM 5617 C CA . PHE B 1 313 ? 19.953 -8.477 7.527 1 51.41 313 PHE B CA 1
ATOM 5618 C C . PHE B 1 313 ? 20.891 -9.172 6.539 1 51.41 313 PHE B C 1
ATOM 5620 O O . PHE B 1 313 ? 21.203 -8.625 5.484 1 51.41 313 PHE B O 1
ATOM 5627 N N . TRP B 1 314 ? 21.625 -10.156 7.07 1 49.09 314 TRP B N 1
ATOM 5628 C CA . TRP B 1 314 ? 22.344 -11.086 6.211 1 49.09 314 TRP B CA 1
ATOM 5629 C C . TRP B 1 314 ? 21.531 -11.43 4.973 1 49.09 314 TRP B C 1
ATOM 5631 O O . TRP B 1 314 ? 22.078 -11.547 3.873 1 49.09 314 TRP B O 1
ATOM 5641 N N . SER B 1 315 ? 20.156 -11.555 5.137 1 55.34 315 SER B N 1
ATOM 5642 C CA . SER B 1 315 ? 19.359 -12.117 4.047 1 55.34 315 SER B CA 1
ATOM 5643 C C . SER B 1 315 ? 19.094 -11.078 2.967 1 55.34 315 SER B C 1
ATOM 5645 O O . SER B 1 315 ? 18.766 -11.43 1.829 1 55.34 315 SER B O 1
ATOM 5647 N N . LEU B 1 316 ? 19.406 -9.805 3.236 1 61.03 316 LEU B N 1
ATOM 5648 C CA . LEU B 1 316 ? 18.984 -8.789 2.277 1 61.03 316 LEU B CA 1
ATOM 5649 C C . LEU B 1 316 ? 20.016 -8.641 1.165 1 61.03 316 LEU B C 1
ATOM 5651 O O . LEU B 1 316 ? 19.734 -8.039 0.125 1 61.03 316 LEU B O 1
ATOM 5655 N N . ARG B 1 317 ? 21.047 -9.438 1.245 1 72.56 317 ARG B N 1
ATOM 5656 C CA . ARG B 1 317 ? 22.062 -9.273 0.208 1 72.56 317 ARG B CA 1
ATOM 5657 C C . ARG B 1 317 ? 22.234 -10.555 -0.596 1 72.56 317 ARG B C 1
ATOM 5659 O O . ARG B 1 317 ? 23.031 -10.602 -1.533 1 72.56 317 ARG B O 1
ATOM 5666 N N . ALA B 1 318 ? 21.406 -11.477 -0.236 1 82.38 318 ALA B N 1
ATOM 5667 C CA . ALA B 1 318 ? 21.578 -12.766 -0.896 1 82.38 318 ALA B CA 1
ATOM 5668 C C . ALA B 1 318 ? 20.578 -12.938 -2.043 1 82.38 318 ALA B C 1
ATOM 5670 O O . ALA B 1 318 ? 19.375 -12.844 -1.84 1 82.38 318 ALA B O 1
ATOM 5671 N N . ILE B 1 319 ? 21.172 -13.195 -3.219 1 91 319 ILE B N 1
ATOM 5672 C CA . ILE B 1 319 ? 20.312 -13.43 -4.383 1 91 319 ILE B CA 1
ATOM 5673 C C . ILE B 1 319 ? 19.625 -14.789 -4.254 1 91 319 ILE B C 1
ATOM 5675 O O . ILE B 1 319 ? 18.484 -14.953 -4.676 1 91 319 ILE B O 1
ATOM 5679 N N . PHE B 1 320 ? 20.438 -15.773 -3.707 1 90.75 320 PHE B N 1
ATOM 5680 C CA . PHE B 1 320 ? 19.906 -17.094 -3.385 1 90.75 320 PHE B CA 1
ATOM 5681 C C . PHE B 1 320 ? 20.125 -17.422 -1.912 1 90.75 320 PHE B C 1
ATOM 5683 O O . PHE B 1 320 ? 21.219 -17.203 -1.378 1 90.75 320 PHE B O 1
ATOM 5690 N N . TRP B 1 321 ? 19.047 -17.844 -1.294 1 84.81 321 TRP B N 1
ATOM 5691 C CA . TRP B 1 321 ? 19.297 -18.453 0.014 1 84.81 321 TRP B CA 1
ATOM 5692 C C . TRP B 1 321 ? 18.5 -19.734 0.169 1 84.81 321 TRP B C 1
ATOM 5694 O O . TRP B 1 321 ? 17.438 -19.906 -0.449 1 84.81 321 TRP B O 1
ATOM 5704 N N . SER B 1 322 ? 19.062 -20.703 0.84 1 83.44 322 SER B N 1
ATOM 5705 C CA . SER B 1 322 ? 18.469 -21.984 1.206 1 83.44 322 SER B CA 1
ATOM 5706 C C . SER B 1 322 ? 18.688 -22.297 2.684 1 83.44 322 SER B C 1
ATOM 5708 O O . SER B 1 322 ? 19.781 -22.719 3.082 1 83.44 322 SER B O 1
ATOM 5710 N N . ILE B 1 323 ? 17.641 -22 3.455 1 75.19 323 ILE B N 1
ATOM 5711 C CA . ILE B 1 323 ? 17.781 -22.172 4.898 1 75.19 323 ILE B CA 1
ATOM 5712 C C . ILE B 1 323 ? 17 -23.406 5.34 1 75.19 323 ILE B C 1
ATOM 5714 O O . ILE B 1 323 ? 15.844 -23.594 4.953 1 75.19 323 ILE B O 1
ATOM 5718 N N . CYS B 1 324 ? 17.719 -24.328 5.957 1 68.69 324 CYS B N 1
ATOM 5719 C CA . CYS B 1 324 ? 17.109 -25.578 6.426 1 68.69 324 CYS B CA 1
ATOM 5720 C C . CYS B 1 324 ? 16.781 -25.5 7.91 1 68.69 324 CYS B C 1
ATOM 5722 O O . CYS B 1 324 ? 17.578 -25.891 8.758 1 68.69 324 CYS B O 1
ATOM 5724 N N . TRP B 1 325 ? 15.805 -24.812 8.297 1 55.12 325 TRP B N 1
ATOM 5725 C CA . TRP B 1 325 ? 15.5 -24.672 9.719 1 55.12 325 TRP B CA 1
ATOM 5726 C C . TRP B 1 325 ? 15.07 -26 10.312 1 55.12 325 TRP B C 1
ATOM 5728 O O . TRP B 1 325 ? 15.43 -26.328 11.453 1 55.12 325 TRP B O 1
ATOM 5738 N N . ASN B 1 326 ? 14.055 -26.734 9.672 1 53.72 326 ASN B N 1
ATOM 5739 C CA . ASN B 1 326 ? 13.5 -27.938 10.281 1 53.72 326 ASN B CA 1
ATOM 5740 C C . ASN B 1 326 ? 14.055 -29.203 9.641 1 53.72 326 ASN B C 1
ATOM 5742 O O . ASN B 1 326 ? 13.359 -30.219 9.555 1 53.72 326 ASN B O 1
ATOM 5746 N N . GLY B 1 327 ? 15.359 -29.203 9.227 1 53.44 327 GLY B N 1
ATOM 5747 C CA . GLY B 1 327 ? 15.922 -30.422 8.656 1 53.44 327 GLY B CA 1
ATOM 5748 C C . GLY B 1 327 ? 15.664 -30.562 7.172 1 53.44 327 GLY B C 1
ATOM 5749 O O . GLY B 1 327 ? 14.516 -30.594 6.734 1 53.44 327 GLY B O 1
ATOM 5750 N N . CYS B 1 328 ? 16.469 -29.938 6.457 1 58.38 328 CYS B N 1
ATOM 5751 C CA . CYS B 1 328 ? 16.406 -30.156 5.016 1 58.38 328 CYS B CA 1
ATOM 5752 C C . CYS B 1 328 ? 16.844 -31.562 4.656 1 58.38 328 CYS B C 1
ATOM 5754 O O . CYS B 1 328 ? 17.562 -32.219 5.426 1 58.38 328 CYS B O 1
ATOM 5756 N N . ALA B 1 329 ? 16.047 -32.156 3.779 1 56.22 329 ALA B N 1
ATOM 5757 C CA . ALA B 1 329 ? 16.438 -33.5 3.328 1 56.22 329 ALA B CA 1
ATOM 5758 C C . ALA B 1 329 ? 17.922 -33.562 3.029 1 56.22 329 ALA B C 1
ATOM 5760 O O . ALA B 1 329 ? 18.547 -32.531 2.729 1 56.22 329 ALA B O 1
ATOM 5761 N N . GLY B 1 330 ? 18.531 -34.594 3.529 1 58 330 GLY B N 1
ATOM 5762 C CA . GLY B 1 330 ? 19.953 -34.844 3.293 1 58 330 GLY B CA 1
ATOM 5763 C C . GLY B 1 330 ? 20.391 -34.5 1.884 1 58 330 GLY B C 1
ATOM 5764 O O . GLY B 1 330 ? 21.578 -34.281 1.64 1 58 330 GLY B O 1
ATOM 5765 N N . ASP B 1 331 ? 19.578 -34.344 0.916 1 67.62 331 ASP B N 1
ATOM 5766 C CA . ASP B 1 331 ? 19.922 -34.031 -0.462 1 67.62 331 ASP B CA 1
ATOM 5767 C C . ASP B 1 331 ? 19.484 -32.594 -0.799 1 67.62 331 ASP B C 1
ATOM 5769 O O . ASP B 1 331 ? 19.047 -32.312 -1.921 1 67.62 331 ASP B O 1
ATOM 5773 N N . ARG B 1 332 ? 19.734 -31.812 0.127 1 74 332 ARG B N 1
ATOM 5774 C CA . ARG B 1 332 ? 19.406 -30.406 -0.03 1 74 332 ARG B CA 1
ATOM 5775 C C . ARG B 1 332 ? 20.062 -29.812 -1.273 1 74 332 ARG B C 1
ATOM 5777 O O . ARG B 1 332 ? 21.25 -30.047 -1.513 1 74 332 ARG B O 1
ATOM 5784 N N . ASP B 1 333 ? 19.203 -29.188 -2.088 1 79.94 333 ASP B N 1
ATOM 5785 C CA . ASP B 1 333 ? 19.656 -28.438 -3.268 1 79.94 333 ASP B CA 1
ATOM 5786 C C . ASP B 1 333 ? 20.188 -29.391 -4.336 1 79.94 333 ASP B C 1
ATOM 5788 O O . ASP B 1 333 ? 21 -29 -5.176 1 79.94 333 ASP B O 1
ATOM 5792 N N . ALA B 1 334 ? 19.828 -30.672 -4.113 1 85.62 334 ALA B N 1
ATOM 5793 C CA . ALA B 1 334 ? 20.219 -31.594 -5.176 1 85.62 334 ALA B CA 1
ATOM 5794 C C . ALA B 1 334 ? 19.531 -31.234 -6.488 1 85.62 334 ALA B C 1
ATOM 5796 O O . ALA B 1 334 ? 18.328 -30.953 -6.508 1 85.62 334 ALA B O 1
ATOM 5797 N N . GLY B 1 335 ? 20.344 -31.172 -7.512 1 91.44 335 GLY B N 1
ATOM 5798 C CA . GLY B 1 335 ? 19.781 -30.953 -8.836 1 91.44 335 GLY B CA 1
ATOM 5799 C C . GLY B 1 335 ? 19.469 -29.5 -9.117 1 91.44 335 GLY B C 1
ATOM 5800 O O . GLY B 1 335 ? 18.625 -29.188 -9.953 1 91.44 335 GLY B O 1
ATOM 5801 N N . VAL B 1 336 ? 20.109 -28.594 -8.445 1 93.25 336 VAL B N 1
ATOM 5802 C CA . VAL B 1 336 ? 19.938 -27.172 -8.711 1 93.25 336 VAL B CA 1
ATOM 5803 C C . VAL B 1 336 ? 20.875 -26.734 -9.836 1 93.25 336 VAL B C 1
ATOM 5805 O O . VAL B 1 336 ? 22.078 -26.953 -9.773 1 93.25 336 VAL B O 1
ATOM 5808 N N . SER B 1 337 ? 20.328 -26.188 -10.891 1 95.94 337 SER B N 1
ATOM 5809 C CA . SER B 1 337 ? 21.094 -25.672 -12.023 1 95.94 337 SER B CA 1
ATOM 5810 C C . SER B 1 337 ? 20.766 -24.219 -12.289 1 95.94 337 SER B C 1
ATOM 5812 O O . SER B 1 337 ? 19.594 -23.828 -12.328 1 95.94 337 SER B O 1
ATOM 5814 N N . ILE B 1 338 ? 21.766 -23.375 -12.422 1 96.62 338 ILE B N 1
ATOM 5815 C CA . ILE B 1 338 ? 21.672 -21.938 -12.688 1 96.62 338 ILE B CA 1
ATOM 5816 C C . ILE B 1 338 ? 22.359 -21.625 -14.008 1 96.62 338 ILE B C 1
ATOM 5818 O O . ILE B 1 338 ? 23.594 -21.562 -14.078 1 96.62 338 ILE B O 1
ATOM 5822 N N . THR B 1 339 ? 21.562 -21.5 -15.07 1 98 339 THR B N 1
ATOM 5823 C CA . THR B 1 339 ? 22.188 -21.469 -16.391 1 98 339 THR B CA 1
ATOM 5824 C C . THR B 1 339 ? 21.656 -20.297 -17.203 1 98 339 THR B C 1
ATOM 5826 O O . THR B 1 339 ? 20.469 -19.969 -17.125 1 98 339 THR B O 1
ATOM 5829 N N . ASN B 1 340 ? 22.484 -19.547 -17.891 1 98.19 340 ASN B N 1
ATOM 5830 C CA . ASN B 1 340 ? 22.141 -18.578 -18.922 1 98.19 340 ASN B CA 1
ATOM 5831 C C . ASN B 1 340 ? 21.422 -17.359 -18.328 1 98.19 340 ASN B C 1
ATOM 5833 O O . ASN B 1 340 ? 20.516 -16.812 -18.953 1 98.19 340 ASN B O 1
ATOM 5837 N N . ASN B 1 341 ? 21.719 -17.047 -17.109 1 97.69 341 ASN B N 1
ATOM 5838 C CA . ASN B 1 341 ? 21.141 -15.859 -16.484 1 97.69 341 ASN B CA 1
ATOM 5839 C C . ASN B 1 341 ? 22.062 -14.648 -16.625 1 97.69 341 ASN B C 1
ATOM 5841 O O . ASN B 1 341 ? 23.25 -14.805 -16.859 1 97.69 341 ASN B O 1
ATOM 5845 N N . ILE B 1 342 ? 21.469 -13.5 -16.578 1 96.25 342 ILE B N 1
ATOM 5846 C CA . ILE B 1 342 ? 22.203 -12.25 -16.422 1 96.25 342 ILE B CA 1
ATOM 5847 C C . ILE B 1 342 ? 22.016 -11.711 -15.008 1 96.25 342 ILE B C 1
ATOM 5849 O O . ILE B 1 342 ? 20.891 -11.461 -14.578 1 96.25 342 ILE B O 1
ATOM 5853 N N . PHE B 1 343 ? 23.141 -11.547 -14.289 1 95.19 343 PHE B N 1
ATOM 5854 C CA . PHE B 1 343 ? 23.156 -10.922 -12.969 1 95.19 343 PHE B CA 1
ATOM 5855 C C . PHE B 1 343 ? 23.719 -9.508 -13.039 1 95.19 343 PHE B C 1
ATOM 5857 O O . PHE B 1 343 ? 24.875 -9.312 -13.43 1 95.19 343 PHE B O 1
ATOM 5864 N N . TYR B 1 344 ? 22.891 -8.602 -12.773 1 92.75 344 TYR B N 1
ATOM 5865 C CA . TYR B 1 344 ? 23.281 -7.203 -12.648 1 92.75 344 TYR B CA 1
ATOM 5866 C C . TYR B 1 344 ? 23.047 -6.695 -11.227 1 92.75 344 TYR B C 1
ATOM 5868 O O . TYR B 1 344 ? 21.953 -6.262 -10.883 1 92.75 344 TYR B O 1
ATOM 5876 N N . LEU B 1 345 ? 24.109 -6.703 -10.398 1 89.94 345 LEU B N 1
ATOM 5877 C CA . LEU B 1 345 ? 23.953 -6.504 -8.961 1 89.94 345 LEU B CA 1
ATOM 5878 C C . LEU B 1 345 ? 24.906 -5.41 -8.469 1 89.94 345 LEU B C 1
ATOM 5880 O O . LEU B 1 345 ? 26.094 -5.434 -8.766 1 89.94 345 LEU B O 1
ATOM 5884 N N . THR B 1 346 ? 24.297 -4.512 -7.684 1 83.75 346 THR B N 1
ATOM 5885 C CA . THR B 1 346 ? 25.156 -3.545 -7.008 1 83.75 346 THR B CA 1
ATOM 5886 C C . THR B 1 346 ? 25.797 -4.16 -5.762 1 83.75 346 THR B C 1
ATOM 5888 O O . THR B 1 346 ? 25.281 -5.141 -5.219 1 83.75 346 THR B O 1
ATOM 5891 N N . ALA B 1 347 ? 26.906 -3.486 -5.34 1 77 347 ALA B N 1
ATOM 5892 C CA . ALA B 1 347 ? 27.469 -3.863 -4.047 1 77 347 ALA B CA 1
ATOM 5893 C C . ALA B 1 347 ? 26.516 -3.539 -2.912 1 77 347 ALA B C 1
ATOM 5895 O O . ALA B 1 347 ? 25.797 -2.537 -2.965 1 77 347 ALA B O 1
ATOM 5896 N N . PRO B 1 348 ? 26.297 -4.406 -1.939 1 73.31 348 PRO B N 1
ATOM 5897 C CA . PRO B 1 348 ? 27.125 -5.57 -1.642 1 73.31 348 PRO B CA 1
ATOM 5898 C C . PRO B 1 348 ? 26.422 -6.895 -1.938 1 73.31 348 PRO B C 1
ATOM 5900 O O . PRO B 1 348 ? 26.688 -7.902 -1.278 1 73.31 348 PRO B O 1
ATOM 5903 N N . HIS B 1 349 ? 25.594 -6.984 -2.854 1 82.69 349 HIS B N 1
ATOM 5904 C CA . HIS B 1 349 ? 24.859 -8.219 -3.117 1 82.69 349 HIS B CA 1
ATOM 5905 C C . HIS B 1 349 ? 25.812 -9.375 -3.424 1 82.69 349 HIS B C 1
ATOM 5907 O O . HIS B 1 349 ? 26.859 -9.172 -4.035 1 82.69 349 HIS B O 1
ATOM 5913 N N . ARG B 1 350 ? 25.328 -10.562 -2.918 1 82.5 350 ARG B N 1
ATOM 5914 C CA . ARG B 1 350 ? 26.062 -11.797 -3.162 1 82.5 350 ARG B CA 1
ATOM 5915 C C . ARG B 1 350 ? 25.156 -12.883 -3.729 1 82.5 350 ARG B C 1
ATOM 5917 O O . ARG B 1 350 ? 24 -13 -3.324 1 82.5 350 ARG B O 1
ATOM 5924 N N . ILE B 1 351 ? 25.562 -13.68 -4.699 1 85.06 351 ILE B N 1
ATOM 5925 C CA . ILE B 1 351 ? 24.797 -14.742 -5.328 1 85.06 351 ILE B CA 1
ATOM 5926 C C . ILE B 1 351 ? 24.859 -16 -4.465 1 85.06 351 ILE B C 1
ATOM 5928 O O . ILE B 1 351 ? 23.906 -16.781 -4.434 1 85.06 351 ILE B O 1
ATOM 5932 N N . TYR B 1 352 ? 25.719 -16.094 -3.428 1 67.19 352 TYR B N 1
ATOM 5933 C CA . TYR B 1 352 ? 25.984 -17.141 -2.447 1 67.19 352 TYR B CA 1
ATOM 5934 C C . TYR B 1 352 ? 25.812 -18.531 -3.064 1 67.19 352 TYR B C 1
ATOM 5936 O O . TYR B 1 352 ? 24.734 -19.125 -3 1 67.19 352 TYR B O 1
ATOM 5944 N N . LEU B 1 353 ? 26.781 -18.984 -3.684 1 68.19 353 LEU B N 1
ATOM 5945 C CA . LEU B 1 353 ? 26.859 -20.328 -4.25 1 68.19 353 LEU B CA 1
ATOM 5946 C C . LEU B 1 353 ? 28.031 -21.109 -3.652 1 68.19 353 LEU B C 1
ATOM 5948 O O . LEU B 1 353 ? 29 -20.516 -3.203 1 68.19 353 LEU B O 1
ATOM 5952 N N . GLY B 1 354 ? 27.734 -22.328 -3.363 1 63.62 354 GLY B N 1
ATOM 5953 C CA . GLY B 1 354 ? 28.828 -23.219 -3.029 1 63.62 354 GLY B CA 1
ATOM 5954 C C . GLY B 1 354 ? 28.875 -23.578 -1.557 1 63.62 354 GLY B C 1
ATOM 5955 O O . GLY B 1 354 ? 28.125 -23.031 -0.75 1 63.62 354 GLY B O 1
ATOM 5956 N N . PRO B 1 355 ? 29.656 -24.469 -1.19 1 65.88 355 PRO B N 1
ATOM 5957 C CA . PRO B 1 355 ? 29.688 -25.078 0.147 1 65.88 355 PRO B CA 1
ATOM 5958 C C . PRO B 1 355 ? 30.141 -24.094 1.222 1 65.88 355 PRO B C 1
ATOM 5960 O O . PRO B 1 355 ? 29.859 -24.281 2.404 1 65.88 355 PRO B O 1
ATOM 5963 N N . ASP B 1 356 ? 30.797 -23.031 0.838 1 67.25 356 ASP B N 1
ATOM 5964 C CA . ASP B 1 356 ? 31.328 -22.078 1.812 1 67.25 356 ASP B CA 1
ATOM 5965 C C . ASP B 1 356 ? 30.234 -21.109 2.279 1 67.25 356 ASP B C 1
ATOM 5967 O O . ASP B 1 356 ? 30.469 -20.312 3.193 1 67.25 356 ASP B O 1
ATOM 5971 N N . ASN B 1 357 ? 29.141 -21.297 1.641 1 68.94 357 ASN B N 1
ATOM 5972 C CA . ASN B 1 357 ? 28.016 -20.453 2.02 1 68.94 357 ASN B CA 1
ATOM 5973 C C . ASN B 1 357 ? 26.812 -21.281 2.484 1 68.94 357 ASN B C 1
ATOM 5975 O O . ASN B 1 357 ? 25.891 -21.516 1.714 1 68.94 357 ASN B O 1
ATOM 5979 N N . PRO B 1 358 ? 26.797 -21.594 3.752 1 70.19 358 PRO B N 1
ATOM 5980 C CA . PRO B 1 358 ? 25.797 -22.578 4.215 1 70.19 358 PRO B CA 1
ATOM 5981 C C . PRO B 1 358 ? 24.375 -22.062 4.094 1 70.19 358 PRO B C 1
ATOM 5983 O O . PRO B 1 358 ? 23.422 -22.859 4.148 1 70.19 358 PRO B O 1
ATOM 5986 N N . HIS B 1 359 ? 24.281 -20.844 3.824 1 74.81 359 HIS B N 1
ATOM 5987 C CA . HIS B 1 359 ? 22.922 -20.312 3.721 1 74.81 359 HIS B CA 1
ATOM 5988 C C . HIS B 1 359 ? 22.5 -20.141 2.264 1 74.81 359 HIS B C 1
ATOM 5990 O O . HIS B 1 359 ? 21.344 -19.828 1.975 1 74.81 359 HIS B O 1
ATOM 5996 N N . GLY B 1 360 ? 23.484 -20.406 1.348 1 78.88 360 GLY B N 1
ATOM 5997 C CA . GLY B 1 360 ? 23.172 -20.359 -0.073 1 78.88 360 GLY B CA 1
ATOM 5998 C C . GLY B 1 360 ? 22.938 -21.719 -0.677 1 78.88 360 GLY B C 1
ATOM 5999 O O . GLY B 1 360 ? 22.594 -22.672 0.036 1 78.88 360 GLY B O 1
ATOM 6000 N N . PHE B 1 361 ? 22.922 -21.797 -2.033 1 83.81 361 PHE B N 1
ATOM 6001 C CA . PHE B 1 361 ? 22.844 -23.078 -2.723 1 83.81 361 PHE B CA 1
ATOM 6002 C C . PHE B 1 361 ? 24.203 -23.766 -2.719 1 83.81 361 PHE B C 1
ATOM 6004 O O . PHE B 1 361 ? 25.109 -23.391 -3.465 1 83.81 361 PHE B O 1
ATOM 6011 N N . MET B 1 362 ? 24.266 -24.797 -1.93 1 77.88 362 MET B N 1
ATOM 6012 C CA . MET B 1 362 ? 25.547 -25.438 -1.659 1 77.88 362 MET B CA 1
ATOM 6013 C C . MET B 1 362 ? 25.984 -26.312 -2.826 1 77.88 362 MET B C 1
ATOM 6015 O O . MET B 1 362 ? 27.188 -26.484 -3.068 1 77.88 362 MET B O 1
ATOM 6019 N N . SER B 1 363 ? 25.109 -26.906 -3.525 1 80.75 363 SER B N 1
ATOM 6020 C CA . SER B 1 363 ? 25.453 -27.891 -4.551 1 80.75 363 SER B CA 1
ATOM 6021 C C . SER B 1 363 ? 24.875 -27.484 -5.906 1 80.75 363 SER B C 1
ATOM 6023 O O . SER B 1 363 ? 24.562 -28.359 -6.734 1 80.75 363 SER B O 1
ATOM 6025 N N . ALA B 1 364 ? 24.906 -26.281 -6.203 1 88.25 364 ALA B N 1
ATOM 6026 C CA . ALA B 1 364 ? 24.344 -25.844 -7.477 1 88.25 364 ALA B CA 1
ATOM 6027 C C . ALA B 1 364 ? 25.375 -25.875 -8.586 1 88.25 364 ALA B C 1
ATOM 6029 O O . ALA B 1 364 ? 26.562 -25.578 -8.352 1 88.25 364 ALA B O 1
ATOM 6030 N N . THR B 1 365 ? 24.938 -26.328 -9.773 1 92.19 365 THR B N 1
ATOM 6031 C CA . THR B 1 365 ? 25.766 -26.125 -10.961 1 92.19 365 THR B CA 1
ATOM 6032 C C . THR B 1 365 ? 25.422 -24.812 -11.648 1 92.19 365 THR B C 1
ATOM 6034 O O . THR B 1 365 ? 24.281 -24.344 -11.562 1 92.19 365 THR B O 1
ATOM 6037 N N . HIS B 1 366 ? 26.422 -24.172 -12.234 1 94.38 366 HIS B N 1
ATOM 6038 C CA . HIS B 1 366 ? 26.172 -22.906 -12.938 1 94.38 366 HIS B CA 1
ATOM 6039 C C . HIS B 1 366 ? 26.984 -22.828 -14.227 1 94.38 366 HIS B C 1
ATOM 6041 O O . HIS B 1 366 ? 28.125 -23.312 -14.281 1 94.38 366 HIS B O 1
ATOM 6047 N N . SER B 1 367 ? 26.438 -22.422 -15.234 1 96.88 367 SER B N 1
ATOM 6048 C CA . SER B 1 367 ? 27.062 -22.266 -16.547 1 96.88 367 SER B CA 1
ATOM 6049 C C . SER B 1 367 ? 26.328 -21.25 -17.391 1 96.88 367 SER B C 1
ATOM 6051 O O . SER B 1 367 ? 25.141 -20.984 -17.172 1 96.88 367 SER B O 1
ATOM 6053 N N . GLY B 1 368 ? 27.031 -20.562 -18.25 1 97.31 368 GLY B N 1
ATOM 6054 C CA . GLY B 1 368 ? 26.438 -19.703 -19.25 1 97.31 368 GLY B CA 1
ATOM 6055 C C . GLY B 1 368 ? 25.922 -18.391 -18.672 1 97.31 368 GLY B C 1
ATOM 6056 O O . GLY B 1 368 ? 25.234 -17.641 -19.375 1 97.31 368 GLY B O 1
ATOM 6057 N N . ASN B 1 369 ? 26.203 -18.078 -17.484 1 96.94 369 ASN B N 1
ATOM 6058 C CA . ASN B 1 369 ? 25.703 -16.875 -16.844 1 96.94 369 ASN B CA 1
ATOM 6059 C C . ASN B 1 369 ? 26.609 -15.672 -17.141 1 96.94 369 ASN B C 1
ATOM 6061 O O . ASN B 1 369 ? 27.812 -15.836 -17.344 1 96.94 369 ASN B O 1
ATOM 6065 N N . LEU B 1 370 ? 25.984 -14.508 -17.188 1 96.25 370 LEU B N 1
ATOM 6066 C CA . LEU B 1 370 ? 26.719 -13.234 -17.219 1 96.25 370 LEU B CA 1
ATOM 6067 C C . LEU B 1 370 ? 26.594 -12.516 -15.875 1 96.25 370 LEU B C 1
ATOM 6069 O O . LEU B 1 370 ? 25.516 -12.406 -15.32 1 96.25 370 LEU B O 1
ATOM 6073 N N . TYR B 1 371 ? 27.734 -12.102 -15.383 1 95.5 371 TYR B N 1
ATOM 6074 C CA . TYR B 1 371 ? 27.781 -11.398 -14.109 1 95.5 371 TYR B CA 1
ATOM 6075 C C . TYR B 1 371 ? 28.297 -9.977 -14.289 1 95.5 371 TYR B C 1
ATOM 6077 O O . TYR B 1 371 ? 29.266 -9.75 -15.016 1 95.5 371 TYR B O 1
ATOM 6085 N N . TRP B 1 372 ? 27.594 -9.031 -13.656 1 93.31 372 TRP B N 1
ATOM 6086 C CA . TRP B 1 372 ? 28.062 -7.648 -13.695 1 93.31 372 TRP B CA 1
ATOM 6087 C C . TRP B 1 372 ? 27.703 -6.914 -12.414 1 93.31 372 TRP B C 1
ATOM 6089 O O . TRP B 1 372 ? 26.609 -7.074 -11.883 1 93.31 372 TRP B O 1
ATOM 6099 N N . SER B 1 373 ? 28.641 -6.148 -11.867 1 91.12 373 SER B N 1
ATOM 6100 C CA . SER B 1 373 ? 28.438 -5.223 -10.766 1 91.12 373 SER B CA 1
ATOM 6101 C C . SER B 1 373 ? 28.891 -3.812 -11.133 1 91.12 373 SER B C 1
ATOM 6103 O O . SER B 1 373 ? 30.078 -3.547 -11.258 1 91.12 373 SER B O 1
ATOM 6105 N N . PRO B 1 374 ? 27.938 -2.92 -11.234 1 82.75 374 PRO B N 1
ATOM 6106 C CA . PRO B 1 374 ? 28.297 -1.583 -11.719 1 82.75 374 PRO B CA 1
ATOM 6107 C C . PRO B 1 374 ? 29.156 -0.808 -10.711 1 82.75 374 PRO B C 1
ATOM 6109 O O . PRO B 1 374 ? 29.859 0.131 -11.094 1 82.75 374 PRO B O 1
ATOM 6112 N N . ASP B 1 375 ? 29.094 -1.122 -9.5 1 78.19 375 ASP B N 1
ATOM 6113 C CA . ASP B 1 375 ? 29.828 -0.358 -8.484 1 78.19 375 ASP B CA 1
ATOM 6114 C C . ASP B 1 375 ? 30.672 -1.274 -7.613 1 78.19 375 ASP B C 1
ATOM 6116 O O . ASP B 1 375 ? 31.094 -0.884 -6.52 1 78.19 375 ASP B O 1
ATOM 6120 N N . GLY B 1 376 ? 30.625 -2.453 -7.969 1 78.31 376 GLY B N 1
ATOM 6121 C CA . GLY B 1 376 ? 31.359 -3.373 -7.102 1 78.31 376 GLY B CA 1
ATOM 6122 C C . GLY B 1 376 ? 32.219 -4.348 -7.867 1 78.31 376 GLY B C 1
ATOM 6123 O O . GLY B 1 376 ? 32.656 -4.055 -8.984 1 78.31 376 GLY B O 1
ATOM 6124 N N . ASP B 1 377 ? 32.656 -5.484 -7.062 1 82.38 377 ASP B N 1
ATOM 6125 C CA . ASP B 1 377 ? 33.469 -6.57 -7.574 1 82.38 377 ASP B CA 1
ATOM 6126 C C . ASP B 1 377 ? 32.625 -7.797 -7.906 1 82.38 377 ASP B C 1
ATOM 6128 O O . ASP B 1 377 ? 32.281 -8.562 -7.016 1 82.38 377 ASP B O 1
ATOM 6132 N N . ALA B 1 378 ? 32.469 -7.945 -9.266 1 86.44 378 ALA B N 1
ATOM 6133 C CA . ALA B 1 378 ? 31.625 -9.047 -9.711 1 86.44 378 ALA B CA 1
ATOM 6134 C C . ALA B 1 378 ? 32.219 -10.398 -9.32 1 86.44 378 ALA B C 1
ATOM 6136 O O . ALA B 1 378 ? 31.484 -11.352 -9.055 1 86.44 378 ALA B O 1
ATOM 6137 N N . ALA B 1 379 ? 33.469 -10.438 -9.242 1 84.62 379 ALA B N 1
ATOM 6138 C CA . ALA B 1 379 ? 34.125 -11.68 -8.812 1 84.62 379 ALA B CA 1
ATOM 6139 C C . ALA B 1 379 ? 33.812 -11.977 -7.348 1 84.62 379 ALA B C 1
ATOM 6141 O O . ALA B 1 379 ? 33.5 -13.125 -6.992 1 84.62 379 ALA B O 1
ATOM 6142 N N . ALA B 1 380 ? 33.812 -10.945 -6.598 1 81.81 380 ALA B N 1
ATOM 6143 C CA . ALA B 1 380 ? 33.469 -11.094 -5.188 1 81.81 380 ALA B CA 1
ATOM 6144 C C . ALA B 1 380 ? 31.984 -11.422 -5.02 1 81.81 380 ALA B C 1
ATOM 6146 O O . ALA B 1 380 ? 31.609 -12.18 -4.125 1 81.81 380 ALA B O 1
ATOM 6147 N N . MET B 1 381 ? 31.234 -10.875 -5.875 1 85.75 381 MET B N 1
ATOM 6148 C CA . MET B 1 381 ? 29.797 -11.117 -5.891 1 85.75 381 MET B CA 1
ATOM 6149 C C . MET B 1 381 ? 29.5 -12.586 -6.152 1 85.75 381 MET B C 1
ATOM 6151 O O . MET B 1 381 ? 28.672 -13.188 -5.461 1 85.75 381 MET B O 1
ATOM 6155 N N . LEU B 1 382 ? 30.109 -13.18 -7.086 1 85.5 382 LEU B N 1
ATOM 6156 C CA . LEU B 1 382 ? 29.938 -14.594 -7.395 1 85.5 382 LEU B CA 1
ATOM 6157 C C . LEU B 1 382 ? 30.609 -15.461 -6.34 1 85.5 382 LEU B C 1
ATOM 6159 O O . LEU B 1 382 ? 30.062 -16.5 -5.941 1 85.5 382 LEU B O 1
ATOM 6163 N N . ALA B 1 383 ? 31.766 -15.125 -5.969 1 81.69 383 ALA B N 1
ATOM 6164 C CA . ALA B 1 383 ? 32.594 -15.742 -4.938 1 81.69 383 ALA B CA 1
ATOM 6165 C C . ALA B 1 383 ? 32.938 -17.188 -5.293 1 81.69 383 ALA B C 1
ATOM 6167 O O . ALA B 1 383 ? 32.969 -18.047 -4.418 1 81.69 383 ALA B O 1
ATOM 6168 N N . GLN B 1 384 ? 32.906 -17.516 -6.566 1 85.06 384 GLN B N 1
ATOM 6169 C CA . GLN B 1 384 ? 33.281 -18.812 -7.121 1 85.06 384 GLN B CA 1
ATOM 6170 C C . GLN B 1 384 ? 33.906 -18.641 -8.516 1 85.06 384 GLN B C 1
ATOM 6172 O O . GLN B 1 384 ? 33.719 -17.609 -9.164 1 85.06 384 GLN B O 1
ATOM 6177 N N . PRO B 1 385 ? 34.75 -19.703 -8.812 1 89.31 385 PRO B N 1
ATOM 6178 C CA . PRO B 1 385 ? 35.25 -19.625 -10.188 1 89.31 385 PRO B CA 1
ATOM 6179 C C . PRO B 1 385 ? 34.156 -19.609 -11.227 1 89.31 385 PRO B C 1
ATOM 6181 O O . PRO B 1 385 ? 33.094 -20.234 -11.023 1 89.31 385 PRO B O 1
ATOM 6184 N N . LEU B 1 386 ? 34.438 -18.953 -12.383 1 94.12 386 LEU B N 1
ATOM 6185 C CA . LEU B 1 386 ? 33.5 -18.953 -13.5 1 94.12 386 LEU B CA 1
ATOM 6186 C C . LEU B 1 386 ? 33.312 -20.375 -14.047 1 94.12 386 LEU B C 1
ATOM 6188 O O . LEU B 1 386 ? 34.281 -21.125 -14.172 1 94.12 386 LEU B O 1
ATOM 6192 N N . GLY B 1 387 ? 32.062 -20.719 -14.305 1 94.19 387 GLY B N 1
ATOM 6193 C CA . GLY B 1 387 ? 31.75 -21.969 -14.992 1 94.19 387 GLY B CA 1
ATOM 6194 C C . GLY B 1 387 ? 31.875 -21.859 -16.5 1 94.19 387 GLY B C 1
ATOM 6195 O O . GLY B 1 387 ? 32.25 -20.812 -17.031 1 94.19 387 GLY B O 1
ATOM 6196 N N . ALA B 1 388 ? 31.547 -22.969 -17.078 1 97.38 388 ALA B N 1
ATOM 6197 C CA . ALA B 1 388 ? 31.641 -23.031 -18.531 1 97.38 388 ALA B CA 1
ATOM 6198 C C . ALA B 1 388 ? 30.766 -21.969 -19.172 1 97.38 388 ALA B C 1
ATOM 6200 O O . ALA B 1 388 ? 29.578 -21.875 -18.859 1 97.38 388 ALA B O 1
ATOM 6201 N N . GLY B 1 389 ? 31.344 -21.094 -20.031 1 97.56 389 GLY B N 1
ATOM 6202 C CA . GLY B 1 389 ? 30.594 -20.141 -20.812 1 97.56 389 GLY B CA 1
ATOM 6203 C C . GLY B 1 389 ? 30.188 -18.906 -20.016 1 97.56 389 GLY B C 1
ATOM 6204 O O . GLY B 1 389 ? 29.453 -18.047 -20.5 1 97.56 389 GLY B O 1
ATOM 6205 N N . GLU B 1 390 ? 30.625 -18.844 -18.844 1 96.81 390 GLU B N 1
ATOM 6206 C CA . GLU B 1 390 ? 30.281 -17.703 -18.016 1 96.81 390 GLU B CA 1
ATOM 6207 C C . GLU B 1 390 ? 31.297 -16.562 -18.203 1 96.81 390 GLU B C 1
ATOM 6209 O O . GLU B 1 390 ? 32.406 -16.797 -18.656 1 96.81 390 GLU B O 1
ATOM 6214 N N . ALA B 1 391 ? 30.844 -15.32 -17.891 1 96.62 391 ALA B N 1
ATOM 6215 C CA . ALA B 1 391 ? 31.734 -14.172 -18.031 1 96.62 391 ALA B CA 1
ATOM 6216 C C . ALA B 1 391 ? 31.328 -13.039 -17.094 1 96.62 391 ALA B C 1
ATOM 6218 O O . ALA B 1 391 ? 30.188 -12.984 -16.641 1 96.62 391 ALA B O 1
ATOM 6219 N N . ILE B 1 392 ? 32.281 -12.242 -16.766 1 95.69 392 ILE B N 1
ATOM 6220 C CA . ILE B 1 392 ? 32.062 -10.953 -16.094 1 95.69 392 ILE B CA 1
ATOM 6221 C C . ILE B 1 392 ? 32.125 -9.828 -17.125 1 95.69 392 ILE B C 1
ATOM 6223 O O . ILE B 1 392 ? 33.219 -9.469 -17.594 1 95.69 392 ILE B O 1
ATOM 6227 N N . THR B 1 393 ? 31.016 -9.391 -17.531 1 93.75 393 THR B N 1
ATOM 6228 C CA . THR B 1 393 ? 30.953 -8.328 -18.531 1 93.75 393 THR B CA 1
ATOM 6229 C C . THR B 1 393 ? 29.672 -7.523 -18.391 1 93.75 393 THR B C 1
ATOM 6231 O O . THR B 1 393 ? 28.641 -8.055 -17.969 1 93.75 393 THR B O 1
ATOM 6234 N N . ASP B 1 394 ? 29.719 -6.273 -18.719 1 92.38 394 ASP B N 1
ATOM 6235 C CA . ASP B 1 394 ? 28.547 -5.406 -18.734 1 92.38 394 ASP B CA 1
ATOM 6236 C C . ASP B 1 394 ? 27.547 -5.844 -19.797 1 92.38 394 ASP B C 1
ATOM 6238 O O . ASP B 1 394 ? 27.875 -5.879 -20.984 1 92.38 394 ASP B O 1
ATOM 6242 N N . PRO B 1 395 ? 26.375 -6.203 -19.328 1 91.19 395 PRO B N 1
ATOM 6243 C CA . PRO B 1 395 ? 25.391 -6.629 -20.312 1 91.19 395 PRO B CA 1
ATOM 6244 C C . PRO B 1 395 ? 24.938 -5.488 -21.219 1 91.19 395 PRO B C 1
ATOM 6246 O O . PRO B 1 395 ? 24.297 -5.73 -22.266 1 91.19 395 PRO B O 1
ATOM 6249 N N . GLY B 1 396 ? 25.172 -4.172 -20.859 1 87.56 396 GLY B N 1
ATOM 6250 C CA . GLY B 1 396 ? 24.891 -3.039 -21.734 1 87.56 396 GLY B CA 1
ATOM 6251 C C . GLY B 1 396 ? 23.422 -2.643 -21.75 1 87.56 396 GLY B C 1
ATOM 6252 O O . GLY B 1 396 ? 22.875 -2.307 -22.797 1 87.56 396 GLY B O 1
ATOM 6253 N N . PHE B 1 397 ? 22.797 -2.738 -20.625 1 84.75 397 PHE B N 1
ATOM 6254 C CA . PHE B 1 397 ? 21.406 -2.334 -20.547 1 84.75 397 PHE B CA 1
ATOM 6255 C C . PHE B 1 397 ? 21.25 -0.858 -20.891 1 84.75 397 PHE B C 1
ATOM 6257 O O . PHE B 1 397 ? 22.078 -0.033 -20.516 1 84.75 397 PHE B O 1
ATOM 6264 N N . LYS B 1 398 ? 20.188 -0.47 -21.688 1 71.06 398 LYS B N 1
ATOM 6265 C CA . LYS B 1 398 ? 19.969 0.896 -22.156 1 71.06 398 LYS B CA 1
ATOM 6266 C C . LYS B 1 398 ? 19.562 1.811 -21 1 71.06 398 LYS B C 1
ATOM 6268 O O . LYS B 1 398 ? 20.109 2.9 -20.844 1 71.06 398 LYS B O 1
ATOM 6273 N N . ASN B 1 399 ? 18.297 1.404 -20.328 1 68.88 399 ASN B N 1
ATOM 6274 C CA . ASN B 1 399 ? 17.812 2.26 -19.25 1 68.88 399 ASN B CA 1
ATOM 6275 C C . ASN B 1 399 ? 17.125 1.447 -18.156 1 68.88 399 ASN B C 1
ATOM 6277 O O . ASN B 1 399 ? 15.898 1.369 -18.125 1 68.88 399 ASN B O 1
ATOM 6281 N N . LEU B 1 400 ? 17.906 0.963 -17.25 1 71.5 400 LEU B N 1
ATOM 6282 C CA . LEU B 1 400 ? 17.391 0.094 -16.203 1 71.5 400 LEU B CA 1
ATOM 6283 C C . LEU B 1 400 ? 16.453 0.866 -15.258 1 71.5 400 LEU B C 1
ATOM 6285 O O . LEU B 1 400 ? 15.438 0.337 -14.812 1 71.5 400 LEU B O 1
ATOM 6289 N N . LEU B 1 401 ? 16.734 2.074 -15.125 1 62.66 401 LEU B N 1
ATOM 6290 C CA . LEU B 1 401 ? 16 2.869 -14.141 1 62.66 401 LEU B CA 1
ATOM 6291 C C . LEU B 1 401 ? 14.555 3.053 -14.57 1 62.66 401 LEU B C 1
ATOM 6293 O O . LEU B 1 401 ? 13.656 3.125 -13.727 1 62.66 401 LEU B O 1
ATOM 6297 N N . ASN B 1 402 ? 14.43 3.068 -15.844 1 60.62 402 ASN B N 1
ATOM 6298 C CA . ASN B 1 402 ? 13.078 3.299 -16.344 1 60.62 402 ASN B CA 1
ATOM 6299 C C . ASN B 1 402 ? 12.422 2.002 -16.812 1 60.62 402 ASN B C 1
ATOM 6301 O O . ASN B 1 402 ? 11.445 2.029 -17.547 1 60.62 402 ASN B O 1
ATOM 6305 N N . GLY B 1 403 ? 13.047 0.966 -16.453 1 69.44 403 GLY B N 1
ATOM 6306 C CA . GLY B 1 403 ? 12.453 -0.323 -16.766 1 69.44 403 GLY B CA 1
ATOM 6307 C C . GLY B 1 403 ? 12.719 -0.769 -18.188 1 69.44 403 GLY B C 1
ATOM 6308 O O . GLY B 1 403 ? 12.008 -1.618 -18.734 1 69.44 403 GLY B O 1
ATOM 6309 N N . ASP B 1 404 ? 13.594 -0.048 -18.812 1 69.06 404 ASP B N 1
ATOM 6310 C CA . ASP B 1 404 ? 14.008 -0.487 -20.141 1 69.06 404 ASP B CA 1
ATOM 6311 C C . ASP B 1 404 ? 15.148 -1.497 -20.047 1 69.06 404 ASP B C 1
ATOM 6313 O O . ASP B 1 404 ? 16.312 -1.116 -19.891 1 69.06 404 ASP B O 1
ATOM 6317 N N . TYR B 1 405 ? 14.93 -2.734 -20.297 1 76.06 405 TYR B N 1
ATOM 6318 C CA . TYR B 1 405 ? 15.891 -3.818 -20.094 1 76.06 405 TYR B CA 1
ATOM 6319 C C . TYR B 1 405 ? 16.469 -4.277 -21.422 1 76.06 405 TYR B C 1
ATOM 6321 O O . TYR B 1 405 ? 17.125 -5.316 -21.5 1 76.06 405 TYR B O 1
ATOM 6329 N N . GLY B 1 406 ? 16.141 -3.434 -22.344 1 73.75 406 GLY B N 1
ATOM 6330 C CA . GLY B 1 406 ? 16.766 -3.707 -23.641 1 73.75 406 GLY B CA 1
ATOM 6331 C C . GLY B 1 406 ? 18.25 -3.457 -23.641 1 73.75 406 GLY B C 1
ATOM 6332 O O . GLY B 1 406 ? 18.766 -2.664 -22.844 1 73.75 406 GLY B O 1
ATOM 6333 N N . ARG B 1 407 ? 19.141 -4.309 -24.359 1 73.19 407 ARG B N 1
ATOM 6334 C CA . ARG B 1 407 ? 20.594 -4.188 -24.422 1 73.19 407 ARG B CA 1
ATOM 6335 C C . ARG B 1 407 ? 21.031 -3.441 -25.672 1 73.19 407 ARG B C 1
ATOM 6337 O O . ARG B 1 407 ? 20.406 -3.574 -26.734 1 73.19 407 ARG B O 1
ATOM 6344 N N . SER B 1 408 ? 21.891 -2.316 -25.359 1 58.12 408 SER B N 1
ATOM 6345 C CA . SER B 1 408 ? 22.453 -1.57 -26.484 1 58.12 408 SER B CA 1
ATOM 6346 C C . SER B 1 408 ? 23.297 -2.467 -27.375 1 58.12 408 SER B C 1
ATOM 6348 O O . SER B 1 408 ? 23.969 -3.381 -26.891 1 58.12 408 SER B O 1
ATOM 6350 N N . ARG B 1 409 ? 23.016 -2.797 -28.578 1 47.28 409 ARG B N 1
ATOM 6351 C CA . ARG B 1 409 ? 23.797 -3.555 -29.547 1 47.28 409 ARG B CA 1
ATOM 6352 C C . ARG B 1 409 ? 25.203 -2.967 -29.703 1 47.28 409 ARG B C 1
ATOM 6354 O O . ARG B 1 409 ? 25.375 -1.746 -29.672 1 47.28 409 ARG B O 1
#

InterPro domains:
  IPR011050 Pectin lyase fold/virulence factor [SSF51126] (7-343)
  IPR012334 Pectin lyase fold [G3DSA:2.160.20.10] (13-407)
  IPR039513 PL-6 family [PF14592] (48-253)

Secondary structure (DSSP, 8-state):
------------------EEEE-TTT--TTS--SSSS-B--HHHHHTSPP-TT-EEEEETT-EEES-EEE-----SSS-EEEEEESSSSPPEEE---TTTGGG-SEEE-SSSEEEES-EEE-PEEPPPPSS---GGG-HHHHHHTT--SEEE-TT--S-EEES-EEES-SEEEEE-SSS-EEES-EEEEE-EEETTEE-EEEEE-SSS-EEES-EEEEESEEEGGGSEE-EEEEEETTSTT----SEEEES-EEES-SS-SEEEES-EEEEEEES-EEE-SS-SEEES-EEEEEEES-EEEE-------TTT-GGGGBSEEE--TT---TTTTTT-EEES-EEEE-TT-B--BSTT-TTSBTT-EEES-EEE-TTS-HHHHH-S---TT-EE----EEEGGGTEEEE--/------------------EEEE-TTT--TTS--SSSS-B--HHHHHTSPP-TT-EEEEETT-EEES-EEE-----SSS-EEEEEESSSSPPEEE---TTTGGG-SEEE-SSSEEEES-EEE-PEEPPPPSS---GGG-HHHHHHTT--SEEE-TT--S-EEES-EEES-SEEEEE-SSS-EEES-EEEEE-EEETTEE-EEEEE-SSS-EEES-EEEEESEEEGGGSEE-EEEEEETTSTT----SEEEES-EEES-SS-SEEEES-EEEEEEES-EEE-SS-SEEES-EEEEEEES-EEEE-------TTT-GGGGBSEEE--SS---TTTTTT-EEES-EEEE-TT-B--BSTT-TTSBTT-EEES-EEE-TTS-HHHHH-S---TT-EE----EEEGGGTEEEE--